Protein AF-0000000087744176 (afdb_homodimer)

Solvent-accessible surface area (backbone atoms only — not comparable to full-atom values): 63296 Å² total; per-residue (Å²): 85,82,73,49,76,48,46,23,4,60,49,89,93,31,48,37,79,78,41,52,53,36,83,91,74,36,39,24,32,61,60,61,89,65,65,56,69,91,41,63,51,51,22,6,69,76,44,34,15,33,42,53,37,83,70,62,77,80,53,66,78,67,41,41,47,47,40,83,55,16,34,25,31,65,40,45,37,40,64,51,37,40,38,35,57,47,96,58,72,45,39,31,38,36,39,42,31,30,55,19,77,90,30,54,21,39,56,20,32,37,26,33,44,52,45,28,33,50,46,62,72,41,69,32,53,60,76,36,70,50,75,50,73,49,50,45,56,33,58,75,42,70,50,57,54,41,70,64,60,45,74,69,40,52,48,24,42,33,40,29,10,30,45,19,62,42,18,33,41,35,39,25,50,47,88,64,47,37,40,37,35,42,31,15,50,60,36,9,63,39,44,31,44,34,60,56,46,52,58,80,16,47,23,6,19,63,22,38,37,48,46,44,44,44,84,41,23,58,42,77,69,21,28,30,66,30,24,73,61,48,38,50,74,65,40,56,46,61,59,50,64,75,70,64,44,66,66,20,34,36,39,40,33,45,44,82,47,21,63,69,33,79,75,23,34,36,90,46,41,40,32,23,40,53,46,44,51,45,53,55,39,46,74,52,49,24,45,54,31,42,31,21,32,68,47,47,67,64,46,66,39,85,87,77,66,44,78,42,64,66,55,54,61,38,28,51,25,41,50,48,45,19,63,60,66,71,37,56,69,46,60,37,21,64,55,41,39,52,47,34,60,73,48,47,83,57,39,60,66,26,27,71,54,67,68,38,24,6,36,34,30,8,41,50,48,18,49,52,52,52,48,49,30,57,76,62,58,38,80,72,58,42,79,27,47,48,90,66,76,79,73,89,63,56,66,88,79,53,73,79,80,72,82,83,62,77,86,75,79,62,90,48,79,55,71,79,24,48,75,67,51,78,89,46,92,47,39,70,37,38,52,52,21,33,56,46,62,58,54,73,58,39,49,38,72,74,58,40,83,39,67,42,30,39,44,54,48,48,59,39,47,30,46,46,70,48,46,66,62,35,78,80,37,85,61,83,28,36,72,54,51,52,55,41,80,55,21,23,49,51,36,32,31,63,76,52,37,34,66,62,67,81,74,30,63,93,45,26,66,53,49,71,38,58,34,20,51,33,57,49,22,28,40,52,50,30,66,69,44,84,54,50,87,55,26,78,72,58,46,51,68,58,22,31,54,52,24,35,73,69,56,34,37,63,67,79,70,53,74,55,64,63,85,72,46,53,73,88,48,57,88,57,49,58,66,67,36,30,36,38,51,50,42,27,17,43,29,40,50,15,60,75,68,66,41,65,78,50,78,67,30,88,79,57,84,70,69,83,61,105,85,80,73,48,76,48,47,23,3,61,48,89,93,31,48,38,76,78,41,51,54,36,83,92,75,36,39,25,31,61,58,62,90,67,66,57,68,92,44,63,53,50,22,7,70,78,44,36,15,34,42,53,37,82,69,63,77,79,52,67,77,68,42,39,46,47,38,81,56,15,33,26,32,63,41,45,37,41,66,51,36,41,37,35,58,47,96,59,72,44,40,30,39,36,38,41,32,29,54,20,77,91,32,56,21,38,54,22,32,38,26,33,45,49,47,28,32,50,45,63,72,40,69,31,53,59,76,35,68,52,75,51,74,50,49,45,57,32,58,75,42,69,51,58,53,40,70,62,61,45,75,69,40,51,48,25,42,34,40,30,11,29,44,19,61,42,20,35,42,36,37,24,52,48,87,64,46,37,40,36,34,43,32,16,50,59,38,9,63,39,43,32,44,34,60,56,47,53,58,80,16,46,22,6,19,64,22,37,38,49,47,44,45,44,85,41,23,60,39,77,68,23,30,31,64,30,25,74,60,48,37,50,74,65,41,56,45,60,57,50,62,74,69,66,47,66,66,19,34,37,42,40,33,44,43,82,46,20,61,68,33,78,75,23,34,35,90,45,40,40,33,24,40,53,46,44,50,46,54,55,37,45,74,51,49,23,46,52,32,40,30,20,32,65,46,45,66,64,44,67,38,85,86,77,65,44,78,41,64,67,55,55,62,38,29,52,25,41,50,49,46,19,63,59,66,71,36,54,68,45,62,38,21,64,57,41,38,53,48,34,60,74,46,46,83,56,39,60,66,25,25,71,54,67,69,39,25,5,36,35,30,8,40,48,49,18,49,52,52,53,47,49,30,58,77,63,57,38,78,73,58,42,79,29,46,48,91,67,76,79,74,89,63,56,65,87,79,54,73,79,80,69,83,84,64,76,88,73,78,62,90,48,78,54,68,79,23,49,74,66,49,79,89,46,91,47,40,68,38,40,52,51,22,35,56,47,62,57,55,73,57,39,49,37,73,72,57,42,83,40,65,43,32,39,44,51,48,48,60,39,47,30,46,46,70,47,47,65,62,35,76,80,37,85,63,83,29,36,72,53,52,52,56,42,81,54,22,22,48,52,36,32,31,63,76,52,38,34,65,64,68,80,73,30,63,93,46,28,66,54,48,72,40,57,35,21,50,33,57,48,22,28,39,51,50,30,66,68,43,84,54,51,86,54,25,79,72,59,45,51,66,58,21,32,54,51,24,35,73,69,55,35,38,64,68,78,68,55,76,53,62,63,83,73,40,53,70,88,47,60,82,53,50,55,66,67,36,31,35,40,52,51,41,28,17,42,30,39,49,16,59,74,68,66,40,66,78,50,77,67,30,87,81,58,84,72,70,82,64,105

Sequence (1220 aa):
MLIASYSFGSKENMIGDTSFYDKSKGYGFVDLSSPIGNTASERSLYAGGWNLRKSYKTPWDDIVTATDNGVYINHSRDVIIFKSLVPDFGTYKITLNVNADKGDIKDMRIFAGRRNLIASEIDVPLGGSYSRSFYVNVTPYIPALTSVPCMEKAVYISITGKNAGISKLDIVQDQVPVLYVAGDSTLTDQNAPAPYYPYGSGGGWAQNIAQYFENLSVCNYAHSGLTTNCFRDDGHWDILTKSIRKGDIFMLQFGHNDQKRRNLTAFGGYINNLRWYVKKIREFGAYPIICSPISRIPFTDEETGQKCSLLKTYALAARQASEELNVPFIDLHTLTFNKWIELDDRANDYFMDQTHTNDYGASLIAGIVADEIRNNNIEPLCNFISPADPTPFTPDLDIKELPKEPEESSIFDINIPYVDIEGIPQYGRIATAFKGGLLDPCIMYLHPMQTMPRAQVLMVLFKALRIEGRRPYHGRYIDIGRYEWDSSFVETCVQENLIDENTTPNDMFRPDDPLTYAEFASLCERGMEKEILKRPDLGLSECLHRAVADGIVPPEAVYIDPSSFDSSDITDGGCPITRADVYAGLCRVMEIMNTIGTKLPSDTEMHPVGMLIASYSFGSKENMIGDTSFYDKSKGYGFVDLSSPIGNTASERSLYAGGWNLRKSYKTPWDDIVTATDNGVYINHSRDVIIFKSLVPDFGTYKITLNVNADKGDIKDMRIFAGRRNLIASEIDVPLGGSYSRSFYVNVTPYIPALTSVPCMEKAVYISITGKNAGISKLDIVQDQVPVLYVAGDSTLTDQNAPAPYYPYGSGGGWAQNIAQYFENLSVCNYAHSGLTTNCFRDDGHWDILTKSIRKGDIFMLQFGHNDQKRRNLTAFGGYINNLRWYVKKIREFGAYPIICSPISRIPFTDEETGQKCSLLKTYALAARQASEELNVPFIDLHTLTFNKWIELDDRANDYFMDQTHTNDYGASLIAGIVADEIRNNNIEPLCNFISPADPTPFTPDLDIKELPKEPEESSIFDINIPYVDIEGIPQYGRIATAFKGGLLDPCIMYLHPMQTMPRAQVLMVLFKALRIEGRRPYHGRYIDIGRYEWDSSFVETCVQENLIDENTTPNDMFRPDDPLTYAEFASLCERGMEKEILKRPDLGLSECLHRAVADGIVPPEAVYIDPSSFDSSDITDGGCPITRADVYAGLCRVMEIMNTIGTKLPSDTEMHPVG

Radius of gyration: 36.01 Å; Cα contacts (8 Å, |Δi|>4): 2734; chains: 2; bounding box: 69×115×89 Å

pLDDT: mean 93.04, std 10.28, range [36.0, 98.88]

InterPro domains:
  IPR001119 S-layer homology domain [PF00395] (479-521)
  IPR001119 S-layer homology domain [PS51272] (473-538)
  IPR013830 SGNH hydrolase-type esterase domain [PF13472] (182-362)
  IPR036514 SGNH hydrolase superfamily [G3DSA:3.40.50.1110] (178-387)
  IPR037459 Rhamnogalacturonan acetylesterase RhgT-like [PTHR43695] (146-383)

Foldseek 3Di:
DWFDKFFEADDPRHQYLPFDDDVVVQKGKHDQVDFDDDDPLVRLQVHLQEHAFPPDDDDSVQQWHGHHQWIWGADQLFKIKMKGAGDDFFKKKKKFKDAQAPAWWFFKWKAKRNRQTAATGDTAGHGGMDMDIAMEGGFWADAFLALDIDPGGMMMMMMGGHRDTTGMMIIGGDDAAEEEEEEALQAARHHAHPSDDLLQAFHHLLSYQRNFFARYYYDYRYYHLDALVQCVVSCVVVRVVVHDAAAHEYEYEYQPNLLLAPCSPQQHVVLVSVLVVCVVCVVRNYAYEYEYHAFFLFDAAPVPRDTDGLRVSNLVSSVVSCVVSVHHYDHNHVVNNVVSVVCPPCSVSQAPDRRTGGNLVSNVSSVSVLCCCCVVVHPPRNVTTDPDDHDRDHSVVDDNDDDDGDDDDDSLPGDQRAPPCPPDPLNVLLNLLSLQVLDRSGGHHDQQQAFGFPLSLLVSLCQLLQHDFDDQQPPQAPQDDRSRPSSRSVSVCVVLVLAAVLLAPPRHPRRGDFDQLLRLLLNLVLSLDPDSVCSNVQDSVNSSVVLCVLVLAPPVQCVPPCVPVPSVPSVPSGDGDGNSSSSSSSSSSSVVVVCRPPDHHPPDDDRPSD/DWFDKFFDADDPRHQYLPFDDDVVVQKGKHDQVDFDDDDPLVRLQVHLQEHAFPPDDDDSVQQWHGHHQWIWGADQLFKIKMKGADDDFFKKKKKFKDAQAPAWWFFKWKAKRNRQTAATGDTAGHGGMDMDIAMEGGFWAQAFLALDIDPGGMMMMMMGGHRDTTGMMIIGGDDAAEEEEEEALQAARHHAHPSDDLLQAFHHLLSHQRNFFARYYYDYRYYHLDALVQCVVSCVVVRVVVHDAAAHEYEYEYQPNLLLAPCSPQQHVVLVSVLVVCVVCVVRNYAYEYEYHAFFQFDAAPVPRDTDGLRVSNLVSSVVSCVVSVHHYHHNHVVNNVVSVVCPPCSVSQAPDRRTGGNLVSNVSSVSVLCCCCVVVHPPRNVTGDPDDHDRDHSVVDDNDDDDGDDDDDSLPGPQRAPPCPPDPLNVLLNLLSLQVLDRSGGHHDQQQAFGFPLSLLLSLCQLLQHDFDDQQPPQAPQDDRSRPSSRSVSVCVVLVLAAVLLAPPRHPRRGDFDQLLRLLLNLVLSLDPDSVCSNVQDSVNSSVVLCVLVLAPPVQCVPPCVVVPSVPSVPSGDGDGNSSSSSSSSSSSVVVVCRPPDHHPPDDDRPSD

Nearest PDB structures (foldseek):
  2o14-assembly1_A  TM=5.460E-01  e=2.086E-22  Bacillus subtilis
  1pp4-assembly2_B  TM=8.170E-01  e=6.590E-13  Aspergillus aculeatus
  8gld-assembly2_B  TM=4.932E-01  e=2.360E-11  Campylobacter jejuni subsp. jejuni 81-176
  3mil-assembly1_B  TM=6.814E-01  e=1.919E-07  Saccharomyces cerevisiae
  4k7j-assembly1_A  TM=5.046E-01  e=1.699E-08  Neisseria meningitidis 4119

Secondary structure (DSSP, 8-state):
-EEEEEEBSSSTTSB-TT-B-BTTTTEEE--TTS--SSSHHHHHHTTTTEEE-TT----HHHHEEEETTEEEESSTT-EEEEEEE-SSSEEEEEEEEEE--SS-EEEEEEEETTTEEEEEEEEE-TT-EEEEEEEEEE--B--TT-SSPB---EEEEEEEEET-EESEEEEEEE---EEEEEE-TTTS---EEESP-GGG-B--GGGG-GGGBSS-EEEE---TT--HHHHHHTSHHHHHHTT--TT-EEEEE--TTGGG-GGG-IIIIIHHHHHHHHHHHHHTT-EEEEEPPPPPPPEEPTTT--EE-TTHHHHHHHHHHHHHHT--EE-HHHHHHHHHHHHGGGGGGGBSSSSSBBHHHHHHHHHHHHHHHHHTT-TTGGGTB-SSPPPP--GGGS-------PPPPPTTSS----SS-TT-TTHHHHHHHHHTT-S-TT-S---TTSB-BHHHHHHHHHHHHT----SS---SSTTS-TTSTTHHHHHHHHHTT-S-GGGSGGG---TTSBPBHHHHHHHHHHHH-S-GGGGGG--HHHHHHHHHHHTSS-GGGT-S-GGG--TT-GGGS-SBPBHHHHHHHHHHHHHHHT-TTSPPPTT-------/-EEEEEEBSSSTTSB-TT-B-BTTTTEEE--TTS--SSSHHHHHHTTTTEEE-TT----HHHHEEEETTEEEESSTT-EEEEEEE-SSSEEEEEEEEEE--SS-EEEEEEEETTTEEEEEEEEE-TT-EEEEEEEEEE--B--TT-SSPB---EEEEEEEEET-EESEEEEEEE---EEEEEE-TTTS---EEESP-GGG-B--GGGG-GGGBSS-EEEE---TT--HHHHHHTSHHHHHHTT--TT-EEEEE--TTGGG-GGG-IIIIIHHHHHHHHHHHHHTT-EEEEEPPPPPPPEEPTTT--EE-SSHHHHHHHHHHHHHHT--EE-HHHHHHHHHHHHGGGGGGGBSSSSSBBHHHHHHHHHHHHHHHHHTT-TTGGGTB-SSPPPP--GGGS-------PPPPPTTSS----SS-TT-TTHHHHHHHHHTT-S-TT-S---TTSB-BHHHHHHHHHHHHT----SS---SSTTS-TTSTTHHHHHHHHHTT-S-GGGSGGG---TTSBPBHHHHHHHHHHHH-S-GGGGGG--HHHHHHHHHHHTSS-GGGT-S-GGG--TTSGGGS-SBPBHHHHHHHHHHHHHHHT-TTSPPPTT-------

Structure (mmCIF, N/CA/C/O backbone):
data_AF-0000000087744176-model_v1
#
loop_
_entity.id
_entity.type
_entity.pdbx_description
1 polymer 'SLH domain-containing protein'
#
loop_
_atom_site.group_PDB
_atom_site.id
_atom_site.type_symbol
_atom_site.label_atom_id
_atom_site.label_alt_id
_atom_site.label_comp_id
_atom_site.label_asym_id
_atom_site.label_entity_id
_atom_site.label_seq_id
_atom_site.pdbx_PDB_ins_code
_atom_site.Cartn_x
_atom_site.Cartn_y
_atom_site.Cartn_z
_atom_site.occupancy
_atom_site.B_iso_or_equiv
_atom_site.auth_seq_id
_atom_site.auth_comp_id
_atom_site.auth_asym_id
_atom_site.auth_atom_id
_atom_site.pdbx_PDB_model_num
ATOM 1 N N . MET A 1 1 ? 26.109 -33.719 -25.359 1 91.75 1 MET A N 1
ATOM 2 C CA . MET A 1 1 ? 26.172 -35.156 -25.609 1 91.75 1 MET A CA 1
ATOM 3 C C . MET A 1 1 ? 24.875 -35.656 -26.234 1 91.75 1 MET A C 1
ATOM 5 O O . MET A 1 1 ? 23.797 -35.375 -25.719 1 91.75 1 MET A O 1
ATOM 9 N N . LEU A 1 2 ? 25 -36.281 -27.234 1 95.19 2 LEU A N 1
ATOM 10 C CA . LEU A 1 2 ? 23.828 -36.875 -27.875 1 95.19 2 LEU A CA 1
ATOM 11 C C . LEU A 1 2 ? 23.25 -38 -27.031 1 95.19 2 LEU A C 1
ATOM 13 O O . LEU A 1 2 ? 23.938 -38.969 -26.719 1 95.19 2 LEU A O 1
ATOM 17 N N . ILE A 1 3 ? 22.031 -37.875 -26.672 1 96 3 ILE A N 1
ATOM 18 C CA . ILE A 1 3 ? 21.359 -38.844 -25.828 1 96 3 ILE A CA 1
ATOM 19 C C . ILE A 1 3 ? 20.578 -39.844 -26.688 1 96 3 ILE A C 1
ATOM 21 O O . ILE A 1 3 ? 20.578 -41.031 -26.406 1 96 3 ILE A O 1
ATOM 25 N N . ALA A 1 4 ? 19.906 -39.312 -27.703 1 97.25 4 ALA A N 1
ATOM 26 C CA . ALA A 1 4 ? 19.094 -40.188 -28.547 1 97.25 4 ALA A CA 1
ATOM 27 C C . ALA A 1 4 ? 18.828 -39.531 -29.906 1 97.25 4 ALA A C 1
ATOM 29 O O . ALA A 1 4 ? 18.844 -38.281 -30.016 1 97.25 4 ALA A O 1
ATOM 30 N N . SER A 1 5 ? 18.672 -40.281 -30.891 1 97.69 5 SER A N 1
ATOM 31 C CA . SER A 1 5 ? 18.25 -39.906 -32.219 1 97.69 5 SER A CA 1
ATOM 32 C C . SER A 1 5 ? 17.203 -40.844 -32.781 1 97.69 5 SER A C 1
ATOM 34 O O . SER A 1 5 ? 17.438 -42.062 -32.875 1 97.69 5 SER A O 1
ATOM 36 N N . TYR A 1 6 ? 16.078 -40.344 -33.094 1 97.94 6 TYR A N 1
ATOM 37 C CA . TYR A 1 6 ? 14.953 -41.156 -33.531 1 97.94 6 TYR A CA 1
ATOM 38 C C . TYR A 1 6 ? 14.547 -40.812 -34.938 1 97.94 6 TYR A C 1
ATOM 40 O O . TYR A 1 6 ? 14.531 -39.625 -35.312 1 97.94 6 TYR A O 1
ATOM 48 N N . SER A 1 7 ? 14.297 -41.75 -35.719 1 97.88 7 SER A N 1
ATOM 49 C CA . SER A 1 7 ? 13.672 -41.625 -37.031 1 97.88 7 SER A CA 1
ATOM 50 C C . SER A 1 7 ? 12.281 -42.25 -37.062 1 97.88 7 SER A C 1
ATOM 52 O O . SER A 1 7 ? 12.078 -43.344 -36.5 1 97.88 7 SER A O 1
ATOM 54 N N . PHE A 1 8 ? 11.398 -41.625 -37.688 1 98.25 8 PHE A N 1
ATOM 55 C CA . PHE A 1 8 ? 10.008 -42.062 -37.656 1 98.25 8 PHE A CA 1
ATOM 56 C C . PHE A 1 8 ? 9.555 -42.5 -39.062 1 98.25 8 PHE A C 1
ATOM 58 O O . PHE A 1 8 ? 9.93 -41.875 -40.031 1 98.25 8 PHE A O 1
ATOM 65 N N . GLY A 1 9 ? 8.781 -43.531 -39.062 1 96.5 9 GLY A N 1
ATOM 66 C CA . GLY A 1 9 ? 8.266 -44 -40.344 1 96.5 9 GLY A CA 1
ATOM 67 C C . GLY A 1 9 ? 7.832 -45.469 -40.281 1 96.5 9 GLY A C 1
ATOM 68 O O . GLY A 1 9 ? 7.801 -46.062 -39.219 1 96.5 9 GLY A O 1
ATOM 69 N N . SER A 1 10 ? 7.473 -46 -41.5 1 94.5 10 SER A N 1
ATOM 70 C CA . SER A 1 10 ? 6.906 -47.344 -41.562 1 94.5 10 SER A CA 1
ATOM 71 C C . SER A 1 10 ? 7.996 -48.406 -41.781 1 94.5 10 SER A C 1
ATOM 73 O O . SER A 1 10 ? 7.738 -49.594 -41.656 1 94.5 10 SER A O 1
ATOM 75 N N . LYS A 1 11 ? 9.18 -48.031 -41.906 1 93.44 11 LYS A N 1
ATOM 76 C CA . LYS A 1 11 ? 10.258 -48.969 -42.156 1 93.44 11 LYS A CA 1
ATOM 77 C C . LYS A 1 11 ? 10.68 -49.656 -40.844 1 93.44 11 LYS A C 1
ATOM 79 O O . LYS A 1 11 ? 10.445 -49.125 -39.75 1 93.44 11 LYS A O 1
ATOM 84 N N . GLU A 1 12 ? 11.32 -50.844 -40.938 1 88.62 12 GLU A N 1
ATOM 85 C CA . GLU A 1 12 ? 11.609 -51.719 -39.812 1 88.62 12 GLU A CA 1
ATOM 86 C C . GLU A 1 12 ? 12.531 -51.062 -38.781 1 88.62 12 GLU A C 1
ATOM 88 O O . GLU A 1 12 ? 12.391 -51.281 -37.594 1 88.62 12 GLU A O 1
ATOM 93 N N . ASN A 1 13 ? 13.359 -50.25 -39.156 1 88.94 13 ASN A N 1
ATOM 94 C CA . ASN A 1 13 ? 14.32 -49.656 -38.219 1 88.94 13 ASN A CA 1
ATOM 95 C C . ASN A 1 13 ? 13.875 -48.25 -37.781 1 88.94 13 ASN A C 1
ATOM 97 O O . ASN A 1 13 ? 14.656 -47.5 -37.188 1 88.94 13 ASN A O 1
ATOM 101 N N . MET A 1 14 ? 12.562 -47.969 -37.906 1 94.81 14 MET A N 1
ATOM 102 C CA . MET A 1 14 ? 12.039 -46.656 -37.562 1 94.81 14 MET A CA 1
ATOM 103 C C . MET A 1 14 ? 10.93 -46.781 -36.531 1 94.81 14 MET A C 1
ATOM 105 O O . MET A 1 14 ? 10.469 -47.875 -36.219 1 94.81 14 MET A O 1
ATOM 109 N N . ILE A 1 15 ? 10.672 -45.688 -35.844 1 96.5 15 ILE A N 1
ATOM 110 C CA . ILE A 1 15 ? 9.539 -45.625 -34.938 1 96.5 15 ILE A CA 1
ATOM 111 C C . ILE A 1 15 ? 8.242 -45.469 -35.719 1 96.5 15 ILE A C 1
ATOM 113 O O . ILE A 1 15 ? 8.023 -44.438 -36.375 1 96.5 15 ILE A O 1
ATOM 117 N N . GLY A 1 16 ? 7.402 -46.406 -35.625 1 94.88 16 GLY A N 1
ATOM 118 C CA . GLY A 1 16 ? 6.176 -46.438 -36.438 1 94.88 16 GLY A CA 1
ATOM 119 C C . GLY A 1 16 ? 4.957 -46 -35.625 1 94.88 16 GLY A C 1
ATOM 120 O O . GLY A 1 16 ? 5.078 -45.531 -34.5 1 94.88 16 GLY A O 1
ATOM 121 N N . ASP A 1 17 ? 3.785 -46.156 -36.25 1 91.75 17 ASP A N 1
ATOM 122 C CA . ASP A 1 17 ? 2.52 -45.719 -35.688 1 91.75 17 ASP A CA 1
ATOM 123 C C . ASP A 1 17 ? 2.025 -46.719 -34.625 1 91.75 17 ASP A C 1
ATOM 125 O O . ASP A 1 17 ? 0.953 -46.531 -34.062 1 91.75 17 ASP A O 1
ATOM 129 N N . THR A 1 18 ? 2.803 -47.75 -34.312 1 91.75 18 THR A N 1
ATOM 130 C CA . THR A 1 18 ? 2.43 -48.688 -33.281 1 91.75 18 THR A CA 1
ATOM 131 C C . THR A 1 18 ? 3.469 -48.719 -32.156 1 91.75 18 THR A C 1
ATOM 133 O O . THR A 1 18 ? 3.436 -49.562 -31.266 1 91.75 18 THR A O 1
ATOM 136 N N . SER A 1 19 ? 4.352 -47.906 -32.25 1 93.69 19 SER A N 1
ATOM 137 C CA . SER A 1 19 ? 5.441 -47.875 -31.266 1 93.69 19 SER A CA 1
ATOM 138 C C . SER A 1 19 ? 5.055 -47.062 -30.031 1 93.69 19 SER A C 1
ATOM 140 O O . SER A 1 19 ? 5.52 -45.938 -29.844 1 93.69 19 SER A O 1
ATOM 142 N N . PHE A 1 20 ? 4.352 -47.688 -29.109 1 95.38 20 PHE A N 1
ATOM 143 C CA . PHE A 1 20 ? 3.951 -47.031 -27.859 1 95.38 20 PHE A CA 1
ATOM 144 C C . PHE A 1 20 ? 5.078 -47.094 -26.844 1 95.38 20 PHE A C 1
ATOM 146 O O . PHE A 1 20 ? 5.949 -47.969 -26.906 1 95.38 20 PHE A O 1
ATOM 153 N N . TYR A 1 21 ? 5.027 -46.188 -25.984 1 95.12 21 TYR A N 1
ATOM 154 C CA . TYR A 1 21 ? 6.02 -46.125 -24.922 1 95.12 21 TYR A CA 1
ATOM 155 C C . TYR A 1 21 ? 6.012 -47.375 -24.078 1 95.12 21 TYR A C 1
ATOM 157 O O . TYR A 1 21 ? 4.945 -47.906 -23.734 1 95.12 21 TYR A O 1
ATOM 165 N N . ASP A 1 22 ? 7.199 -47.844 -23.812 1 90.44 22 ASP A N 1
ATOM 166 C CA . ASP A 1 22 ? 7.508 -48.969 -22.938 1 90.44 22 ASP A CA 1
ATOM 167 C C . ASP A 1 22 ? 8.703 -48.656 -22.047 1 90.44 22 ASP A C 1
ATOM 169 O O . ASP A 1 22 ? 9.742 -48.188 -22.531 1 90.44 22 ASP A O 1
ATOM 173 N N . LYS A 1 23 ? 8.477 -48.906 -20.734 1 90.69 23 LYS A N 1
ATOM 174 C CA . LYS A 1 23 ? 9.523 -48.562 -19.781 1 90.69 23 LYS A CA 1
ATOM 175 C C . LYS A 1 23 ? 10.828 -49.281 -20.109 1 90.69 23 LYS A C 1
ATOM 177 O O . LYS A 1 23 ? 11.914 -48.719 -19.891 1 90.69 23 LYS A O 1
ATOM 182 N N . SER A 1 24 ? 10.695 -50.406 -20.625 1 93.19 24 SER A N 1
ATOM 183 C CA . SER A 1 24 ? 11.883 -51.188 -20.938 1 93.19 24 SER A CA 1
ATOM 184 C C . SER A 1 24 ? 12.672 -50.594 -22.094 1 93.19 24 SER A C 1
ATOM 186 O O . SER A 1 24 ? 13.906 -50.594 -22.094 1 93.19 24 SER A O 1
ATOM 188 N N . LYS A 1 25 ? 11.992 -49.938 -23.062 1 93.38 25 LYS A N 1
ATOM 189 C CA . LYS A 1 25 ? 12.641 -49.281 -24.203 1 93.38 25 LYS A CA 1
ATOM 190 C C . LYS A 1 25 ? 13.062 -47.875 -23.844 1 93.38 25 LYS A C 1
ATOM 192 O O . LYS A 1 25 ? 14.031 -47.344 -24.391 1 93.38 25 LYS A O 1
ATOM 197 N N . GLY A 1 26 ? 12.25 -47.281 -23.094 1 96.19 26 GLY A N 1
ATOM 198 C CA . GLY A 1 26 ? 12.531 -45.938 -22.641 1 96.19 26 GLY A CA 1
ATOM 199 C C . GLY A 1 26 ? 12.008 -44.844 -23.562 1 96.19 26 GLY A C 1
ATOM 200 O O . GLY A 1 26 ? 12.328 -43.656 -23.406 1 96.19 26 GLY A O 1
ATOM 201 N N . TYR A 1 27 ? 11.312 -45.188 -24.656 1 97.56 27 TYR A N 1
ATOM 202 C CA . TYR A 1 27 ? 10.758 -44.188 -25.578 1 97.56 27 TYR A CA 1
ATOM 203 C C . TYR A 1 27 ? 9.523 -44.75 -26.281 1 97.56 27 TYR A C 1
ATOM 205 O O . TYR A 1 27 ? 9.273 -45.938 -26.266 1 97.56 27 TYR A O 1
ATOM 213 N N . GLY A 1 28 ? 8.734 -43.844 -26.844 1 97.56 28 GLY A N 1
ATOM 214 C CA . GLY A 1 28 ? 7.578 -44.219 -27.641 1 97.56 28 GLY A CA 1
ATOM 215 C C . GLY A 1 28 ? 6.453 -43.188 -27.578 1 97.56 28 GLY A C 1
ATOM 216 O O . GLY A 1 28 ? 6.555 -42.219 -26.859 1 97.56 28 GLY A O 1
ATOM 217 N N . PHE A 1 29 ? 5.449 -43.469 -28.391 1 97.56 29 PHE A N 1
ATOM 218 C CA . PHE A 1 29 ? 4.266 -42.625 -28.344 1 97.56 29 PHE A CA 1
ATOM 219 C C . PHE A 1 29 ? 3.449 -42.875 -27.078 1 97.56 29 PHE A C 1
ATOM 221 O O . PHE A 1 29 ? 3.326 -44.031 -26.656 1 97.56 29 PHE A O 1
ATOM 228 N N . VAL A 1 30 ? 2.9 -41.875 -26.5 1 96.5 30 VAL A N 1
ATOM 229 C CA . VAL A 1 30 ? 2.078 -41.969 -25.297 1 96.5 30 VAL A CA 1
ATOM 230 C C . VAL A 1 30 ? 0.65 -42.344 -25.672 1 96.5 30 VAL A C 1
ATOM 232 O O . VAL A 1 30 ? 0.057 -41.75 -26.562 1 96.5 30 VAL A O 1
ATOM 235 N N . ASP A 1 31 ? 0.149 -43.344 -25.047 1 93.56 31 ASP A N 1
ATOM 236 C CA . ASP A 1 31 ? -1.25 -43.719 -25.203 1 93.56 31 ASP A CA 1
ATOM 237 C C . ASP A 1 31 ? -2.131 -43.031 -24.172 1 93.56 31 ASP A C 1
ATOM 239 O O . ASP A 1 31 ? -2.189 -43.438 -23.016 1 93.56 31 ASP A O 1
ATOM 243 N N . LEU A 1 32 ? -2.924 -42.062 -24.547 1 94.19 32 LEU A N 1
ATOM 244 C CA . LEU A 1 32 ? -3.748 -41.281 -23.641 1 94.19 32 LEU A CA 1
ATOM 245 C C . LEU A 1 32 ? -4.938 -42.094 -23.141 1 94.19 32 LEU A C 1
ATOM 247 O O . LEU A 1 32 ? -5.598 -41.688 -22.172 1 94.19 32 LEU A O 1
ATOM 251 N N . SER A 1 33 ? -5.227 -43.188 -23.75 1 91.25 33 SER A N 1
ATOM 252 C CA . SER A 1 33 ? -6.367 -44 -23.359 1 91.25 33 SER A CA 1
ATOM 253 C C . SER A 1 33 ? -6.031 -44.875 -22.156 1 91.25 33 SER A C 1
ATOM 255 O O . SER A 1 33 ? -6.926 -45.438 -21.531 1 91.25 33 SER A O 1
ATOM 257 N N . SER A 1 34 ? -4.805 -44.969 -21.828 1 87.81 34 SER A N 1
ATOM 258 C CA . SER A 1 34 ? -4.348 -45.719 -20.641 1 87.81 34 SER A CA 1
ATOM 259 C C . SER A 1 34 ? -3.525 -44.812 -19.719 1 87.81 34 SER A C 1
ATOM 261 O O . SER A 1 34 ? -2.332 -45.062 -19.531 1 87.81 34 SER A O 1
ATOM 263 N N . PRO A 1 35 ? -4.254 -43.969 -19.109 1 85.06 35 PRO A N 1
ATOM 264 C CA . PRO A 1 35 ? -3.518 -42.969 -18.344 1 85.06 35 PRO A CA 1
ATOM 265 C C . PRO A 1 35 ? -2.951 -43.531 -17.031 1 85.06 35 PRO A C 1
ATOM 267 O O . PRO A 1 35 ? -3.502 -44.469 -16.469 1 85.06 35 PRO A O 1
ATOM 270 N N . ILE A 1 36 ? -1.897 -42.906 -16.594 1 81.88 36 ILE A N 1
ATOM 271 C CA . ILE A 1 36 ? -1.271 -43.188 -15.312 1 81.88 36 ILE A CA 1
ATOM 272 C C . ILE A 1 36 ? -1.549 -42.062 -14.344 1 81.88 36 ILE A C 1
ATOM 274 O O . ILE A 1 36 ? -1.222 -40.906 -14.633 1 81.88 36 ILE A O 1
ATOM 278 N N . GLY A 1 37 ? -2.162 -42.438 -13.18 1 81.81 37 GLY A N 1
ATOM 279 C CA . GLY A 1 37 ? -2.459 -41.406 -12.18 1 81.81 37 GLY A CA 1
ATOM 280 C C . GLY A 1 37 ? -3.938 -41.312 -11.852 1 81.81 37 GLY A C 1
ATOM 281 O O . GLY A 1 37 ? -4.781 -41.812 -12.609 1 81.81 37 GLY A O 1
ATOM 282 N N . ASN A 1 38 ? -4.254 -40.594 -10.781 1 76.44 38 ASN A N 1
ATOM 283 C CA . ASN A 1 38 ? -5.617 -40.594 -10.258 1 76.44 38 ASN A CA 1
ATOM 284 C C . ASN A 1 38 ? -6.371 -39.312 -10.664 1 76.44 38 ASN A C 1
ATOM 286 O O . ASN A 1 38 ? -7.605 -39.312 -10.703 1 76.44 38 ASN A O 1
ATOM 290 N N . THR A 1 39 ? -5.668 -38.281 -10.898 1 82.38 39 THR A N 1
ATOM 291 C CA . THR A 1 39 ? -6.289 -37.031 -11.281 1 82.38 39 THR A CA 1
ATOM 292 C C . THR A 1 39 ? -5.844 -36.594 -12.68 1 82.38 39 THR A C 1
ATOM 294 O O . THR A 1 39 ? -4.809 -37.062 -13.172 1 82.38 39 THR A O 1
ATOM 297 N N . ALA A 1 40 ? -6.656 -35.781 -13.289 1 85 40 ALA A N 1
ATOM 298 C CA . ALA A 1 40 ? -6.281 -35.25 -14.594 1 85 40 ALA A CA 1
ATOM 299 C C . ALA A 1 40 ? -4.93 -34.531 -14.539 1 85 40 ALA A C 1
ATOM 301 O O . ALA A 1 40 ? -4.129 -34.625 -15.469 1 85 40 ALA A O 1
ATOM 302 N N . SER A 1 41 ? -4.703 -33.875 -13.445 1 86.5 41 SER A N 1
ATOM 303 C CA . SER A 1 41 ? -3.445 -33.188 -13.266 1 86.5 41 SER A CA 1
ATOM 304 C C . SER A 1 41 ? -2.266 -34.156 -13.203 1 86.5 41 SER A C 1
ATOM 306 O O . SER A 1 41 ? -1.234 -33.906 -13.836 1 86.5 41 SER A O 1
ATOM 308 N N . GLU A 1 42 ? -2.418 -35.188 -12.484 1 86.69 42 GLU A N 1
ATOM 309 C CA . GLU A 1 42 ? -1.349 -36.156 -12.359 1 86.69 42 GLU A CA 1
ATOM 310 C C . GLU A 1 42 ? -1.139 -36.906 -13.672 1 86.69 42 GLU A C 1
ATOM 312 O O . GLU A 1 42 ? -0.001 -37.125 -14.094 1 86.69 42 GLU A O 1
ATOM 317 N N . ARG A 1 43 ? -2.195 -37.281 -14.273 1 90.62 43 ARG A N 1
ATOM 318 C CA . ARG A 1 43 ? -2.125 -38.031 -15.531 1 90.62 43 ARG A CA 1
ATOM 319 C C . ARG A 1 43 ? -1.396 -37.219 -16.594 1 90.62 43 ARG A C 1
ATOM 321 O O . ARG A 1 43 ? -0.576 -37.75 -17.344 1 90.62 43 ARG A O 1
ATOM 328 N N . SER A 1 44 ? -1.704 -36 -16.609 1 93.69 44 SER A N 1
ATOM 329 C CA . SER A 1 44 ? -1.116 -35.125 -17.641 1 93.69 44 SER A CA 1
ATOM 330 C C . SER A 1 44 ? 0.388 -34.969 -17.438 1 93.69 44 SER A C 1
ATOM 332 O O . SER A 1 44 ? 1.125 -34.719 -18.391 1 93.69 44 SER A O 1
ATOM 334 N N . LEU A 1 45 ? 0.883 -35.125 -16.203 1 92.69 45 LEU A N 1
ATOM 335 C CA . LEU A 1 45 ? 2.311 -35.031 -15.922 1 92.69 45 LEU A CA 1
ATOM 336 C C . LEU A 1 45 ? 3.082 -36.125 -16.656 1 92.69 45 LEU A C 1
ATOM 338 O O . LEU A 1 45 ? 4.23 -35.938 -17.062 1 92.69 45 LEU A O 1
ATOM 342 N N . TYR A 1 46 ? 2.4 -37.188 -16.875 1 93.69 46 TYR A N 1
ATOM 343 C CA . TYR A 1 46 ? 3.061 -38.344 -17.531 1 93.69 46 TYR A CA 1
ATOM 344 C C . TYR A 1 46 ? 2.623 -38.469 -18.984 1 93.69 46 TYR A C 1
ATOM 346 O O . TYR A 1 46 ? 2.758 -39.531 -19.578 1 93.69 46 TYR A O 1
ATOM 354 N N . ALA A 1 47 ? 2.053 -37.438 -19.484 1 96.62 47 ALA A N 1
ATOM 355 C CA . ALA A 1 47 ? 1.566 -37.438 -20.859 1 96.62 47 ALA A CA 1
ATOM 356 C C . ALA A 1 47 ? 1.869 -36.125 -21.562 1 96.62 47 ALA A C 1
ATOM 358 O O . ALA A 1 47 ? 1.118 -35.688 -22.438 1 96.62 47 ALA A O 1
ATOM 359 N N . GLY A 1 48 ? 2.861 -35.438 -21.078 1 96.69 48 GLY A N 1
ATOM 360 C CA . GLY A 1 48 ? 3.297 -34.219 -21.75 1 96.69 48 GLY A CA 1
ATOM 361 C C . GLY A 1 48 ? 2.32 -33.094 -21.594 1 96.69 48 GLY A C 1
ATOM 362 O O . GLY A 1 48 ? 2.264 -32.188 -22.438 1 96.69 48 GLY A O 1
ATOM 363 N N . GLY A 1 49 ? 1.458 -33.125 -20.562 1 96.5 49 GLY A N 1
ATOM 364 C CA . GLY A 1 49 ? 0.51 -32.062 -20.297 1 96.5 49 GLY A CA 1
ATOM 365 C C . GLY A 1 49 ? -0.853 -32.312 -20.922 1 96.5 49 GLY A C 1
ATOM 366 O O . GLY A 1 49 ? -1.687 -31.391 -20.969 1 96.5 49 GLY A O 1
ATOM 367 N N . TRP A 1 50 ? -1.113 -33.531 -21.391 1 97 50 TRP A N 1
ATOM 368 C CA . TRP A 1 50 ? -2.342 -33.812 -22.125 1 97 50 TRP A CA 1
ATOM 369 C C . TRP A 1 50 ? -3.18 -34.844 -21.422 1 97 50 TRP A C 1
ATOM 371 O O . TRP A 1 50 ? -2.643 -35.719 -20.703 1 97 50 TRP A O 1
ATOM 381 N N . ASN A 1 51 ? -4.418 -34.75 -21.609 1 94.5 51 ASN A N 1
ATOM 382 C CA . ASN A 1 51 ? -5.41 -35.75 -21.266 1 94.5 51 ASN A CA 1
ATOM 383 C C . ASN A 1 51 ? -6.281 -36.125 -22.469 1 94.5 51 ASN A C 1
ATOM 385 O O . ASN A 1 51 ? -6.152 -35.5 -23.531 1 94.5 51 ASN A O 1
ATOM 389 N N . LEU A 1 52 ? -7.004 -37.156 -22.281 1 94.12 52 LEU A N 1
ATOM 390 C CA . LEU A 1 52 ? -7.953 -37.562 -23.312 1 94.12 52 LEU A CA 1
ATOM 391 C C . LEU A 1 52 ? -9.367 -37.125 -22.938 1 94.12 52 LEU A C 1
ATOM 393 O O . LEU A 1 52 ? -9.812 -37.344 -21.812 1 94.12 52 LEU A O 1
ATOM 397 N N . ARG A 1 53 ? -9.969 -36.438 -23.938 1 92.81 53 ARG A N 1
ATOM 398 C CA . ARG A 1 53 ? -11.383 -36.188 -23.719 1 92.81 53 ARG A CA 1
ATOM 399 C C . ARG A 1 53 ? -12.148 -37.5 -23.5 1 92.81 53 ARG A C 1
ATOM 401 O O . ARG A 1 53 ? -11.969 -38.438 -24.25 1 92.81 53 ARG A O 1
ATOM 408 N N . LYS A 1 54 ? -13.039 -37.469 -22.578 1 88.44 54 LYS A N 1
ATOM 409 C CA . LYS A 1 54 ? -13.789 -38.688 -22.266 1 88.44 54 LYS A CA 1
ATOM 410 C C . LYS A 1 54 ? -14.711 -39.094 -23.406 1 88.44 54 LYS A C 1
ATOM 412 O O . LYS A 1 54 ? -14.945 -40.281 -23.641 1 88.44 54 LYS A O 1
ATOM 417 N N . SER A 1 55 ? -15.172 -38.156 -24.094 1 89.81 55 SER A N 1
ATOM 418 C CA . SER A 1 55 ? -16.109 -38.406 -25.188 1 89.81 55 SER A CA 1
ATOM 419 C C . SER A 1 55 ? -15.406 -38.906 -26.438 1 89.81 55 SER A C 1
ATOM 421 O O . SER A 1 55 ? -16.047 -39.406 -27.375 1 89.81 55 SER A O 1
ATOM 423 N N . TYR A 1 56 ? -14.156 -38.719 -26.438 1 92 56 TYR A N 1
ATOM 424 C CA . TYR A 1 56 ? -13.398 -39.062 -27.641 1 92 56 TYR A CA 1
ATOM 425 C C . TYR A 1 56 ? -13.047 -40.562 -27.656 1 92 56 TYR A C 1
ATOM 427 O O . TYR A 1 56 ? -12.297 -41.031 -26.797 1 92 56 TYR A O 1
ATOM 435 N N . LYS A 1 57 ? -13.484 -41.312 -28.734 1 90.69 57 LYS A N 1
ATOM 436 C CA . LYS A 1 57 ? -13.344 -42.781 -28.766 1 90.69 57 LYS A CA 1
ATOM 437 C C . LYS A 1 57 ? -12.609 -43.219 -30.016 1 90.69 57 LYS A C 1
ATOM 439 O O . LYS A 1 57 ? -12.516 -44.438 -30.297 1 90.69 57 LYS A O 1
ATOM 444 N N . THR A 1 58 ? -12.07 -42.344 -30.703 1 92.56 58 THR A N 1
ATOM 445 C CA . THR A 1 58 ? -11.352 -42.719 -31.922 1 92.56 58 THR A CA 1
ATOM 446 C C . THR A 1 58 ? -10.133 -43.594 -31.594 1 92.56 58 THR A C 1
ATOM 448 O O . THR A 1 58 ? -9.289 -43.188 -30.781 1 92.56 58 THR A O 1
ATOM 451 N N . PRO A 1 59 ? -10.016 -44.719 -32.219 1 91.88 59 PRO A N 1
ATOM 452 C CA . PRO A 1 59 ? -8.844 -45.562 -31.953 1 91.88 59 PRO A CA 1
ATOM 453 C C . PRO A 1 59 ? -7.551 -44.969 -32.5 1 91.88 59 PRO A C 1
ATOM 455 O O . PRO A 1 59 ? -7.578 -44.219 -33.5 1 91.88 59 PRO A O 1
ATOM 458 N N . TRP A 1 60 ? -6.516 -45.344 -31.984 1 92.12 60 TRP A N 1
ATOM 459 C CA . TRP A 1 60 ? -5.191 -44.844 -32.312 1 92.12 60 TRP A CA 1
ATOM 460 C C . TRP A 1 60 ? -4.914 -45 -33.812 1 92.12 60 TRP A C 1
ATOM 462 O O . TRP A 1 60 ? -4.367 -44.094 -34.469 1 92.12 60 TRP A O 1
ATOM 472 N N . ASP A 1 61 ? -5.336 -46.156 -34.375 1 91.06 61 ASP A N 1
ATOM 473 C CA . ASP A 1 61 ? -5.059 -46.438 -35.781 1 91.06 61 ASP A CA 1
ATOM 474 C C . ASP A 1 61 ? -5.715 -45.438 -36.719 1 91.06 61 ASP A C 1
ATOM 476 O O . ASP A 1 61 ? -5.289 -45.25 -37.844 1 91.06 61 ASP A O 1
ATOM 480 N N . ASP A 1 62 ? -6.668 -44.812 -36.156 1 93.94 62 ASP A N 1
ATOM 481 C CA . ASP A 1 62 ? -7.355 -43.781 -36.938 1 93.94 62 ASP A CA 1
ATOM 482 C C . ASP A 1 62 ? -6.777 -42.406 -36.656 1 93.94 62 ASP A C 1
ATOM 484 O O . ASP A 1 62 ? -7.055 -41.438 -37.375 1 93.94 62 ASP A O 1
ATOM 488 N N . ILE A 1 63 ? -5.957 -42.312 -35.688 1 94.31 63 ILE A N 1
ATOM 489 C CA . ILE A 1 63 ? -5.395 -41.031 -35.281 1 94.31 63 ILE A CA 1
ATOM 490 C C . ILE A 1 63 ? -4.113 -40.75 -36.062 1 94.31 63 ILE A C 1
ATOM 492 O O . ILE A 1 63 ? -3.824 -39.625 -36.406 1 94.31 63 ILE A O 1
ATOM 496 N N . VAL A 1 64 ? -3.383 -41.781 -36.375 1 96.06 64 VAL A N 1
ATOM 497 C CA . VAL A 1 64 ? -2.084 -41.562 -37 1 96.06 64 VAL A CA 1
ATOM 498 C C . VAL A 1 64 ? -1.932 -42.5 -38.219 1 96.06 64 VAL A C 1
ATOM 500 O O . VAL A 1 64 ? -2.602 -43.531 -38.281 1 96.06 64 VAL A O 1
ATOM 503 N N . THR A 1 65 ? -1.097 -42.062 -39.094 1 95.56 65 THR A N 1
ATOM 504 C CA . THR A 1 65 ? -0.632 -42.844 -40.25 1 95.56 65 THR A CA 1
ATOM 505 C C . THR A 1 65 ? 0.881 -42.719 -40.406 1 95.56 65 THR A C 1
ATOM 507 O O . THR A 1 65 ? 1.432 -41.625 -40.312 1 95.56 65 THR A O 1
ATOM 510 N N . ALA A 1 66 ? 1.529 -43.844 -40.562 1 96.62 66 ALA A N 1
ATOM 511 C CA . ALA A 1 66 ? 2.963 -43.844 -40.844 1 96.62 66 ALA A CA 1
ATOM 512 C C . ALA A 1 66 ? 3.232 -43.938 -42.344 1 96.62 66 ALA A C 1
ATOM 514 O O . ALA A 1 66 ? 2.596 -44.75 -43.031 1 96.62 66 ALA A O 1
ATOM 515 N N . THR A 1 67 ? 4.082 -43.125 -42.812 1 96.31 67 THR A N 1
ATOM 516 C CA . THR A 1 67 ? 4.664 -43.25 -44.156 1 96.31 67 THR A CA 1
ATOM 517 C C . THR A 1 67 ? 6.121 -43.688 -44.062 1 96.31 67 THR A C 1
ATOM 519 O O . THR A 1 67 ? 6.598 -44.062 -42.969 1 96.31 67 THR A O 1
ATOM 522 N N . ASP A 1 68 ? 6.789 -43.625 -45.219 1 94.38 68 ASP A N 1
ATOM 523 C CA . ASP A 1 68 ? 8.195 -44 -45.219 1 94.38 68 ASP A CA 1
ATOM 524 C C . ASP A 1 68 ? 9.047 -42.938 -44.531 1 94.38 68 ASP A C 1
ATOM 526 O O . ASP A 1 68 ? 10.172 -43.219 -44.094 1 94.38 68 ASP A O 1
ATOM 530 N N . ASN A 1 69 ? 8.398 -41.781 -44.344 1 94 69 ASN A N 1
ATOM 531 C CA . ASN A 1 69 ? 9.242 -40.656 -43.938 1 94 69 ASN A CA 1
ATOM 532 C C . ASN A 1 69 ? 8.719 -40 -42.688 1 94 69 ASN A C 1
ATOM 534 O O . ASN A 1 69 ? 9.156 -38.906 -42.312 1 94 69 ASN A O 1
ATOM 538 N N . GLY A 1 70 ? 7.746 -40.656 -42.062 1 97.25 70 GLY A N 1
ATOM 539 C CA . GLY A 1 70 ? 7.238 -40 -40.844 1 97.25 70 GLY A CA 1
ATOM 540 C C . GLY A 1 70 ? 5.965 -40.656 -40.312 1 97.25 70 GLY A C 1
ATOM 541 O O . GLY A 1 70 ? 5.477 -41.625 -40.906 1 97.25 70 GLY A O 1
ATOM 542 N N . VAL A 1 71 ? 5.512 -40.156 -39.156 1 97.75 71 VAL A N 1
ATOM 543 C CA . VAL A 1 71 ? 4.227 -40.5 -38.562 1 97.75 71 VAL A CA 1
ATOM 544 C C . VAL A 1 71 ? 3.346 -39.25 -38.5 1 97.75 71 VAL A C 1
ATOM 546 O O . VAL A 1 71 ? 3.76 -38.219 -37.938 1 97.75 71 VAL A O 1
ATOM 549 N N . TYR A 1 72 ? 2.148 -39.344 -39.031 1 97.81 72 TYR A N 1
ATOM 550 C CA . TYR A 1 72 ? 1.332 -38.156 -39.25 1 97.81 72 TYR A CA 1
ATOM 551 C C . TYR A 1 72 ? -0.047 -38.312 -38.625 1 97.81 72 TYR A C 1
ATOM 553 O O . TYR A 1 72 ? -0.58 -39.438 -38.562 1 97.81 72 TYR A O 1
ATOM 561 N N . ILE A 1 73 ? -0.577 -37.188 -38.188 1 96.56 73 ILE A N 1
ATOM 562 C CA . ILE A 1 73 ? -1.912 -37.125 -37.625 1 96.56 73 ILE A CA 1
ATOM 563 C C . ILE A 1 73 ? -2.961 -37.125 -38.719 1 96.56 73 ILE A C 1
ATOM 565 O O . ILE A 1 73 ? -2.773 -36.469 -39.75 1 96.56 73 ILE A O 1
ATOM 569 N N . ASN A 1 74 ? -4.078 -37.719 -38.469 1 95.69 74 ASN A N 1
ATOM 570 C CA . ASN A 1 74 ? -5.113 -37.844 -39.469 1 95.69 74 ASN A CA 1
ATOM 571 C C . ASN A 1 74 ? -6.18 -36.781 -39.344 1 95.69 74 ASN A C 1
ATOM 573 O O . ASN A 1 74 ? -6.781 -36.344 -40.312 1 95.69 74 ASN A O 1
ATOM 577 N N . HIS A 1 75 ? -6.43 -36.375 -38.156 1 94.12 75 HIS A N 1
ATOM 578 C CA . HIS A 1 75 ? -7.398 -35.312 -37.875 1 94.12 75 HIS A CA 1
ATOM 579 C C . HIS A 1 75 ? -6.734 -34.125 -37.25 1 94.12 75 HIS A C 1
ATOM 581 O O . HIS A 1 75 ? -5.949 -34.25 -36.312 1 94.12 75 HIS A O 1
ATOM 587 N N . SER A 1 76 ? -7.086 -32.969 -37.625 1 93.19 76 SER A N 1
ATOM 588 C CA . SER A 1 76 ? -6.328 -31.75 -37.375 1 93.19 76 SER A CA 1
ATOM 589 C C . SER A 1 76 ? -6.254 -31.438 -35.906 1 93.19 76 SER A C 1
ATOM 591 O O . SER A 1 76 ? -5.352 -30.734 -35.438 1 93.19 76 SER A O 1
ATOM 593 N N . ARG A 1 77 ? -7.164 -31.953 -35.062 1 95.25 77 ARG A N 1
ATOM 594 C CA . ARG A 1 77 ? -7.184 -31.578 -33.656 1 95.25 77 ARG A CA 1
ATOM 595 C C . ARG A 1 77 ? -6.637 -32.688 -32.75 1 95.25 77 ARG A C 1
ATOM 597 O O . ARG A 1 77 ? -6.516 -32.531 -31.547 1 95.25 77 ARG A O 1
ATOM 604 N N . ASP A 1 78 ? -6.332 -33.781 -33.406 1 96.81 78 ASP A N 1
ATOM 605 C CA . ASP A 1 78 ? -5.676 -34.844 -32.656 1 96.81 78 ASP A CA 1
ATOM 606 C C . ASP A 1 78 ? -4.262 -34.438 -32.25 1 96.81 78 ASP A C 1
ATOM 608 O O . ASP A 1 78 ? -3.695 -33.5 -32.812 1 96.81 78 ASP A O 1
ATOM 612 N N . VAL A 1 79 ? -3.797 -35.125 -31.156 1 97.81 79 VAL A N 1
ATOM 613 C CA . VAL A 1 79 ? -2.469 -34.812 -30.641 1 97.81 79 VAL A CA 1
ATOM 614 C C . VAL A 1 79 ? -1.648 -36.094 -30.531 1 97.81 79 VAL A C 1
ATOM 616 O O . VAL A 1 79 ? -2.119 -37.094 -30 1 97.81 79 VAL A O 1
ATOM 619 N N . ILE A 1 80 ? -0.481 -36.094 -31.062 1 97.56 80 ILE A N 1
ATOM 620 C CA . ILE A 1 80 ? 0.445 -37.188 -30.797 1 97.56 80 ILE A CA 1
ATOM 621 C C . ILE A 1 80 ? 1.529 -36.719 -29.828 1 97.56 80 ILE A C 1
ATOM 623 O O . ILE A 1 80 ? 1.962 -35.562 -29.891 1 97.56 80 ILE A O 1
ATOM 627 N N . ILE A 1 81 ? 1.932 -37.594 -28.938 1 98.25 81 ILE A N 1
ATOM 628 C CA . ILE A 1 81 ? 2.91 -37.281 -27.906 1 98.25 81 ILE A CA 1
ATOM 629 C C . ILE A 1 81 ? 4.023 -38.344 -27.922 1 98.25 81 ILE A C 1
ATOM 631 O O . ILE A 1 81 ? 3.764 -39.531 -27.797 1 98.25 81 ILE A O 1
ATOM 635 N N . PHE A 1 82 ? 5.199 -37.875 -28.141 1 98.44 82 PHE A N 1
ATOM 636 C CA . PHE A 1 82 ? 6.359 -38.781 -28.078 1 98.44 82 PHE A CA 1
ATOM 637 C C . PHE A 1 82 ? 7.137 -38.562 -26.781 1 98.44 82 PHE A C 1
ATOM 639 O O . PHE A 1 82 ? 7.461 -37.406 -26.438 1 98.44 82 PHE A O 1
ATOM 646 N N . LYS A 1 83 ? 7.402 -39.625 -26.078 1 98.12 83 LYS A N 1
ATOM 647 C CA . LYS A 1 83 ? 8.109 -39.625 -24.812 1 98.12 83 LYS A CA 1
ATOM 648 C C . LYS A 1 83 ? 9.453 -40.344 -24.922 1 98.12 83 LYS A C 1
ATOM 650 O O . LYS A 1 83 ? 9.539 -41.406 -25.516 1 98.12 83 LYS A O 1
ATOM 655 N N . SER A 1 84 ? 10.469 -39.688 -24.406 1 98.38 84 SER A N 1
ATOM 656 C CA . SER A 1 84 ? 11.781 -40.312 -24.312 1 98.38 84 SER A CA 1
ATOM 657 C C . SER A 1 84 ? 12.422 -40.062 -22.953 1 98.38 84 SER A C 1
ATOM 659 O O . SER A 1 84 ? 12.547 -38.938 -22.516 1 98.38 84 SER A O 1
ATOM 661 N N . LEU A 1 85 ? 12.836 -41.156 -22.312 1 98.12 85 LEU A N 1
ATOM 662 C CA . LEU A 1 85 ? 13.578 -41 -21.062 1 98.12 85 LEU A CA 1
ATOM 663 C C . LEU A 1 85 ? 14.953 -40.406 -21.312 1 98.12 85 LEU A C 1
ATOM 665 O O . LEU A 1 85 ? 15.539 -40.594 -22.391 1 98.12 85 LEU A O 1
ATOM 669 N N . VAL A 1 86 ? 15.383 -39.625 -20.453 1 98.12 86 VAL A N 1
ATOM 670 C CA . VAL A 1 86 ? 16.734 -39.062 -20.453 1 98.12 86 VAL A CA 1
ATOM 671 C C . VAL A 1 86 ? 17.453 -39.438 -19.172 1 98.12 86 VAL A C 1
ATOM 673 O O . VAL A 1 86 ? 16.828 -39.781 -18.156 1 98.12 86 VAL A O 1
ATOM 676 N N . PRO A 1 87 ? 18.75 -39.438 -19.156 1 96.81 87 PRO A N 1
ATOM 677 C CA . PRO A 1 87 ? 19.5 -40.031 -18.047 1 96.81 87 PRO A CA 1
ATOM 678 C C . PRO A 1 87 ? 19.5 -39.125 -16.797 1 96.81 87 PRO A C 1
ATOM 680 O O . PRO A 1 87 ? 19.641 -39.625 -15.68 1 96.81 87 PRO A O 1
ATOM 683 N N . ASP A 1 88 ? 19.422 -37.781 -16.953 1 96.94 88 ASP A N 1
ATOM 684 C CA . ASP A 1 88 ? 19.578 -36.844 -15.828 1 96.94 88 ASP A CA 1
ATOM 685 C C . ASP A 1 88 ? 18.609 -35.688 -15.938 1 96.94 88 ASP A C 1
ATOM 687 O O . ASP A 1 88 ? 18.109 -35.375 -17.016 1 96.94 88 ASP A O 1
ATOM 691 N N . PHE A 1 89 ? 18.344 -35.125 -14.742 1 96.94 89 PHE A N 1
ATOM 692 C CA . PHE A 1 89 ? 17.75 -33.812 -14.781 1 96.94 89 PHE A CA 1
ATOM 693 C C . PHE A 1 89 ? 18.688 -32.812 -15.422 1 96.94 89 PHE A C 1
ATOM 695 O O . PHE A 1 89 ? 19.906 -32.938 -15.305 1 96.94 89 PHE A O 1
ATOM 702 N N . GLY A 1 90 ? 18.109 -31.812 -16.109 1 96.5 90 GLY A N 1
ATOM 703 C CA . GLY A 1 90 ? 18.938 -30.828 -16.781 1 96.5 90 GLY A CA 1
ATOM 704 C C . GLY A 1 90 ? 18.312 -30.281 -18.047 1 96.5 90 GLY A C 1
ATOM 705 O O . GLY A 1 90 ? 17.109 -30.438 -18.266 1 96.5 90 GLY A O 1
ATOM 706 N N . THR A 1 91 ? 19.172 -29.594 -18.828 1 97.62 91 THR A N 1
ATOM 707 C CA . THR A 1 91 ? 18.719 -28.953 -20.062 1 97.62 91 THR A CA 1
ATOM 708 C C . THR A 1 91 ? 19.109 -29.797 -21.281 1 97.62 91 THR A C 1
ATOM 710 O O . THR A 1 91 ? 20.234 -30.297 -21.359 1 97.62 91 THR A O 1
ATOM 713 N N . TYR A 1 92 ? 18.172 -29.922 -22.188 1 98.5 92 TYR A N 1
ATOM 714 C CA . TYR A 1 92 ? 18.391 -30.703 -23.406 1 98.5 92 TYR A CA 1
ATOM 715 C C . TYR A 1 92 ? 18.031 -29.891 -24.641 1 98.5 92 TYR A C 1
ATOM 717 O O . TYR A 1 92 ? 17 -29.219 -24.656 1 98.5 92 TYR A O 1
ATOM 725 N N . LYS A 1 93 ? 18.859 -29.906 -25.609 1 98.56 93 LYS A N 1
ATOM 726 C CA . LYS A 1 93 ? 18.547 -29.359 -26.922 1 98.56 93 LYS A CA 1
ATOM 727 C C . LYS A 1 93 ? 17.797 -30.375 -27.781 1 98.56 93 LYS A C 1
ATOM 729 O O . LYS A 1 93 ? 18.281 -31.484 -28 1 98.56 93 LYS A O 1
ATOM 734 N N . ILE A 1 94 ? 16.688 -30.047 -28.234 1 98.62 94 ILE A N 1
ATOM 735 C CA . ILE A 1 94 ? 15.844 -30.875 -29.094 1 98.62 94 ILE A CA 1
ATOM 736 C C . ILE A 1 94 ? 15.906 -30.359 -30.531 1 98.62 94 ILE A C 1
ATOM 738 O O . ILE A 1 94 ? 15.766 -29.156 -30.766 1 98.62 94 ILE A O 1
ATOM 742 N N . THR A 1 95 ? 16.156 -31.156 -31.438 1 98.5 95 THR A N 1
ATOM 743 C CA . THR A 1 95 ? 16 -30.844 -32.844 1 98.5 95 THR A CA 1
ATOM 744 C C . THR A 1 95 ? 14.93 -31.719 -33.5 1 98.5 95 THR A C 1
ATOM 746 O O . THR A 1 95 ? 15.078 -32.938 -33.531 1 98.5 95 THR A O 1
ATOM 749 N N . LEU A 1 96 ? 13.891 -31.125 -33.969 1 98.38 96 LEU A N 1
ATOM 750 C CA . LEU A 1 96 ? 12.75 -31.812 -34.562 1 98.38 96 LEU A CA 1
ATOM 751 C C . LEU A 1 96 ? 12.664 -31.516 -36.062 1 98.38 96 LEU A C 1
ATOM 753 O O . LEU A 1 96 ? 12.812 -30.375 -36.469 1 98.38 96 LEU A O 1
ATOM 757 N N . ASN A 1 97 ? 12.461 -32.562 -36.812 1 98.19 97 ASN A N 1
ATOM 758 C CA . ASN A 1 97 ? 12.242 -32.438 -38.25 1 98.19 97 ASN A CA 1
ATOM 759 C C . ASN A 1 97 ? 10.945 -33.094 -38.688 1 98.19 97 ASN A C 1
ATOM 761 O O . ASN A 1 97 ? 10.586 -34.156 -38.156 1 98.19 97 ASN A O 1
ATOM 765 N N . VAL A 1 98 ? 10.305 -32.531 -39.656 1 98.06 98 VAL A N 1
ATOM 766 C CA . VAL A 1 98 ? 9.125 -33.156 -40.219 1 98.06 98 VAL A CA 1
ATOM 767 C C . VAL A 1 98 ? 9.102 -32.906 -41.75 1 98.06 98 VAL A C 1
ATOM 769 O O . VAL A 1 98 ? 9.414 -31.812 -42.219 1 98.06 98 VAL A O 1
ATOM 772 N N . ASN A 1 99 ? 8.828 -33.938 -42.438 1 97.31 99 ASN A N 1
ATOM 773 C CA . ASN A 1 99 ? 8.586 -33.875 -43.875 1 97.31 99 ASN A CA 1
ATOM 774 C C . ASN A 1 99 ? 7.094 -33.938 -44.188 1 97.31 99 ASN A C 1
ATOM 776 O O . ASN A 1 99 ? 6.363 -34.75 -43.625 1 97.31 99 ASN A O 1
ATOM 780 N N . ALA A 1 100 ? 6.707 -33 -45.125 1 97.31 100 ALA A N 1
ATOM 781 C CA . ALA A 1 100 ? 5.312 -33.062 -45.531 1 97.31 100 ALA A CA 1
ATOM 782 C C . ALA A 1 100 ? 5.105 -34.156 -46.594 1 97.31 100 ALA A C 1
ATOM 784 O O . ALA A 1 100 ? 5.102 -33.875 -47.781 1 97.31 100 ALA A O 1
ATOM 785 N N . ASP A 1 101 ? 4.766 -35.281 -46.156 1 94.81 101 ASP A N 1
ATOM 786 C CA . ASP A 1 101 ? 4.695 -36.438 -47.031 1 94.81 101 ASP A CA 1
ATOM 787 C C . ASP A 1 101 ? 3.248 -36.875 -47.281 1 94.81 101 ASP A C 1
ATOM 789 O O . ASP A 1 101 ? 2.93 -37.438 -48.312 1 94.81 101 ASP A O 1
ATOM 793 N N . LYS A 1 102 ? 2.396 -36.656 -46.344 1 94 102 LYS A N 1
ATOM 794 C CA . LYS A 1 102 ? 1.008 -37.094 -46.406 1 94 102 LYS A CA 1
ATOM 795 C C . LYS A 1 102 ? 0.131 -36.094 -47.125 1 94 102 LYS A C 1
ATOM 797 O O . LYS A 1 102 ? -0.861 -36.469 -47.781 1 94 102 LYS A O 1
ATOM 802 N N . GLY A 1 103 ? 0.505 -34.844 -47 1 95.94 103 GLY A N 1
ATOM 803 C CA . GLY A 1 103 ? -0.182 -33.656 -47.531 1 95.94 103 GLY A CA 1
ATOM 804 C C . GLY A 1 103 ? 0.383 -32.344 -47.031 1 95.94 103 GLY A C 1
ATOM 805 O O . GLY A 1 103 ? 1.4 -32.344 -46.312 1 95.94 103 GLY A O 1
ATOM 806 N N . ASP A 1 104 ? -0.326 -31.328 -47.438 1 97.56 104 ASP A N 1
ATOM 807 C CA . ASP A 1 104 ? 0.069 -30.031 -46.844 1 97.56 104 ASP A CA 1
ATOM 808 C C . ASP A 1 104 ? -0.11 -30.031 -45.344 1 97.56 104 ASP A C 1
ATOM 810 O O . ASP A 1 104 ? -1.196 -30.328 -44.844 1 97.56 104 ASP A O 1
ATOM 814 N N . ILE A 1 105 ? 0.968 -29.766 -44.719 1 97.44 105 ILE A N 1
ATOM 815 C CA . ILE A 1 105 ? 0.845 -29.516 -43.281 1 97.44 105 ILE A CA 1
ATOM 816 C C . ILE A 1 105 ? 0.282 -28.125 -43.031 1 97.44 105 ILE A C 1
ATOM 818 O O . ILE A 1 105 ? 0.786 -27.141 -43.594 1 97.44 105 ILE A O 1
ATOM 822 N N . LYS A 1 106 ? -0.769 -28.016 -42.25 1 94.5 106 LYS A N 1
ATOM 823 C CA . LYS A 1 106 ? -1.389 -26.734 -41.969 1 94.5 106 LYS A CA 1
ATOM 824 C C . LYS A 1 106 ? -1.573 -26.547 -40.469 1 94.5 106 LYS A C 1
ATOM 826 O O . LYS A 1 106 ? -2 -27.469 -39.75 1 94.5 106 LYS A O 1
ATOM 831 N N . ASP A 1 107 ? -1.169 -25.359 -39.969 1 92.44 107 ASP A N 1
ATOM 832 C CA . ASP A 1 107 ? -1.395 -24.922 -38.594 1 92.44 107 ASP A CA 1
ATOM 833 C C . ASP A 1 107 ? -0.809 -25.922 -37.594 1 92.44 107 ASP A C 1
ATOM 835 O O . ASP A 1 107 ? -1.477 -26.312 -36.625 1 92.44 107 ASP A O 1
ATOM 839 N N . MET A 1 108 ? 0.378 -26.484 -37.938 1 95.44 108 MET A N 1
ATOM 840 C CA . MET A 1 108 ? 1.045 -27.391 -37 1 95.44 108 MET A CA 1
ATOM 841 C C . MET A 1 108 ? 1.596 -26.641 -35.812 1 95.44 108 MET A C 1
ATOM 843 O O . MET A 1 108 ? 2.105 -25.531 -35.938 1 95.44 108 MET A O 1
ATOM 847 N N . ARG A 1 109 ? 1.403 -27.219 -34.656 1 95.75 109 ARG A N 1
ATOM 848 C CA . ARG A 1 109 ? 1.952 -26.703 -33.406 1 95.75 109 ARG A CA 1
ATOM 849 C C . ARG A 1 109 ? 2.828 -27.75 -32.75 1 95.75 109 ARG A C 1
ATOM 851 O O . ARG A 1 109 ? 2.52 -28.953 -32.781 1 95.75 109 ARG A O 1
ATOM 858 N N . ILE A 1 110 ? 3.881 -27.281 -32.188 1 97.38 110 ILE A N 1
ATOM 859 C CA . ILE A 1 110 ? 4.812 -28.141 -31.453 1 97.38 110 ILE A CA 1
ATOM 860 C C . ILE A 1 110 ? 4.848 -27.719 -29.984 1 97.38 110 ILE A C 1
ATOM 862 O O . ILE A 1 110 ? 5.035 -26.531 -29.688 1 97.38 110 ILE A O 1
ATOM 866 N N . PHE A 1 111 ? 4.633 -28.656 -29.094 1 98 111 PHE A N 1
ATOM 867 C CA . PHE A 1 111 ? 4.766 -28.453 -27.656 1 98 111 PHE A CA 1
ATOM 868 C C . PHE A 1 111 ? 5.855 -29.359 -27.094 1 98 111 PHE A C 1
ATOM 870 O O . PHE A 1 111 ? 6.203 -30.375 -27.688 1 98 111 PHE A O 1
ATOM 877 N N . ALA A 1 112 ? 6.355 -28.984 -25.969 1 98.31 112 ALA A N 1
ATOM 878 C CA . ALA A 1 112 ? 7.312 -29.812 -25.25 1 98.31 112 ALA A CA 1
ATOM 879 C C . ALA A 1 112 ? 7.035 -29.797 -23.75 1 98.31 112 ALA A C 1
ATOM 881 O O . ALA A 1 112 ? 6.312 -28.922 -23.25 1 98.31 112 ALA A O 1
ATOM 882 N N . GLY A 1 113 ? 7.594 -30.797 -23.047 1 97.25 113 GLY A N 1
ATOM 883 C CA . GLY A 1 113 ? 7.406 -30.859 -21.609 1 97.25 113 GLY A CA 1
ATOM 884 C C . GLY A 1 113 ? 5.949 -30.906 -21.203 1 97.25 113 GLY A C 1
ATOM 885 O O . GLY A 1 113 ? 5.199 -31.766 -21.672 1 97.25 113 GLY A O 1
ATOM 886 N N . ARG A 1 114 ? 5.57 -29.969 -20.328 1 96.94 114 ARG A N 1
ATOM 887 C CA . ARG A 1 114 ? 4.191 -29.891 -19.844 1 96.94 114 ARG A CA 1
ATOM 888 C C . ARG A 1 114 ? 3.367 -28.938 -20.719 1 96.94 114 ARG A C 1
ATOM 890 O O . ARG A 1 114 ? 2.754 -28 -20.203 1 96.94 114 ARG A O 1
ATOM 897 N N . ARG A 1 115 ? 3.385 -29.188 -22 1 97.62 115 ARG A N 1
ATOM 898 C CA . ARG A 1 115 ? 2.623 -28.5 -23.031 1 97.62 115 ARG A CA 1
ATOM 899 C C . ARG A 1 115 ? 3.113 -27.062 -23.203 1 97.62 115 ARG A C 1
ATOM 901 O O . ARG A 1 115 ? 2.311 -26.141 -23.359 1 97.62 115 ARG A O 1
ATOM 908 N N . ASN A 1 116 ? 4.387 -26.859 -23.031 1 97.75 116 ASN A N 1
ATOM 909 C CA . ASN A 1 116 ? 4.961 -25.547 -23.359 1 97.75 116 ASN A CA 1
ATOM 910 C C . ASN A 1 116 ? 4.996 -25.312 -24.859 1 97.75 116 ASN A C 1
ATOM 912 O O . ASN A 1 116 ? 5.578 -26.094 -25.609 1 97.75 116 ASN A O 1
ATOM 916 N N . LEU A 1 117 ? 4.418 -24.25 -25.281 1 96.56 117 LEU A N 1
ATOM 917 C CA . LEU A 1 117 ? 4.344 -23.969 -26.719 1 96.56 117 LEU A CA 1
ATOM 918 C C . LEU A 1 117 ? 5.707 -23.562 -27.266 1 96.56 117 LEU A C 1
ATOM 920 O O . LEU A 1 117 ? 6.301 -22.578 -26.781 1 96.56 117 LEU A O 1
ATOM 924 N N . ILE A 1 118 ? 6.152 -24.297 -28.25 1 96.12 118 ILE A N 1
ATOM 925 C CA . ILE A 1 118 ? 7.48 -24.094 -28.812 1 96.12 118 ILE A CA 1
ATOM 926 C C . ILE A 1 118 ? 7.363 -23.359 -30.156 1 96.12 118 ILE A C 1
ATOM 928 O O . ILE A 1 118 ? 8.219 -22.531 -30.484 1 96.12 118 ILE A O 1
ATOM 932 N N . ALA A 1 119 ? 6.383 -23.766 -30.922 1 93.81 119 ALA A N 1
ATOM 933 C CA . ALA A 1 119 ? 6.141 -23.156 -32.25 1 93.81 119 ALA A CA 1
ATOM 934 C C . ALA A 1 119 ? 4.684 -23.328 -32.656 1 93.81 119 ALA A C 1
ATOM 936 O O . ALA A 1 119 ? 4.047 -24.328 -32.344 1 93.81 119 ALA A O 1
ATOM 937 N N . SER A 1 120 ? 4.207 -22.328 -33.375 1 91.31 120 SER A N 1
ATOM 938 C CA . SER A 1 120 ? 2.818 -22.391 -33.812 1 91.31 120 SER A CA 1
ATOM 939 C C . SER A 1 120 ? 2.68 -21.875 -35.25 1 91.31 120 SER A C 1
ATOM 941 O O . SER A 1 120 ? 3.611 -21.281 -35.781 1 91.31 120 SER A O 1
ATOM 943 N N . GLU A 1 121 ? 1.573 -22.25 -35.812 1 88.31 121 GLU A N 1
ATOM 944 C CA . GLU A 1 121 ? 1.195 -21.797 -37.156 1 88.31 121 GLU A CA 1
ATOM 945 C C . GLU A 1 121 ? 2.236 -22.219 -38.188 1 88.31 121 GLU A C 1
ATOM 947 O O . GLU A 1 121 ? 2.68 -21.391 -39 1 88.31 121 GLU A O 1
ATOM 952 N N . ILE A 1 122 ? 2.631 -23.438 -38.125 1 92.75 122 ILE A N 1
ATOM 953 C CA . ILE A 1 122 ? 3.59 -23.984 -39.062 1 92.75 122 ILE A CA 1
ATOM 954 C C . ILE A 1 122 ? 2.852 -24.547 -40.281 1 92.75 122 ILE A C 1
ATOM 956 O O . ILE A 1 122 ? 2.029 -25.453 -40.156 1 92.75 122 ILE A O 1
ATOM 960 N N . ASP A 1 123 ? 3.17 -24.016 -41.406 1 94.81 123 ASP A N 1
ATOM 961 C CA . ASP A 1 123 ? 2.643 -24.5 -42.688 1 94.81 123 ASP A CA 1
ATOM 962 C C . ASP A 1 123 ? 3.768 -24.984 -43.594 1 94.81 123 ASP A C 1
ATOM 964 O O . ASP A 1 123 ? 4.75 -24.281 -43.812 1 94.81 123 ASP A O 1
ATOM 968 N N . VAL A 1 124 ? 3.59 -26.25 -44.031 1 97.25 124 VAL A N 1
ATOM 969 C CA . VAL A 1 124 ? 4.578 -26.844 -44.906 1 97.25 124 VAL A CA 1
ATOM 970 C C . VAL A 1 124 ? 3.883 -27.469 -46.125 1 97.25 124 VAL A C 1
ATOM 972 O O . VAL A 1 124 ? 3.084 -28.391 -45.969 1 97.25 124 VAL A O 1
ATOM 975 N N . PRO A 1 125 ? 4.23 -27.031 -47.312 1 97.69 125 PRO A N 1
ATOM 976 C CA . PRO A 1 125 ? 3.621 -27.656 -48.5 1 97.69 125 PRO A CA 1
ATOM 977 C C . PRO A 1 125 ? 4.074 -29.094 -48.719 1 97.69 125 PRO A C 1
ATOM 979 O O . PRO A 1 125 ? 5.191 -29.453 -48.312 1 97.69 125 PRO A O 1
ATOM 982 N N . LEU A 1 126 ? 3.164 -29.875 -49.406 1 97.25 126 LEU A N 1
ATOM 983 C CA . LEU A 1 126 ? 3.516 -31.25 -49.75 1 97.25 126 LEU A CA 1
ATOM 984 C C . LEU A 1 126 ? 4.887 -31.312 -50.406 1 97.25 126 LEU A C 1
ATOM 986 O O . LEU A 1 126 ? 5.184 -30.531 -51.312 1 97.25 126 LEU A O 1
ATOM 990 N N . GLY A 1 127 ? 5.723 -32.125 -49.875 1 96.5 127 GLY A N 1
ATOM 991 C CA . GLY A 1 127 ? 7.066 -32.281 -50.406 1 96.5 127 GLY A CA 1
ATOM 992 C C . GLY A 1 127 ? 8.094 -31.422 -49.688 1 96.5 127 GLY A C 1
ATOM 993 O O . GLY A 1 127 ? 9.305 -31.641 -49.844 1 96.5 127 GLY A O 1
ATOM 994 N N . GLY A 1 128 ? 7.633 -30.5 -48.906 1 97.75 128 GLY A N 1
ATOM 995 C CA . GLY A 1 128 ? 8.531 -29.641 -48.156 1 97.75 128 GLY A CA 1
ATOM 996 C C . GLY A 1 128 ? 8.945 -30.25 -46.844 1 97.75 128 GLY A C 1
ATOM 997 O O . GLY A 1 128 ? 8.586 -31.391 -46.531 1 97.75 128 GLY A O 1
ATOM 998 N N . SER A 1 129 ? 9.75 -29.406 -46.094 1 97.75 129 SER A N 1
ATOM 999 C CA . SER A 1 129 ? 10.211 -29.859 -44.781 1 97.75 129 SER A CA 1
ATOM 1000 C C . SER A 1 129 ? 10.32 -28.703 -43.812 1 97.75 129 SER A C 1
ATOM 1002 O O . SER A 1 129 ? 10.391 -27.531 -44.219 1 97.75 129 SER A O 1
ATOM 1004 N N . TYR A 1 130 ? 10.25 -28.953 -42.562 1 97.12 130 TYR A N 1
ATOM 1005 C CA . TYR A 1 130 ? 10.398 -28 -41.438 1 97.12 130 TYR A CA 1
ATOM 1006 C C . TYR A 1 130 ? 11.32 -28.562 -40.375 1 97.12 130 TYR A C 1
ATOM 1008 O O . TYR A 1 130 ? 11.289 -29.75 -40.062 1 97.12 130 TYR A O 1
ATOM 1016 N N . SER A 1 131 ? 12.219 -27.703 -39.906 1 97.06 131 SER A N 1
ATOM 1017 C CA . SER A 1 131 ? 13.109 -28.078 -38.812 1 97.06 131 SER A CA 1
ATOM 1018 C C . SER A 1 131 ? 13.141 -26.984 -37.719 1 97.06 131 SER A C 1
ATOM 1020 O O . SER A 1 131 ? 13.117 -25.797 -38.031 1 97.06 131 SER A O 1
ATOM 1022 N N . ARG A 1 132 ? 13.164 -27.422 -36.469 1 95.06 132 ARG A N 1
ATOM 1023 C CA . ARG A 1 132 ? 13.219 -26.5 -35.344 1 95.06 132 ARG A CA 1
ATOM 1024 C C . ARG A 1 132 ? 14.086 -27.062 -34.219 1 95.06 132 ARG A C 1
ATOM 1026 O O . ARG A 1 132 ? 13.977 -28.25 -33.875 1 95.06 132 ARG A O 1
ATOM 1033 N N . SER A 1 133 ? 14.992 -26.203 -33.75 1 96.56 133 SER A N 1
ATOM 1034 C CA . SER A 1 133 ? 15.75 -26.531 -32.531 1 96.56 133 SER A CA 1
ATOM 1035 C C . SER A 1 133 ? 15.297 -25.688 -31.359 1 96.56 133 SER A C 1
ATOM 1037 O O . SER A 1 133 ? 15.023 -24.5 -31.516 1 96.56 133 SER A O 1
ATOM 1039 N N . PHE A 1 134 ? 15.164 -26.297 -30.297 1 96.81 134 PHE A N 1
ATOM 1040 C CA . PHE A 1 134 ? 14.742 -25.609 -29.078 1 96.81 134 PHE A CA 1
ATOM 1041 C C . PHE A 1 134 ? 15.242 -26.359 -27.844 1 96.81 134 PHE A C 1
ATOM 1043 O O . PHE A 1 134 ? 15.844 -27.422 -27.953 1 96.81 134 PHE A O 1
ATOM 1050 N N . TYR A 1 135 ? 15.055 -25.75 -26.672 1 97.81 135 TYR A N 1
ATOM 1051 C CA . TYR A 1 135 ? 15.578 -26.328 -25.453 1 97.81 135 TYR A CA 1
ATOM 1052 C C . TYR A 1 135 ? 14.445 -26.688 -24.484 1 97.81 135 TYR A C 1
ATOM 1054 O O . TYR A 1 135 ? 13.43 -26 -24.422 1 97.81 135 TYR A O 1
ATOM 1062 N N . VAL A 1 136 ? 14.641 -27.812 -23.812 1 97.19 136 VAL A N 1
ATOM 1063 C CA . VAL A 1 136 ? 13.727 -28.281 -22.766 1 97.19 136 VAL A CA 1
ATOM 1064 C C . VAL A 1 136 ? 14.492 -28.5 -21.469 1 97.19 136 VAL A C 1
ATOM 1066 O O . VAL A 1 136 ? 15.617 -29.016 -21.484 1 97.19 136 VAL A O 1
ATOM 1069 N N . ASN A 1 137 ? 13.875 -28.031 -20.469 1 96 137 ASN A N 1
ATOM 1070 C CA . ASN A 1 137 ? 14.43 -28.266 -19.141 1 96 137 ASN A CA 1
ATOM 1071 C C . ASN A 1 137 ? 13.68 -29.375 -18.422 1 96 137 ASN A C 1
ATOM 1073 O O . ASN A 1 137 ? 12.461 -29.297 -18.25 1 96 137 ASN A O 1
ATOM 1077 N N . VAL A 1 138 ? 14.359 -30.453 -18.031 1 96.94 138 VAL A N 1
ATOM 1078 C CA . VAL A 1 138 ? 13.812 -31.562 -17.266 1 96.94 138 VAL A CA 1
ATOM 1079 C C . VAL A 1 138 ? 14.219 -31.422 -15.797 1 96.94 138 VAL A C 1
ATOM 1081 O O . VAL A 1 138 ? 15.406 -31.469 -15.469 1 96.94 138 VAL A O 1
ATOM 1084 N N . THR A 1 139 ? 13.25 -31.156 -14.961 1 95 139 THR A N 1
ATOM 1085 C CA . THR A 1 139 ? 13.5 -30.906 -13.547 1 95 139 THR A CA 1
ATOM 1086 C C . THR A 1 139 ? 12.422 -31.562 -12.688 1 95 139 THR A C 1
ATOM 1088 O O . THR A 1 139 ? 11.344 -31.875 -13.172 1 95 139 THR A O 1
ATOM 1091 N N . PRO A 1 140 ? 12.797 -31.844 -11.359 1 95.75 140 PRO A N 1
ATOM 1092 C CA . PRO A 1 140 ? 11.695 -32.219 -10.461 1 95.75 140 PRO A CA 1
ATOM 1093 C C . PRO A 1 140 ? 10.617 -31.141 -10.367 1 95.75 140 PRO A C 1
ATOM 1095 O O . PRO A 1 140 ? 10.906 -29.953 -10.578 1 95.75 140 PRO A O 1
ATOM 1098 N N . TYR A 1 141 ? 9.477 -31.547 -10.117 1 94.12 141 TYR A N 1
ATOM 1099 C CA . TYR A 1 141 ? 8.344 -30.625 -10.102 1 94.12 141 TYR A CA 1
ATOM 1100 C C . TYR A 1 141 ? 7.293 -31.078 -9.094 1 94.12 141 TYR A C 1
ATOM 1102 O O . TYR A 1 141 ? 6.895 -32.25 -9.086 1 94.12 141 TYR A O 1
ATOM 1110 N N . ILE A 1 142 ? 6.918 -30.172 -8.18 1 93.31 142 ILE A N 1
ATOM 1111 C CA . ILE A 1 142 ? 5.773 -30.438 -7.312 1 93.31 142 ILE A CA 1
ATOM 1112 C C . ILE A 1 142 ? 4.496 -29.938 -7.973 1 93.31 142 ILE A C 1
ATOM 1114 O O . ILE A 1 142 ? 4.305 -28.719 -8.117 1 93.31 142 ILE A O 1
ATOM 1118 N N . PRO A 1 143 ? 3.625 -30.828 -8.352 1 91.62 143 PRO A N 1
ATOM 1119 C CA . PRO A 1 143 ? 2.387 -30.375 -8.992 1 91.62 143 PRO A CA 1
ATOM 1120 C C . PRO A 1 143 ? 1.335 -29.922 -7.984 1 91.62 143 PRO A C 1
ATOM 1122 O O . PRO A 1 143 ? 1.502 -30.109 -6.777 1 91.62 143 PRO A O 1
ATOM 1125 N N . ALA A 1 144 ? 0.291 -29.25 -8.508 1 90.5 144 ALA A N 1
ATOM 1126 C CA . ALA A 1 144 ? -0.875 -28.953 -7.68 1 90.5 144 ALA A CA 1
ATOM 1127 C C . ALA A 1 144 ? -1.579 -30.234 -7.242 1 90.5 144 ALA A C 1
ATOM 1129 O O . ALA A 1 144 ? -1.43 -31.281 -7.879 1 90.5 144 ALA A O 1
ATOM 1130 N N . LEU A 1 145 ? -2.318 -30.281 -6.156 1 90.88 145 LEU A N 1
ATOM 1131 C CA . LEU A 1 145 ? -3.248 -31.312 -5.68 1 90.88 145 LEU A CA 1
ATOM 1132 C C . LEU A 1 145 ? -2.502 -32.469 -5.039 1 90.88 145 LEU A C 1
ATOM 1134 O O . LEU A 1 145 ? -3.102 -33.5 -4.719 1 90.88 145 LEU A O 1
ATOM 1138 N N . THR A 1 146 ? -1.211 -32.375 -4.977 1 90.81 146 THR A N 1
ATOM 1139 C CA . THR A 1 146 ? -0.444 -33.406 -4.285 1 90.81 146 THR A CA 1
ATOM 1140 C C . THR A 1 146 ? 0.834 -32.812 -3.689 1 90.81 146 THR A C 1
ATOM 1142 O O . THR A 1 146 ? 1.302 -31.766 -4.125 1 90.81 146 THR A O 1
ATOM 1145 N N . SER A 1 147 ? 1.337 -33.469 -2.652 1 92 147 SER A N 1
ATOM 1146 C CA . SER A 1 147 ? 2.598 -33.062 -2.049 1 92 147 SER A CA 1
ATOM 1147 C C . SER A 1 147 ? 3.766 -33.875 -2.574 1 92 147 SER A C 1
ATOM 1149 O O . SER A 1 147 ? 4.91 -33.688 -2.166 1 92 147 SER A O 1
ATOM 1151 N N . VAL A 1 148 ? 3.504 -34.781 -3.484 1 91.19 148 VAL A N 1
ATOM 1152 C CA . VAL A 1 148 ? 4.531 -35.688 -3.992 1 91.19 148 VAL A CA 1
ATOM 1153 C C . VAL A 1 148 ? 5.164 -35.094 -5.25 1 91.19 148 VAL A C 1
ATOM 1155 O O . VAL A 1 148 ? 4.484 -34.875 -6.258 1 91.19 148 VAL A O 1
ATOM 1158 N N . PRO A 1 149 ? 6.41 -34.875 -5.242 1 93.5 149 PRO A N 1
ATOM 1159 C CA . PRO A 1 149 ? 7.066 -34.344 -6.434 1 93.5 149 PRO A CA 1
ATOM 1160 C C . PRO A 1 149 ? 7.133 -35.344 -7.578 1 93.5 149 PRO A C 1
ATOM 1162 O O . PRO A 1 149 ? 7.309 -36.531 -7.34 1 93.5 149 PRO A O 1
ATOM 1165 N N . CYS A 1 150 ? 6.93 -34.906 -8.758 1 94.06 150 CYS A N 1
ATOM 1166 C CA . CYS A 1 150 ? 7.23 -35.688 -9.953 1 94.06 150 CYS A CA 1
ATOM 1167 C C . CYS A 1 150 ? 8.734 -35.719 -10.219 1 94.06 150 CYS A C 1
ATOM 1169 O O . CYS A 1 150 ? 9.352 -34.688 -10.43 1 94.06 150 CYS A O 1
ATOM 1171 N N . MET A 1 151 ? 9.297 -36.938 -10.234 1 95.38 151 MET A N 1
ATOM 1172 C CA . MET A 1 151 ? 10.742 -37.094 -10.367 1 95.38 151 MET A CA 1
ATOM 1173 C C . MET A 1 151 ? 11.109 -37.719 -11.703 1 95.38 151 MET A C 1
ATOM 1175 O O . MET A 1 151 ? 12.234 -38.188 -11.891 1 95.38 151 MET A O 1
ATOM 1179 N N . GLU A 1 152 ? 10.188 -37.781 -12.586 1 95.12 152 GLU A N 1
ATOM 1180 C CA . GLU A 1 152 ? 10.453 -38.438 -13.852 1 95.12 152 GLU A CA 1
ATOM 1181 C C . GLU A 1 152 ? 11.445 -37.656 -14.695 1 95.12 152 GLU A C 1
ATOM 1183 O O . GLU A 1 152 ? 11.336 -36.438 -14.812 1 95.12 152 GLU A O 1
ATOM 1188 N N . LYS A 1 153 ? 12.414 -38.375 -15.273 1 97.69 153 LYS A N 1
ATOM 1189 C CA . LYS A 1 153 ? 13.383 -37.812 -16.203 1 97.69 153 LYS A CA 1
ATOM 1190 C C . LYS A 1 153 ? 13.031 -38.125 -17.656 1 97.69 153 LYS A C 1
ATOM 1192 O O . LYS A 1 153 ? 13.523 -39.125 -18.203 1 97.69 153 LYS A O 1
ATOM 1197 N N . ALA A 1 154 ? 12.25 -37.25 -18.219 1 97.94 154 ALA A N 1
ATOM 1198 C CA . ALA A 1 154 ? 11.789 -37.531 -19.578 1 97.94 154 ALA A CA 1
ATOM 1199 C C . ALA A 1 154 ? 11.562 -36.25 -20.359 1 97.94 154 ALA A C 1
ATOM 1201 O O . ALA A 1 154 ? 11.25 -35.219 -19.781 1 97.94 154 ALA A O 1
ATOM 1202 N N . VAL A 1 155 ? 11.734 -36.375 -21.641 1 98.19 155 VAL A N 1
ATOM 1203 C CA . VAL A 1 155 ? 11.336 -35.344 -22.594 1 98.19 155 VAL A CA 1
ATOM 1204 C C . VAL A 1 155 ? 10.031 -35.719 -23.266 1 98.19 155 VAL A C 1
ATOM 1206 O O . VAL A 1 155 ? 9.844 -36.875 -23.656 1 98.19 155 VAL A O 1
ATOM 1209 N N . TYR A 1 156 ? 9.133 -34.844 -23.344 1 98.56 156 TYR A N 1
ATOM 1210 C CA . TYR A 1 156 ? 7.875 -35 -24.078 1 98.56 156 TYR A CA 1
ATOM 1211 C C . TYR A 1 156 ? 7.797 -34.031 -25.25 1 98.56 156 TYR A C 1
ATOM 1213 O O . TYR A 1 156 ? 8.031 -32.844 -25.094 1 98.56 156 TYR A O 1
ATOM 1221 N N . ILE A 1 157 ? 7.488 -34.5 -26.406 1 98.69 157 ILE A N 1
ATOM 1222 C CA . ILE A 1 157 ? 7.215 -33.688 -27.578 1 98.69 157 ILE A CA 1
ATOM 1223 C C . ILE A 1 157 ? 5.789 -33.969 -28.078 1 98.69 157 ILE A C 1
ATOM 1225 O O . ILE A 1 157 ? 5.43 -35.125 -28.344 1 98.69 157 ILE A O 1
ATOM 1229 N N . SER A 1 158 ? 4.992 -32.938 -28.156 1 98.56 158 SER A N 1
ATOM 1230 C CA . SER A 1 158 ? 3.621 -33.094 -28.641 1 98.56 158 SER A CA 1
ATOM 1231 C C . SER A 1 158 ? 3.385 -32.281 -29.906 1 98.56 158 SER A C 1
ATOM 1233 O O . SER A 1 158 ? 3.918 -31.172 -30.031 1 98.56 158 SER A O 1
ATOM 1235 N N . ILE A 1 159 ? 2.582 -32.812 -30.781 1 98.19 159 ILE A N 1
ATOM 1236 C CA . ILE A 1 159 ? 2.338 -32.188 -32.094 1 98.19 159 ILE A CA 1
ATOM 1237 C C . ILE A 1 159 ? 0.851 -32.281 -32.438 1 98.19 159 ILE A C 1
ATOM 1239 O O . ILE A 1 159 ? 0.206 -33.312 -32.188 1 98.19 159 ILE A O 1
ATOM 1243 N N . THR A 1 160 ? 0.284 -31.266 -32.938 1 97.31 160 THR A N 1
ATOM 1244 C CA . THR A 1 160 ? -1.085 -31.219 -33.438 1 97.31 160 THR A CA 1
ATOM 1245 C C . THR A 1 160 ? -1.172 -30.359 -34.719 1 97.31 160 THR A C 1
ATOM 1247 O O . THR A 1 160 ? -0.241 -29.609 -35.031 1 97.31 160 THR A O 1
ATOM 1250 N N . GLY A 1 161 ? -2.26 -30.5 -35.438 1 96.19 161 GLY A N 1
ATOM 1251 C CA . GLY A 1 161 ? -2.475 -29.797 -36.688 1 96.19 161 GLY A CA 1
ATOM 1252 C C . GLY A 1 161 ? -2.889 -30.703 -37.844 1 96.19 161 GLY A C 1
ATOM 1253 O O . GLY A 1 161 ? -2.84 -31.938 -37.719 1 96.19 161 GLY A O 1
ATOM 1254 N N . LYS A 1 162 ? -3.211 -30.125 -38.969 1 96.25 162 LYS A N 1
ATOM 1255 C CA . LYS A 1 162 ? -3.607 -30.906 -40.156 1 96.25 162 LYS A CA 1
ATOM 1256 C C . LYS A 1 162 ? -2.398 -31.562 -40.812 1 96.25 162 LYS A C 1
ATOM 1258 O O . LYS A 1 162 ? -1.438 -30.875 -41.156 1 96.25 162 LYS A O 1
ATOM 1263 N N . ASN A 1 163 ? -2.402 -32.812 -40.938 1 97.44 163 ASN A N 1
ATOM 1264 C CA . ASN A 1 163 ? -1.335 -33.625 -41.531 1 97.44 163 ASN A CA 1
ATOM 1265 C C . ASN A 1 163 ? -0.002 -33.375 -40.844 1 97.44 163 ASN A C 1
ATOM 1267 O O . ASN A 1 163 ? 1.06 -33.531 -41.438 1 97.44 163 ASN A O 1
ATOM 1271 N N . ALA A 1 164 ? -0.118 -32.906 -39.594 1 97.69 164 ALA A N 1
ATOM 1272 C CA . ALA A 1 164 ? 1.095 -32.688 -38.812 1 97.69 164 ALA A CA 1
ATOM 1273 C C . ALA A 1 164 ? 1.74 -34.031 -38.438 1 97.69 164 ALA A C 1
ATOM 1275 O O . ALA A 1 164 ? 1.075 -35.062 -38.406 1 97.69 164 ALA A O 1
ATOM 1276 N N . GLY A 1 165 ? 3.027 -33.938 -38.156 1 97.44 165 GLY A N 1
ATOM 1277 C CA . GLY A 1 165 ? 3.707 -35.188 -37.781 1 97.44 165 GLY A CA 1
ATOM 1278 C C . GLY A 1 165 ? 5.156 -34.969 -37.375 1 97.44 165 GLY A C 1
ATOM 1279 O O . GLY A 1 165 ? 5.551 -33.844 -37.031 1 97.44 165 GLY A O 1
ATOM 1280 N N . ILE A 1 166 ? 5.879 -36.031 -37.375 1 98.38 166 ILE A N 1
ATOM 1281 C CA . ILE A 1 166 ? 7.277 -36.062 -36.969 1 98.38 166 ILE A CA 1
ATOM 1282 C C . ILE A 1 166 ? 8.062 -37.031 -37.812 1 98.38 166 ILE A C 1
ATOM 1284 O O . ILE A 1 166 ? 7.578 -38.156 -38.094 1 98.38 166 ILE A O 1
ATOM 1288 N N . SER A 1 167 ? 9.25 -36.594 -38.219 1 98.44 167 SER A N 1
ATOM 1289 C CA . SER A 1 167 ? 10.086 -37.406 -39.094 1 98.44 167 SER A CA 1
ATOM 1290 C C . SER A 1 167 ? 11.383 -37.812 -38.375 1 98.44 167 SER A C 1
ATOM 1292 O O . SER A 1 167 ? 11.891 -38.906 -38.562 1 98.44 167 SER A O 1
ATOM 1294 N N . LYS A 1 168 ? 11.883 -36.844 -37.688 1 98.31 168 LYS A N 1
ATOM 1295 C CA . LYS A 1 168 ? 13.125 -37.062 -36.969 1 98.31 168 LYS A CA 1
ATOM 1296 C C . LYS A 1 168 ? 13.172 -36.281 -35.656 1 98.31 168 LYS A C 1
ATOM 1298 O O . LYS A 1 168 ? 12.609 -35.156 -35.594 1 98.31 168 LYS A O 1
ATOM 1303 N N . LEU A 1 169 ? 13.828 -36.812 -34.625 1 98.56 169 LEU A N 1
ATOM 1304 C CA . LEU A 1 169 ? 13.984 -36.156 -33.344 1 98.56 169 LEU A CA 1
ATOM 1305 C C . LEU A 1 169 ? 15.352 -36.469 -32.75 1 98.56 169 LEU A C 1
ATOM 1307 O O . LEU A 1 169 ? 15.688 -37.656 -32.531 1 98.56 169 LEU A O 1
ATOM 1311 N N . ASP A 1 170 ? 16.125 -35.438 -32.5 1 98.69 170 ASP A N 1
ATOM 1312 C CA . ASP A 1 170 ? 17.406 -35.562 -31.797 1 98.69 170 ASP A CA 1
ATOM 1313 C C . ASP A 1 170 ? 17.344 -34.938 -30.406 1 98.69 170 ASP A C 1
ATOM 1315 O O . ASP A 1 170 ? 16.797 -33.844 -30.234 1 98.69 170 ASP A O 1
ATOM 1319 N N . ILE A 1 171 ? 17.859 -35.625 -29.406 1 98.75 171 ILE A N 1
ATOM 1320 C CA . ILE A 1 171 ? 17.953 -35.156 -28.031 1 98.75 171 ILE A CA 1
ATOM 1321 C C . ILE A 1 171 ? 19.406 -35.094 -27.594 1 98.75 171 ILE A C 1
ATOM 1323 O O . ILE A 1 171 ? 20.094 -36.125 -27.531 1 98.75 171 ILE A O 1
ATOM 1327 N N . VAL A 1 172 ? 19.844 -33.875 -27.266 1 98.56 172 VAL A N 1
ATOM 1328 C CA . VAL A 1 172 ? 21.234 -33.656 -26.891 1 98.56 172 VAL A CA 1
ATOM 1329 C C . VAL A 1 172 ? 21.297 -32.969 -25.531 1 98.56 172 VAL A C 1
ATOM 1331 O O . VAL A 1 172 ? 20.625 -31.953 -25.312 1 98.56 172 VAL A O 1
ATOM 1334 N N . GLN A 1 173 ? 22.031 -33.531 -24.578 1 97.88 173 GLN A N 1
ATOM 1335 C CA . GLN A 1 173 ? 22.266 -32.812 -23.328 1 97.88 173 GLN A CA 1
ATOM 1336 C C . GLN A 1 173 ? 23.125 -31.562 -23.562 1 97.88 173 GLN A C 1
ATOM 1338 O O . GLN A 1 173 ? 24.156 -31.641 -24.234 1 97.88 173 GLN A O 1
ATOM 1343 N N . ASP A 1 174 ? 22.656 -30.422 -23.125 1 96.69 174 ASP A N 1
ATOM 1344 C CA . ASP A 1 174 ? 23.312 -29.156 -23.375 1 96.69 174 ASP A CA 1
ATOM 1345 C C . ASP A 1 174 ? 23.109 -28.188 -22.219 1 96.69 174 ASP A C 1
ATOM 1347 O O . ASP A 1 174 ? 22.5 -28.547 -21.203 1 96.69 174 ASP A O 1
ATOM 1351 N N . GLN A 1 175 ? 23.844 -27.094 -22.281 1 94.94 175 GLN A N 1
ATOM 1352 C CA . GLN A 1 175 ? 23.734 -26.062 -21.25 1 94.94 175 GLN A CA 1
ATOM 1353 C C . GLN A 1 175 ? 23.5 -24.688 -21.875 1 94.94 175 GLN A C 1
ATOM 1355 O O . GLN A 1 175 ? 24.281 -24.234 -22.719 1 94.94 175 GLN A O 1
ATOM 1360 N N . VAL A 1 176 ? 22.391 -24.016 -21.5 1 96.88 176 VAL A N 1
ATOM 1361 C CA . VAL A 1 176 ? 22.031 -22.641 -21.828 1 96.88 176 VAL A CA 1
ATOM 1362 C C . VAL A 1 176 ? 21.422 -21.953 -20.609 1 96.88 176 VAL A C 1
ATOM 1364 O O . VAL A 1 176 ? 21.062 -22.625 -19.625 1 96.88 176 VAL A O 1
ATOM 1367 N N . PRO A 1 177 ? 21.422 -20.594 -20.609 1 97.5 177 PRO A N 1
ATOM 1368 C CA . PRO A 1 177 ? 20.688 -19.953 -19.531 1 97.5 177 PRO A CA 1
ATOM 1369 C C . PRO A 1 177 ? 19.234 -20.406 -19.438 1 97.5 177 PRO A C 1
ATOM 1371 O O . PRO A 1 177 ? 18.609 -20.703 -20.453 1 97.5 177 PRO A O 1
ATOM 1374 N N . VAL A 1 178 ? 18.766 -20.484 -18.266 1 98.06 178 VAL A N 1
ATOM 1375 C CA . VAL A 1 178 ? 17.391 -20.922 -18.016 1 98.06 178 VAL A CA 1
ATOM 1376 C C . VAL A 1 178 ? 16.578 -19.75 -17.469 1 98.06 178 VAL A C 1
ATOM 1378 O O . VAL A 1 178 ? 17.047 -18.984 -16.625 1 98.06 178 VAL A O 1
ATOM 1381 N N . LEU A 1 179 ? 15.438 -19.5 -18.047 1 98.25 179 LEU A N 1
ATOM 1382 C CA . LEU A 1 179 ? 14.43 -18.625 -17.453 1 98.25 179 LEU A CA 1
ATOM 1383 C C . LEU A 1 179 ? 13.508 -19.406 -16.531 1 98.25 179 LEU A C 1
ATOM 1385 O O . LEU A 1 179 ? 12.641 -20.156 -17 1 98.25 179 LEU A O 1
ATOM 1389 N N . TYR A 1 180 ? 13.734 -19.25 -15.258 1 98 180 TYR A N 1
ATOM 1390 C CA . TYR A 1 180 ? 12.82 -19.797 -14.266 1 98 180 TYR A CA 1
ATOM 1391 C C . TYR A 1 180 ? 11.633 -18.859 -14.039 1 98 180 TYR A C 1
ATOM 1393 O O . TYR A 1 180 ? 11.805 -17.656 -13.914 1 98 180 TYR A O 1
ATOM 1401 N N . VAL A 1 181 ? 10.422 -19.453 -14.008 1 97.75 181 VAL A N 1
ATOM 1402 C CA . VAL A 1 181 ? 9.219 -18.656 -13.766 1 97.75 181 VAL A CA 1
ATOM 1403 C C . VAL A 1 181 ? 8.516 -19.172 -12.508 1 97.75 181 VAL A C 1
ATOM 1405 O O . VAL A 1 181 ? 8.266 -20.375 -12.375 1 97.75 181 VAL A O 1
ATOM 1408 N N . ALA A 1 182 ? 8.273 -18.297 -11.57 1 97.94 182 ALA A N 1
ATOM 1409 C CA . ALA A 1 182 ? 7.574 -18.594 -10.32 1 97.94 182 ALA A CA 1
ATOM 1410 C C . ALA A 1 182 ? 6.289 -17.781 -10.211 1 97.94 182 ALA A C 1
ATOM 1412 O O . ALA A 1 182 ? 6.289 -16.562 -10.469 1 97.94 182 ALA A O 1
ATOM 1413 N N . GLY A 1 183 ? 5.238 -18.422 -9.898 1 97.75 183 GLY A N 1
ATOM 1414 C CA . GLY A 1 183 ? 3.959 -17.734 -9.797 1 97.75 183 GLY A CA 1
ATOM 1415 C C . GLY A 1 183 ? 2.799 -18.672 -9.516 1 97.75 183 GLY A C 1
ATOM 1416 O O . GLY A 1 183 ? 2.965 -19.672 -8.828 1 97.75 183 GLY A O 1
ATOM 1417 N N . ASP A 1 184 ? 1.628 -18.234 -9.945 1 96.5 184 ASP A N 1
ATOM 1418 C CA . ASP A 1 184 ? 0.406 -18.938 -9.578 1 96.5 184 ASP A CA 1
ATOM 1419 C C . ASP A 1 184 ? -0.304 -19.5 -10.805 1 96.5 184 ASP A C 1
ATOM 1421 O O . ASP A 1 184 ? 0.341 -19.828 -11.805 1 96.5 184 ASP A O 1
ATOM 1425 N N . SER A 1 185 ? -1.575 -19.719 -10.68 1 96.06 185 SER A N 1
ATOM 1426 C CA . SER A 1 185 ? -2.355 -20.406 -11.703 1 96.06 185 SER A CA 1
ATOM 1427 C C . SER A 1 185 ? -2.43 -19.578 -12.984 1 96.06 185 SER A C 1
ATOM 1429 O O . SER A 1 185 ? -2.723 -20.109 -14.055 1 96.06 185 SER A O 1
ATOM 1431 N N . THR A 1 186 ? -2.156 -18.312 -12.922 1 96.81 186 THR A N 1
ATOM 1432 C CA . THR A 1 186 ? -2.375 -17.438 -14.07 1 96.81 186 THR A CA 1
ATOM 1433 C C . THR A 1 186 ? -1.212 -17.547 -15.055 1 96.81 186 THR A C 1
ATOM 1435 O O . THR A 1 186 ? -1.305 -17.062 -16.188 1 96.81 186 THR A O 1
ATOM 1438 N N . LEU A 1 187 ? -0.138 -18.188 -14.68 1 97.94 187 LEU A N 1
ATOM 1439 C CA . LEU A 1 187 ? 0.993 -18.328 -15.594 1 97.94 187 LEU A CA 1
ATOM 1440 C C . LEU A 1 187 ? 1.473 -19.766 -15.641 1 97.94 187 LEU A C 1
ATOM 1442 O O . LEU A 1 187 ? 2.469 -20.078 -16.297 1 97.94 187 LEU A O 1
ATOM 1446 N N . THR A 1 188 ? 0.795 -20.672 -15.047 1 96.75 188 THR A N 1
ATOM 1447 C CA . THR A 1 188 ? 1.231 -22.047 -14.836 1 96.75 188 THR A CA 1
ATOM 1448 C C . THR A 1 188 ? 1.022 -22.891 -16.094 1 96.75 188 THR A C 1
ATOM 1450 O O . THR A 1 188 ? 0.362 -22.438 -17.031 1 96.75 188 THR A O 1
ATOM 1453 N N . ASP A 1 189 ? 1.691 -24.047 -16.125 1 96.69 189 ASP A N 1
ATOM 1454 C CA . ASP A 1 189 ? 1.428 -25.078 -17.125 1 96.69 189 ASP A CA 1
ATOM 1455 C C . ASP A 1 189 ? 0.126 -25.812 -16.828 1 96.69 189 ASP A C 1
ATOM 1457 O O . ASP A 1 189 ? 0.074 -26.656 -15.922 1 96.69 189 ASP A O 1
ATOM 1461 N N . GLN A 1 190 ? -0.852 -25.516 -17.641 1 95.56 190 GLN A N 1
ATOM 1462 C CA . GLN A 1 190 ? -2.135 -26.188 -17.469 1 95.56 190 GLN A CA 1
ATOM 1463 C C . GLN A 1 190 ? -2.248 -27.406 -18.391 1 95.56 190 GLN A C 1
ATOM 1465 O O . GLN A 1 190 ? -1.676 -27.422 -19.484 1 95.56 190 GLN A O 1
ATOM 1470 N N . ASN A 1 191 ? -2.965 -28.391 -17.953 1 94.12 191 ASN A N 1
ATOM 1471 C CA . ASN A 1 191 ? -3.229 -29.531 -18.828 1 94.12 191 ASN A CA 1
ATOM 1472 C C . ASN A 1 191 ? -4.355 -29.234 -19.828 1 94.12 191 ASN A C 1
ATOM 1474 O O . ASN A 1 191 ? -5.145 -28.312 -19.609 1 94.12 191 ASN A O 1
ATOM 1478 N N . ALA A 1 192 ? -4.406 -29.938 -20.922 1 95.38 192 ALA A N 1
ATOM 1479 C CA . ALA A 1 192 ? -5.445 -29.797 -21.938 1 95.38 192 ALA A CA 1
ATOM 1480 C C . ALA A 1 192 ? -5.91 -31.156 -22.438 1 95.38 192 ALA A C 1
ATOM 1482 O O . ALA A 1 192 ? -5.117 -32.094 -22.5 1 95.38 192 ALA A O 1
ATOM 1483 N N . PRO A 1 193 ? -7.148 -31.266 -22.812 1 93.81 193 PRO A N 1
ATOM 1484 C CA . PRO A 1 193 ? -7.637 -32.531 -23.359 1 93.81 193 PRO A CA 1
ATOM 1485 C C . PRO A 1 193 ? -7.453 -32.625 -24.875 1 93.81 193 PRO A C 1
ATOM 1487 O O . PRO A 1 193 ? -7.629 -31.609 -25.578 1 93.81 193 PRO A O 1
ATOM 1490 N N . ALA A 1 194 ? -6.98 -33.75 -25.344 1 95.62 194 ALA A N 1
ATOM 1491 C CA . ALA A 1 194 ? -6.992 -34.062 -26.766 1 95.62 194 ALA A CA 1
ATOM 1492 C C . ALA A 1 194 ? -8.32 -34.719 -27.172 1 95.62 194 ALA A C 1
ATOM 1494 O O . ALA A 1 194 ? -8.875 -35.531 -26.438 1 95.62 194 ALA A O 1
ATOM 1495 N N . PRO A 1 195 ? -8.953 -34.438 -28.359 1 96.25 195 PRO A N 1
ATOM 1496 C CA . PRO A 1 195 ? -8.5 -33.5 -29.391 1 96.25 195 PRO A CA 1
ATOM 1497 C C . PRO A 1 195 ? -8.414 -32.062 -28.859 1 96.25 195 PRO A C 1
ATOM 1499 O O . PRO A 1 195 ? -9.18 -31.688 -27.969 1 96.25 195 PRO A O 1
ATOM 1502 N N . TYR A 1 196 ? -7.562 -31.344 -29.422 1 96.19 196 TYR A N 1
ATOM 1503 C CA . TYR A 1 196 ? -7.145 -30.062 -28.906 1 96.19 196 TYR A CA 1
ATOM 1504 C C . TYR A 1 196 ? -8.086 -28.953 -29.359 1 96.19 196 TYR A C 1
ATOM 1506 O O . TYR A 1 196 ? -8.281 -28.75 -30.562 1 96.19 196 TYR A O 1
ATOM 1514 N N . TYR A 1 197 ? -8.727 -28.234 -28.438 1 95.38 197 TYR A N 1
ATOM 1515 C CA . TYR A 1 197 ? -9.508 -27.016 -28.625 1 95.38 197 TYR A CA 1
ATOM 1516 C C . TYR A 1 197 ? -8.969 -25.875 -27.766 1 95.38 197 TYR A C 1
ATOM 1518 O O . TYR A 1 197 ? -9.258 -25.812 -26.562 1 95.38 197 TYR A O 1
ATOM 1526 N N . PRO A 1 198 ? -8.273 -24.938 -28.344 1 94.81 198 PRO A N 1
ATOM 1527 C CA . PRO A 1 198 ? -7.66 -23.875 -27.531 1 94.81 198 PRO A CA 1
ATOM 1528 C C . PRO A 1 198 ? -8.68 -23.109 -26.688 1 94.81 198 PRO A C 1
ATOM 1530 O O . PRO A 1 198 ? -8.359 -22.672 -25.578 1 94.81 198 PRO A O 1
ATOM 1533 N N . TYR A 1 199 ? -9.875 -22.922 -27.156 1 95.25 199 TYR A N 1
ATOM 1534 C CA . TYR A 1 199 ? -10.93 -22.203 -26.453 1 95.25 199 TYR A CA 1
ATOM 1535 C C . TYR A 1 199 ? -11.281 -22.875 -25.125 1 95.25 199 TYR A C 1
ATOM 1537 O O . TYR A 1 199 ? -11.602 -22.203 -24.156 1 95.25 199 TYR A O 1
ATOM 1545 N N . GLY A 1 200 ? -11.195 -24.188 -25.156 1 93.12 200 GLY A N 1
ATOM 1546 C CA . GLY A 1 200 ? -11.555 -24.953 -23.969 1 93.12 200 GLY A CA 1
ATOM 1547 C C . GLY A 1 200 ? -10.352 -25.531 -23.25 1 93.12 200 GLY A C 1
ATOM 1548 O O . GLY A 1 200 ? -10.492 -26.438 -22.422 1 93.12 200 GLY A O 1
ATOM 1549 N N . SER A 1 201 ? -9.188 -25.031 -23.547 1 94.81 201 SER A N 1
ATOM 1550 C CA . SER A 1 201 ? -7.953 -25.484 -22.906 1 94.81 201 SER A CA 1
ATOM 1551 C C . SER A 1 201 ? -7.316 -24.359 -22.078 1 94.81 201 SER A C 1
ATOM 1553 O O . SER A 1 201 ? -6.93 -23.328 -22.625 1 94.81 201 SER A O 1
ATOM 1555 N N . GLY A 1 202 ? -7.262 -24.609 -20.734 1 94.19 202 GLY A N 1
ATOM 1556 C CA . GLY A 1 202 ? -6.598 -23.625 -19.891 1 94.19 202 GLY A CA 1
ATOM 1557 C C . GLY A 1 202 ? -5.121 -23.484 -20.188 1 94.19 202 GLY A C 1
ATOM 1558 O O . GLY A 1 202 ? -4.48 -24.422 -20.656 1 94.19 202 GLY A O 1
ATOM 1559 N N . GLY A 1 203 ? -4.598 -22.297 -19.922 1 95.38 203 GLY A N 1
ATOM 1560 C CA . GLY A 1 203 ? -3.18 -22.062 -20.125 1 95.38 203 GLY A CA 1
ATOM 1561 C C . GLY A 1 203 ? -2.676 -20.828 -19.391 1 95.38 203 GLY A C 1
ATOM 1562 O O . GLY A 1 203 ? -3.383 -19.812 -19.297 1 95.38 203 GLY A O 1
ATOM 1563 N N . GLY A 1 204 ? -1.483 -20.922 -18.875 1 96.94 204 GLY A N 1
ATOM 1564 C CA . GLY A 1 204 ? -0.773 -19.766 -18.344 1 96.94 204 GLY A CA 1
ATOM 1565 C C . GLY A 1 204 ? 0.164 -19.141 -19.344 1 96.94 204 GLY A C 1
ATOM 1566 O O . GLY A 1 204 ? 0.642 -19.797 -20.266 1 96.94 204 GLY A O 1
ATOM 1567 N N . TRP A 1 205 ? 0.423 -17.875 -19.188 1 97.81 205 TRP A N 1
ATOM 1568 C CA . TRP A 1 205 ? 1.221 -17.172 -20.188 1 97.81 205 TRP A CA 1
ATOM 1569 C C . TRP A 1 205 ? 2.641 -17.719 -20.234 1 97.81 205 TRP A C 1
ATOM 1571 O O . TRP A 1 205 ? 3.281 -17.719 -21.281 1 97.81 205 TRP A O 1
ATOM 1581 N N . ALA A 1 206 ? 3.18 -18.203 -19.094 1 98.38 206 ALA A N 1
ATOM 1582 C CA . ALA A 1 206 ? 4.539 -18.734 -19.094 1 98.38 206 ALA A CA 1
ATOM 1583 C C . ALA A 1 206 ? 4.617 -20.062 -19.844 1 98.38 206 ALA A C 1
ATOM 1585 O O . ALA A 1 206 ? 5.691 -20.469 -20.297 1 98.38 206 ALA A O 1
ATOM 1586 N N . GLN A 1 207 ? 3.488 -20.688 -19.953 1 97.56 207 GLN A N 1
ATOM 1587 C CA . GLN A 1 207 ? 3.393 -21.906 -20.734 1 97.56 207 GLN A CA 1
ATOM 1588 C C . GLN A 1 207 ? 3.547 -21.641 -22.219 1 97.56 207 GLN A C 1
ATOM 1590 O O . GLN A 1 207 ? 3.869 -22.531 -23 1 97.56 207 GLN A O 1
ATOM 1595 N N . ASN A 1 208 ? 3.402 -20.391 -22.609 1 96.31 208 ASN A N 1
ATOM 1596 C CA . ASN A 1 208 ? 3.359 -20.031 -24.016 1 96.31 208 ASN A CA 1
ATOM 1597 C C . ASN A 1 208 ? 4.527 -19.125 -24.391 1 96.31 208 ASN A C 1
ATOM 1599 O O . ASN A 1 208 ? 4.578 -18.594 -25.516 1 96.31 208 ASN A O 1
ATOM 1603 N N . ILE A 1 209 ? 5.473 -18.953 -23.562 1 96.56 209 ILE A N 1
ATOM 1604 C CA . ILE A 1 209 ? 6.438 -17.875 -23.797 1 96.56 209 ILE A CA 1
ATOM 1605 C C . ILE A 1 209 ? 7.699 -18.453 -24.438 1 96.56 209 ILE A C 1
ATOM 1607 O O . ILE A 1 209 ? 8.5 -17.703 -25.016 1 96.56 209 ILE A O 1
ATOM 1611 N N . ALA A 1 210 ? 7.938 -19.734 -24.391 1 96.06 210 ALA A N 1
ATOM 1612 C CA . ALA A 1 210 ? 9.164 -20.344 -24.891 1 96.06 210 ALA A CA 1
ATOM 1613 C C . ALA A 1 210 ? 9.344 -20.078 -26.391 1 96.06 210 ALA A C 1
ATOM 1615 O O . ALA A 1 210 ? 10.469 -19.953 -26.875 1 96.06 210 ALA A O 1
ATOM 1616 N N . GLN A 1 211 ? 8.266 -19.969 -27.125 1 94.81 211 GLN A N 1
ATOM 1617 C CA . GLN A 1 211 ? 8.297 -19.797 -28.578 1 94.81 211 GLN A CA 1
ATOM 1618 C C . GLN A 1 211 ? 8.977 -18.5 -28.969 1 94.81 211 GLN A C 1
ATOM 1620 O O . GLN A 1 211 ? 9.383 -18.312 -30.109 1 94.81 211 GLN A O 1
ATOM 1625 N N . TYR A 1 212 ? 9.18 -17.609 -28.031 1 95.25 212 TYR A N 1
ATOM 1626 C CA . TYR A 1 212 ? 9.727 -16.281 -28.328 1 95.25 212 TYR A CA 1
ATOM 1627 C C . TYR A 1 212 ? 11.234 -16.266 -28.125 1 95.25 212 TYR A C 1
ATOM 1629 O O . TYR A 1 212 ? 11.898 -15.258 -28.422 1 95.25 212 TYR A O 1
ATOM 1637 N N . PHE A 1 213 ? 11.828 -17.359 -27.641 1 95 213 PHE A N 1
ATOM 1638 C CA . PHE A 1 213 ? 13.242 -17.312 -27.266 1 95 213 PHE A CA 1
ATOM 1639 C C . PHE A 1 213 ? 14.062 -18.266 -28.125 1 95 213 PHE A C 1
ATOM 1641 O O . PHE A 1 213 ? 13.562 -19.297 -28.562 1 95 213 PHE A O 1
ATOM 1648 N N . GLU A 1 214 ? 15.281 -17.859 -28.312 1 93.44 214 GLU A N 1
ATOM 1649 C CA . GLU A 1 214 ? 16.344 -18.672 -28.891 1 93.44 214 GLU A CA 1
ATOM 1650 C C . GLU A 1 214 ? 17.5 -18.859 -27.906 1 93.44 214 GLU A C 1
ATOM 1652 O O . GLU A 1 214 ? 17.844 -17.922 -27.172 1 93.44 214 GLU A O 1
ATOM 1657 N N . ASN A 1 215 ? 18 -20.031 -27.797 1 95.31 215 ASN A N 1
ATOM 1658 C CA . ASN A 1 215 ? 19.156 -20.328 -26.984 1 95.31 215 ASN A CA 1
ATOM 1659 C C . ASN A 1 215 ? 18.875 -20.125 -25.5 1 95.31 215 ASN A C 1
ATOM 1661 O O . ASN A 1 215 ? 19.734 -19.609 -24.766 1 95.31 215 ASN A O 1
ATOM 1665 N N . LEU A 1 216 ? 17.75 -20.281 -25.094 1 96.81 216 LEU A N 1
ATOM 1666 C CA . LEU A 1 216 ? 17.266 -20.188 -23.719 1 96.81 216 LEU A CA 1
ATOM 1667 C C . LEU A 1 216 ? 16.219 -21.266 -23.422 1 96.81 216 LEU A C 1
ATOM 1669 O O . LEU A 1 216 ? 15.383 -21.562 -24.266 1 96.81 216 LEU A O 1
ATOM 1673 N N . SER A 1 217 ? 16.297 -21.859 -22.297 1 97.19 217 SER A N 1
ATOM 1674 C CA . SER A 1 217 ? 15.258 -22.797 -21.859 1 97.19 217 SER A CA 1
ATOM 1675 C C . SER A 1 217 ? 14.32 -22.156 -20.844 1 97.19 217 SER A C 1
ATOM 1677 O O . SER A 1 217 ? 14.758 -21.391 -19.984 1 97.19 217 SER A O 1
ATOM 1679 N N . VAL A 1 218 ? 13.062 -22.375 -20.938 1 97.56 218 VAL A N 1
ATOM 1680 C CA . VAL A 1 218 ? 12.078 -21.859 -19.984 1 97.56 218 VAL A CA 1
ATOM 1681 C C . VAL A 1 218 ? 11.656 -22.984 -19.047 1 97.56 218 VAL A C 1
ATOM 1683 O O . VAL A 1 218 ? 11.281 -24.078 -19.484 1 97.56 218 VAL A O 1
ATOM 1686 N N . CYS A 1 219 ? 11.75 -22.766 -17.797 1 97.12 219 CYS A N 1
ATOM 1687 C CA . CYS A 1 219 ? 11.352 -23.703 -16.766 1 97.12 219 CYS A CA 1
ATOM 1688 C C . CYS A 1 219 ? 10.289 -23.094 -15.852 1 97.12 219 CYS A C 1
ATOM 1690 O O . CYS A 1 219 ? 10.594 -22.219 -15.039 1 97.12 219 CYS A O 1
ATOM 1692 N N . ASN A 1 220 ? 9.062 -23.578 -15.922 1 97.44 220 ASN A N 1
ATOM 1693 C CA . ASN A 1 220 ? 7.918 -23.031 -15.211 1 97.44 220 ASN A CA 1
ATOM 1694 C C . ASN A 1 220 ? 7.617 -23.797 -13.938 1 97.44 220 ASN A C 1
ATOM 1696 O O . ASN A 1 220 ? 7.242 -24.969 -13.984 1 97.44 220 ASN A O 1
ATOM 1700 N N . TYR A 1 221 ? 7.719 -23.156 -12.773 1 96.69 221 TYR A N 1
ATOM 1701 C CA . TYR A 1 221 ? 7.469 -23.812 -11.492 1 96.69 221 TYR A CA 1
ATOM 1702 C C . TYR A 1 221 ? 6.148 -23.344 -10.891 1 96.69 221 TYR A C 1
ATOM 1704 O O . TYR A 1 221 ? 5.797 -23.734 -9.773 1 96.69 221 TYR A O 1
ATOM 1712 N N . ALA A 1 222 ? 5.441 -22.547 -11.641 1 96.56 222 ALA A N 1
ATOM 1713 C CA . ALA A 1 222 ? 4.16 -22.062 -11.141 1 96.56 222 ALA A CA 1
ATOM 1714 C C . ALA A 1 222 ? 3.121 -23.172 -11.117 1 96.56 222 ALA A C 1
ATOM 1716 O O . ALA A 1 222 ? 3.193 -24.125 -11.914 1 96.56 222 ALA A O 1
ATOM 1717 N N . HIS A 1 223 ? 2.184 -23.109 -10.203 1 93.94 223 HIS A N 1
ATOM 1718 C CA . HIS A 1 223 ? 0.967 -23.906 -10.289 1 93.94 223 HIS A CA 1
ATOM 1719 C C . HIS A 1 223 ? -0.167 -23.266 -9.492 1 93.94 223 HIS A C 1
ATOM 1721 O O . HIS A 1 223 ? 0.043 -22.281 -8.789 1 93.94 223 HIS A O 1
ATOM 1727 N N . SER A 1 224 ? -1.274 -23.828 -9.602 1 93.56 224 SER A N 1
ATOM 1728 C CA . SER A 1 224 ? -2.49 -23.281 -9.008 1 93.56 224 SER A CA 1
ATOM 1729 C C . SER A 1 224 ? -2.377 -23.203 -7.488 1 93.56 224 SER A C 1
ATOM 1731 O O . SER A 1 224 ? -1.826 -24.109 -6.855 1 93.56 224 SER A O 1
ATOM 1733 N N . GLY A 1 225 ? -2.783 -22.078 -6.934 1 94.5 225 GLY A N 1
ATOM 1734 C CA . GLY A 1 225 ? -2.924 -21.938 -5.492 1 94.5 225 GLY A CA 1
ATOM 1735 C C . GLY A 1 225 ? -1.713 -21.312 -4.836 1 94.5 225 GLY A C 1
ATOM 1736 O O . GLY A 1 225 ? -1.787 -20.859 -3.689 1 94.5 225 GLY A O 1
ATOM 1737 N N . LEU A 1 226 ? -0.615 -21.172 -5.539 1 96.88 226 LEU A N 1
ATOM 1738 C CA . LEU A 1 226 ? 0.636 -20.75 -4.914 1 96.88 226 LEU A CA 1
ATOM 1739 C C . LEU A 1 226 ? 0.601 -19.281 -4.555 1 96.88 226 LEU A C 1
ATOM 1741 O O . LEU A 1 226 ? 0.075 -18.453 -5.316 1 96.88 226 LEU A O 1
ATOM 1745 N N . THR A 1 227 ? 1.097 -18.984 -3.381 1 97.62 227 THR A N 1
ATOM 1746 C CA . THR A 1 227 ? 1.418 -17.641 -2.904 1 97.62 227 THR A CA 1
ATOM 1747 C C . THR A 1 227 ? 2.93 -17.453 -2.818 1 97.62 227 THR A C 1
ATOM 1749 O O . THR A 1 227 ? 3.695 -18.391 -3.008 1 97.62 227 THR A O 1
ATOM 1752 N N . THR A 1 228 ? 3.32 -16.203 -2.508 1 98.38 228 THR A N 1
ATOM 1753 C CA . THR A 1 228 ? 4.734 -15.93 -2.281 1 98.38 228 THR A CA 1
ATOM 1754 C C . THR A 1 228 ? 5.25 -16.719 -1.077 1 98.38 228 THR A C 1
ATOM 1756 O O . THR A 1 228 ? 6.438 -17.031 -0.998 1 98.38 228 THR A O 1
ATOM 1759 N N . ASN A 1 229 ? 4.391 -17.078 -0.108 1 97.44 229 ASN A N 1
ATOM 1760 C CA . ASN A 1 229 ? 4.797 -17.891 1.032 1 97.44 229 ASN A CA 1
ATOM 1761 C C . ASN A 1 229 ? 4.93 -19.375 0.653 1 97.44 229 ASN A C 1
ATOM 1763 O O . ASN A 1 229 ? 5.988 -19.969 0.843 1 97.44 229 ASN A O 1
ATOM 1767 N N . CYS A 1 230 ? 3.904 -19.953 0.117 1 95.44 230 CYS A N 1
ATOM 1768 C CA . CYS A 1 230 ? 3.881 -21.406 -0.058 1 95.44 230 CYS A CA 1
ATOM 1769 C C . CYS A 1 230 ? 4.824 -21.828 -1.176 1 95.44 230 CYS A C 1
ATOM 1771 O O . CYS A 1 230 ? 5.316 -22.953 -1.179 1 95.44 230 CYS A O 1
ATOM 1773 N N . PHE A 1 231 ? 5.09 -20.922 -2.168 1 97.75 231 PHE A N 1
ATOM 1774 C CA . PHE A 1 231 ? 6.121 -21.266 -3.139 1 97.75 231 PHE A CA 1
ATOM 1775 C C . PHE A 1 231 ? 7.438 -21.594 -2.439 1 97.75 231 PHE A C 1
ATOM 1777 O O . PHE A 1 231 ? 8.156 -22.516 -2.844 1 97.75 231 PHE A O 1
ATOM 1784 N N . ARG A 1 232 ? 7.777 -20.844 -1.432 1 95.88 232 ARG A N 1
ATOM 1785 C CA . ARG A 1 232 ? 8.992 -21.047 -0.644 1 95.88 232 ARG A CA 1
ATOM 1786 C C . ARG A 1 232 ? 8.828 -22.203 0.321 1 95.88 232 ARG A C 1
ATOM 1788 O O . ARG A 1 232 ? 9.633 -23.141 0.312 1 95.88 232 ARG A O 1
ATOM 1795 N N . ASP A 1 233 ? 7.727 -22.281 1.047 1 94.88 233 ASP A N 1
ATOM 1796 C CA . ASP A 1 233 ? 7.582 -23.141 2.215 1 94.88 233 ASP A CA 1
ATOM 1797 C C . ASP A 1 233 ? 7.199 -24.562 1.803 1 94.88 233 ASP A C 1
ATOM 1799 O O . ASP A 1 233 ? 7.477 -25.516 2.529 1 94.88 233 ASP A O 1
ATOM 1803 N N . ASP A 1 234 ? 6.551 -24.703 0.6 1 96.06 234 ASP A N 1
ATOM 1804 C CA . ASP A 1 234 ? 6.082 -26.016 0.177 1 96.06 234 ASP A CA 1
ATOM 1805 C C . ASP A 1 234 ? 7.184 -26.781 -0.55 1 96.06 234 ASP A C 1
ATOM 1807 O O . ASP A 1 234 ? 6.984 -27.922 -0.953 1 96.06 234 ASP A O 1
ATOM 1811 N N . GLY A 1 235 ? 8.305 -26.125 -0.76 1 95.69 235 GLY A N 1
ATOM 1812 C CA . GLY A 1 235 ? 9.453 -26.859 -1.265 1 95.69 235 GLY A CA 1
ATOM 1813 C C . GLY A 1 235 ? 9.789 -26.531 -2.709 1 95.69 235 GLY A C 1
ATOM 1814 O O . GLY A 1 235 ? 10.797 -27 -3.236 1 95.69 235 GLY A O 1
ATOM 1815 N N . HIS A 1 236 ? 8.984 -25.734 -3.414 1 96.69 236 HIS A N 1
ATOM 1816 C CA . HIS A 1 236 ? 9.242 -25.375 -4.805 1 96.69 236 HIS A CA 1
ATOM 1817 C C . HIS A 1 236 ? 10.555 -24.609 -4.938 1 96.69 236 HIS A C 1
ATOM 1819 O O . HIS A 1 236 ? 11.359 -24.891 -5.832 1 96.69 236 HIS A O 1
ATOM 1825 N N . TRP A 1 237 ? 10.75 -23.641 -4.043 1 96.88 237 TRP A N 1
ATOM 1826 C CA . TRP A 1 237 ? 11.984 -22.875 -4.012 1 96.88 237 TRP A CA 1
ATOM 1827 C C . TRP A 1 237 ? 13.188 -23.766 -3.766 1 96.88 237 TRP A C 1
ATOM 1829 O O . TRP A 1 237 ? 14.234 -23.609 -4.402 1 96.88 237 TRP A O 1
ATOM 1839 N N . ASP A 1 238 ? 13.07 -24.75 -2.932 1 95.56 238 ASP A N 1
ATOM 1840 C CA . ASP A 1 238 ? 14.164 -25.656 -2.604 1 95.56 238 ASP A CA 1
ATOM 1841 C C . ASP A 1 238 ? 14.586 -26.469 -3.82 1 95.56 238 ASP A C 1
ATOM 1843 O O . ASP A 1 238 ? 15.773 -26.672 -4.059 1 95.56 238 ASP A O 1
ATOM 1847 N N . ILE A 1 239 ? 13.625 -26.906 -4.551 1 95.06 239 ILE A N 1
ATOM 1848 C CA . ILE A 1 239 ? 13.914 -27.688 -5.75 1 95.06 239 ILE A CA 1
ATOM 1849 C C . ILE A 1 239 ? 14.625 -26.812 -6.777 1 95.06 239 ILE A C 1
ATOM 1851 O O . ILE A 1 239 ? 15.648 -27.203 -7.344 1 95.06 239 ILE A O 1
ATOM 1855 N N . LEU A 1 240 ? 14.102 -25.688 -6.957 1 93.25 240 LEU A N 1
ATOM 1856 C CA . LEU A 1 240 ? 14.625 -24.734 -7.941 1 93.25 240 LEU A CA 1
ATOM 1857 C C . LEU A 1 240 ? 16.062 -24.344 -7.609 1 93.25 240 LEU A C 1
ATOM 1859 O O . LEU A 1 240 ? 16.906 -24.25 -8.508 1 93.25 240 LEU A O 1
ATOM 1863 N N . THR A 1 241 ? 16.391 -24.156 -6.375 1 91.75 241 THR A N 1
ATOM 1864 C CA . THR A 1 241 ? 17.688 -23.594 -5.996 1 91.75 241 THR A CA 1
ATOM 1865 C C . THR A 1 241 ? 18.797 -24.641 -6.152 1 91.75 241 THR A C 1
ATOM 1867 O O . THR A 1 241 ? 19.984 -24.281 -6.191 1 91.75 241 THR A O 1
ATOM 1870 N N . LYS A 1 242 ? 18.422 -25.844 -6.301 1 93 242 LYS A N 1
ATOM 1871 C CA . LYS A 1 242 ? 19.406 -26.891 -6.566 1 93 242 LYS A CA 1
ATOM 1872 C C . LYS A 1 242 ? 19.875 -26.844 -8.016 1 93 242 LYS A C 1
ATOM 1874 O O . LYS A 1 242 ? 20.938 -27.391 -8.344 1 93 242 LYS A O 1
ATOM 1879 N N . SER A 1 243 ? 19.141 -26.172 -8.828 1 92.06 243 SER A N 1
ATOM 1880 C CA . SER A 1 243 ? 19.422 -26.203 -10.258 1 92.06 243 SER A CA 1
ATOM 1881 C C . SER A 1 243 ? 19.906 -24.844 -10.758 1 92.06 243 SER A C 1
ATOM 1883 O O . SER A 1 243 ? 20.391 -24.719 -11.883 1 92.06 243 SER A O 1
ATOM 1885 N N . ILE A 1 244 ? 19.844 -23.812 -9.938 1 94.06 244 ILE A N 1
ATOM 1886 C CA . ILE A 1 244 ? 20.109 -22.453 -10.375 1 94.06 244 ILE A CA 1
ATOM 1887 C C . ILE A 1 244 ? 21.609 -22.266 -10.617 1 94.06 244 ILE A C 1
ATOM 1889 O O . ILE A 1 244 ? 22.438 -22.812 -9.867 1 94.06 244 ILE A O 1
ATOM 1893 N N . ARG A 1 245 ? 21.953 -21.516 -11.641 1 94.88 245 ARG A N 1
ATOM 1894 C CA . ARG A 1 245 ? 23.328 -21.172 -11.984 1 94.88 245 ARG A CA 1
ATOM 1895 C C . ARG A 1 245 ? 23.469 -19.672 -12.234 1 94.88 245 ARG A C 1
ATOM 1897 O O . ARG A 1 245 ? 22.484 -19 -12.531 1 94.88 245 ARG A O 1
ATOM 1904 N N . LYS A 1 246 ? 24.719 -19.281 -12.086 1 97 246 LYS A N 1
ATOM 1905 C CA . LYS A 1 246 ? 25.031 -17.891 -12.445 1 97 246 LYS A CA 1
ATOM 1906 C C . LYS A 1 246 ? 24.594 -17.578 -13.875 1 97 246 LYS A C 1
ATOM 1908 O O . LYS A 1 246 ? 24.828 -18.375 -14.781 1 97 246 LYS A O 1
ATOM 1913 N N . GLY A 1 247 ? 23.875 -16.484 -14.031 1 97.25 247 GLY A N 1
ATOM 1914 C CA . GLY A 1 247 ? 23.469 -16.078 -15.367 1 97.25 247 GLY A CA 1
ATOM 1915 C C . GLY A 1 247 ? 22.047 -16.469 -15.695 1 97.25 247 GLY A C 1
ATOM 1916 O O . GLY A 1 247 ? 21.469 -15.961 -16.656 1 97.25 247 GLY A O 1
ATOM 1917 N N . ASP A 1 248 ? 21.453 -17.375 -14.906 1 98.19 248 ASP A N 1
ATOM 1918 C CA . ASP A 1 248 ? 20.031 -17.703 -15.094 1 98.19 248 ASP A CA 1
ATOM 1919 C C . ASP A 1 248 ? 19.141 -16.5 -14.773 1 98.19 248 ASP A C 1
ATOM 1921 O O . ASP A 1 248 ? 19.625 -15.492 -14.242 1 98.19 248 ASP A O 1
ATOM 1925 N N . ILE A 1 249 ? 17.922 -16.547 -15.227 1 98.31 249 ILE A N 1
ATOM 1926 C CA . ILE A 1 249 ? 16.953 -15.469 -15.062 1 98.31 249 ILE A CA 1
ATOM 1927 C C . ILE A 1 249 ? 15.734 -15.977 -14.305 1 98.31 249 ILE A C 1
ATOM 1929 O O . ILE A 1 249 ? 15.352 -17.141 -14.445 1 98.31 249 ILE A O 1
ATOM 1933 N N . PHE A 1 250 ? 15.172 -15.125 -13.445 1 97.81 250 PHE A N 1
ATOM 1934 C CA . PHE A 1 250 ? 13.969 -15.461 -12.695 1 97.81 250 PHE A CA 1
ATOM 1935 C C . PHE A 1 250 ? 12.875 -14.43 -12.93 1 97.81 250 PHE A C 1
ATOM 1937 O O . PHE A 1 250 ? 13.094 -13.227 -12.727 1 97.81 250 PHE A O 1
ATOM 1944 N N . MET A 1 251 ? 11.703 -14.844 -13.367 1 98.06 251 MET A N 1
ATOM 1945 C CA . MET A 1 251 ? 10.516 -14 -13.398 1 98.06 251 MET A CA 1
ATOM 1946 C C . MET A 1 251 ? 9.547 -14.375 -12.289 1 98.06 251 MET A C 1
ATOM 1948 O O . MET A 1 251 ? 9.18 -15.547 -12.141 1 98.06 251 MET A O 1
ATOM 1952 N N . LEU A 1 252 ? 9.172 -13.398 -11.5 1 98.62 252 LEU A N 1
ATOM 1953 C CA . LEU A 1 252 ? 8.266 -13.594 -10.375 1 98.62 252 LEU A CA 1
ATOM 1954 C C . LEU A 1 252 ? 6.922 -12.93 -10.641 1 98.62 252 LEU A C 1
ATOM 1956 O O . LEU A 1 252 ? 6.848 -11.703 -10.805 1 98.62 252 LEU A O 1
ATOM 1960 N N . GLN A 1 253 ? 5.855 -13.695 -10.758 1 98.81 253 GLN A N 1
ATOM 1961 C CA . GLN A 1 253 ? 4.512 -13.133 -10.852 1 98.81 253 GLN A CA 1
ATOM 1962 C C . GLN A 1 253 ? 3.564 -13.82 -9.867 1 98.81 253 GLN A C 1
ATOM 1964 O O . GLN A 1 253 ? 3.059 -14.906 -10.141 1 98.81 253 GLN A O 1
ATOM 1969 N N . PHE A 1 254 ? 3.312 -13.18 -8.734 1 98.62 254 PHE A N 1
ATOM 1970 C CA . PHE A 1 254 ? 2.367 -13.609 -7.711 1 98.62 254 PHE A CA 1
ATOM 1971 C C . PHE A 1 254 ? 1.302 -12.547 -7.477 1 98.62 254 PHE A C 1
ATOM 1973 O O . PHE A 1 254 ? 1.19 -11.594 -8.25 1 98.62 254 PHE A O 1
ATOM 1980 N N . GLY A 1 255 ? 0.414 -12.766 -6.555 1 98 255 GLY A N 1
ATOM 1981 C CA . GLY A 1 255 ? -0.554 -11.742 -6.191 1 98 255 GLY A CA 1
ATOM 1982 C C . GLY A 1 255 ? -1.964 -12.281 -6.043 1 98 255 GLY A C 1
ATOM 1983 O O . GLY A 1 255 ? -2.646 -11.984 -5.059 1 98 255 GLY A O 1
ATOM 1984 N N . HIS A 1 256 ? -2.453 -13.094 -6.965 1 97.19 256 HIS A N 1
ATOM 1985 C CA . HIS A 1 256 ? -3.838 -13.547 -7.004 1 97.19 256 HIS A CA 1
ATOM 1986 C C . HIS A 1 256 ? -4.207 -14.305 -5.73 1 97.19 256 HIS A C 1
ATOM 1988 O O . HIS A 1 256 ? -5.305 -14.141 -5.199 1 97.19 256 HIS A O 1
ATOM 1994 N N . ASN A 1 257 ? -3.326 -15.172 -5.328 1 96.88 257 ASN A N 1
ATOM 1995 C CA . ASN A 1 257 ? -3.604 -15.961 -4.133 1 96.88 257 ASN A CA 1
ATOM 1996 C C . ASN A 1 257 ? -3.111 -15.258 -2.871 1 96.88 257 ASN A C 1
ATOM 1998 O O . ASN A 1 257 ? -3.691 -15.43 -1.797 1 96.88 257 ASN A O 1
ATOM 2002 N N . ASP A 1 258 ? -2.068 -14.438 -3.049 1 97.81 258 ASP A N 1
ATOM 2003 C CA . ASP A 1 258 ? -1.583 -13.648 -1.92 1 97.81 258 ASP A CA 1
ATOM 2004 C C . ASP A 1 258 ? -2.68 -12.734 -1.371 1 97.81 258 ASP A C 1
ATOM 2006 O O . ASP A 1 258 ? -2.809 -12.578 -0.156 1 97.81 258 ASP A O 1
ATOM 2010 N N . GLN A 1 259 ? -3.424 -12.18 -2.236 1 96.69 259 GLN A N 1
ATOM 2011 C CA . GLN A 1 259 ? -4.438 -11.203 -1.838 1 96.69 259 GLN A CA 1
ATOM 2012 C C . GLN A 1 259 ? -5.449 -11.828 -0.878 1 96.69 259 GLN A C 1
ATOM 2014 O O . GLN A 1 259 ? -6.082 -11.117 -0.094 1 96.69 259 GLN A O 1
ATOM 2019 N N . LYS A 1 260 ? -5.52 -13.148 -0.859 1 94.62 260 LYS A N 1
ATOM 2020 C CA . LYS A 1 260 ? -6.543 -13.828 -0.066 1 94.62 260 LYS A CA 1
ATOM 2021 C C . LYS A 1 260 ? -6 -14.219 1.305 1 94.62 260 LYS A C 1
ATOM 2023 O O . LYS A 1 260 ? -6.684 -14.906 2.072 1 94.62 260 LYS A O 1
ATOM 2028 N N . ARG A 1 261 ? -4.84 -13.883 1.521 1 96 261 ARG A N 1
ATOM 2029 C CA . ARG A 1 261 ? -4.18 -14.117 2.803 1 96 261 ARG A CA 1
ATOM 2030 C C . ARG A 1 261 ? -3.855 -12.805 3.502 1 96 261 ARG A C 1
ATOM 2032 O O . ARG A 1 261 ? -3.088 -11.992 2.982 1 96 261 ARG A O 1
ATOM 2039 N N . ARG A 1 262 ? -4.348 -12.648 4.684 1 96.19 262 ARG A N 1
ATOM 2040 C CA . ARG A 1 262 ? -4.199 -11.367 5.375 1 96.19 262 ARG A CA 1
ATOM 2041 C C . ARG A 1 262 ? -2.746 -11.125 5.766 1 96.19 262 ARG A C 1
ATOM 2043 O O . ARG A 1 262 ? -2.314 -9.977 5.875 1 96.19 262 ARG A O 1
ATOM 2050 N N . ASN A 1 263 ? -1.958 -12.188 5.988 1 95.38 263 ASN A N 1
ATOM 2051 C CA . ASN A 1 263 ? -0.542 -12.008 6.289 1 95.38 263 ASN A CA 1
ATOM 2052 C C . ASN A 1 263 ? 0.253 -11.633 5.043 1 95.38 263 ASN A C 1
ATOM 2054 O O . ASN A 1 263 ? 1.441 -11.32 5.133 1 95.38 263 ASN A O 1
ATOM 2058 N N . LEU A 1 264 ? -0.352 -11.641 3.885 1 98 264 LEU A N 1
ATOM 2059 C CA . LEU A 1 264 ? 0.308 -11.32 2.625 1 98 264 LEU A CA 1
ATOM 2060 C C . LEU A 1 264 ? -0.344 -10.117 1.959 1 98 264 LEU A C 1
ATOM 2062 O O . LEU A 1 264 ? -0.506 -10.086 0.737 1 98 264 LEU A O 1
ATOM 2066 N N . THR A 1 265 ? -0.699 -9.117 2.781 1 97.38 265 THR A N 1
ATOM 2067 C CA . THR A 1 265 ? -1.18 -7.863 2.215 1 97.38 265 THR A CA 1
ATOM 2068 C C . THR A 1 265 ? -0.139 -7.258 1.276 1 97.38 265 THR A C 1
ATOM 2070 O O . THR A 1 265 ? 1.054 -7.551 1.394 1 97.38 265 THR A O 1
ATOM 2073 N N . ALA A 1 266 ? -0.55 -6.445 0.304 1 98.38 266 ALA A N 1
ATOM 2074 C CA . ALA A 1 266 ? 0.287 -5.934 -0.777 1 98.38 266 ALA A CA 1
ATOM 2075 C C . ALA A 1 266 ? 1.552 -5.281 -0.228 1 98.38 266 ALA A C 1
ATOM 2077 O O . ALA A 1 266 ? 2.666 -5.668 -0.589 1 98.38 266 ALA A O 1
ATOM 2078 N N . PHE A 1 267 ? 1.395 -4.281 0.69 1 97.69 267 PHE A N 1
ATOM 2079 C CA . PHE A 1 267 ? 2.521 -3.539 1.241 1 97.69 267 PHE A CA 1
ATOM 2080 C C . PHE A 1 267 ? 2.904 -4.078 2.615 1 97.69 267 PHE A C 1
ATOM 2082 O O . PHE A 1 267 ? 3.291 -3.314 3.5 1 97.69 267 PHE A O 1
ATOM 2089 N N . GLY A 1 268 ? 2.707 -5.344 2.842 1 96.69 268 GLY A N 1
ATOM 2090 C CA . GLY A 1 268 ? 3.115 -6.129 3.996 1 96.69 268 GLY A CA 1
ATOM 2091 C C . GLY A 1 268 ? 3.92 -7.363 3.627 1 96.69 268 GLY A C 1
ATOM 2092 O O . GLY A 1 268 ? 5.004 -7.254 3.053 1 96.69 268 GLY A O 1
ATOM 2093 N N . GLY A 1 269 ? 3.283 -8.539 3.82 1 97.62 269 GLY A N 1
ATOM 2094 C CA . GLY A 1 269 ? 4 -9.781 3.57 1 97.62 269 GLY A CA 1
ATOM 2095 C C . GLY A 1 269 ? 4.324 -10 2.105 1 97.62 269 GLY A C 1
ATOM 2096 O O . GLY A 1 269 ? 5.367 -10.562 1.771 1 97.62 269 GLY A O 1
ATOM 2097 N N . TYR A 1 270 ? 3.469 -9.516 1.198 1 98.56 270 TYR A N 1
ATOM 2098 C CA . TYR A 1 270 ? 3.662 -9.727 -0.231 1 98.56 270 TYR A CA 1
ATOM 2099 C C . TYR A 1 270 ? 4.926 -9.031 -0.72 1 98.56 270 TYR A C 1
ATOM 2101 O O . TYR A 1 270 ? 5.809 -9.672 -1.3 1 98.56 270 TYR A O 1
ATOM 2109 N N . ILE A 1 271 ? 5.043 -7.723 -0.47 1 98.62 271 ILE A N 1
ATOM 2110 C CA . ILE A 1 271 ? 6.199 -6.98 -0.957 1 98.62 271 ILE A CA 1
ATOM 2111 C C . ILE A 1 271 ? 7.457 -7.445 -0.226 1 98.62 271 ILE A C 1
ATOM 2113 O O . ILE A 1 271 ? 8.539 -7.488 -0.811 1 98.62 271 ILE A O 1
ATOM 2117 N N . ASN A 1 272 ? 7.395 -7.793 1.08 1 98.38 272 ASN A N 1
ATOM 2118 C CA . ASN A 1 272 ? 8.531 -8.344 1.814 1 98.38 272 ASN A CA 1
ATOM 2119 C C . ASN A 1 272 ? 9.055 -9.617 1.162 1 98.38 272 ASN A C 1
ATOM 2121 O O . ASN A 1 272 ? 10.266 -9.805 1.052 1 98.38 272 ASN A O 1
ATOM 2125 N N . ASN A 1 273 ? 8.086 -10.445 0.769 1 98.62 273 ASN A N 1
ATOM 2126 C CA . ASN A 1 273 ? 8.5 -11.688 0.124 1 98.62 273 ASN A CA 1
ATOM 2127 C C . ASN A 1 273 ? 9.172 -11.43 -1.22 1 98.62 273 ASN A C 1
ATOM 2129 O O . ASN A 1 273 ? 10.133 -12.117 -1.584 1 98.62 273 ASN A O 1
ATOM 2133 N N . LEU A 1 274 ? 8.664 -10.5 -1.995 1 98.81 274 LEU A N 1
ATOM 2134 C CA . LEU A 1 274 ? 9.32 -10.141 -3.246 1 98.81 274 LEU A CA 1
ATOM 2135 C C . LEU A 1 274 ? 10.758 -9.695 -2.994 1 98.81 274 LEU A C 1
ATOM 2137 O O . LEU A 1 274 ? 11.672 -10.086 -3.721 1 98.81 274 LEU A O 1
ATOM 2141 N N . ARG A 1 275 ? 10.969 -8.836 -1.943 1 98.44 275 ARG A N 1
ATOM 2142 C CA . ARG A 1 275 ? 12.312 -8.406 -1.569 1 98.44 275 ARG A CA 1
ATOM 2143 C C . ARG A 1 275 ? 13.203 -9.602 -1.246 1 98.44 275 ARG A C 1
ATOM 2145 O O . ARG A 1 275 ? 14.367 -9.648 -1.656 1 98.44 275 ARG A O 1
ATOM 2152 N N . TRP A 1 276 ? 12.633 -10.562 -0.548 1 98.19 276 TRP A N 1
ATOM 2153 C CA . TRP A 1 276 ? 13.375 -11.758 -0.165 1 98.19 276 TRP A CA 1
ATOM 2154 C C . TRP A 1 276 ? 13.836 -12.531 -1.397 1 98.19 276 TRP A C 1
ATOM 2156 O O . TRP A 1 276 ? 15.008 -12.898 -1.504 1 98.19 276 TRP A O 1
ATOM 2166 N N . TYR A 1 277 ? 12.914 -12.789 -2.336 1 98.38 277 TYR A N 1
ATOM 2167 C CA . TYR A 1 277 ? 13.242 -13.562 -3.527 1 98.38 277 TYR A CA 1
ATOM 2168 C C . TYR A 1 277 ? 14.336 -12.867 -4.34 1 98.38 277 TYR A C 1
ATOM 2170 O O . TYR A 1 277 ? 15.273 -13.516 -4.809 1 98.38 277 TYR A O 1
ATOM 2178 N N . VAL A 1 278 ? 14.203 -11.555 -4.535 1 98.19 278 VAL A N 1
ATOM 2179 C CA . VAL A 1 278 ? 15.188 -10.828 -5.316 1 98.19 278 VAL A CA 1
ATOM 2180 C C . VAL A 1 278 ? 16.562 -10.953 -4.664 1 98.19 278 VAL A C 1
ATOM 2182 O O . VAL A 1 278 ? 17.562 -11.211 -5.34 1 98.19 278 VAL A O 1
ATOM 2185 N N . LYS A 1 279 ? 16.594 -10.773 -3.361 1 96.88 279 LYS A N 1
ATOM 2186 C CA . LYS A 1 279 ? 17.844 -10.898 -2.629 1 96.88 279 LYS A CA 1
ATOM 2187 C C . LYS A 1 279 ? 18.469 -12.289 -2.824 1 96.88 279 LYS A C 1
ATOM 2189 O O . LYS A 1 279 ? 19.656 -12.406 -3.131 1 96.88 279 LYS A O 1
ATOM 2194 N N . LYS A 1 280 ? 17.688 -13.336 -2.674 1 97.06 280 LYS A N 1
ATOM 2195 C CA . LYS A 1 280 ? 18.172 -14.703 -2.779 1 97.06 280 LYS A CA 1
ATOM 2196 C C . LYS A 1 280 ? 18.609 -15.023 -4.203 1 97.06 280 LYS A C 1
ATOM 2198 O O . LYS A 1 280 ? 19.641 -15.68 -4.41 1 97.06 280 LYS A O 1
ATOM 2203 N N . ILE A 1 281 ? 17.875 -14.602 -5.195 1 97.94 281 ILE A N 1
ATOM 2204 C CA . ILE A 1 281 ? 18.203 -14.836 -6.598 1 97.94 281 ILE A CA 1
ATOM 2205 C C . ILE A 1 281 ? 19.547 -14.203 -6.926 1 97.94 281 ILE A C 1
ATOM 2207 O O . ILE A 1 281 ? 20.391 -14.828 -7.582 1 97.94 281 ILE A O 1
ATOM 2211 N N . ARG A 1 282 ? 19.797 -13.008 -6.438 1 97.38 282 ARG A N 1
ATOM 2212 C CA . ARG A 1 282 ? 21.047 -12.305 -6.684 1 97.38 282 ARG A CA 1
ATOM 2213 C C . ARG A 1 282 ? 22.219 -13.031 -6.031 1 97.38 282 ARG A C 1
ATOM 2215 O O . ARG A 1 282 ? 23.328 -13.039 -6.57 1 97.38 282 ARG A O 1
ATOM 2222 N N . GLU A 1 283 ? 21.984 -13.641 -4.91 1 96.38 283 GLU A N 1
ATOM 2223 C CA . GLU A 1 283 ? 23.031 -14.391 -4.227 1 96.38 283 GLU A CA 1
ATOM 2224 C C . GLU A 1 283 ? 23.531 -15.547 -5.09 1 96.38 283 GLU A C 1
ATOM 2226 O O . GLU A 1 283 ? 24.688 -15.953 -4.977 1 96.38 283 GLU A O 1
ATOM 2231 N N . PHE A 1 284 ? 22.719 -16.016 -5.992 1 97.06 284 PHE A N 1
ATOM 2232 C CA . PHE A 1 284 ? 23.094 -17.094 -6.891 1 97.06 284 PHE A CA 1
ATOM 2233 C C . PHE A 1 284 ? 23.75 -16.562 -8.148 1 97.06 284 PHE A C 1
ATOM 2235 O O . PHE A 1 284 ? 24.203 -17.328 -9.008 1 97.06 284 PHE A O 1
ATOM 2242 N N . GLY A 1 285 ? 23.812 -15.227 -8.258 1 97.44 285 GLY A N 1
ATOM 2243 C CA . GLY A 1 285 ? 24.328 -14.617 -9.469 1 97.44 285 GLY A CA 1
ATOM 2244 C C . GLY A 1 285 ? 23.328 -14.617 -10.609 1 97.44 285 GLY A C 1
ATOM 2245 O O . GLY A 1 285 ? 23.719 -14.453 -11.773 1 97.44 285 GLY A O 1
ATOM 2246 N N . ALA A 1 286 ? 22.047 -14.891 -10.297 1 98 286 ALA A N 1
ATOM 2247 C CA . ALA A 1 286 ? 21 -14.891 -11.305 1 98 286 ALA A CA 1
ATOM 2248 C C . ALA A 1 286 ? 20.297 -13.531 -11.375 1 98 286 ALA A C 1
ATOM 2250 O O . ALA A 1 286 ? 20.547 -12.656 -10.547 1 98 286 ALA A O 1
ATOM 2251 N N . TYR A 1 287 ? 19.469 -13.289 -12.375 1 98.44 287 TYR A N 1
ATOM 2252 C CA . TYR A 1 287 ? 18.859 -12 -12.641 1 98.44 287 TYR A CA 1
ATOM 2253 C C . TYR A 1 287 ? 17.359 -12.039 -12.352 1 98.44 287 TYR A C 1
ATOM 2255 O O . TYR A 1 287 ? 16.594 -12.688 -13.062 1 98.44 287 TYR A O 1
ATOM 2263 N N . PRO A 1 288 ? 16.906 -11.312 -11.359 1 98.5 288 PRO A N 1
ATOM 2264 C CA . PRO A 1 288 ? 15.469 -11.273 -11.055 1 98.5 288 PRO A CA 1
ATOM 2265 C C . PRO A 1 288 ? 14.711 -10.258 -11.906 1 98.5 288 PRO A C 1
ATOM 2267 O O . PRO A 1 288 ? 15.242 -9.188 -12.211 1 98.5 288 PRO A O 1
ATOM 2270 N N . ILE A 1 289 ? 13.516 -10.562 -12.312 1 98.81 289 ILE A N 1
ATOM 2271 C CA . ILE A 1 289 ? 12.523 -9.703 -12.945 1 98.81 289 ILE A CA 1
ATOM 2272 C C . ILE A 1 289 ? 11.195 -9.812 -12.203 1 98.81 289 ILE A C 1
ATOM 2274 O O . ILE A 1 289 ? 10.719 -10.914 -11.93 1 98.81 289 ILE A O 1
ATOM 2278 N N . ILE A 1 290 ? 10.594 -8.648 -11.828 1 98.88 290 ILE A N 1
ATOM 2279 C CA . ILE A 1 290 ? 9.305 -8.656 -11.133 1 98.88 290 ILE A CA 1
ATOM 2280 C C . ILE A 1 290 ? 8.188 -8.32 -12.117 1 98.88 290 ILE A C 1
ATOM 2282 O O . ILE A 1 290 ? 8.305 -7.367 -12.898 1 98.88 290 ILE A O 1
ATOM 2286 N N . CYS A 1 291 ? 7.176 -9.117 -12.164 1 98.88 291 CYS A N 1
ATOM 2287 C CA . CYS A 1 291 ? 5.945 -8.852 -12.891 1 98.88 291 CYS A CA 1
ATOM 2288 C C . CYS A 1 291 ? 4.781 -8.617 -11.938 1 98.88 291 CYS A C 1
ATOM 2290 O O . CYS A 1 291 ? 4.664 -9.305 -10.922 1 98.88 291 CYS A O 1
ATOM 2292 N N . SER A 1 292 ? 3.992 -7.574 -12.211 1 98.88 292 SER A N 1
ATOM 2293 C CA . SER A 1 292 ? 2.738 -7.48 -11.469 1 98.88 292 SER A CA 1
ATOM 2294 C C . SER A 1 292 ? 1.784 -8.609 -11.852 1 98.88 292 SER A C 1
ATOM 2296 O O . SER A 1 292 ? 1.945 -9.242 -12.898 1 98.88 292 SER A O 1
ATOM 2298 N N . PRO A 1 293 ? 0.787 -8.977 -10.977 1 98.62 293 PRO A N 1
ATOM 2299 C CA . PRO A 1 293 ? -0.226 -9.938 -11.422 1 98.62 293 PRO A CA 1
ATOM 2300 C C . PRO A 1 293 ? -1.007 -9.453 -12.641 1 98.62 293 PRO A C 1
ATOM 2302 O O . PRO A 1 293 ? -1.219 -8.25 -12.805 1 98.62 293 PRO A O 1
ATOM 2305 N N . ILE A 1 294 ? -1.387 -10.344 -13.469 1 98.62 294 ILE A N 1
ATOM 2306 C CA . ILE A 1 294 ? -2.281 -9.961 -14.555 1 98.62 294 ILE A CA 1
ATOM 2307 C C . ILE A 1 294 ? -3.631 -9.531 -13.984 1 98.62 294 ILE A C 1
ATOM 2309 O O . ILE A 1 294 ? -3.973 -9.883 -12.852 1 98.62 294 ILE A O 1
ATOM 2313 N N . SER A 1 295 ? -4.344 -8.781 -14.789 1 98.19 295 SER A N 1
ATOM 2314 C CA . SER A 1 295 ? -5.691 -8.398 -14.383 1 98.19 295 SER A CA 1
ATOM 2315 C C . SER A 1 295 ? -6.699 -9.5 -14.703 1 98.19 295 SER A C 1
ATOM 2317 O O . SER A 1 295 ? -6.609 -10.141 -15.75 1 98.19 295 SER A O 1
ATOM 2319 N N . ARG A 1 296 ? -7.613 -9.703 -13.758 1 96.69 296 ARG A N 1
ATOM 2320 C CA . ARG A 1 296 ? -8.844 -10.398 -14.125 1 96.69 296 ARG A CA 1
ATOM 2321 C C . ARG A 1 296 ? -9.672 -9.562 -15.102 1 96.69 296 ARG A C 1
ATOM 2323 O O . ARG A 1 296 ? -9.328 -8.422 -15.398 1 96.69 296 ARG A O 1
ATOM 2330 N N . ILE A 1 297 ? -10.719 -10.219 -15.633 1 96.31 297 ILE A N 1
ATOM 2331 C CA . ILE A 1 297 ? -11.672 -9.383 -16.359 1 96.31 297 ILE A CA 1
ATOM 2332 C C . ILE A 1 297 ? -12.219 -8.297 -15.445 1 96.31 297 ILE A C 1
ATOM 2334 O O . ILE A 1 297 ? -12.812 -8.602 -14.406 1 96.31 297 ILE A O 1
ATOM 2338 N N . PRO A 1 298 ? -12 -7.016 -15.812 1 96 298 PRO A N 1
ATOM 2339 C CA . PRO A 1 298 ? -12.461 -5.945 -14.922 1 96 298 PRO A CA 1
ATOM 2340 C C . PRO A 1 298 ? -13.977 -5.969 -14.711 1 96 298 PRO A C 1
ATOM 2342 O O . PRO A 1 298 ? -14.727 -6.246 -15.648 1 96 298 PRO A O 1
ATOM 2345 N N . PHE A 1 299 ? -14.438 -5.816 -13.508 1 93.75 299 PHE A N 1
ATOM 2346 C CA . PHE A 1 299 ? -15.867 -5.633 -13.258 1 93.75 299 PHE A CA 1
ATOM 2347 C C . PHE A 1 299 ? -16.219 -4.148 -13.172 1 93.75 299 PHE A C 1
ATOM 2349 O O . PHE A 1 299 ? -15.328 -3.311 -12.977 1 93.75 299 PHE A O 1
ATOM 2356 N N . THR A 1 300 ? -17.438 -3.83 -13.391 1 94.69 300 THR A N 1
ATOM 2357 C CA . THR A 1 300 ? -17.906 -2.449 -13.297 1 94.69 300 THR A CA 1
ATOM 2358 C C . THR A 1 300 ? -18.531 -2.178 -11.93 1 94.69 300 THR A C 1
ATOM 2360 O O . THR A 1 300 ? -19.422 -2.906 -11.492 1 94.69 300 THR A O 1
ATOM 2363 N N . ASP A 1 301 ? -18 -1.191 -11.25 1 94.19 301 ASP A N 1
ATOM 2364 C CA . ASP A 1 301 ? -18.641 -0.744 -10.023 1 94.19 301 ASP A CA 1
ATOM 2365 C C . ASP A 1 301 ? -20 -0.118 -10.312 1 94.19 301 ASP A C 1
ATOM 2367 O O . ASP A 1 301 ? -20.094 0.902 -11 1 94.19 301 ASP A O 1
ATOM 2371 N N . GLU A 1 302 ? -21.016 -0.634 -9.789 1 91.69 302 GLU A N 1
ATOM 2372 C CA . GLU A 1 302 ? -22.375 -0.26 -10.156 1 91.69 302 GLU A CA 1
ATOM 2373 C C . GLU A 1 302 ? -22.703 1.162 -9.711 1 91.69 302 GLU A C 1
ATOM 2375 O O . GLU A 1 302 ? -23.547 1.833 -10.312 1 91.69 302 GLU A O 1
ATOM 2380 N N . GLU A 1 303 ? -22.062 1.604 -8.75 1 91.38 303 GLU A N 1
ATOM 2381 C CA . GLU A 1 303 ? -22.359 2.932 -8.219 1 91.38 303 GLU A CA 1
ATOM 2382 C C . GLU A 1 303 ? -21.531 4.004 -8.922 1 91.38 303 GLU A C 1
ATOM 2384 O O . GLU A 1 303 ? -22.031 5.105 -9.172 1 91.38 303 GLU A O 1
ATOM 2389 N N . THR A 1 304 ? -20.359 3.674 -9.219 1 88.94 304 THR A N 1
ATOM 2390 C CA . THR A 1 304 ? -19.484 4.703 -9.773 1 88.94 304 THR A CA 1
ATOM 2391 C C . THR A 1 304 ? -19.375 4.551 -11.289 1 88.94 304 THR A C 1
ATOM 2393 O O . THR A 1 304 ? -18.953 5.48 -11.984 1 88.94 304 THR A O 1
ATOM 2396 N N . GLY A 1 305 ? -19.625 3.385 -11.805 1 92.06 305 GLY A N 1
ATOM 2397 C CA . GLY A 1 305 ? -19.484 3.096 -13.219 1 92.06 305 GLY A CA 1
ATOM 2398 C C . GLY A 1 305 ? -18.047 2.812 -13.617 1 92.06 305 GLY A C 1
ATOM 2399 O O . GLY A 1 305 ? -17.766 2.51 -14.781 1 92.06 305 GLY A O 1
ATOM 2400 N N . GLN A 1 306 ? -17.188 2.812 -12.758 1 91.19 306 GLN A N 1
ATOM 2401 C CA . GLN A 1 306 ? -15.766 2.631 -13.039 1 91.19 306 GLN A CA 1
ATOM 2402 C C . GLN A 1 306 ? -15.422 1.152 -13.203 1 91.19 306 GLN A C 1
ATOM 2404 O O . GLN A 1 306 ? -15.984 0.299 -12.516 1 91.19 306 GLN A O 1
ATOM 2409 N N . LYS A 1 307 ? -14.422 0.839 -14.195 1 95.19 307 LYS A N 1
ATOM 2410 C CA . LYS A 1 307 ? -13.828 -0.491 -14.297 1 95.19 307 LYS A CA 1
ATOM 2411 C C . LYS A 1 307 ? -12.82 -0.722 -13.172 1 95.19 307 LYS A C 1
ATOM 2413 O O . LYS A 1 307 ? -11.961 0.126 -12.914 1 95.19 307 LYS A O 1
ATOM 2418 N N . CYS A 1 308 ? -13.008 -1.836 -12.508 1 94.19 308 CYS A N 1
ATOM 2419 C CA . CYS A 1 308 ? -12.25 -1.997 -11.273 1 94.19 308 CYS A CA 1
ATOM 2420 C C . CYS A 1 308 ? -11.492 -3.32 -11.266 1 94.19 308 CYS A C 1
ATOM 2422 O O . CYS A 1 308 ? -11.875 -4.262 -11.961 1 94.19 308 CYS A O 1
ATOM 2424 N N . SER A 1 309 ? -10.391 -3.35 -10.547 1 95.56 309 SER A N 1
ATOM 2425 C CA . SER A 1 309 ? -9.586 -4.531 -10.25 1 95.56 309 SER A CA 1
ATOM 2426 C C . SER A 1 309 ? -9.312 -4.648 -8.758 1 95.56 309 SER A C 1
ATOM 2428 O O . SER A 1 309 ? -9.039 -3.65 -8.086 1 95.56 309 SER A O 1
ATOM 2430 N N . LEU A 1 310 ? -9.383 -5.84 -8.227 1 95.88 310 LEU A N 1
ATOM 2431 C CA . LEU A 1 310 ? -9.07 -6.09 -6.82 1 95.88 310 LEU A CA 1
ATOM 2432 C C . LEU A 1 310 ? -7.57 -6.312 -6.629 1 95.88 310 LEU A C 1
ATOM 2434 O O . LEU A 1 310 ? -7.102 -6.449 -5.496 1 95.88 310 LEU A O 1
ATOM 2438 N N . LEU A 1 311 ? -6.781 -6.301 -7.734 1 97.81 311 LEU A N 1
ATOM 2439 C CA . LEU A 1 311 ? -5.355 -6.621 -7.668 1 97.81 311 LEU A CA 1
ATOM 2440 C C . LEU A 1 311 ? -4.512 -5.371 -7.902 1 97.81 311 LEU A C 1
ATOM 2442 O O . LEU A 1 311 ? -3.281 -5.453 -7.949 1 97.81 311 LEU A O 1
ATOM 2446 N N . LYS A 1 312 ? -5.137 -4.207 -8.031 1 97.38 312 LYS A N 1
ATOM 2447 C CA . LYS A 1 312 ? -4.426 -2.971 -8.344 1 97.38 312 LYS A CA 1
ATOM 2448 C C . LYS A 1 312 ? -3.354 -2.676 -7.301 1 97.38 312 LYS A C 1
ATOM 2450 O O . LYS A 1 312 ? -2.23 -2.301 -7.645 1 97.38 312 LYS A O 1
ATOM 2455 N N . THR A 1 313 ? -3.688 -2.797 -6.031 1 97.88 313 THR A N 1
ATOM 2456 C CA . THR A 1 313 ? -2.762 -2.473 -4.953 1 97.88 313 THR A CA 1
ATOM 2457 C C . THR A 1 313 ? -1.561 -3.412 -4.969 1 97.88 313 THR A C 1
ATOM 2459 O O . THR A 1 313 ? -0.445 -3.01 -4.629 1 97.88 313 THR A O 1
ATOM 2462 N N . TYR A 1 314 ? -1.724 -4.676 -5.324 1 98.62 314 TYR A N 1
ATOM 2463 C CA . TYR A 1 314 ? -0.623 -5.625 -5.438 1 98.62 314 TYR A CA 1
ATOM 2464 C C . TYR A 1 314 ? 0.288 -5.273 -6.605 1 98.62 314 TYR A C 1
ATOM 2466 O O . TYR A 1 314 ? 1.503 -5.473 -6.535 1 98.62 314 TYR A O 1
ATOM 2474 N N . ALA A 1 315 ? -0.323 -4.789 -7.711 1 98.75 315 ALA A N 1
ATOM 2475 C CA . ALA A 1 315 ? 0.486 -4.297 -8.828 1 98.75 315 ALA A CA 1
ATOM 2476 C C . ALA A 1 315 ? 1.364 -3.127 -8.391 1 98.75 315 ALA A C 1
ATOM 2478 O O . ALA A 1 315 ? 2.537 -3.053 -8.758 1 98.75 315 ALA A O 1
ATOM 2479 N N . LEU A 1 316 ? 0.809 -2.219 -7.578 1 98.38 316 LEU A N 1
ATOM 2480 C CA . LEU A 1 316 ? 1.556 -1.077 -7.059 1 98.38 316 LEU A CA 1
ATOM 2481 C C . LEU A 1 316 ? 2.709 -1.539 -6.176 1 98.38 316 LEU A C 1
ATOM 2483 O O . LEU A 1 316 ? 3.812 -0.995 -6.25 1 98.38 316 LEU A O 1
ATOM 2487 N N . ALA A 1 317 ? 2.459 -2.502 -5.316 1 98.69 317 ALA A N 1
ATOM 2488 C CA . ALA A 1 317 ? 3.494 -3.029 -4.43 1 98.69 317 ALA A CA 1
ATOM 2489 C C . ALA A 1 317 ? 4.617 -3.684 -5.227 1 98.69 317 ALA A C 1
ATOM 2491 O O . ALA A 1 317 ? 5.797 -3.527 -4.891 1 98.69 317 ALA A O 1
ATOM 2492 N N . ALA A 1 318 ? 4.219 -4.473 -6.254 1 98.88 318 ALA A N 1
ATOM 2493 C CA . ALA A 1 318 ? 5.219 -5.086 -7.117 1 98.88 318 ALA A CA 1
ATOM 2494 C C . ALA A 1 318 ? 6.105 -4.027 -7.773 1 98.88 318 ALA A C 1
ATOM 2496 O O . ALA A 1 318 ? 7.324 -4.184 -7.84 1 98.88 318 ALA A O 1
ATOM 2497 N N . ARG A 1 319 ? 5.504 -2.979 -8.281 1 98.56 319 ARG A N 1
ATOM 2498 C CA . ARG A 1 319 ? 6.254 -1.882 -8.883 1 98.56 319 ARG A CA 1
ATOM 2499 C C . ARG A 1 319 ? 7.215 -1.259 -7.875 1 98.56 319 ARG A C 1
ATOM 2501 O O . ARG A 1 319 ? 8.375 -0.997 -8.195 1 98.56 319 ARG A O 1
ATOM 2508 N N . GLN A 1 320 ? 6.703 -1.007 -6.699 1 97.62 320 GLN A N 1
ATOM 2509 C CA . GLN A 1 320 ? 7.543 -0.404 -5.672 1 97.62 320 GLN A CA 1
ATOM 2510 C C . GLN A 1 320 ? 8.742 -1.293 -5.348 1 97.62 320 GLN A C 1
ATOM 2512 O O . GLN A 1 320 ? 9.859 -0.801 -5.172 1 97.62 320 GLN A O 1
ATOM 2517 N N . ALA A 1 321 ? 8.523 -2.609 -5.199 1 98.19 321 ALA A N 1
ATOM 2518 C CA . ALA A 1 321 ? 9.625 -3.533 -4.945 1 98.19 321 ALA A CA 1
ATOM 2519 C C . ALA A 1 321 ? 10.688 -3.439 -6.039 1 98.19 321 ALA A C 1
ATOM 2521 O O . ALA A 1 321 ? 11.883 -3.414 -5.75 1 98.19 321 ALA A O 1
ATOM 2522 N N . SER A 1 322 ? 10.203 -3.418 -7.293 1 97.94 322 SER A N 1
ATOM 2523 C CA . SER A 1 322 ? 11.133 -3.332 -8.414 1 97.94 322 SER A CA 1
ATOM 2524 C C . SER A 1 322 ? 11.961 -2.055 -8.352 1 97.94 322 SER A C 1
ATOM 2526 O O . SER A 1 322 ? 13.164 -2.076 -8.617 1 97.94 322 SER A O 1
ATOM 2528 N N . GLU A 1 323 ? 11.336 -0.931 -8.023 1 95.62 323 GLU A N 1
ATOM 2529 C CA . GLU A 1 323 ? 12.016 0.358 -7.926 1 95.62 323 GLU A CA 1
ATOM 2530 C C . GLU A 1 323 ? 13.047 0.357 -6.797 1 95.62 323 GLU A C 1
ATOM 2532 O O . GLU A 1 323 ? 14.188 0.79 -6.988 1 95.62 323 GLU A O 1
ATOM 2537 N N . GLU A 1 324 ? 12.641 -0.14 -5.664 1 95.38 324 GLU A N 1
ATOM 2538 C CA . GLU A 1 324 ? 13.508 -0.186 -4.492 1 95.38 324 GLU A CA 1
ATOM 2539 C C . GLU A 1 324 ? 14.75 -1.032 -4.754 1 95.38 324 GLU A C 1
ATOM 2541 O O . GLU A 1 324 ? 15.844 -0.703 -4.285 1 95.38 324 GLU A O 1
ATOM 2546 N N . LEU A 1 325 ? 14.531 -2.139 -5.488 1 96.5 325 LEU A N 1
ATOM 2547 C CA . LEU A 1 325 ? 15.57 -3.146 -5.633 1 96.5 325 LEU A CA 1
ATOM 2548 C C . LEU A 1 325 ? 16.297 -2.992 -6.961 1 96.5 325 LEU A C 1
ATOM 2550 O O . LEU A 1 325 ? 17.234 -3.746 -7.258 1 96.5 325 LEU A O 1
ATOM 2554 N N . ASN A 1 326 ? 15.867 -2.012 -7.723 1 94.56 326 ASN A N 1
ATOM 2555 C CA . ASN A 1 326 ? 16.469 -1.743 -9.023 1 94.56 326 ASN A CA 1
ATOM 2556 C C . ASN A 1 326 ? 16.484 -2.992 -9.898 1 94.56 326 ASN A C 1
ATOM 2558 O O . ASN A 1 326 ? 17.547 -3.41 -10.367 1 94.56 326 ASN A O 1
ATOM 2562 N N . VAL A 1 327 ? 15.359 -3.607 -10.086 1 97 327 VAL A N 1
ATOM 2563 C CA . VAL A 1 327 ? 15.203 -4.754 -10.977 1 97 327 VAL A CA 1
ATOM 2564 C C . VAL A 1 327 ? 14.156 -4.441 -12.047 1 97 327 VAL A C 1
ATOM 2566 O O . VAL A 1 327 ? 13.273 -3.607 -11.828 1 97 327 VAL A O 1
ATOM 2569 N N . PRO A 1 328 ? 14.227 -5.066 -13.234 1 98.38 328 PRO A N 1
ATOM 2570 C CA . PRO A 1 328 ? 13.211 -4.828 -14.273 1 98.38 328 PRO A CA 1
ATOM 2571 C C . PRO A 1 328 ? 11.805 -5.176 -13.805 1 98.38 328 PRO A C 1
ATOM 2573 O O . PRO A 1 328 ? 11.617 -6.133 -13.055 1 98.38 328 PRO A O 1
ATOM 2576 N N . PHE A 1 329 ? 10.914 -4.305 -14.258 1 98.56 329 PHE A N 1
ATOM 2577 C CA . PHE A 1 329 ? 9.5 -4.465 -13.922 1 98.56 329 PHE A CA 1
ATOM 2578 C C . PHE A 1 329 ? 8.656 -4.594 -15.18 1 98.56 329 PHE A C 1
ATOM 2580 O O . PHE A 1 329 ? 8.773 -3.779 -16.094 1 98.56 329 PHE A O 1
ATOM 2587 N N . ILE A 1 330 ? 7.859 -5.641 -15.266 1 98.88 330 ILE A N 1
ATOM 2588 C CA . ILE A 1 330 ? 6.836 -5.746 -16.297 1 98.88 330 ILE A CA 1
ATOM 2589 C C . ILE A 1 330 ? 5.453 -5.539 -15.68 1 98.88 330 ILE A C 1
ATOM 2591 O O . ILE A 1 330 ? 4.992 -6.363 -14.883 1 98.88 330 ILE A O 1
ATOM 2595 N N . ASP A 1 331 ? 4.77 -4.5 -16.047 1 98.75 331 ASP A N 1
ATOM 2596 C CA . ASP A 1 331 ? 3.473 -4.133 -15.484 1 98.75 331 ASP A CA 1
ATOM 2597 C C . ASP A 1 331 ? 2.344 -4.891 -16.172 1 98.75 331 ASP A C 1
ATOM 2599 O O . ASP A 1 331 ? 1.469 -4.285 -16.797 1 98.75 331 ASP A O 1
ATOM 2603 N N . LEU A 1 332 ? 2.256 -6.152 -15.945 1 98.81 332 LEU A N 1
ATOM 2604 C CA . LEU A 1 332 ? 1.271 -7 -16.609 1 98.81 332 LEU A CA 1
ATOM 2605 C C . LEU A 1 332 ? -0.146 -6.594 -16.203 1 98.81 332 LEU A C 1
ATOM 2607 O O . LEU A 1 332 ? -1.073 -6.699 -17.016 1 98.81 332 LEU A O 1
ATOM 2611 N N . HIS A 1 333 ? -0.282 -6.129 -14.961 1 98.81 333 HIS A N 1
ATOM 2612 C CA . HIS A 1 333 ? -1.613 -5.75 -14.5 1 98.81 333 HIS A CA 1
ATOM 2613 C C . HIS A 1 333 ? -2.195 -4.629 -15.359 1 98.81 333 HIS A C 1
ATOM 2615 O O . HIS A 1 333 ? -3.283 -4.777 -15.922 1 98.81 333 HIS A O 1
ATOM 2621 N N . THR A 1 334 ? -1.444 -3.51 -15.461 1 98.56 334 THR A N 1
ATOM 2622 C CA . THR A 1 334 ? -1.938 -2.361 -16.219 1 98.56 334 THR A CA 1
ATOM 2623 C C . THR A 1 334 ? -2.135 -2.723 -17.688 1 98.56 334 THR A C 1
ATOM 2625 O O . THR A 1 334 ? -3.148 -2.361 -18.281 1 98.56 334 THR A O 1
ATOM 2628 N N . LEU A 1 335 ? -1.181 -3.457 -18.25 1 98.69 335 LEU A N 1
ATOM 2629 C CA . LEU A 1 335 ? -1.229 -3.809 -19.656 1 98.69 335 LEU A CA 1
ATOM 2630 C C . LEU A 1 335 ? -2.424 -4.707 -19.953 1 98.69 335 LEU A C 1
ATOM 2632 O O . LEU A 1 335 ? -3.148 -4.488 -20.938 1 98.69 335 LEU A O 1
ATOM 2636 N N . THR A 1 336 ? -2.691 -5.73 -19.156 1 98.75 336 THR A N 1
ATOM 2637 C CA . THR A 1 336 ? -3.799 -6.645 -19.406 1 98.75 336 THR A CA 1
ATOM 2638 C C . THR A 1 336 ? -5.129 -6 -19.031 1 98.75 336 THR A C 1
ATOM 2640 O O . THR A 1 336 ? -6.141 -6.211 -19.703 1 98.75 336 THR A O 1
ATOM 2643 N N . PHE A 1 337 ? -5.137 -5.188 -17.906 1 98.5 337 PHE A N 1
ATOM 2644 C CA . PHE A 1 337 ? -6.34 -4.453 -17.516 1 98.5 337 PHE A CA 1
ATOM 2645 C C . PHE A 1 337 ? -6.852 -3.613 -18.688 1 98.5 337 PHE A C 1
ATOM 2647 O O . PHE A 1 337 ? -8.031 -3.682 -19.031 1 98.5 337 PHE A O 1
ATOM 2654 N N . ASN A 1 338 ? -5.973 -2.871 -19.281 1 98.5 338 ASN A N 1
ATOM 2655 C CA . ASN A 1 338 ? -6.328 -2.016 -20.406 1 98.5 338 ASN A CA 1
ATOM 2656 C C . ASN A 1 338 ? -6.754 -2.836 -21.625 1 98.5 338 ASN A C 1
ATOM 2658 O O . ASN A 1 338 ? -7.676 -2.451 -22.344 1 98.5 338 ASN A O 1
ATOM 2662 N N . LYS A 1 339 ? -6.098 -3.951 -21.828 1 98.19 339 LYS A N 1
ATOM 2663 C CA . LYS A 1 339 ? -6.43 -4.816 -22.953 1 98.19 339 LYS A CA 1
ATOM 2664 C C . LYS A 1 339 ? -7.836 -5.383 -22.812 1 98.19 339 LYS A C 1
ATOM 2666 O O . LYS A 1 339 ? -8.594 -5.426 -23.781 1 98.19 339 LYS A O 1
ATOM 2671 N N . TRP A 1 340 ? -8.203 -5.844 -21.641 1 98.31 340 TRP A N 1
ATOM 2672 C CA . TRP A 1 340 ? -9.523 -6.414 -21.422 1 98.31 340 TRP A CA 1
ATOM 2673 C C . TRP A 1 340 ? -10.609 -5.352 -21.578 1 98.31 340 TRP A C 1
ATOM 2675 O O . TRP A 1 340 ? -11.68 -5.629 -22.125 1 98.31 340 TRP A O 1
ATOM 2685 N N . ILE A 1 341 ? -10.312 -4.137 -21.078 1 97.94 341 ILE A N 1
ATOM 2686 C CA . ILE A 1 341 ? -11.25 -3.035 -21.266 1 97.94 341 ILE A CA 1
ATOM 2687 C C . ILE A 1 341 ? -11.445 -2.762 -22.75 1 97.94 341 ILE A C 1
ATOM 2689 O O . ILE A 1 341 ? -12.578 -2.57 -23.203 1 97.94 341 ILE A O 1
ATOM 2693 N N . GLU A 1 342 ? -10.398 -2.758 -23.5 1 97.75 342 GLU A N 1
ATOM 2694 C CA . GLU A 1 342 ? -10.445 -2.537 -24.938 1 97.75 342 GLU A CA 1
ATOM 2695 C C . GLU A 1 342 ? -11.305 -3.59 -25.625 1 97.75 342 GLU A C 1
ATOM 2697 O O . GLU A 1 342 ? -12.078 -3.273 -26.531 1 97.75 342 GLU A O 1
ATOM 2702 N N . LEU A 1 343 ? -11.172 -4.875 -25.234 1 96.62 343 LEU A N 1
ATOM 2703 C CA . LEU A 1 343 ? -11.883 -5.984 -25.859 1 96.62 343 LEU A CA 1
ATOM 2704 C C . LEU A 1 343 ? -13.344 -6.012 -25.438 1 96.62 343 LEU A C 1
ATOM 2706 O O . LEU A 1 343 ? -14.18 -6.609 -26.109 1 96.62 343 LEU A O 1
ATOM 2710 N N . ASP A 1 344 ? -13.633 -5.387 -24.281 1 94.88 344 ASP A N 1
ATOM 2711 C CA . ASP A 1 34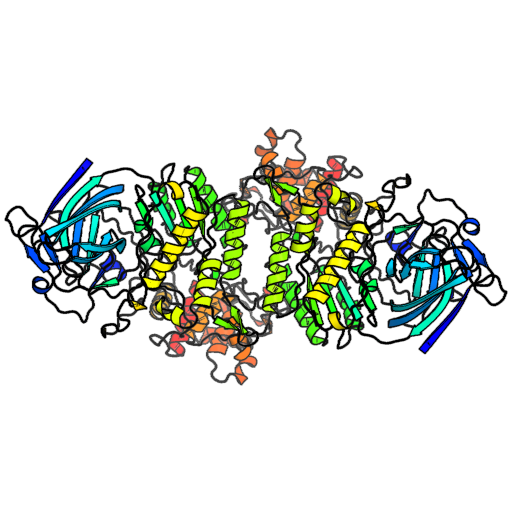4 ? -14.984 -5.324 -23.734 1 94.88 344 ASP A CA 1
ATOM 2712 C C . ASP A 1 344 ? -15.586 -6.723 -23.609 1 94.88 344 ASP A C 1
ATOM 2714 O O . ASP A 1 344 ? -14.977 -7.617 -23.016 1 94.88 344 ASP A O 1
ATOM 2718 N N . ASP A 1 345 ? -16.719 -7.004 -24.234 1 93.38 345 ASP A N 1
ATOM 2719 C CA . ASP A 1 345 ? -17.406 -8.281 -24.094 1 93.38 345 ASP A CA 1
ATOM 2720 C C . ASP A 1 345 ? -16.578 -9.422 -24.672 1 93.38 345 ASP A C 1
ATOM 2722 O O . ASP A 1 345 ? -16.656 -10.562 -24.203 1 93.38 345 ASP A O 1
ATOM 2726 N N . ARG A 1 346 ? -15.711 -9.195 -25.516 1 95.88 346 ARG A N 1
ATOM 2727 C CA . ARG A 1 346 ? -14.875 -10.211 -26.156 1 95.88 346 ARG A CA 1
ATOM 2728 C C . ARG A 1 346 ? -13.789 -10.703 -25.219 1 95.88 346 ARG A C 1
ATOM 2730 O O . ARG A 1 346 ? -13.156 -11.727 -25.469 1 95.88 346 ARG A O 1
ATOM 2737 N N . ALA A 1 347 ? -13.555 -9.945 -24.141 1 96.75 347 ALA A N 1
ATOM 2738 C CA . ALA A 1 347 ? -12.555 -10.383 -23.156 1 96.75 347 ALA A CA 1
ATOM 2739 C C . ALA A 1 347 ? -12.867 -11.789 -22.656 1 96.75 347 ALA A C 1
ATOM 2741 O O . ALA A 1 347 ? -11.953 -12.578 -22.391 1 96.75 347 ALA A O 1
ATOM 2742 N N . ASN A 1 348 ? -14.102 -12.141 -22.578 1 95.56 348 ASN A N 1
ATOM 2743 C CA . ASN A 1 348 ? -14.539 -13.438 -22.078 1 95.56 348 ASN A CA 1
ATOM 2744 C C . ASN A 1 348 ? -14.031 -14.578 -22.969 1 95.56 348 ASN A C 1
ATOM 2746 O O . ASN A 1 348 ? -13.844 -15.695 -22.5 1 95.56 348 ASN A O 1
ATOM 2750 N N . ASP A 1 349 ? -13.719 -14.289 -24.188 1 96.69 349 ASP A N 1
ATOM 2751 C CA . ASP A 1 349 ? -13.266 -15.305 -25.125 1 96.69 349 ASP A CA 1
ATOM 2752 C C . ASP A 1 349 ? -11.836 -15.742 -24.812 1 96.69 349 ASP A C 1
ATOM 2754 O O . ASP A 1 349 ? -11.367 -16.766 -25.328 1 96.69 349 ASP A O 1
ATOM 2758 N N . TYR A 1 350 ? -11.172 -15.055 -23.953 1 96.81 350 TYR A N 1
ATOM 2759 C CA . TYR A 1 350 ? -9.766 -15.312 -23.672 1 96.81 350 TYR A CA 1
ATOM 2760 C C . TYR A 1 350 ? -9.602 -16 -22.328 1 96.81 350 TYR A C 1
ATOM 2762 O O . TYR A 1 350 ? -8.477 -16.219 -21.859 1 96.81 350 TYR A O 1
ATOM 2770 N N . PHE A 1 351 ? -10.734 -16.344 -21.719 1 95.44 351 PHE A N 1
ATOM 2771 C CA . PHE A 1 351 ? -10.68 -16.859 -20.344 1 95.44 351 PHE A CA 1
ATOM 2772 C C . PHE A 1 351 ? -11.477 -18.141 -20.219 1 95.44 351 PHE A C 1
ATOM 2774 O O . PHE A 1 351 ? -12.414 -18.391 -20.984 1 95.44 351 PHE A O 1
ATOM 2781 N N . MET A 1 352 ? -11.023 -19.016 -19.281 1 93.06 352 MET A N 1
ATOM 2782 C CA . MET A 1 352 ? -11.82 -20.156 -18.828 1 93.06 352 MET A CA 1
ATOM 2783 C C . MET A 1 352 ? -12.898 -19.703 -17.844 1 93.06 352 MET A C 1
ATOM 2785 O O . MET A 1 352 ? -13.992 -20.266 -17.812 1 93.06 352 MET A O 1
ATOM 2789 N N . ASP A 1 353 ? -12.531 -18.828 -17 1 91.44 353 ASP A N 1
ATOM 2790 C CA . ASP A 1 353 ? -13.375 -18.094 -16.062 1 91.44 353 ASP A CA 1
ATOM 2791 C C . ASP A 1 353 ? -12.922 -16.641 -15.93 1 91.44 353 ASP A C 1
ATOM 2793 O O . ASP A 1 353 ? -12.273 -16.109 -16.828 1 91.44 353 ASP A O 1
ATOM 2797 N N . GLN A 1 354 ? -13.227 -16.016 -14.859 1 90 354 GLN A N 1
ATOM 2798 C CA . GLN A 1 354 ? -12.922 -14.586 -14.773 1 90 354 GLN A CA 1
ATOM 2799 C C . GLN A 1 354 ? -11.469 -14.352 -14.391 1 90 354 GLN A C 1
ATOM 2801 O O . GLN A 1 354 ? -10.984 -13.219 -14.43 1 90 354 GLN A O 1
ATOM 2806 N N . THR A 1 355 ? -10.703 -15.383 -14.07 1 93.5 355 THR A N 1
ATOM 2807 C CA . THR A 1 355 ? -9.352 -15.258 -13.539 1 93.5 355 THR A CA 1
ATOM 2808 C C . THR A 1 355 ? -8.352 -16.016 -14.422 1 93.5 355 THR A C 1
ATOM 2810 O O . THR A 1 355 ? -7.273 -15.5 -14.719 1 93.5 355 THR A O 1
ATOM 2813 N N . HIS A 1 356 ? -8.734 -17.234 -14.852 1 95.81 356 HIS A N 1
ATOM 2814 C CA . HIS A 1 356 ? -7.816 -18.125 -15.547 1 95.81 356 HIS A CA 1
ATOM 2815 C C . HIS A 1 356 ? -7.996 -18.031 -17.062 1 95.81 356 HIS A C 1
ATOM 2817 O O . HIS A 1 356 ? -9.102 -18.219 -17.578 1 95.81 356 HIS A O 1
ATOM 2823 N N . THR A 1 357 ? -6.93 -17.875 -17.734 1 96.69 357 THR A N 1
ATOM 2824 C CA . THR A 1 357 ? -6.98 -17.719 -19.188 1 96.69 357 THR A CA 1
ATOM 2825 C C . THR A 1 357 ? -7.055 -19.094 -19.875 1 96.69 357 THR A C 1
ATOM 2827 O O . THR A 1 357 ? -6.629 -20.094 -19.297 1 96.69 357 THR A O 1
ATOM 2830 N N . ASN A 1 358 ? -7.723 -19.078 -21.047 1 95.62 358 ASN A N 1
ATOM 2831 C CA . ASN A 1 358 ? -7.508 -20.188 -21.969 1 95.62 358 ASN A CA 1
ATOM 2832 C C . ASN A 1 358 ? -6.254 -19.984 -22.812 1 95.62 358 ASN A C 1
ATOM 2834 O O . ASN A 1 358 ? -5.473 -19.062 -22.562 1 95.62 358 ASN A O 1
ATOM 2838 N N . ASP A 1 359 ? -6.031 -20.828 -23.734 1 96 359 ASP A N 1
ATOM 2839 C CA . ASP A 1 359 ? -4.773 -20.766 -24.484 1 96 359 ASP A CA 1
ATOM 2840 C C . ASP A 1 359 ? -4.699 -19.5 -25.328 1 96 359 ASP A C 1
ATOM 2842 O O . ASP A 1 359 ? -3.607 -19 -25.625 1 96 359 ASP A O 1
ATOM 2846 N N . TYR A 1 360 ? -5.883 -18.938 -25.75 1 96.44 360 TYR A N 1
ATOM 2847 C CA . TYR A 1 360 ? -5.863 -17.656 -26.453 1 96.44 360 TYR A CA 1
ATOM 2848 C C . TYR A 1 360 ? -5.367 -16.547 -25.547 1 96.44 360 TYR A C 1
ATOM 2850 O O . TYR A 1 360 ? -4.516 -15.75 -25.938 1 96.44 360 TYR A O 1
ATOM 2858 N N . GLY A 1 361 ? -5.938 -16.516 -24.344 1 96.75 361 GLY A N 1
ATOM 2859 C CA . GLY A 1 361 ? -5.496 -15.516 -23.391 1 96.75 361 GLY A CA 1
ATOM 2860 C C . GLY A 1 361 ? -4.047 -15.688 -22.969 1 96.75 361 GLY A C 1
ATOM 2861 O O . GLY A 1 361 ? -3.314 -14.703 -22.844 1 96.75 361 GLY A O 1
ATOM 2862 N N . ALA A 1 362 ? -3.686 -16.906 -22.766 1 96.88 362 ALA A N 1
ATOM 2863 C CA . ALA A 1 362 ? -2.307 -17.203 -22.391 1 96.88 362 ALA A CA 1
ATOM 2864 C C . ALA A 1 362 ? -1.33 -16.734 -23.469 1 96.88 362 ALA A C 1
ATOM 2866 O O . ALA A 1 362 ? -0.302 -16.141 -23.156 1 96.88 362 ALA A O 1
ATOM 2867 N N . SER A 1 363 ? -1.656 -17.047 -24.656 1 95.69 363 SER A N 1
ATOM 2868 C CA . SER A 1 363 ? -0.801 -16.672 -25.781 1 95.69 363 SER A CA 1
ATOM 2869 C C . SER A 1 363 ? -0.737 -15.148 -25.922 1 95.69 363 SER A C 1
ATOM 2871 O O . SER A 1 363 ? 0.313 -14.594 -26.266 1 95.69 363 SER A O 1
ATOM 2873 N N . LEU A 1 364 ? -1.857 -14.516 -25.781 1 96.06 364 LEU A N 1
ATOM 2874 C CA . LEU A 1 364 ? -1.905 -13.062 -25.844 1 96.06 364 LEU A CA 1
ATOM 2875 C C . LEU A 1 364 ? -0.982 -12.438 -24.797 1 96.06 364 LEU A C 1
ATOM 2877 O O . LEU A 1 364 ? -0.194 -11.539 -25.125 1 96.06 364 LEU A O 1
ATOM 2881 N N . ILE A 1 365 ? -1.069 -12.859 -23.594 1 97.69 365 ILE A N 1
ATOM 2882 C CA . ILE A 1 365 ? -0.274 -12.289 -22.516 1 97.69 365 ILE A CA 1
ATOM 2883 C C . ILE A 1 365 ? 1.2 -12.633 -22.719 1 97.69 365 ILE A C 1
ATOM 2885 O O . ILE A 1 365 ? 2.078 -11.812 -22.453 1 97.69 365 ILE A O 1
ATOM 2889 N N . ALA A 1 366 ? 1.512 -13.852 -23.188 1 96.88 366 ALA A N 1
ATOM 2890 C CA . ALA A 1 366 ? 2.891 -14.188 -23.531 1 96.88 366 ALA A CA 1
ATOM 2891 C C . ALA A 1 366 ? 3.469 -13.195 -24.531 1 96.88 366 ALA A C 1
ATOM 2893 O O . ALA A 1 366 ? 4.629 -12.797 -24.422 1 96.88 366 ALA A O 1
ATOM 2894 N N . GLY A 1 367 ? 2.646 -12.867 -25.484 1 95.75 367 GLY A N 1
ATOM 2895 C CA . GLY A 1 367 ? 3.064 -11.859 -26.438 1 95.75 367 GLY A CA 1
ATOM 2896 C C . GLY A 1 367 ? 3.344 -10.508 -25.797 1 95.75 367 GLY A C 1
ATOM 2897 O O . GLY A 1 367 ? 4.32 -9.844 -26.141 1 95.75 367 GLY A O 1
ATOM 2898 N N . ILE A 1 368 ? 2.508 -10.109 -24.875 1 96.69 368 ILE A N 1
ATOM 2899 C CA . ILE A 1 368 ? 2.703 -8.859 -24.156 1 96.69 368 ILE A CA 1
ATOM 2900 C C . ILE A 1 368 ? 4.035 -8.898 -23.406 1 96.69 368 ILE A C 1
ATOM 2902 O O . ILE A 1 368 ? 4.793 -7.93 -23.422 1 96.69 368 ILE A O 1
ATOM 2906 N N . VAL A 1 369 ? 4.32 -10.008 -22.75 1 97.56 369 VAL A N 1
ATOM 2907 C CA . VAL A 1 369 ? 5.57 -10.164 -22.016 1 97.56 369 VAL A CA 1
ATOM 2908 C C . VAL A 1 369 ? 6.75 -10.031 -22.969 1 97.56 369 VAL A C 1
ATOM 2910 O O . VAL A 1 369 ? 7.711 -9.312 -22.688 1 97.56 369 VAL A O 1
ATOM 2913 N N . ALA A 1 370 ? 6.707 -10.703 -24.094 1 96.5 370 ALA A N 1
ATOM 2914 C CA . ALA A 1 370 ? 7.777 -10.648 -25.078 1 96.5 370 ALA A CA 1
ATOM 2915 C C . ALA A 1 370 ? 7.996 -9.227 -25.578 1 96.5 370 ALA A C 1
ATOM 2917 O O . ALA A 1 370 ? 9.133 -8.773 -25.703 1 96.5 370 ALA A O 1
ATOM 2918 N N . ASP A 1 371 ? 6.922 -8.516 -25.828 1 95.94 371 ASP A N 1
ATOM 2919 C CA . ASP A 1 371 ? 7.004 -7.133 -26.281 1 95.94 371 ASP A CA 1
ATOM 2920 C C . ASP A 1 371 ? 7.676 -6.25 -25.234 1 95.94 371 ASP A C 1
ATOM 2922 O O . ASP A 1 371 ? 8.492 -5.391 -25.562 1 95.94 371 ASP A O 1
ATOM 2926 N N . GLU A 1 372 ? 7.273 -6.469 -24.016 1 97.38 372 GLU A N 1
ATOM 2927 C CA . GLU A 1 372 ? 7.859 -5.676 -22.938 1 97.38 372 GLU A CA 1
ATOM 2928 C C . GLU A 1 372 ? 9.359 -5.926 -22.828 1 97.38 372 GLU A C 1
ATOM 2930 O O . GLU A 1 372 ? 10.133 -4.996 -22.594 1 97.38 372 GLU A O 1
ATOM 2935 N N . ILE A 1 373 ? 9.766 -7.156 -22.953 1 97.31 373 ILE A N 1
ATOM 2936 C CA . ILE A 1 373 ? 11.18 -7.512 -22.891 1 97.31 373 ILE A CA 1
ATOM 2937 C C . ILE A 1 373 ? 11.938 -6.801 -24.016 1 97.31 373 ILE A C 1
ATOM 2939 O O . ILE A 1 373 ? 13 -6.219 -23.781 1 97.31 373 ILE A O 1
ATOM 2943 N N . ARG A 1 374 ? 11.383 -6.824 -25.203 1 95.19 374 ARG A N 1
ATOM 2944 C CA . ARG A 1 374 ? 12 -6.203 -26.375 1 95.19 374 ARG A CA 1
ATOM 2945 C C . ARG A 1 374 ? 12.047 -4.684 -26.219 1 95.19 374 ARG A C 1
ATOM 2947 O O . ARG A 1 374 ? 13.109 -4.074 -26.359 1 95.19 374 ARG A O 1
ATOM 2954 N N . ASN A 1 375 ? 10.93 -4.094 -25.906 1 95.75 375 ASN A N 1
ATOM 2955 C CA . ASN A 1 375 ? 10.758 -2.643 -25.906 1 95.75 375 ASN A CA 1
ATOM 2956 C C . ASN A 1 375 ? 11.547 -1.985 -24.781 1 95.75 375 ASN A C 1
ATOM 2958 O O . ASN A 1 375 ? 12 -0.85 -24.922 1 95.75 375 ASN A O 1
ATOM 2962 N N . ASN A 1 376 ? 11.727 -2.713 -23.734 1 96.88 376 ASN A N 1
ATOM 2963 C CA . ASN A 1 376 ? 12.422 -2.139 -22.578 1 96.88 376 ASN A CA 1
ATOM 2964 C C . ASN A 1 376 ? 13.836 -2.682 -22.438 1 96.88 376 ASN A C 1
ATOM 2966 O O . ASN A 1 376 ? 14.516 -2.414 -21.453 1 96.88 376 ASN A O 1
ATOM 2970 N N . ASN A 1 377 ? 14.258 -3.418 -23.375 1 97.06 377 ASN A N 1
ATOM 2971 C CA . ASN A 1 377 ? 15.602 -3.99 -23.391 1 97.06 377 ASN A CA 1
ATOM 2972 C C . ASN A 1 377 ? 15.938 -4.656 -22.047 1 97.06 377 ASN A C 1
ATOM 2974 O O . ASN A 1 377 ? 16.969 -4.352 -21.453 1 97.06 377 ASN A O 1
ATOM 2978 N N . ILE A 1 378 ? 15.078 -5.539 -21.609 1 97.94 378 ILE A N 1
ATOM 2979 C CA . ILE A 1 378 ? 15.281 -6.188 -20.328 1 97.94 378 ILE A CA 1
ATOM 2980 C C . ILE A 1 378 ? 16.422 -7.191 -20.422 1 97.94 378 ILE A C 1
ATOM 2982 O O . ILE A 1 378 ? 16.281 -8.266 -21 1 97.94 378 ILE A O 1
ATOM 2986 N N . GLU A 1 379 ? 17.516 -6.852 -19.828 1 95.94 379 GLU A N 1
ATOM 2987 C CA . GLU A 1 379 ? 18.703 -7.703 -19.859 1 95.94 379 GLU A CA 1
ATOM 2988 C C . GLU A 1 379 ? 18.625 -8.773 -18.766 1 95.94 379 GLU A C 1
ATOM 2990 O O . GLU A 1 379 ? 18.094 -8.531 -17.688 1 95.94 379 GLU A O 1
ATOM 2995 N N . PRO A 1 380 ? 19.156 -9.969 -19.094 1 96.88 380 PRO A N 1
ATOM 2996 C CA . PRO A 1 380 ? 19.75 -10.367 -20.375 1 96.88 380 PRO A CA 1
ATOM 2997 C C . PRO A 1 380 ? 18.719 -10.977 -21.344 1 96.88 380 PRO A C 1
ATOM 2999 O O . PRO A 1 380 ? 19.094 -11.414 -22.438 1 96.88 380 PRO A O 1
ATOM 3002 N N . LEU A 1 381 ? 17.453 -11 -21 1 96.88 381 LEU A N 1
ATOM 3003 C CA . LEU A 1 381 ? 16.422 -11.719 -21.734 1 96.88 381 LEU A CA 1
ATOM 3004 C C . LEU A 1 381 ? 16.312 -11.18 -23.156 1 96.88 381 LEU A C 1
ATOM 3006 O O . LEU A 1 381 ? 16.047 -11.938 -24.094 1 96.88 381 LEU A O 1
ATOM 3010 N N . CYS A 1 382 ? 16.5 -9.883 -23.328 1 96.12 382 CYS A N 1
ATOM 3011 C CA . CYS A 1 382 ? 16.328 -9.25 -24.625 1 96.12 382 CYS A CA 1
ATOM 3012 C C . CYS A 1 382 ? 17.328 -9.805 -25.641 1 96.12 382 CYS A C 1
ATOM 3014 O O . CYS A 1 382 ? 17.109 -9.742 -26.844 1 96.12 382 CYS A O 1
ATOM 3016 N N . ASN A 1 383 ? 18.438 -10.398 -25.172 1 95.81 383 ASN A N 1
ATOM 3017 C CA . ASN A 1 383 ? 19.453 -10.961 -26.047 1 95.81 383 ASN A CA 1
ATOM 3018 C C . ASN A 1 383 ? 19.031 -12.32 -26.594 1 95.81 383 ASN A C 1
ATOM 3020 O O . ASN A 1 383 ? 19.625 -12.82 -27.547 1 95.81 383 ASN A O 1
ATOM 3024 N N . PHE A 1 384 ? 18.031 -12.883 -25.984 1 95.88 384 PHE A N 1
ATOM 3025 C CA . PHE A 1 384 ? 17.641 -14.234 -26.359 1 95.88 384 PHE A CA 1
ATOM 3026 C C . PHE A 1 384 ? 16.344 -14.219 -27.156 1 95.88 384 PHE A C 1
ATOM 3028 O O . PHE A 1 384 ? 15.906 -15.25 -27.672 1 95.88 384 PHE A O 1
ATOM 3035 N N . ILE A 1 385 ? 15.695 -13.109 -27.234 1 93.12 385 ILE A N 1
ATOM 3036 C CA . ILE A 1 385 ? 14.383 -13.047 -27.875 1 93.12 385 ILE A CA 1
ATOM 3037 C C . ILE A 1 385 ? 14.555 -13.133 -29.391 1 93.12 385 ILE A C 1
ATOM 3039 O O . ILE A 1 385 ? 15.484 -12.555 -29.953 1 93.12 385 ILE A O 1
ATOM 3043 N N . SER A 1 386 ? 13.688 -13.922 -29.969 1 87.12 386 SER A N 1
ATOM 3044 C CA . SER A 1 386 ? 13.711 -14.094 -31.422 1 87.12 386 SER A CA 1
ATOM 3045 C C . SER A 1 386 ? 13.219 -12.836 -32.125 1 87.12 386 SER A C 1
ATOM 3047 O O . SER A 1 386 ? 12.289 -12.18 -31.672 1 87.12 386 SER A O 1
ATOM 3049 N N . PRO A 1 387 ? 13.828 -12.508 -33.25 1 75.19 387 PRO A N 1
ATOM 3050 C CA . PRO A 1 387 ? 13.383 -11.344 -34 1 75.19 387 PRO A CA 1
ATOM 3051 C C . PRO A 1 387 ? 12.016 -11.562 -34.656 1 75.19 387 PRO A C 1
ATOM 3053 O O . PRO A 1 387 ? 11.312 -10.594 -34.969 1 75.19 387 PRO A O 1
ATOM 3056 N N . ALA A 1 388 ? 11.672 -12.789 -34.938 1 72.38 388 ALA A N 1
ATOM 3057 C CA . ALA A 1 388 ? 10.398 -13.078 -35.594 1 72.38 388 ALA A CA 1
ATOM 3058 C C . ALA A 1 388 ? 9.305 -13.359 -34.594 1 72.38 388 ALA A C 1
ATOM 3060 O O . ALA A 1 388 ? 9.516 -14.117 -33.625 1 72.38 388 ALA A O 1
ATOM 3061 N N . ASP A 1 389 ? 8.148 -12.625 -34.781 1 70.94 389 ASP A N 1
ATOM 3062 C CA . ASP A 1 389 ? 7.016 -12.875 -33.906 1 70.94 389 ASP A CA 1
ATOM 3063 C C . ASP A 1 389 ? 6.105 -13.969 -34.469 1 70.94 389 ASP A C 1
ATOM 3065 O O . ASP A 1 389 ? 5.906 -14.055 -35.656 1 70.94 389 ASP A O 1
ATOM 3069 N N . PRO A 1 390 ? 5.641 -14.797 -33.469 1 73.5 390 PRO A N 1
ATOM 3070 C CA . PRO A 1 390 ? 4.633 -15.766 -33.906 1 73.5 390 PRO A CA 1
ATOM 3071 C C . PRO A 1 390 ? 3.369 -15.094 -34.438 1 73.5 390 PRO A C 1
ATOM 3073 O O . PRO A 1 390 ? 3.137 -13.906 -34.188 1 73.5 390 PRO A O 1
ATOM 3076 N N . THR A 1 391 ? 2.695 -15.797 -35.25 1 69.31 391 THR A N 1
ATOM 3077 C CA . THR A 1 391 ? 1.428 -15.32 -35.781 1 69.31 391 THR A CA 1
ATOM 3078 C C . THR A 1 391 ? 0.373 -15.211 -34.688 1 69.31 391 THR A C 1
ATOM 3080 O O . THR A 1 391 ? 0.378 -15.992 -33.719 1 69.31 391 THR A O 1
ATOM 3083 N N . PRO A 1 392 ? -0.54 -14.391 -35 1 67.75 392 PRO A N 1
ATOM 3084 C CA . PRO A 1 392 ? -1.583 -14.141 -34 1 67.75 392 PRO A CA 1
ATOM 3085 C C . PRO A 1 392 ? -2.439 -15.375 -33.719 1 67.75 392 PRO A C 1
ATOM 3087 O O . PRO A 1 392 ? -2.855 -16.062 -34.656 1 67.75 392 PRO A O 1
ATOM 3090 N N . PHE A 1 393 ? -2.621 -15.781 -32.625 1 80.25 393 PHE A N 1
ATOM 3091 C CA . PHE A 1 393 ? -3.441 -16.859 -32.094 1 80.25 393 PHE A CA 1
ATOM 3092 C C . PHE A 1 393 ? -4.645 -16.297 -31.328 1 80.25 393 PHE A C 1
ATOM 3094 O O . PHE A 1 393 ? -4.539 -15.945 -30.156 1 80.25 393 PHE A O 1
ATOM 3101 N N . THR A 1 394 ? -5.867 -16.062 -32.156 1 86.62 394 THR A N 1
ATOM 3102 C CA . THR A 1 394 ? -7.031 -15.398 -31.562 1 86.62 394 THR A CA 1
ATOM 3103 C C . THR A 1 394 ? -8.273 -16.281 -31.703 1 86.62 394 THR A C 1
ATOM 3105 O O . THR A 1 394 ? -8.344 -17.125 -32.594 1 86.62 394 THR A O 1
ATOM 3108 N N . PRO A 1 395 ? -9.211 -16.094 -30.844 1 87.5 395 PRO A N 1
ATOM 3109 C CA . PRO A 1 395 ? -10.414 -16.922 -30.828 1 87.5 395 PRO A CA 1
ATOM 3110 C C . PRO A 1 395 ? -11.211 -16.828 -32.125 1 87.5 395 PRO A C 1
ATOM 3112 O O . PRO A 1 395 ? -11.922 -17.766 -32.5 1 87.5 395 PRO A O 1
ATOM 3115 N N . ASP A 1 396 ? -11.094 -15.773 -32.844 1 82.06 396 ASP A N 1
ATOM 3116 C CA . ASP A 1 396 ? -11.891 -15.547 -34.062 1 82.06 396 ASP A CA 1
ATOM 3117 C C . ASP A 1 396 ? -11.43 -16.453 -35.188 1 82.06 396 ASP A C 1
ATOM 3119 O O . ASP A 1 396 ? -12.164 -16.656 -36.156 1 82.06 396 ASP A O 1
ATOM 3123 N N . LEU A 1 397 ? -10.352 -17.078 -35 1 76.69 397 LEU A N 1
ATOM 3124 C CA . LEU A 1 397 ? -9.758 -17.875 -36.094 1 76.69 397 LEU A CA 1
ATOM 3125 C C . LEU A 1 397 ? -10.062 -19.359 -35.906 1 76.69 397 LEU A C 1
ATOM 3127 O O . LEU A 1 397 ? -9.578 -20.188 -36.656 1 76.69 397 LEU A O 1
ATOM 3131 N N . ASP A 1 398 ? -10.883 -19.641 -34.906 1 85.31 398 ASP A N 1
ATOM 3132 C CA . ASP A 1 398 ? -11.172 -21.047 -34.594 1 85.31 398 ASP A CA 1
ATOM 3133 C C . ASP A 1 398 ? -12.578 -21.188 -34.031 1 85.31 398 ASP A C 1
ATOM 3135 O O . ASP A 1 398 ? -13.32 -20.219 -33.906 1 85.31 398 ASP A O 1
ATOM 3139 N N . ILE A 1 399 ? -12.922 -22.391 -33.719 1 84.25 399 ILE A N 1
ATOM 3140 C CA . ILE A 1 399 ? -14.258 -22.672 -33.219 1 84.25 399 ILE A CA 1
ATOM 3141 C C . ILE A 1 399 ? -14.297 -22.469 -31.719 1 84.25 399 ILE A C 1
ATOM 3143 O O . ILE A 1 399 ? -13.32 -22.75 -31.016 1 84.25 399 ILE A O 1
ATOM 3147 N N . LYS A 1 400 ? -15.469 -21.953 -31.312 1 91.31 400 LYS A N 1
ATOM 3148 C CA . LYS A 1 400 ? -15.672 -21.719 -29.891 1 91.31 400 LYS A CA 1
ATOM 3149 C C . LYS A 1 400 ? -16.516 -22.828 -29.266 1 91.31 400 LYS A C 1
ATOM 3151 O O . LYS A 1 400 ? -16.547 -22.984 -28.047 1 91.31 400 LYS A O 1
ATOM 3156 N N . GLU A 1 401 ? -17.125 -23.594 -30.078 1 91.31 401 GLU A N 1
ATOM 3157 C CA . GLU A 1 401 ? -17.938 -24.688 -29.594 1 91.31 401 GLU A CA 1
ATOM 3158 C C . GLU A 1 401 ? -17.094 -25.906 -29.219 1 91.31 401 GLU A C 1
ATOM 3160 O O . GLU A 1 401 ? -16.266 -26.344 -30.016 1 91.31 401 GLU A O 1
ATOM 3165 N N . LEU A 1 402 ? -17.281 -26.453 -28.078 1 93.12 402 LEU A N 1
ATOM 3166 C CA . LEU A 1 402 ? -16.5 -27.578 -27.562 1 93.12 402 LEU A CA 1
ATOM 3167 C C . LEU A 1 402 ? -17.344 -28.859 -27.562 1 93.12 402 LEU A C 1
ATOM 3169 O O . LEU A 1 402 ? -18.562 -28.812 -27.453 1 93.12 402 LEU A O 1
ATOM 3173 N N . PRO A 1 403 ? -16.625 -29.938 -27.672 1 91.69 403 PRO A N 1
ATOM 3174 C CA . PRO A 1 403 ? -17.375 -31.172 -27.5 1 91.69 403 PRO A CA 1
ATOM 3175 C C . PRO A 1 403 ? -18 -31.297 -26.109 1 91.69 403 PRO A C 1
ATOM 3177 O O . PRO A 1 403 ? -17.422 -30.859 -25.125 1 91.69 403 PRO A O 1
ATOM 3180 N N . LYS A 1 404 ? -19.344 -31.922 -26.109 1 84.62 404 LYS A N 1
ATOM 3181 C CA . LYS A 1 404 ? -20.031 -32.156 -24.844 1 84.62 404 LYS A CA 1
ATOM 3182 C C . LYS A 1 404 ? -19.312 -33.219 -24.031 1 84.62 404 LYS A C 1
ATOM 3184 O O . LYS A 1 404 ? -19 -34.312 -24.547 1 84.62 404 LYS A O 1
ATOM 3189 N N . GLU A 1 405 ? -18.781 -32.969 -22.812 1 88.56 405 GLU A N 1
ATOM 3190 C CA . GLU A 1 405 ? -18.078 -33.906 -21.938 1 88.56 405 GLU A CA 1
ATOM 3191 C C . GLU A 1 405 ? -18.938 -34.281 -20.719 1 88.56 405 GLU A C 1
ATOM 3193 O O . GLU A 1 405 ? -19.703 -33.438 -20.234 1 88.56 405 GLU A O 1
ATOM 3198 N N . PRO A 1 406 ? -18.734 -35.5 -20.234 1 82.62 406 PRO A N 1
ATOM 3199 C CA . PRO A 1 406 ? -19.406 -35.844 -18.984 1 82.62 406 PRO A CA 1
ATOM 3200 C C . PRO A 1 406 ? -18.859 -35.062 -17.781 1 82.62 406 PRO A C 1
ATOM 3202 O O . PRO A 1 406 ? -17.734 -34.531 -17.859 1 82.62 406 PRO A O 1
ATOM 3205 N N . GLU A 1 407 ? -19.703 -35.062 -16.75 1 76.25 407 GLU A N 1
ATOM 3206 C CA . GLU A 1 407 ? -19.281 -34.344 -15.555 1 76.25 407 GLU A CA 1
ATOM 3207 C C . GLU A 1 407 ? -18.047 -35 -14.922 1 76.25 407 GLU A C 1
ATOM 3209 O O . GLU A 1 407 ? -17.953 -36.219 -14.859 1 76.25 407 GLU A O 1
ATOM 3214 N N . GLU A 1 408 ? -17.109 -34.094 -14.609 1 71.38 408 GLU A N 1
ATOM 3215 C CA . GLU A 1 408 ? -15.883 -34.562 -13.969 1 71.38 408 GLU A CA 1
ATOM 3216 C C . GLU A 1 408 ? -16.094 -34.812 -12.477 1 71.38 408 GLU A C 1
ATOM 3218 O O . GLU A 1 408 ? -17.016 -34.25 -11.883 1 71.38 408 GLU A O 1
ATOM 3223 N N . SER A 1 409 ? -15.266 -35.75 -11.984 1 72.69 409 SER A N 1
ATOM 3224 C CA . SER A 1 409 ? -15.258 -35.938 -10.539 1 72.69 409 SER A CA 1
ATOM 3225 C C . SER A 1 409 ? -14.82 -34.688 -9.812 1 72.69 409 SER A C 1
ATOM 3227 O O . SER A 1 409 ? -14.172 -33.812 -10.398 1 72.69 409 SER A O 1
ATOM 3229 N N . SER A 1 410 ? -15.172 -34.625 -8.555 1 77.44 410 SER A N 1
ATOM 3230 C CA . SER A 1 410 ? -14.797 -33.469 -7.73 1 77.44 410 SER A CA 1
ATOM 3231 C C . SER A 1 410 ? -13.289 -33.375 -7.57 1 77.44 410 SER A C 1
ATOM 3233 O O . SER A 1 410 ? -12.602 -34.375 -7.422 1 77.44 410 SER A O 1
ATOM 3235 N N . ILE A 1 411 ? -12.758 -32.188 -7.637 1 81.94 411 ILE A N 1
ATOM 3236 C CA . ILE A 1 411 ? -11.328 -31.953 -7.449 1 81.94 411 ILE A CA 1
ATOM 3237 C C . ILE A 1 411 ? -10.945 -32.25 -6.004 1 81.94 411 ILE A C 1
ATOM 3239 O O . ILE A 1 411 ? -9.758 -32.375 -5.676 1 81.94 411 ILE A O 1
ATOM 3243 N N . PHE A 1 412 ? -11.945 -32.5 -5.207 1 86.88 412 PHE A N 1
ATOM 3244 C CA . PHE A 1 412 ? -11.688 -32.75 -3.797 1 86.88 412 PHE A CA 1
ATOM 3245 C C . PHE A 1 412 ? -11.648 -34.25 -3.514 1 86.88 412 PHE A C 1
ATOM 3247 O O . PHE A 1 412 ? -11.367 -34.656 -2.391 1 86.88 412 PHE A O 1
ATOM 3254 N N . ASP A 1 413 ? -11.953 -35 -4.52 1 84.38 413 ASP A N 1
ATOM 3255 C CA . ASP A 1 413 ? -11.852 -36.469 -4.379 1 84.38 413 ASP A CA 1
ATOM 3256 C C . ASP A 1 413 ? -10.414 -36.938 -4.613 1 84.38 413 ASP A C 1
ATOM 3258 O O . ASP A 1 413 ? -10.156 -37.719 -5.531 1 84.38 413 ASP A O 1
ATOM 3262 N N . ILE A 1 414 ? -9.578 -36.469 -3.867 1 89.75 414 ILE A N 1
ATOM 3263 C CA . ILE A 1 414 ? -8.148 -36.75 -3.932 1 89.75 414 ILE A CA 1
ATOM 3264 C C . ILE A 1 414 ? -7.609 -37 -2.525 1 89.75 414 ILE A C 1
ATOM 3266 O O . ILE A 1 414 ? -8.297 -36.75 -1.535 1 89.75 414 ILE A O 1
ATOM 3270 N N . ASN A 1 415 ? -6.395 -37.594 -2.504 1 89.5 415 ASN A N 1
ATOM 3271 C CA . ASN A 1 415 ? -5.695 -37.625 -1.222 1 89.5 415 ASN A CA 1
ATOM 3272 C C . ASN A 1 415 ? -5.379 -36.188 -0.741 1 89.5 415 ASN A C 1
ATOM 3274 O O . ASN A 1 415 ? -4.934 -35.375 -1.523 1 89.5 415 ASN A O 1
ATOM 3278 N N . ILE A 1 416 ? -5.676 -35.969 0.547 1 93.06 416 ILE A N 1
ATOM 3279 C CA . ILE A 1 416 ? -5.441 -34.625 1.111 1 93.06 416 ILE A CA 1
ATOM 3280 C C . ILE A 1 416 ? -3.953 -34.281 1.034 1 93.06 416 ILE A C 1
ATOM 3282 O O . ILE A 1 416 ? -3.111 -35.062 1.515 1 93.06 416 ILE A O 1
ATOM 3286 N N . PRO A 1 417 ? -3.645 -33.125 0.471 1 92.94 417 PRO A N 1
ATOM 3287 C CA . PRO A 1 417 ? -2.234 -32.812 0.231 1 92.94 417 PRO A CA 1
ATOM 3288 C C . PRO A 1 417 ? -1.531 -32.25 1.473 1 92.94 417 PRO A C 1
ATOM 3290 O O . PRO A 1 417 ? -0.304 -32.125 1.485 1 92.94 417 PRO A O 1
ATOM 3293 N N . TYR A 1 418 ? -2.217 -31.922 2.572 1 95.94 418 TYR A N 1
ATOM 3294 C CA . TYR A 1 418 ? -1.627 -31.312 3.752 1 95.94 418 TYR A CA 1
ATOM 3295 C C . TYR A 1 418 ? -0.719 -32.281 4.488 1 95.94 418 TYR A C 1
ATOM 3297 O O . TYR A 1 418 ? -1.148 -33.375 4.859 1 95.94 418 TYR A O 1
ATOM 3305 N N . VAL A 1 419 ? 0.467 -31.891 4.777 1 96.31 419 VAL A N 1
ATOM 3306 C CA . VAL A 1 419 ? 1.449 -32.781 5.367 1 96.31 419 VAL A CA 1
ATOM 3307 C C . VAL A 1 419 ? 1.508 -32.562 6.879 1 96.31 419 VAL A C 1
ATOM 3309 O O . VAL A 1 419 ? 2.199 -33.312 7.59 1 96.31 419 VAL A O 1
ATOM 3312 N N . ASP A 1 420 ? 0.784 -31.594 7.414 1 96.44 420 ASP A N 1
ATOM 3313 C CA . ASP A 1 420 ? 0.956 -31.219 8.812 1 96.44 420 ASP A CA 1
ATOM 3314 C C . ASP A 1 420 ? -0.326 -31.453 9.609 1 96.44 420 ASP A C 1
ATOM 3316 O O . ASP A 1 420 ? -0.518 -30.875 10.68 1 96.44 420 ASP A O 1
ATOM 3320 N N . ILE A 1 421 ? -1.227 -32.25 9.109 1 96.81 421 ILE A N 1
ATOM 3321 C CA . ILE A 1 421 ? -2.494 -32.375 9.82 1 96.81 421 ILE A CA 1
ATOM 3322 C C . ILE A 1 421 ? -2.629 -33.812 10.367 1 96.81 421 ILE A C 1
ATOM 3324 O O . ILE A 1 421 ? -3.604 -34.125 11.055 1 96.81 421 ILE A O 1
ATOM 3328 N N . GLU A 1 422 ? -1.749 -34.719 10.086 1 93.88 422 GLU A N 1
ATOM 3329 C CA . GLU A 1 422 ? -1.825 -36.094 10.562 1 93.88 422 GLU A CA 1
ATOM 3330 C C . GLU A 1 422 ? -1.759 -36.156 12.086 1 93.88 422 GLU A C 1
ATOM 3332 O O . GLU A 1 422 ? -0.924 -35.5 12.711 1 93.88 422 GLU A O 1
ATOM 3337 N N . GLY A 1 423 ? -2.67 -36.969 12.656 1 94.19 423 GLY A N 1
ATOM 3338 C CA . GLY A 1 423 ? -2.58 -37.25 14.078 1 94.19 423 GLY A CA 1
ATOM 3339 C C . GLY A 1 423 ? -3.326 -36.219 14.938 1 94.19 423 GLY A C 1
ATOM 3340 O O . GLY A 1 423 ? -3.523 -36.469 16.141 1 94.19 423 GLY A O 1
ATOM 3341 N N . ILE A 1 424 ? -3.783 -35.125 14.43 1 94.75 424 ILE A N 1
ATOM 3342 C CA . ILE A 1 424 ? -4.473 -34.156 15.266 1 94.75 424 ILE A CA 1
ATOM 3343 C C . ILE A 1 424 ? -5.91 -34.594 15.508 1 94.75 424 ILE A C 1
ATOM 3345 O O . ILE A 1 424 ? -6.5 -35.312 14.68 1 94.75 424 ILE A O 1
ATOM 3349 N N . PRO A 1 425 ? -6.504 -34.219 16.609 1 93.88 425 PRO A N 1
ATOM 3350 C CA . PRO A 1 425 ? -7.848 -34.656 16.969 1 93.88 425 PRO A CA 1
ATOM 3351 C C . PRO A 1 425 ? -8.898 -34.25 15.938 1 93.88 425 PRO A C 1
ATOM 3353 O O . PRO A 1 425 ? -9.906 -34.969 15.773 1 93.88 425 PRO A O 1
ATOM 3356 N N . GLN A 1 426 ? -8.672 -33.219 15.219 1 95.19 426 GLN A N 1
ATOM 3357 C CA . GLN A 1 426 ? -9.664 -32.656 14.305 1 95.19 426 GLN A CA 1
ATOM 3358 C C . GLN A 1 426 ? -9.547 -33.312 12.922 1 95.19 426 GLN A C 1
ATOM 3360 O O . GLN A 1 426 ? -10.273 -32.938 12 1 95.19 426 GLN A O 1
ATOM 3365 N N . TYR A 1 427 ? -8.656 -34.219 12.68 1 96.88 427 TYR A N 1
ATOM 3366 C CA . TYR A 1 427 ? -8.336 -34.781 11.367 1 96.88 427 TYR A CA 1
ATOM 3367 C C . TYR A 1 427 ? -9.594 -35.219 10.633 1 96.88 427 TYR A C 1
ATOM 3369 O O . TYR A 1 427 ? -9.789 -34.875 9.461 1 96.88 427 TYR A O 1
ATOM 3377 N N . GLY A 1 428 ? -10.422 -36.031 11.242 1 96.75 428 GLY A N 1
ATOM 3378 C CA . GLY A 1 428 ? -11.625 -36.562 10.602 1 96.75 428 GLY A CA 1
ATOM 3379 C C . GLY A 1 428 ? -12.531 -35.469 10.062 1 96.75 428 GLY A C 1
ATOM 3380 O O . GLY A 1 428 ? -13 -35.562 8.93 1 96.75 428 GLY A O 1
ATOM 3381 N N . ARG A 1 429 ? -12.797 -34.469 10.859 1 97.06 429 ARG A N 1
ATOM 3382 C CA . ARG A 1 429 ? -13.664 -33.344 10.453 1 97.06 429 ARG A CA 1
ATOM 3383 C C . ARG A 1 429 ? -12.992 -32.5 9.367 1 97.06 429 ARG A C 1
ATOM 3385 O O . ARG A 1 429 ? -13.672 -32 8.461 1 97.06 429 ARG A O 1
ATOM 3392 N N . ILE A 1 430 ? -11.688 -32.344 9.492 1 97.38 430 ILE A N 1
ATOM 3393 C CA . ILE A 1 430 ? -10.953 -31.609 8.469 1 97.38 430 ILE A CA 1
ATOM 3394 C C . ILE A 1 430 ? -11.047 -32.344 7.133 1 97.38 430 ILE A C 1
ATOM 3396 O O . ILE A 1 430 ? -11.242 -31.719 6.09 1 97.38 430 ILE A O 1
ATOM 3400 N N . ALA A 1 431 ? -10.93 -33.656 7.172 1 96.56 431 ALA A N 1
ATOM 3401 C CA . ALA A 1 431 ? -11.047 -34.438 5.957 1 96.56 431 ALA A CA 1
ATOM 3402 C C . ALA A 1 431 ? -12.422 -34.281 5.324 1 96.56 431 ALA A C 1
ATOM 3404 O O . ALA A 1 431 ? -12.539 -34.156 4.102 1 96.56 431 ALA A O 1
ATOM 3405 N N . THR A 1 432 ? -13.43 -34.25 6.148 1 96.81 432 THR A N 1
ATOM 3406 C CA . THR A 1 432 ? -14.789 -34.094 5.656 1 96.81 432 THR A CA 1
ATOM 3407 C C . THR A 1 432 ? -14.977 -32.688 5.09 1 96.81 432 THR A C 1
ATOM 3409 O O . THR A 1 432 ? -15.609 -32.5 4.055 1 96.81 432 THR A O 1
ATOM 3412 N N . ALA A 1 433 ? -14.43 -31.734 5.84 1 96.94 433 ALA A N 1
ATOM 3413 C CA . ALA A 1 433 ? -14.484 -30.344 5.363 1 96.94 433 ALA A CA 1
ATOM 3414 C C . ALA A 1 433 ? -13.781 -30.203 4.02 1 96.94 433 ALA A C 1
ATOM 3416 O O . ALA A 1 433 ? -14.203 -29.422 3.168 1 96.94 433 ALA A O 1
ATOM 3417 N N . PHE A 1 434 ? -12.656 -30.922 3.867 1 95.69 434 PHE A N 1
ATOM 3418 C CA . PHE A 1 434 ? -11.93 -30.938 2.604 1 95.69 434 PHE A CA 1
ATOM 3419 C C . PHE A 1 434 ? -12.812 -31.469 1.477 1 95.69 434 PHE A C 1
ATOM 3421 O O . PHE A 1 434 ? -12.914 -30.844 0.418 1 95.69 434 PHE A O 1
ATOM 3428 N N . LYS A 1 435 ? -13.484 -32.5 1.702 1 92.31 435 LYS A N 1
ATOM 3429 C CA . LYS A 1 435 ? -14.398 -33.094 0.722 1 92.31 435 LYS A CA 1
ATOM 3430 C C . LYS A 1 435 ? -15.547 -32.125 0.42 1 92.31 435 LYS A C 1
ATOM 3432 O O . LYS A 1 435 ? -16.094 -32.125 -0.688 1 92.31 435 LYS A O 1
ATOM 3437 N N . GLY A 1 436 ? -15.875 -31.344 1.436 1 93.25 436 GLY A N 1
ATOM 3438 C CA . GLY A 1 436 ? -16.953 -30.375 1.288 1 93.25 436 GLY A CA 1
ATOM 3439 C C . GLY A 1 436 ? -16.516 -29.109 0.579 1 93.25 436 GLY A C 1
ATOM 3440 O O . GLY A 1 436 ? -17.328 -28.219 0.321 1 93.25 436 GLY A O 1
ATOM 3441 N N . GLY A 1 437 ? -15.242 -28.969 0.238 1 93.31 437 GLY A N 1
ATOM 3442 C CA . GLY A 1 437 ? -14.75 -27.859 -0.581 1 93.31 437 GLY A CA 1
ATOM 3443 C C . GLY A 1 437 ? -14.297 -26.672 0.235 1 93.31 437 GLY A C 1
ATOM 3444 O O . GLY A 1 437 ? -14.156 -25.562 -0.296 1 93.31 437 GLY A O 1
ATOM 3445 N N . LEU A 1 438 ? -14.055 -26.797 1.521 1 95.62 438 LEU A N 1
ATOM 3446 C CA . LEU A 1 438 ? -13.734 -25.656 2.377 1 95.62 438 LEU A CA 1
ATOM 3447 C C . LEU A 1 438 ? -12.25 -25.328 2.312 1 95.62 438 LEU A C 1
ATOM 3449 O O . LEU A 1 438 ? -11.852 -24.172 2.521 1 95.62 438 LEU A O 1
ATOM 3453 N N . LEU A 1 439 ? -11.43 -26.328 2.068 1 95.19 439 LEU A N 1
ATOM 3454 C CA . LEU A 1 439 ? -9.984 -26.141 2.146 1 95.19 439 LEU A CA 1
ATOM 3455 C C . LEU A 1 439 ? -9.375 -26.047 0.751 1 95.19 439 LEU A C 1
ATOM 3457 O O . LEU A 1 439 ? -9.953 -26.531 -0.219 1 95.19 439 LEU A O 1
ATOM 3461 N N . ASP A 1 440 ? -8.203 -25.391 0.649 1 92.25 440 ASP A N 1
ATOM 3462 C CA . ASP A 1 440 ? -7.453 -25.281 -0.596 1 92.25 440 ASP A CA 1
ATOM 3463 C C . ASP A 1 440 ? -6.73 -26.578 -0.928 1 92.25 440 ASP A C 1
ATOM 3465 O O . ASP A 1 440 ? -5.848 -27.016 -0.184 1 92.25 440 ASP A O 1
ATOM 3469 N N . PRO A 1 441 ? -7.031 -27.156 -1.99 1 92.12 441 PRO A N 1
ATOM 3470 C CA . PRO A 1 441 ? -6.418 -28.453 -2.312 1 92.12 441 PRO A CA 1
ATOM 3471 C C . PRO A 1 441 ? -5.039 -28.312 -2.953 1 92.12 441 PRO A C 1
ATOM 3473 O O . PRO A 1 441 ? -4.391 -29.312 -3.262 1 92.12 441 PRO A O 1
ATOM 3476 N N . CYS A 1 442 ? -4.555 -27.062 -3.152 1 90.88 442 CYS A N 1
ATOM 3477 C CA . CYS A 1 442 ? -3.367 -26.844 -3.973 1 90.88 442 CYS A CA 1
ATOM 3478 C C . CYS A 1 442 ? -2.156 -26.531 -3.105 1 90.88 442 CYS A C 1
ATOM 3480 O O . CYS A 1 442 ? -1.058 -26.312 -3.621 1 90.88 442 CYS A O 1
ATOM 3482 N N . ILE A 1 443 ? -2.311 -26.516 -1.789 1 90.62 443 ILE A N 1
ATOM 3483 C CA . ILE A 1 443 ? -1.188 -26.172 -0.927 1 90.62 443 ILE A CA 1
ATOM 3484 C C . ILE A 1 443 ? -0.9 -27.312 0.039 1 90.62 443 ILE A C 1
ATOM 3486 O O . ILE A 1 443 ? -1.732 -28.203 0.219 1 90.62 443 ILE A O 1
ATOM 3490 N N . MET A 1 444 ? 0.28 -27.266 0.683 1 95.38 444 MET A N 1
ATOM 3491 C CA . MET A 1 444 ? 0.77 -28.453 1.368 1 95.38 444 MET A CA 1
ATOM 3492 C C . MET A 1 444 ? 0.708 -28.281 2.881 1 95.38 444 MET A C 1
ATOM 3494 O O . MET A 1 444 ? 0.833 -29.25 3.631 1 95.38 444 MET A O 1
ATOM 3498 N N . TYR A 1 445 ? 0.574 -27.047 3.367 1 96.44 445 TYR A N 1
ATOM 3499 C CA . TYR A 1 445 ? 0.571 -26.828 4.809 1 96.44 445 TYR A CA 1
ATOM 3500 C C . TYR A 1 445 ? -0.669 -26.047 5.234 1 96.44 445 TYR A C 1
ATOM 3502 O O . TYR A 1 445 ? -0.957 -24.984 4.688 1 96.44 445 TYR A O 1
ATOM 3510 N N . LEU A 1 446 ? -1.33 -26.594 6.211 1 96.62 446 LEU A N 1
ATOM 3511 C CA . LEU A 1 446 ? -2.539 -25.969 6.734 1 96.62 446 LEU A CA 1
ATOM 3512 C C . LEU A 1 446 ? -2.221 -25.094 7.938 1 96.62 446 LEU A C 1
ATOM 3514 O O . LEU A 1 446 ? -2.934 -24.125 8.211 1 96.62 446 LEU A O 1
ATOM 3518 N N . HIS A 1 447 ? -1.213 -25.406 8.68 1 95.75 447 HIS A N 1
ATOM 3519 C CA . HIS A 1 447 ? -0.883 -24.766 9.953 1 95.75 447 HIS A CA 1
ATOM 3520 C C . HIS A 1 447 ? -2.062 -24.828 10.922 1 95.75 447 HIS A C 1
ATOM 3522 O O . HIS A 1 447 ? -2.508 -23.797 11.422 1 95.75 447 HIS A O 1
ATOM 3528 N N . PRO A 1 448 ? -2.465 -26.062 11.336 1 96.31 448 PRO A N 1
ATOM 3529 C CA . PRO A 1 448 ? -3.74 -26.281 12.023 1 96.31 448 PRO A CA 1
ATOM 3530 C C . PRO A 1 448 ? -3.779 -25.641 13.406 1 96.31 448 PRO A C 1
ATOM 3532 O O . PRO A 1 448 ? -4.852 -25.266 13.891 1 96.31 448 PRO A O 1
ATOM 3535 N N . MET A 1 449 ? -2.65 -25.406 14.078 1 94.38 449 MET A N 1
ATOM 3536 C CA . MET A 1 449 ? -2.635 -24.922 15.453 1 94.38 449 MET A CA 1
ATOM 3537 C C . MET A 1 449 ? -2.492 -23.406 15.492 1 94.38 449 MET A C 1
ATOM 3539 O O . MET A 1 449 ? -2.605 -22.797 16.547 1 94.38 449 MET A O 1
ATOM 3543 N N . GLN A 1 450 ? -2.303 -22.812 14.344 1 93.94 450 GLN A N 1
ATOM 3544 C CA . GLN A 1 450 ? -2.27 -21.359 14.266 1 93.94 450 GLN A CA 1
ATOM 3545 C C . GLN A 1 450 ? -3.676 -20.781 14.141 1 93.94 450 GLN A C 1
ATOM 3547 O O . GLN A 1 450 ? -4.641 -21.516 13.93 1 93.94 450 GLN A O 1
ATOM 3552 N N . THR A 1 451 ? -3.779 -19.469 14.406 1 95.38 451 THR A N 1
ATOM 3553 C CA . THR A 1 451 ? -5.066 -18.797 14.266 1 95.38 451 THR A CA 1
ATOM 3554 C C . THR A 1 451 ? -5.316 -18.406 12.812 1 95.38 451 THR A C 1
ATOM 3556 O O . THR A 1 451 ? -4.41 -18.469 11.984 1 95.38 451 THR A O 1
ATOM 3559 N N . MET A 1 452 ? -6.527 -18.141 12.523 1 95.5 452 MET A N 1
ATOM 3560 C CA . MET A 1 452 ? -6.957 -17.656 11.227 1 95.5 452 MET A CA 1
ATOM 3561 C C . MET A 1 452 ? -7.551 -16.25 11.344 1 95.5 452 MET A C 1
ATOM 3563 O O . MET A 1 452 ? -8.398 -16 12.203 1 95.5 452 MET A O 1
ATOM 3567 N N . PRO A 1 453 ? -7.09 -15.312 10.539 1 97 453 PRO A N 1
ATOM 3568 C CA . PRO A 1 453 ? -7.641 -13.953 10.594 1 97 453 PRO A CA 1
ATOM 3569 C C . PRO A 1 453 ? -9.141 -13.922 10.305 1 97 453 PRO A C 1
ATOM 3571 O O . PRO A 1 453 ? -9.633 -14.695 9.492 1 97 453 PRO A O 1
ATOM 3574 N N . ARG A 1 454 ? -9.859 -12.945 10.875 1 97.44 454 ARG A N 1
ATOM 3575 C CA . ARG A 1 454 ? -11.312 -12.781 10.82 1 97.44 454 ARG A CA 1
ATOM 3576 C C . ARG A 1 454 ? -11.805 -12.781 9.375 1 97.44 454 ARG A C 1
ATOM 3578 O O . ARG A 1 454 ? -12.781 -13.453 9.047 1 97.44 454 ARG A O 1
ATOM 3585 N N . ALA A 1 455 ? -11.102 -12.047 8.492 1 97.69 455 ALA A N 1
ATOM 3586 C CA . ALA A 1 455 ? -11.523 -11.945 7.102 1 97.69 455 ALA A CA 1
ATOM 3587 C C . ALA A 1 455 ? -11.414 -13.289 6.391 1 97.69 455 ALA A C 1
ATOM 3589 O O . ALA A 1 455 ? -12.25 -13.625 5.547 1 97.69 455 ALA A O 1
ATOM 3590 N N . GLN A 1 456 ? -10.406 -14.031 6.645 1 96.56 456 GLN A N 1
ATOM 3591 C CA . GLN A 1 456 ? -10.227 -15.336 6.023 1 96.56 456 GLN A CA 1
ATOM 3592 C C . GLN A 1 456 ? -11.273 -16.328 6.52 1 96.56 456 GLN A C 1
ATOM 3594 O O . GLN A 1 456 ? -11.695 -17.219 5.773 1 96.56 456 GLN A O 1
ATOM 3599 N N . VAL A 1 457 ? -11.656 -16.188 7.777 1 97.69 457 VAL A N 1
ATOM 3600 C CA . VAL A 1 457 ? -12.719 -17.047 8.297 1 97.69 457 VAL A CA 1
ATOM 3601 C C . VAL A 1 457 ? -14 -16.812 7.504 1 97.69 457 VAL A C 1
ATOM 3603 O O . VAL A 1 457 ? -14.734 -17.766 7.207 1 97.69 457 VAL A O 1
ATOM 3606 N N . LEU A 1 458 ? -14.25 -15.547 7.184 1 97.81 458 LEU A N 1
ATOM 3607 C CA . LEU A 1 458 ? -15.453 -15.266 6.406 1 97.81 458 LEU A CA 1
ATOM 3608 C C . LEU A 1 458 ? -15.43 -16.016 5.078 1 97.81 458 LEU A C 1
ATOM 3610 O O . LEU A 1 458 ? -16.453 -16.531 4.629 1 97.81 458 LEU A O 1
ATOM 3614 N N . MET A 1 459 ? -14.289 -16.047 4.453 1 95.94 459 MET A N 1
ATOM 3615 C CA . MET A 1 459 ? -14.148 -16.734 3.17 1 95.94 459 MET A CA 1
ATOM 3616 C C . MET A 1 459 ? -14.57 -18.188 3.283 1 95.94 459 MET A C 1
ATOM 3618 O O . MET A 1 459 ? -15.281 -18.703 2.422 1 95.94 459 MET A O 1
ATOM 3622 N N . VAL A 1 460 ? -14.188 -18.859 4.32 1 96.88 460 VAL A N 1
ATOM 3623 C CA . VAL A 1 460 ? -14.477 -20.281 4.508 1 96.88 460 VAL A CA 1
ATOM 3624 C C . VAL A 1 460 ? -15.906 -20.438 5.027 1 96.88 460 VAL A C 1
ATOM 3626 O O . VAL A 1 460 ? -16.594 -21.391 4.656 1 96.88 460 VAL A O 1
ATOM 3629 N N . LEU A 1 461 ? -16.328 -19.531 5.91 1 98 461 LEU A N 1
ATOM 3630 C CA . LEU A 1 461 ? -17.688 -19.547 6.43 1 98 461 LEU A CA 1
ATOM 3631 C C . LEU A 1 461 ? -18.703 -19.453 5.293 1 98 461 LEU A C 1
ATOM 3633 O O . LEU A 1 461 ? -19.703 -20.172 5.289 1 98 461 LEU A O 1
ATOM 3637 N N . PHE A 1 462 ? -18.469 -18.578 4.355 1 97.69 462 PHE A N 1
ATOM 3638 C CA . PHE A 1 462 ? -19.375 -18.375 3.236 1 97.69 462 PHE A CA 1
ATOM 3639 C C . PHE A 1 462 ? -19.484 -19.641 2.387 1 97.69 462 PHE A C 1
ATOM 3641 O O . PHE A 1 462 ? -20.562 -19.969 1.895 1 97.69 462 PHE A O 1
ATOM 3648 N N . LYS A 1 463 ? -18.375 -20.344 2.225 1 96.56 463 LYS A N 1
ATOM 3649 C CA . LYS A 1 463 ? -18.406 -21.641 1.548 1 96.56 463 LYS A CA 1
ATOM 3650 C C . LYS A 1 463 ? -19.281 -22.625 2.311 1 96.56 463 LYS A C 1
ATOM 3652 O O . LYS A 1 463 ? -20.062 -23.359 1.708 1 96.56 463 LYS A O 1
ATOM 3657 N N . ALA A 1 464 ? -19.094 -22.641 3.578 1 97.75 464 ALA A N 1
ATOM 3658 C CA . ALA A 1 464 ? -19.844 -23.594 4.41 1 97.75 464 ALA A CA 1
ATOM 3659 C C . ALA A 1 464 ? -21.344 -23.281 4.375 1 97.75 464 ALA A C 1
ATOM 3661 O O . ALA A 1 464 ? -22.156 -24.203 4.285 1 97.75 464 ALA A O 1
ATOM 3662 N N . LEU A 1 465 ? -21.656 -21.984 4.461 1 97.38 465 LEU A N 1
ATOM 3663 C CA . LEU A 1 465 ? -23.062 -21.547 4.473 1 97.38 465 LEU A CA 1
ATOM 3664 C C . LEU A 1 465 ? -23.641 -21.547 3.064 1 97.38 465 LEU A C 1
ATOM 3666 O O . LEU A 1 465 ? -24.859 -21.422 2.889 1 97.38 465 LEU A O 1
ATOM 3670 N N . ARG A 1 466 ? -22.812 -21.719 2.021 1 96.62 466 ARG A N 1
ATOM 3671 C CA . ARG A 1 466 ? -23.188 -21.688 0.611 1 96.62 466 ARG A CA 1
ATOM 3672 C C . ARG A 1 466 ? -23.859 -20.375 0.254 1 96.62 466 ARG A C 1
ATOM 3674 O O . ARG A 1 466 ? -24.906 -20.359 -0.408 1 96.62 466 ARG A O 1
ATOM 3681 N N . ILE A 1 467 ? -23.297 -19.234 0.721 1 95.94 467 ILE A N 1
ATOM 3682 C CA . ILE A 1 467 ? -23.781 -17.906 0.384 1 95.94 467 ILE A CA 1
ATOM 3683 C C . ILE A 1 467 ? -22.688 -17.109 -0.323 1 95.94 467 ILE A C 1
ATOM 3685 O O . ILE A 1 467 ? -21.516 -17.453 -0.226 1 95.94 467 ILE A O 1
ATOM 3689 N N . GLU A 1 468 ? -23.125 -16.078 -1.043 1 95.56 468 GLU A N 1
ATOM 3690 C CA . GLU A 1 468 ? -22.219 -15.297 -1.868 1 95.56 468 GLU A CA 1
ATOM 3691 C C . GLU A 1 468 ? -21.969 -13.914 -1.266 1 95.56 468 GLU A C 1
ATOM 3693 O O . GLU A 1 468 ? -22.781 -13.422 -0.484 1 95.56 468 GLU A O 1
ATOM 3698 N N . GLY A 1 469 ? -20.812 -13.414 -1.589 1 96.06 469 GLY A N 1
ATOM 3699 C CA . GLY A 1 469 ? -20.547 -12.031 -1.254 1 96.06 469 GLY A CA 1
ATOM 3700 C C . GLY A 1 469 ? -21.281 -11.039 -2.131 1 96.06 469 GLY A C 1
ATOM 3701 O O . GLY A 1 469 ? -21.625 -11.352 -3.273 1 96.06 469 GLY A O 1
ATOM 3702 N N . ARG A 1 470 ? -21.516 -9.898 -1.561 1 95.44 470 ARG A N 1
ATOM 3703 C CA . ARG A 1 470 ? -22.219 -8.844 -2.291 1 95.44 470 ARG A CA 1
ATOM 3704 C C . ARG A 1 470 ? -21.312 -7.637 -2.518 1 95.44 470 ARG A C 1
ATOM 3706 O O . ARG A 1 470 ? -20.531 -7.27 -1.642 1 95.44 470 ARG A O 1
ATOM 3713 N N . ARG A 1 471 ? -21.438 -7.055 -3.67 1 93.06 471 ARG A N 1
ATOM 3714 C CA . ARG A 1 471 ? -20.797 -5.793 -4.023 1 93.06 471 ARG A CA 1
ATOM 3715 C C . ARG A 1 471 ? -21.812 -4.773 -4.512 1 93.06 471 ARG A C 1
ATOM 3717 O O . ARG A 1 471 ? -22.859 -5.145 -5.051 1 93.06 471 ARG A O 1
ATOM 3724 N N . PRO A 1 472 ? -21.484 -3.492 -4.484 1 95.06 472 PRO A N 1
ATOM 3725 C CA . PRO A 1 472 ? -20.266 -2.924 -3.914 1 95.06 472 PRO A CA 1
ATOM 3726 C C . PRO A 1 472 ? -20.297 -2.871 -2.389 1 95.06 472 PRO A C 1
ATOM 3728 O O . PRO A 1 472 ? -21.359 -3.029 -1.78 1 95.06 472 PRO A O 1
ATOM 3731 N N . TYR A 1 473 ? -19.125 -2.738 -1.775 1 96.69 473 TYR A N 1
ATOM 3732 C CA . TYR A 1 473 ? -19 -2.447 -0.351 1 96.69 473 TYR A CA 1
ATOM 3733 C C . TYR A 1 473 ? -19.344 -0.993 -0.059 1 96.69 473 TYR A C 1
ATOM 3735 O O . TYR A 1 473 ? -18.844 -0.084 -0.728 1 96.69 473 TYR A O 1
ATOM 3743 N N . HIS A 1 474 ? -20.141 -0.745 0.99 1 95.25 474 HIS A N 1
ATOM 3744 C CA . HIS A 1 474 ? -20.688 0.591 1.213 1 95.25 474 HIS A CA 1
ATOM 3745 C C . HIS A 1 474 ? -19.969 1.292 2.359 1 95.25 474 HIS A C 1
ATOM 3747 O O . HIS A 1 474 ? -20.391 2.359 2.807 1 95.25 474 HIS A O 1
ATOM 3753 N N . GLY A 1 475 ? -18.969 0.688 2.916 1 95 475 GLY A N 1
ATOM 3754 C CA . GLY A 1 475 ? -18.062 1.415 3.791 1 95 475 GLY A CA 1
ATOM 3755 C C . GLY A 1 475 ? -18.484 1.403 5.242 1 95 475 GLY A C 1
ATOM 3756 O O . GLY A 1 475 ? -18.188 2.336 5.992 1 95 475 GLY A O 1
ATOM 3757 N N . ARG A 1 476 ? -19.156 0.371 5.73 1 96.62 476 ARG A N 1
ATOM 3758 C CA . ARG A 1 476 ? -19.562 0.295 7.133 1 96.62 476 ARG A CA 1
ATOM 3759 C C . ARG A 1 476 ? -18.344 0.365 8.055 1 96.62 476 ARG A C 1
ATOM 3761 O O . ARG A 1 476 ? -18.422 0.957 9.133 1 96.62 476 ARG A O 1
ATOM 3768 N N . TYR A 1 477 ? -17.328 -0.274 7.734 1 97.94 477 TYR A N 1
ATOM 3769 C CA . TYR A 1 477 ? -16.109 -0.328 8.555 1 97.94 477 TYR A CA 1
ATOM 3770 C C . TYR A 1 477 ? -14.969 0.41 7.875 1 97.94 477 TYR A C 1
ATOM 3772 O O . TYR A 1 477 ? -14.797 0.326 6.656 1 97.94 477 TYR A O 1
ATOM 3780 N N . ILE A 1 478 ? -14.141 1.099 8.688 1 97.25 478 ILE A N 1
ATOM 3781 C CA . ILE A 1 478 ? -13.133 2.002 8.141 1 97.25 478 ILE A CA 1
ATOM 3782 C C . ILE A 1 478 ? -11.883 1.213 7.766 1 97.25 478 ILE A C 1
ATOM 3784 O O . ILE A 1 478 ? -11.016 1.713 7.043 1 97.25 478 ILE A O 1
ATOM 3788 N N . ASP A 1 479 ? -11.711 0.037 8.297 1 97.69 479 ASP A N 1
ATOM 3789 C CA . ASP A 1 479 ? -10.492 -0.731 8.062 1 97.69 479 ASP A CA 1
ATOM 3790 C C . ASP A 1 479 ? -10.695 -1.756 6.949 1 97.69 479 ASP A C 1
ATOM 3792 O O . ASP A 1 479 ? -9.93 -2.715 6.832 1 97.69 479 ASP A O 1
ATOM 3796 N N . ILE A 1 480 ? -11.75 -1.629 6.113 1 97.81 480 ILE A N 1
ATOM 3797 C CA . ILE A 1 480 ? -12 -2.42 4.914 1 97.81 480 ILE A CA 1
ATOM 3798 C C . ILE A 1 480 ? -12.078 -1.502 3.697 1 97.81 480 ILE A C 1
ATOM 3800 O O . ILE A 1 480 ? -12.852 -0.539 3.689 1 97.81 480 ILE A O 1
ATOM 3804 N N . GLY A 1 481 ? -11.297 -1.775 2.678 1 96.69 481 GLY A N 1
ATOM 3805 C CA . GLY A 1 481 ? -11.359 -1.019 1.438 1 96.69 481 GLY A CA 1
ATOM 3806 C C . GLY A 1 481 ? -12.414 -1.532 0.479 1 96.69 481 GLY A C 1
ATOM 3807 O O . GLY A 1 481 ? -12.664 -2.738 0.406 1 96.69 481 GLY A O 1
ATOM 3808 N N . ARG A 1 482 ? -12.93 -0.685 -0.312 1 96.62 482 ARG A N 1
ATOM 3809 C CA . ARG A 1 482 ? -14.031 -0.977 -1.226 1 96.62 482 ARG A CA 1
ATOM 3810 C C . ARG A 1 482 ? -13.641 -2.051 -2.232 1 96.62 482 ARG A C 1
ATOM 3812 O O . ARG A 1 482 ? -14.469 -2.871 -2.631 1 96.62 482 ARG A O 1
ATOM 3819 N N . TYR A 1 483 ? -12.367 -2.078 -2.578 1 95.44 483 TYR A N 1
ATOM 3820 C CA . TYR A 1 483 ? -11.914 -2.971 -3.639 1 95.44 483 TYR A CA 1
ATOM 3821 C C . TYR A 1 483 ? -10.953 -4.02 -3.098 1 95.44 483 TYR A C 1
ATOM 3823 O O . TYR A 1 483 ? -10.039 -4.457 -3.803 1 95.44 483 TYR A O 1
ATOM 3831 N N . GLU A 1 484 ? -11.086 -4.359 -1.841 1 95.69 484 GLU A N 1
ATOM 3832 C CA . GLU A 1 484 ? -10.391 -5.504 -1.262 1 95.69 484 GLU A CA 1
ATOM 3833 C C . GLU A 1 484 ? -11.148 -6.805 -1.518 1 95.69 484 GLU A C 1
ATOM 3835 O O . GLU A 1 484 ? -12.359 -6.789 -1.73 1 95.69 484 GLU A O 1
ATOM 3840 N N . TRP A 1 485 ? -10.398 -7.887 -1.492 1 95.06 485 TRP A N 1
ATOM 3841 C CA . TRP A 1 485 ? -10.969 -9.188 -1.828 1 95.06 485 TRP A CA 1
ATOM 3842 C C . TRP A 1 485 ? -12.062 -9.57 -0.837 1 95.06 485 TRP A C 1
ATOM 3844 O O . TRP A 1 485 ? -13.016 -10.258 -1.198 1 95.06 485 TRP A O 1
ATOM 3854 N N . ASP A 1 486 ? -11.984 -9.109 0.413 1 96.62 486 ASP A N 1
ATOM 3855 C CA . ASP A 1 486 ? -12.883 -9.562 1.467 1 96.62 486 ASP A CA 1
ATOM 3856 C C . ASP A 1 486 ? -14.039 -8.578 1.661 1 96.62 486 ASP A C 1
ATOM 3858 O O . ASP A 1 486 ? -14.93 -8.812 2.477 1 96.62 486 ASP A O 1
ATOM 3862 N N . SER A 1 487 ? -14.055 -7.457 0.924 1 97.38 487 SER A N 1
ATOM 3863 C CA . SER A 1 487 ? -15.062 -6.422 1.14 1 97.38 487 SER A CA 1
ATOM 3864 C C . SER A 1 487 ? -16.453 -6.93 0.809 1 97.38 487 SER A C 1
ATOM 3866 O O . SER A 1 487 ? -17.438 -6.52 1.437 1 97.38 487 SER A O 1
ATOM 3868 N N . SER A 1 488 ? -16.609 -7.844 -0.201 1 96.81 488 SER A N 1
ATOM 3869 C CA . SER A 1 488 ? -17.906 -8.391 -0.56 1 96.81 488 SER A CA 1
ATOM 3870 C C . SER A 1 488 ? -18.484 -9.242 0.568 1 96.81 488 SER A C 1
ATOM 3872 O O . SER A 1 488 ? -19.688 -9.219 0.818 1 96.81 488 SER A O 1
ATOM 3874 N N . PHE A 1 489 ? -17.609 -10.023 1.227 1 97.81 489 PHE A N 1
ATOM 3875 C CA . PHE A 1 489 ? -18.047 -10.82 2.359 1 97.81 489 PHE A CA 1
ATOM 3876 C C . PHE A 1 489 ? -18.547 -9.93 3.492 1 97.81 489 PHE A C 1
ATOM 3878 O O . PHE A 1 489 ? -19.594 -10.195 4.086 1 97.81 489 PHE A O 1
ATOM 3885 N N . VAL A 1 490 ? -17.781 -8.867 3.777 1 98.44 490 VAL A N 1
ATOM 3886 C CA . VAL A 1 490 ? -18.109 -7.957 4.863 1 98.44 490 VAL A CA 1
ATOM 3887 C C . VAL A 1 490 ? -19.453 -7.281 4.578 1 98.44 490 VAL A C 1
ATOM 3889 O O . VAL A 1 490 ? -20.297 -7.168 5.465 1 98.44 490 VAL A O 1
ATOM 3892 N N . GLU A 1 491 ? -19.641 -6.84 3.324 1 98 491 GLU A N 1
ATOM 3893 C CA . GLU A 1 491 ? -20.906 -6.211 2.945 1 98 491 GLU A CA 1
ATOM 3894 C C . GLU A 1 491 ? -22.078 -7.164 3.162 1 98 491 GLU A C 1
ATOM 3896 O O . GLU A 1 491 ? -23.109 -6.766 3.688 1 98 491 GLU A O 1
ATOM 3901 N N . THR A 1 492 ? -21.891 -8.383 2.734 1 98.31 492 THR A N 1
ATOM 3902 C CA . THR A 1 492 ? -22.953 -9.375 2.928 1 98.31 492 THR A CA 1
ATOM 3903 C C . THR A 1 492 ? -23.234 -9.586 4.414 1 98.31 492 THR A C 1
ATOM 3905 O O . THR A 1 492 ? -24.391 -9.703 4.82 1 98.31 492 THR A O 1
ATOM 3908 N N . CYS A 1 493 ? -22.188 -9.664 5.242 1 98.44 493 CYS A N 1
ATOM 3909 C CA . CYS A 1 493 ? -22.359 -9.82 6.68 1 98.44 493 CYS A CA 1
ATOM 3910 C C . CYS A 1 493 ? -23.188 -8.68 7.262 1 98.44 493 CYS A C 1
ATOM 3912 O O . CYS A 1 493 ? -24.047 -8.898 8.117 1 98.44 493 CYS A O 1
ATOM 3914 N N . VAL A 1 494 ? -22.891 -7.469 6.789 1 97.88 494 VAL A N 1
ATOM 3915 C CA . VAL A 1 494 ? -23.625 -6.293 7.262 1 97.88 494 VAL A CA 1
ATOM 3916 C C . VAL A 1 494 ? -25.078 -6.387 6.844 1 97.88 494 VAL A C 1
ATOM 3918 O O . VAL A 1 494 ? -25.984 -6.234 7.672 1 97.88 494 VAL A O 1
ATOM 3921 N N . GLN A 1 495 ? -25.359 -6.762 5.609 1 97.19 495 GLN A N 1
ATOM 3922 C CA . GLN A 1 495 ? -26.703 -6.785 5.066 1 97.1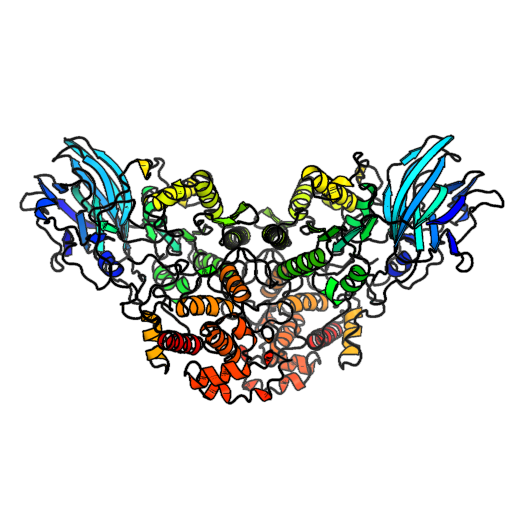9 495 GLN A CA 1
ATOM 3923 C C . GLN A 1 495 ? -27.516 -7.934 5.656 1 97.19 495 GLN A C 1
ATOM 3925 O O . GLN A 1 495 ? -28.734 -7.82 5.82 1 97.19 495 GLN A O 1
ATOM 3930 N N . GLU A 1 496 ? -26.875 -9 6.035 1 97.62 496 GLU A N 1
ATOM 3931 C CA . GLU A 1 496 ? -27.562 -10.203 6.504 1 97.62 496 GLU A CA 1
ATOM 3932 C C . GLU A 1 496 ? -27.531 -10.297 8.023 1 97.62 496 GLU A C 1
ATOM 3934 O O . GLU A 1 496 ? -27.922 -11.312 8.602 1 97.62 496 GLU A O 1
ATOM 3939 N N . ASN A 1 497 ? -27.047 -9.305 8.68 1 97.69 497 ASN A N 1
ATOM 3940 C CA . ASN A 1 497 ? -26.984 -9.242 10.133 1 97.69 497 ASN A CA 1
ATOM 3941 C C . ASN A 1 497 ? -26.203 -10.406 10.719 1 97.69 497 ASN A C 1
ATOM 3943 O O . ASN A 1 497 ? -26.656 -11.062 11.656 1 97.69 497 ASN A O 1
ATOM 3947 N N . LEU A 1 498 ? -25.062 -10.633 10.148 1 98.06 498 LEU A N 1
ATOM 3948 C CA . LEU A 1 498 ? -24.25 -11.75 10.617 1 98.06 498 LEU A CA 1
ATOM 3949 C C . LEU A 1 498 ? -23.25 -11.297 11.672 1 98.06 498 LEU A C 1
ATOM 3951 O O . LEU A 1 498 ? -22.656 -12.125 12.367 1 98.06 498 LEU A O 1
ATOM 3955 N N . ILE A 1 499 ? -23.047 -10.016 11.836 1 97.06 499 ILE A N 1
ATOM 3956 C CA . ILE A 1 499 ? -22 -9.5 12.695 1 97.06 499 ILE A CA 1
ATOM 3957 C C . ILE A 1 499 ? -22.594 -9.023 14.016 1 97.06 499 ILE A C 1
ATOM 3959 O O . ILE A 1 499 ? -23.562 -8.25 14.023 1 97.06 499 ILE A O 1
ATOM 3963 N N . ASP A 1 500 ? -22.094 -9.492 15.117 1 95.12 500 ASP A N 1
ATOM 3964 C CA . ASP A 1 500 ? -22.391 -8.914 16.422 1 95.12 500 ASP A CA 1
ATOM 3965 C C . ASP A 1 500 ? -21.656 -7.582 16.609 1 95.12 500 ASP A C 1
ATOM 3967 O O . ASP A 1 500 ? -20.438 -7.543 16.672 1 95.12 500 ASP A O 1
ATOM 3971 N N . GLU A 1 501 ? -22.344 -6.535 16.812 1 92.62 501 GLU A N 1
ATOM 3972 C CA . GLU A 1 501 ? -21.781 -5.184 16.844 1 92.62 501 GLU A CA 1
ATOM 3973 C C . GLU A 1 501 ? -20.797 -5.023 17.984 1 92.62 501 GLU A C 1
ATOM 3975 O O . GLU A 1 501 ? -19.859 -4.223 17.891 1 92.62 501 GLU A O 1
ATOM 3980 N N . ASN A 1 502 ? -20.906 -5.77 19 1 91.69 502 ASN A N 1
ATOM 3981 C CA . ASN A 1 502 ? -20 -5.691 20.125 1 91.69 502 ASN A CA 1
ATOM 3982 C C . ASN A 1 502 ? -18.594 -6.18 19.766 1 91.69 502 ASN A C 1
ATOM 3984 O O . ASN A 1 502 ? -17.641 -5.922 20.484 1 91.69 502 ASN A O 1
ATOM 3988 N N . THR A 1 503 ? -18.516 -6.871 18.672 1 94.25 503 THR A N 1
ATOM 3989 C CA . THR A 1 503 ? -17.234 -7.43 18.25 1 94.25 503 THR A CA 1
ATOM 3990 C C . THR A 1 503 ? -16.531 -6.492 17.281 1 94.25 503 THR A C 1
ATOM 3992 O O . THR A 1 503 ? -15.438 -6.809 16.797 1 94.25 503 THR A O 1
ATOM 3995 N N . THR A 1 504 ? -17.078 -5.383 16.891 1 95.62 504 THR A N 1
ATOM 3996 C CA . THR A 1 504 ? -16.516 -4.43 15.953 1 95.62 504 THR A CA 1
ATOM 3997 C C . THR A 1 504 ? -16.438 -3.031 16.562 1 95.62 504 THR A C 1
ATOM 3999 O O . THR A 1 504 ? -17.141 -2.117 16.109 1 95.62 504 THR A O 1
ATOM 4002 N N . PRO A 1 505 ? -15.547 -2.822 17.531 1 92.88 505 PRO A N 1
ATOM 4003 C CA . PRO A 1 505 ? -15.43 -1.511 18.172 1 92.88 505 PRO A CA 1
ATOM 4004 C C . PRO A 1 505 ? -14.852 -0.449 17.25 1 92.88 505 PRO A C 1
ATOM 4006 O O . PRO A 1 505 ? -14.086 -0.773 16.344 1 92.88 505 PRO A O 1
ATOM 4009 N N . ASN A 1 506 ? -15.273 0.816 17.406 1 91.12 506 ASN A N 1
ATOM 4010 C CA . ASN A 1 506 ? -14.695 1.988 16.75 1 91.12 506 ASN A CA 1
ATOM 4011 C C . ASN A 1 506 ? -14.844 1.926 15.234 1 91.12 506 ASN A C 1
ATOM 4013 O O . ASN A 1 506 ? -13.945 2.334 14.5 1 91.12 506 ASN A O 1
ATOM 4017 N N . ASP A 1 507 ? -15.883 1.223 14.781 1 93.44 507 ASP A N 1
ATOM 4018 C CA . ASP A 1 507 ? -16.203 1.092 13.359 1 93.44 507 ASP A CA 1
ATOM 4019 C C . ASP A 1 507 ? -15.117 0.306 12.625 1 93.44 507 ASP A C 1
ATOM 4021 O O . ASP A 1 507 ? -14.82 0.591 11.461 1 93.44 507 ASP A O 1
ATOM 4025 N N . MET A 1 508 ? -14.508 -0.547 13.406 1 97.12 508 MET A N 1
ATOM 4026 C CA . MET A 1 508 ? -13.484 -1.396 12.812 1 97.12 508 MET A CA 1
ATOM 4027 C C . MET A 1 508 ? -13.961 -2.844 12.719 1 97.12 508 MET A C 1
ATOM 4029 O O . MET A 1 508 ? -14.461 -3.398 13.695 1 97.12 508 MET A O 1
ATOM 4033 N N . PHE A 1 509 ? -13.812 -3.441 11.562 1 98.06 509 PHE A N 1
ATOM 4034 C CA . PHE A 1 509 ? -14.156 -4.84 11.352 1 98.06 509 PHE A CA 1
ATOM 4035 C C . PHE A 1 509 ? -13.102 -5.758 11.953 1 98.06 509 PHE A C 1
ATOM 4037 O O . PHE A 1 509 ? -13.406 -6.875 12.375 1 98.06 509 PHE A O 1
ATOM 4044 N N . ARG A 1 510 ? -11.859 -5.285 12.008 1 96.88 510 ARG A N 1
ATOM 4045 C CA . ARG A 1 510 ? -10.703 -6.012 12.531 1 96.88 510 ARG A CA 1
ATOM 4046 C C . ARG A 1 510 ? -10.383 -7.223 11.656 1 96.88 510 ARG A C 1
ATOM 4048 O O . ARG A 1 510 ? -10.297 -8.344 12.156 1 96.88 510 ARG A O 1
ATOM 4055 N N . PRO A 1 511 ? -10.141 -7.047 10.328 1 97.88 511 PRO A N 1
ATOM 4056 C CA . PRO A 1 511 ? -9.992 -8.164 9.391 1 97.88 511 PRO A CA 1
ATOM 4057 C C . PRO A 1 511 ? -8.766 -9.023 9.688 1 97.88 511 PRO A C 1
ATOM 4059 O O . PRO A 1 511 ? -8.727 -10.195 9.297 1 97.88 511 PRO A O 1
ATOM 4062 N N . ASP A 1 512 ? -7.727 -8.508 10.352 1 96.25 512 ASP A N 1
ATOM 4063 C CA . ASP A 1 512 ? -6.461 -9.203 10.562 1 96.25 512 ASP A CA 1
ATOM 4064 C C . ASP A 1 512 ? -6.457 -9.945 11.898 1 96.25 512 ASP A C 1
ATOM 4066 O O . ASP A 1 512 ? -5.582 -10.781 12.141 1 96.25 512 ASP A O 1
ATOM 4070 N N . ASP A 1 513 ? -7.441 -9.703 12.727 1 94.88 513 ASP A N 1
ATOM 4071 C CA . ASP A 1 513 ? -7.469 -10.289 14.062 1 94.88 513 ASP A CA 1
ATOM 4072 C C . ASP A 1 513 ? -7.984 -11.727 14.016 1 94.88 513 ASP A C 1
ATOM 4074 O O . ASP A 1 513 ? -8.891 -12.047 13.242 1 94.88 513 ASP A O 1
ATOM 4078 N N . PRO A 1 514 ? -7.406 -12.578 14.867 1 94.88 514 PRO A N 1
ATOM 4079 C CA . PRO A 1 514 ? -8.07 -13.867 15.055 1 94.88 514 PRO A CA 1
ATOM 4080 C C . PRO A 1 514 ? -9.43 -13.742 15.742 1 94.88 514 PRO A C 1
ATOM 4082 O O . PRO A 1 514 ? -9.656 -12.781 16.484 1 94.88 514 PRO A O 1
ATOM 4085 N N . LEU A 1 515 ? -10.289 -14.656 15.453 1 95.12 515 LEU A N 1
ATOM 4086 C CA . LEU A 1 515 ? -11.547 -14.719 16.188 1 95.12 515 LEU A CA 1
ATOM 4087 C C . LEU A 1 515 ? -11.367 -15.438 17.516 1 95.12 515 LEU A C 1
ATOM 4089 O O . LEU A 1 515 ? -10.57 -16.375 17.625 1 95.12 515 LEU A O 1
ATOM 4093 N N . THR A 1 516 ? -12.102 -14.977 18.469 1 91.75 516 THR A N 1
ATOM 4094 C CA . THR A 1 516 ? -12.305 -15.812 19.656 1 91.75 516 THR A CA 1
ATOM 4095 C C . THR A 1 516 ? -13.312 -16.922 19.359 1 91.75 516 THR A C 1
ATOM 4097 O O . THR A 1 516 ? -14.016 -16.875 18.359 1 91.75 516 THR A O 1
ATOM 4100 N N . TYR A 1 517 ? -13.359 -17.953 20.25 1 92.56 517 TYR A N 1
ATOM 4101 C CA . TYR A 1 517 ? -14.352 -19.016 20.109 1 92.56 517 TYR A CA 1
ATOM 4102 C C . TYR A 1 517 ? -15.766 -18.438 20.109 1 92.56 517 TYR A C 1
ATOM 4104 O O . TYR A 1 51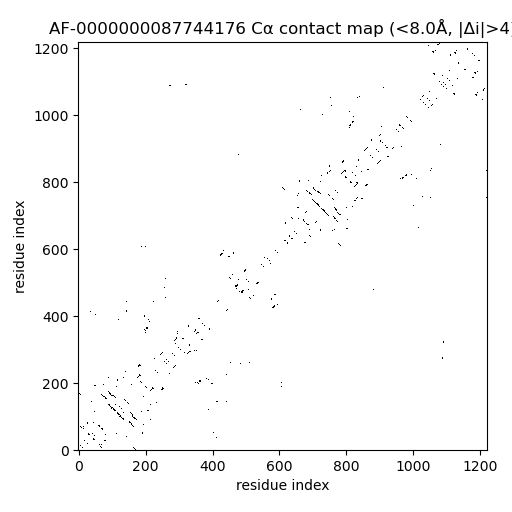7 ? -16.625 -18.891 19.359 1 92.56 517 TYR A O 1
ATOM 4112 N N . ALA A 1 518 ? -15.992 -17.391 20.922 1 91.94 518 ALA A N 1
ATOM 4113 C CA . ALA A 1 518 ? -17.312 -16.766 21.016 1 91.94 518 ALA A CA 1
ATOM 4114 C C . ALA A 1 518 ? -17.672 -16.031 19.734 1 91.94 518 ALA A C 1
ATOM 4116 O O . ALA A 1 518 ? -18.812 -16.094 19.266 1 91.94 518 ALA A O 1
ATOM 4117 N N . GLU A 1 519 ? -16.734 -15.273 19.219 1 94.94 519 GLU A N 1
ATOM 4118 C CA . GLU A 1 519 ? -16.984 -14.57 17.969 1 94.94 519 GLU A CA 1
ATOM 4119 C C . GLU A 1 519 ? -17.281 -15.547 16.828 1 94.94 519 GLU A C 1
ATOM 4121 O O . GLU A 1 519 ? -18.172 -15.312 16.016 1 94.94 519 GLU A O 1
ATOM 4126 N N . PHE A 1 520 ? -16.469 -16.641 16.797 1 96.56 520 PHE A N 1
ATOM 4127 C CA . PHE A 1 520 ? -16.688 -17.672 15.789 1 96.56 520 PHE A CA 1
ATOM 4128 C C . PHE A 1 520 ? -18.062 -18.312 15.945 1 96.56 520 PHE A C 1
ATOM 4130 O O . PHE A 1 520 ? -18.797 -18.453 14.961 1 96.56 520 PHE A O 1
ATOM 4137 N N . ALA A 1 521 ? -18.406 -18.641 17.141 1 95.81 521 ALA A N 1
ATOM 4138 C CA . ALA A 1 521 ? -19.734 -19.203 17.422 1 95.81 521 ALA A CA 1
ATOM 4139 C C . ALA A 1 521 ? -20.844 -18.266 16.969 1 95.81 521 ALA A C 1
ATOM 4141 O O . ALA A 1 521 ? -21.844 -18.703 16.406 1 95.81 521 ALA A O 1
ATOM 4142 N N . SER A 1 522 ? -20.656 -17.016 17.219 1 96.69 522 SER A N 1
ATOM 4143 C CA . SER A 1 522 ? -21.641 -16.016 16.844 1 96.69 522 SER A CA 1
ATOM 4144 C C . SER A 1 522 ? -21.875 -15.992 15.336 1 96.69 522 SER A C 1
ATOM 4146 O O . SER A 1 522 ? -23.016 -15.969 14.867 1 96.69 522 SER A O 1
ATOM 4148 N N . LEU A 1 523 ? -20.812 -16.016 14.562 1 98.12 523 LEU A N 1
ATOM 4149 C CA . LEU A 1 523 ? -20.922 -16.031 13.109 1 98.12 523 LEU A CA 1
ATOM 4150 C C . LEU A 1 523 ? -21.656 -17.297 12.633 1 98.12 523 LEU A C 1
ATOM 4152 O O . LEU A 1 523 ? -22.516 -17.219 11.75 1 98.12 523 LEU A O 1
ATOM 4156 N N . CYS A 1 524 ? -21.312 -18.422 13.195 1 98.38 524 CYS A N 1
ATOM 4157 C CA . CYS A 1 524 ? -21.906 -19.703 12.789 1 98.38 524 CYS A CA 1
ATOM 4158 C C . CYS A 1 524 ? -23.391 -19.734 13.109 1 98.38 524 CYS A C 1
ATOM 4160 O O . CYS A 1 524 ? -24.219 -20.062 12.25 1 98.38 524 CYS A O 1
ATOM 4162 N N . GLU A 1 525 ? -23.734 -19.406 14.352 1 97.94 525 GLU A N 1
ATOM 4163 C CA . GLU A 1 525 ? -25.125 -19.516 14.812 1 97.94 525 GLU A CA 1
ATOM 4164 C C . GLU A 1 525 ? -26.016 -18.516 14.078 1 97.94 525 GLU A C 1
ATOM 4166 O O . GLU A 1 525 ? -27.141 -18.844 13.695 1 97.94 525 GLU A O 1
ATOM 4171 N N . ARG A 1 526 ? -25.547 -17.312 13.93 1 98.12 526 ARG A N 1
ATOM 4172 C CA . ARG A 1 526 ? -26.312 -16.344 13.156 1 98.12 526 ARG A CA 1
ATOM 4173 C C . ARG A 1 526 ? -26.453 -16.781 11.703 1 98.12 526 ARG A C 1
ATOM 4175 O O . ARG A 1 526 ? -27.5 -16.594 11.094 1 98.12 526 ARG A O 1
ATOM 4182 N N . GLY A 1 527 ? -25.391 -17.344 11.164 1 98.19 527 GLY A N 1
ATOM 4183 C CA . GLY A 1 527 ? -25.422 -17.828 9.789 1 98.19 527 GLY A CA 1
ATOM 4184 C C . GLY A 1 527 ? -26.422 -18.953 9.578 1 98.19 527 GLY A C 1
ATOM 4185 O O . GLY A 1 527 ? -27 -19.078 8.5 1 98.19 527 GLY A O 1
ATOM 4186 N N . MET A 1 528 ? -26.656 -19.719 10.586 1 97.88 528 MET A N 1
ATOM 4187 C CA . MET A 1 528 ? -27.562 -20.859 10.492 1 97.88 528 MET A CA 1
ATOM 4188 C C . MET A 1 528 ? -29 -20.453 10.766 1 97.88 528 MET A C 1
ATOM 4190 O O . MET A 1 528 ? -29.953 -21.188 10.453 1 97.88 528 MET A O 1
ATOM 4194 N N . GLU A 1 529 ? -29.172 -19.281 11.391 1 96.75 529 GLU A N 1
ATOM 4195 C CA . GLU A 1 529 ? -30.5 -18.766 11.664 1 96.75 529 GLU A CA 1
ATOM 4196 C C . GLU A 1 529 ? -31.188 -18.297 10.375 1 96.75 529 GLU A C 1
ATOM 4198 O O . GLU A 1 529 ? -30.75 -17.328 9.766 1 96.75 529 GLU A O 1
ATOM 4203 N N . LYS A 1 530 ? -32.281 -18.859 10.047 1 94.5 530 LYS A N 1
ATOM 4204 C CA . LYS A 1 530 ? -32.969 -18.625 8.773 1 94.5 530 LYS A CA 1
ATOM 4205 C C . LYS A 1 530 ? -33.625 -17.266 8.75 1 94.5 530 LYS A C 1
ATOM 4207 O O . LYS A 1 530 ? -33.719 -16.625 7.699 1 94.5 530 LYS A O 1
ATOM 4212 N N . GLU A 1 531 ? -34.125 -16.875 9.852 1 95.81 531 GLU A N 1
ATOM 4213 C CA . GLU A 1 531 ? -34.781 -15.578 9.938 1 95.81 531 GLU A CA 1
ATOM 4214 C C . GLU A 1 531 ? -33.781 -14.461 10.188 1 95.81 531 GLU A C 1
ATOM 4216 O O . GLU A 1 531 ? -33.406 -14.203 11.336 1 95.81 531 GLU A O 1
ATOM 4221 N N . ILE A 1 532 ? -33.531 -13.742 9.211 1 95.62 532 ILE A N 1
ATOM 4222 C CA . ILE A 1 532 ? -32.469 -12.727 9.203 1 95.62 532 ILE A CA 1
ATOM 4223 C C . ILE A 1 532 ? -32.75 -11.695 10.297 1 95.62 532 ILE A C 1
ATOM 4225 O O . ILE A 1 532 ? -31.828 -11.234 10.977 1 95.62 532 ILE A O 1
ATOM 4229 N N . LEU A 1 533 ? -33.969 -11.352 10.562 1 95.38 533 LEU A N 1
ATOM 4230 C CA . LEU A 1 533 ? -34.375 -10.289 11.484 1 95.38 533 LEU A CA 1
ATOM 4231 C C . LEU A 1 533 ? -34.188 -10.734 12.938 1 95.38 533 LEU A C 1
ATOM 4233 O O . LEU A 1 533 ? -34.188 -9.906 13.844 1 95.38 533 LEU A O 1
ATOM 4237 N N . LYS A 1 534 ? -34 -12.023 13.133 1 96.31 534 LYS A N 1
ATOM 4238 C CA . LYS A 1 534 ? -33.844 -12.547 14.484 1 96.31 534 LYS A CA 1
ATOM 4239 C C . LYS A 1 534 ? -32.344 -12.641 14.852 1 96.31 534 LYS A C 1
ATOM 4241 O O . LYS A 1 534 ? -32 -12.812 16.016 1 96.31 534 LYS A O 1
ATOM 4246 N N . ARG A 1 535 ? -31.5 -12.523 13.93 1 96.94 535 ARG A N 1
ATOM 4247 C CA . ARG A 1 535 ? -30.062 -12.734 14.125 1 96.94 535 ARG A CA 1
ATOM 4248 C C . ARG A 1 535 ? -29.484 -11.711 15.102 1 96.94 535 ARG A C 1
ATOM 4250 O O . ARG A 1 535 ? -28.672 -12.055 15.953 1 96.94 535 ARG A O 1
ATOM 4257 N N . PRO A 1 536 ? -29.953 -10.422 15.062 1 93.81 536 PRO A N 1
ATOM 4258 C CA . PRO A 1 536 ? -29.391 -9.445 16 1 93.81 536 PRO A CA 1
ATOM 4259 C C . PRO A 1 536 ? -29.75 -9.75 17.453 1 93.81 536 PRO A C 1
ATOM 4261 O O . PRO A 1 536 ? -29.094 -9.266 18.375 1 93.81 536 PRO A O 1
ATOM 4264 N N . ASP A 1 537 ? -30.719 -10.578 17.641 1 93.31 537 ASP A N 1
ATOM 4265 C CA . ASP A 1 537 ? -31.188 -10.914 18.984 1 93.31 537 ASP A CA 1
ATOM 4266 C C . ASP A 1 537 ? -30.297 -11.969 19.625 1 93.31 537 ASP A C 1
ATOM 4268 O O . ASP A 1 537 ? -30.344 -12.188 20.844 1 93.31 537 ASP A O 1
ATOM 4272 N N . LEU A 1 538 ? -29.469 -12.555 18.844 1 95.5 538 LEU A N 1
ATOM 4273 C CA . LEU A 1 538 ? -28.594 -13.602 19.344 1 95.5 538 LEU A CA 1
ATOM 4274 C C . LEU A 1 538 ? -27.328 -13 19.938 1 95.5 538 LEU A C 1
ATOM 4276 O O . LEU A 1 538 ? -26.391 -12.664 19.203 1 95.5 538 LEU A O 1
ATOM 4280 N N . GLY A 1 539 ? -27.25 -12.969 21.25 1 91.69 539 GLY A N 1
ATOM 4281 C CA . GLY A 1 539 ? -26.078 -12.43 21.922 1 91.69 539 GLY A CA 1
ATOM 4282 C C . GLY A 1 539 ? -24.875 -13.359 21.844 1 91.69 539 GLY A C 1
ATOM 4283 O O . GLY A 1 539 ? -25 -14.547 21.562 1 91.69 539 GLY A O 1
ATOM 4284 N N . LEU A 1 540 ? -23.734 -12.914 22.156 1 90.81 540 LEU A N 1
ATOM 4285 C CA . LEU A 1 540 ? -22.484 -13.648 22.047 1 90.81 540 LEU A CA 1
ATOM 4286 C C . LEU A 1 540 ? -22.469 -14.867 22.969 1 90.81 540 LEU A C 1
ATOM 4288 O O . LEU A 1 540 ? -22.078 -15.953 22.547 1 90.81 540 LEU A O 1
ATOM 4292 N N . SER A 1 541 ? -22.891 -14.656 24.156 1 87.06 541 SER A N 1
ATOM 4293 C CA . SER A 1 541 ? -22.922 -15.75 25.125 1 87.06 541 SER A CA 1
ATOM 4294 C C . SER A 1 541 ? -23.906 -16.844 24.719 1 87.06 541 SER A C 1
ATOM 4296 O O . SER A 1 541 ? -23.594 -18.031 24.828 1 87.06 541 SER A O 1
ATOM 4298 N N . GLU A 1 542 ? -25.047 -16.422 24.281 1 91.69 542 GLU A N 1
ATOM 4299 C CA . GLU A 1 542 ? -26.047 -17.391 23.812 1 91.69 542 GLU A CA 1
ATOM 4300 C C . GLU A 1 542 ? -25.516 -18.203 22.625 1 91.69 542 GLU A C 1
ATOM 4302 O O . GLU A 1 542 ? -25.688 -19.422 22.594 1 91.69 542 GLU A O 1
ATOM 4307 N N . CYS A 1 543 ? -24.875 -17.531 21.734 1 94.56 543 CYS A N 1
ATOM 4308 C CA . CYS A 1 543 ? -24.328 -18.203 20.562 1 94.56 543 CYS A CA 1
ATOM 4309 C C . CYS A 1 543 ? -23.25 -19.219 20.969 1 94.56 543 CYS A C 1
ATOM 4311 O O . CYS A 1 543 ? -23.188 -20.297 20.391 1 94.56 543 CYS A O 1
ATOM 4313 N N . LEU A 1 544 ? -22.406 -18.844 21.906 1 92.06 544 LEU A N 1
ATOM 4314 C CA . LEU A 1 544 ? -21.359 -19.75 22.359 1 92.06 544 LEU A CA 1
ATOM 4315 C C . LEU A 1 544 ? -21.953 -21.016 22.969 1 92.06 544 LEU A C 1
ATOM 4317 O O . LEU A 1 544 ? -21.516 -22.125 22.672 1 92.06 544 LEU A O 1
ATOM 4321 N N . HIS A 1 545 ? -22.953 -20.844 23.766 1 90.5 545 HIS A N 1
ATOM 4322 C CA . HIS A 1 545 ? -23.609 -21.984 24.406 1 90.5 545 HIS A CA 1
ATOM 4323 C C . HIS A 1 545 ? -24.266 -22.891 23.375 1 90.5 545 HIS A C 1
ATOM 4325 O O . HIS A 1 545 ? -24.156 -24.125 23.453 1 90.5 545 HIS A O 1
ATOM 4331 N N . ARG A 1 546 ? -24.953 -22.312 22.453 1 94.62 546 ARG A N 1
ATOM 4332 C CA . ARG A 1 546 ? -25.594 -23.078 21.391 1 94.62 546 ARG A CA 1
ATOM 4333 C C . ARG A 1 546 ? -24.562 -23.844 20.562 1 94.62 546 ARG A C 1
ATOM 4335 O O . ARG A 1 546 ? -24.781 -25 20.219 1 94.62 546 ARG A O 1
ATOM 4342 N N . ALA A 1 547 ? -23.469 -23.172 20.266 1 96.38 547 ALA A N 1
ATOM 4343 C CA . ALA A 1 547 ? -22.438 -23.766 19.422 1 96.38 547 ALA A CA 1
ATOM 4344 C C . ALA A 1 547 ? -21.766 -24.953 20.109 1 96.38 547 ALA A C 1
ATOM 4346 O O . ALA A 1 547 ? -21.391 -25.922 19.469 1 96.38 547 ALA A O 1
ATOM 4347 N N . VAL A 1 548 ? -21.578 -24.828 21.375 1 93.44 548 VAL A N 1
ATOM 4348 C CA . VAL A 1 548 ? -21.031 -25.953 22.141 1 93.44 548 VAL A CA 1
ATOM 4349 C C . VAL A 1 548 ? -22.016 -27.109 22.109 1 93.44 548 VAL A C 1
ATOM 4351 O O . VAL A 1 548 ? -21.625 -28.266 21.875 1 93.44 548 VAL A O 1
ATOM 4354 N N . ALA A 1 549 ? -23.25 -26.781 22.312 1 95.06 549 ALA A N 1
ATOM 4355 C CA . ALA A 1 549 ? -24.297 -27.812 22.297 1 95.06 549 ALA A CA 1
ATOM 4356 C C . ALA A 1 549 ? -24.391 -28.469 20.938 1 95.06 549 ALA A C 1
ATOM 4358 O O . ALA A 1 549 ? -24.625 -29.672 20.828 1 95.06 549 ALA A O 1
ATOM 4359 N N . ASP A 1 550 ? -24.172 -27.734 19.906 1 96.88 550 ASP A N 1
ATOM 4360 C CA . ASP A 1 550 ? -24.281 -28.203 18.531 1 96.88 550 ASP A CA 1
ATOM 4361 C C . ASP A 1 550 ? -23.016 -28.938 18.109 1 96.88 550 ASP A C 1
ATOM 4363 O O . ASP A 1 550 ? -22.969 -29.547 17.031 1 96.88 550 ASP A O 1
ATOM 4367 N N . GLY A 1 551 ? -21.922 -28.828 18.891 1 95.69 551 GLY A N 1
ATOM 4368 C CA . GLY A 1 551 ? -20.656 -29.469 18.547 1 95.69 551 GLY A CA 1
ATOM 4369 C C . GLY A 1 551 ? -19.828 -28.656 17.578 1 95.69 551 GLY A C 1
ATOM 4370 O O . GLY A 1 551 ? -18.922 -29.203 16.938 1 95.69 551 GLY A O 1
ATOM 4371 N N . ILE A 1 552 ? -20.172 -27.422 17.422 1 97.44 552 ILE A N 1
ATOM 4372 C CA . ILE A 1 552 ? -19.438 -26.531 16.531 1 97.44 552 ILE A CA 1
ATOM 4373 C C . ILE A 1 552 ? -18.141 -26.078 17.203 1 97.44 552 ILE A C 1
ATOM 4375 O O . ILE A 1 552 ? -17.109 -25.938 16.531 1 97.44 552 ILE A O 1
ATOM 4379 N N . VAL A 1 553 ? -18.281 -25.812 18.5 1 94.12 553 VAL A N 1
ATOM 4380 C CA . VAL A 1 553 ? -17.141 -25.422 19.312 1 94.12 553 VAL A CA 1
ATOM 4381 C C . VAL A 1 553 ? -16.938 -26.453 20.438 1 94.12 553 VAL A C 1
ATOM 4383 O O . VAL A 1 553 ? -17.906 -26.938 21.016 1 94.12 553 VAL A O 1
ATOM 4386 N N . PRO A 1 554 ? -15.633 -26.781 20.734 1 89.62 554 PRO A N 1
ATOM 4387 C CA . PRO A 1 554 ? -15.414 -27.75 21.812 1 89.62 554 PRO A CA 1
ATOM 4388 C C . PRO A 1 554 ? -15.805 -27.203 23.172 1 89.62 554 PRO A C 1
ATOM 4390 O O . PRO A 1 554 ? -15.742 -26 23.406 1 89.62 554 PRO A O 1
ATOM 4393 N N . PRO A 1 555 ? -16.156 -28.078 24.031 1 85.25 555 PRO A N 1
ATOM 4394 C CA . PRO A 1 555 ? -16.609 -27.641 25.359 1 85.25 555 PRO A CA 1
ATOM 4395 C C . PRO A 1 555 ? -15.508 -26.922 26.141 1 85.25 555 PRO A C 1
ATOM 4397 O O . PRO A 1 555 ? -15.805 -26.062 26.984 1 85.25 555 PRO A O 1
ATOM 4400 N N . GLU A 1 556 ? -14.211 -27.266 25.953 1 76.19 556 GLU A N 1
ATOM 4401 C CA . GLU A 1 556 ? -13.078 -26.656 26.641 1 76.19 556 GLU A CA 1
ATOM 4402 C C . GLU A 1 556 ? -12.992 -25.156 26.344 1 76.19 556 GLU A C 1
ATOM 4404 O O . GLU A 1 556 ? -12.328 -24.422 27.062 1 76.19 556 GLU A O 1
ATOM 4409 N N . ALA A 1 557 ? -13.656 -24.844 25.25 1 69.25 557 ALA A N 1
ATOM 4410 C CA . ALA A 1 557 ? -13.641 -23.438 24.859 1 69.25 557 ALA A CA 1
ATOM 4411 C C . ALA A 1 557 ? -14.383 -22.578 25.859 1 69.25 557 ALA A C 1
ATOM 4413 O O . ALA A 1 557 ? -14.141 -21.375 25.969 1 69.25 557 ALA A O 1
ATOM 4414 N N . VAL A 1 558 ? -15.477 -23.109 26.562 1 62.97 558 VAL A N 1
ATOM 4415 C CA . VAL A 1 558 ? -16.344 -22.375 27.484 1 62.97 558 VAL A CA 1
ATOM 4416 C C . VAL A 1 558 ? -15.641 -22.203 28.828 1 62.97 558 VAL A C 1
ATOM 4418 O O . VAL A 1 558 ? -16.047 -21.375 29.656 1 62.97 558 VAL A O 1
ATOM 4421 N N . TYR A 1 559 ? -14.703 -23.109 29.25 1 53.84 559 TYR A N 1
ATOM 4422 C CA . TYR A 1 559 ? -14.195 -22.984 30.609 1 53.84 559 TYR A CA 1
ATOM 4423 C C . TYR A 1 559 ? -13.742 -21.562 30.906 1 53.84 559 TYR A C 1
ATOM 4425 O O . TYR A 1 559 ? -13.25 -21.266 32 1 53.84 559 TYR A O 1
ATOM 4433 N N . ILE A 1 560 ? -13.734 -20.703 30.016 1 46.34 560 ILE A N 1
ATOM 4434 C CA . ILE A 1 560 ? -13.531 -19.375 30.562 1 46.34 560 ILE A CA 1
ATOM 4435 C C . ILE A 1 560 ? -14.883 -18.766 30.953 1 46.34 560 ILE A C 1
ATOM 4437 O O . ILE A 1 560 ? -15.828 -18.766 30.156 1 46.34 560 ILE A O 1
ATOM 4441 N N . ASP A 1 561 ? -15.234 -18.781 32.188 1 43.28 561 ASP A N 1
ATOM 4442 C CA . ASP A 1 561 ? -16.484 -18.266 32.719 1 43.28 561 ASP A CA 1
ATOM 4443 C C . ASP A 1 561 ? -17 -17.109 31.875 1 43.28 561 ASP A C 1
ATOM 4445 O O . ASP A 1 561 ? -16.391 -16.031 31.828 1 43.28 561 ASP A O 1
ATOM 4449 N N . PRO A 1 562 ? -17.891 -17.375 30.984 1 40.56 562 PRO A N 1
ATOM 4450 C CA . PRO A 1 562 ? -18.453 -16.328 30.125 1 40.56 562 PRO A CA 1
ATOM 4451 C C . PRO A 1 562 ? -18.984 -15.133 30.922 1 40.56 562 PRO A C 1
ATOM 4453 O O . PRO A 1 562 ? -19.062 -14.023 30.406 1 40.56 562 PRO A O 1
ATOM 4456 N N . SER A 1 563 ? -19.625 -15.438 32.062 1 39.19 563 SER A N 1
ATOM 4457 C CA . SER A 1 563 ? -20.203 -14.406 32.906 1 39.19 563 SER A CA 1
ATOM 4458 C C . SER A 1 563 ? -19.156 -13.367 33.281 1 39.19 563 SER A C 1
ATOM 4460 O O . SER A 1 563 ? -19.516 -12.266 33.719 1 39.19 563 SER A O 1
ATOM 4462 N N . SER A 1 564 ? -18.094 -13.758 33.469 1 38.34 564 SER A N 1
ATOM 4463 C CA . SER A 1 564 ? -17.016 -12.836 33.781 1 38.34 564 SER A CA 1
ATOM 4464 C C . SER A 1 564 ? -16.5 -12.141 32.531 1 38.34 564 SER A C 1
ATOM 4466 O O . SER A 1 564 ? -15.469 -11.453 32.562 1 38.34 564 SER A O 1
ATOM 4468 N N . PHE A 1 565 ? -17.141 -12.508 31.469 1 37.19 565 PHE A N 1
ATOM 4469 C CA . PHE A 1 565 ? -16.906 -11.758 30.25 1 37.19 565 PHE A CA 1
ATOM 4470 C C . PHE A 1 565 ? -17.312 -10.297 30.422 1 37.19 565 PHE A C 1
ATOM 4472 O O . PHE A 1 565 ? -18.484 -10 30.641 1 37.19 565 PHE A O 1
ATOM 4479 N N . ASP A 1 566 ? -16.5 -9.531 31.016 1 36.09 566 ASP A N 1
ATOM 4480 C CA . ASP A 1 566 ? -16.812 -8.109 30.906 1 36.09 566 ASP A CA 1
ATOM 4481 C C . ASP A 1 566 ? -16.875 -7.68 29.438 1 36.09 566 ASP A C 1
ATOM 4483 O O . ASP A 1 566 ? -15.859 -7.691 28.734 1 36.09 566 ASP A O 1
ATOM 4487 N N . SER A 1 567 ? -18.031 -7.816 28.844 1 37.03 567 SER A N 1
ATOM 4488 C CA . SER A 1 567 ? -18.328 -7.359 27.5 1 37.03 567 SER A CA 1
ATOM 4489 C C . SER A 1 567 ? -17.547 -6.09 27.156 1 37.03 567 SER A C 1
ATOM 4491 O O . SER A 1 567 ? -17.469 -5.688 26 1 37.03 567 SER A O 1
ATOM 4493 N N . SER A 1 568 ? -17.391 -5.199 28.078 1 38.34 568 SER A N 1
ATOM 4494 C CA . SER A 1 568 ? -16.766 -3.91 27.812 1 38.34 568 SER A CA 1
ATOM 4495 C C . SER A 1 568 ? -15.344 -4.09 27.281 1 38.34 568 SER A C 1
ATOM 4497 O O . SER A 1 568 ? -14.758 -3.16 26.719 1 38.34 568 SER A O 1
ATOM 4499 N N . ASP A 1 569 ? -14.562 -5.059 27.828 1 37.69 569 ASP A N 1
ATOM 4500 C CA . ASP A 1 569 ? -13.195 -5.293 27.391 1 37.69 569 ASP A CA 1
ATOM 4501 C C . ASP A 1 569 ? -13.133 -6.438 26.375 1 37.69 569 ASP A C 1
ATOM 4503 O O . ASP A 1 569 ? -13.031 -7.605 26.75 1 37.69 569 ASP A O 1
ATOM 4507 N N . ILE A 1 570 ? -13.781 -6.398 25.312 1 41.16 570 ILE A N 1
ATOM 4508 C CA . ILE A 1 570 ? -13.789 -7.293 24.156 1 41.16 570 ILE A CA 1
ATOM 4509 C C . ILE A 1 570 ? -12.445 -8.008 24.047 1 41.16 570 ILE A C 1
ATOM 4511 O O . ILE A 1 570 ? -12.281 -8.898 23.219 1 41.16 570 ILE A O 1
ATOM 4515 N N . THR A 1 571 ? -11.367 -7.465 24.5 1 39.88 571 THR A N 1
ATOM 4516 C CA . THR A 1 571 ? -10.102 -8.188 24.531 1 39.88 571 THR A CA 1
ATOM 4517 C C . THR A 1 571 ? -10.227 -9.469 25.344 1 39.88 571 THR A C 1
ATOM 4519 O O . THR A 1 571 ? -9.32 -10.305 25.344 1 39.88 571 THR A O 1
ATOM 4522 N N . ASP A 1 572 ? -11.227 -9.547 26.188 1 42.34 572 ASP A N 1
ATOM 4523 C CA . ASP A 1 572 ? -11.391 -10.75 27 1 42.34 572 ASP A CA 1
ATOM 4524 C C . ASP A 1 572 ? -12.109 -11.844 26.219 1 42.34 572 ASP A C 1
ATOM 4526 O O . ASP A 1 572 ? -12.664 -12.773 26.812 1 42.34 572 ASP A O 1
ATOM 4530 N N . GLY A 1 573 ? -12.609 -11.688 25.062 1 50.12 573 GLY A N 1
ATOM 4531 C CA . GLY A 1 573 ? -13.422 -12.555 24.234 1 50.12 573 GLY A CA 1
ATOM 4532 C C . GLY A 1 573 ? -12.922 -13.992 24.203 1 50.12 573 GLY A C 1
ATOM 4533 O O . GLY A 1 573 ? -13.367 -14.789 23.375 1 50.12 573 GLY A O 1
ATOM 4534 N N . GLY A 1 574 ? -12.211 -14.359 25.062 1 62.69 574 GLY A N 1
ATOM 4535 C CA . GLY A 1 574 ? -11.734 -15.719 25.234 1 62.69 574 GLY A CA 1
ATOM 4536 C C . GLY A 1 574 ? -10.5 -16.031 24.391 1 62.69 574 GLY A C 1
ATOM 4537 O O . GLY A 1 574 ? -9.883 -15.117 23.844 1 62.69 574 GLY A O 1
ATOM 4538 N N . CYS A 1 575 ? -9.992 -17.188 24.469 1 77.62 575 CYS A N 1
ATOM 4539 C CA . CYS A 1 575 ? -8.812 -17.688 23.766 1 77.62 575 CYS A CA 1
ATOM 4540 C C . CYS A 1 575 ? -9.047 -17.703 22.25 1 77.62 575 CYS A C 1
ATOM 4542 O O . CYS A 1 575 ? -10.148 -18.016 21.797 1 77.62 575 CYS A O 1
ATOM 4544 N N . PRO A 1 576 ? -8.211 -17.234 21.469 1 89.88 576 PRO A N 1
ATOM 4545 C CA . PRO A 1 576 ? -8.336 -17.328 20.016 1 89.88 576 PRO A CA 1
ATOM 4546 C C . PRO A 1 576 ? -8.555 -18.75 19.531 1 89.88 576 PRO A C 1
ATOM 4548 O O . PRO A 1 576 ? -7.992 -19.688 20.094 1 89.88 576 PRO A O 1
ATOM 4551 N N . ILE A 1 577 ? -9.422 -18.875 18.547 1 93.31 577 ILE A N 1
ATOM 4552 C CA . ILE A 1 577 ? -9.727 -20.188 17.984 1 93.31 577 ILE A CA 1
ATOM 4553 C C . ILE A 1 577 ? -8.641 -20.578 16.984 1 93.31 577 ILE A C 1
ATOM 4555 O O . ILE A 1 577 ? -8.148 -19.734 16.234 1 93.31 577 ILE A O 1
ATOM 4559 N N . THR A 1 578 ? -8.289 -21.891 16.969 1 93.88 578 THR A N 1
ATOM 4560 C CA . THR A 1 578 ? -7.281 -22.375 16.047 1 93.88 578 THR A CA 1
ATOM 4561 C C . THR A 1 578 ? -7.895 -22.641 14.672 1 93.88 578 THR A C 1
ATOM 4563 O O . THR A 1 578 ? -9.109 -22.797 14.547 1 93.88 578 THR A O 1
ATOM 4566 N N . ARG A 1 579 ? -7.055 -22.703 13.641 1 96.81 579 ARG A N 1
ATOM 4567 C CA . ARG A 1 579 ? -7.488 -23.031 12.281 1 96.81 579 ARG A CA 1
ATOM 4568 C C . ARG A 1 579 ? -8.164 -24.391 12.227 1 96.81 579 ARG A C 1
ATOM 4570 O O . ARG A 1 579 ? -9.18 -24.562 11.555 1 96.81 579 ARG A O 1
ATOM 4577 N N . ALA A 1 580 ? -7.578 -25.344 12.914 1 96.62 580 ALA A N 1
ATOM 4578 C CA . ALA A 1 580 ? -8.148 -26.688 12.969 1 96.62 580 ALA A CA 1
ATOM 4579 C C . ALA A 1 580 ? -9.57 -26.656 13.531 1 96.62 580 ALA A C 1
ATOM 4581 O O . ALA A 1 580 ? -10.469 -27.312 12.992 1 96.62 580 ALA A O 1
ATOM 4582 N N . ASP A 1 581 ? -9.758 -25.891 14.539 1 96 581 ASP A N 1
ATOM 4583 C CA . ASP A 1 581 ? -11.07 -25.812 15.18 1 96 581 ASP A CA 1
ATOM 4584 C C . ASP A 1 581 ? -12.062 -25.062 14.289 1 96 581 ASP A C 1
ATOM 4586 O O . ASP A 1 581 ? -13.266 -25.359 14.297 1 96 581 ASP A O 1
ATOM 4590 N N . VAL A 1 582 ? -11.586 -24.062 13.57 1 98 582 VAL A N 1
ATOM 4591 C CA . VAL A 1 582 ? -12.453 -23.359 12.625 1 98 582 VAL A CA 1
ATOM 4592 C C . VAL A 1 582 ? -12.992 -24.344 11.594 1 98 582 VAL A C 1
ATOM 4594 O O . VAL A 1 582 ? -14.203 -24.422 11.375 1 98 582 VAL A O 1
ATOM 4597 N N . TYR A 1 583 ? -12.117 -25.125 10.961 1 98.25 583 TYR A N 1
ATOM 4598 C CA . TYR A 1 583 ? -12.547 -26.062 9.93 1 98.25 583 TYR A CA 1
ATOM 4599 C C . TYR A 1 583 ? -13.422 -27.172 10.516 1 98.25 583 TYR A C 1
ATOM 4601 O O . TYR A 1 583 ? -14.406 -27.594 9.898 1 98.25 583 TYR A O 1
ATOM 4609 N N . ALA A 1 584 ? -13.086 -27.641 11.672 1 97.81 584 ALA A N 1
ATOM 4610 C CA . ALA A 1 584 ? -13.914 -28.656 12.336 1 97.81 584 ALA A CA 1
ATOM 4611 C C . ALA A 1 584 ? -15.312 -28.109 12.633 1 97.81 584 ALA A C 1
ATOM 4613 O O . ALA A 1 584 ? -16.312 -28.812 12.438 1 97.81 584 ALA A O 1
ATOM 4614 N N . GLY A 1 585 ? -15.328 -26.922 13.172 1 98.38 585 GLY A N 1
ATOM 4615 C CA . GLY A 1 585 ? -16.609 -26.281 13.445 1 98.38 585 GLY A CA 1
ATOM 4616 C C . GLY A 1 585 ? -17.453 -26.078 12.203 1 98.38 585 GLY A C 1
ATOM 4617 O O . GLY A 1 585 ? -18.656 -26.344 12.219 1 98.38 585 GLY A O 1
ATOM 4618 N N . LEU A 1 586 ? -16.859 -25.625 11.164 1 98.69 586 LEU A N 1
ATOM 4619 C CA . LEU A 1 586 ? -17.578 -25.375 9.93 1 98.69 586 LEU A CA 1
ATOM 4620 C C . LEU A 1 586 ? -18.047 -26.688 9.289 1 98.69 586 LEU A C 1
ATOM 4622 O O . LEU A 1 586 ? -19.094 -26.719 8.641 1 98.69 586 LEU A O 1
ATOM 4626 N N . CYS A 1 587 ? -17.25 -27.719 9.445 1 98.31 587 CYS A N 1
ATOM 4627 C CA . CYS A 1 587 ? -17.719 -29.047 9.039 1 98.31 587 CYS A CA 1
ATOM 4628 C C . CYS A 1 587 ? -19.047 -29.391 9.719 1 98.31 587 CYS A C 1
ATOM 4630 O O . CYS A 1 587 ? -19.984 -29.844 9.062 1 98.31 587 CYS A O 1
ATOM 4632 N N . ARG A 1 588 ? -19.094 -29.141 11.016 1 98.19 588 ARG A N 1
ATOM 4633 C CA . ARG A 1 588 ? -20.312 -29.406 11.773 1 98.19 588 ARG A CA 1
ATOM 4634 C C . ARG A 1 588 ? -21.469 -28.531 11.273 1 98.19 588 ARG A C 1
ATOM 4636 O O . ARG A 1 588 ? -22.609 -29 11.195 1 98.19 588 ARG A O 1
ATOM 4643 N N . VAL A 1 589 ? -21.172 -27.281 10.984 1 98.69 589 VAL A N 1
ATOM 4644 C CA . VAL A 1 589 ? -22.188 -26.391 10.422 1 98.69 589 VAL A CA 1
ATOM 4645 C C . VAL A 1 589 ? -22.75 -27 9.141 1 98.69 589 VAL A C 1
ATOM 4647 O O . VAL A 1 589 ? -23.969 -27.031 8.961 1 98.69 589 VAL A O 1
ATOM 4650 N N . MET A 1 590 ? -21.891 -27.469 8.266 1 98.31 590 MET A N 1
ATOM 4651 C CA . MET A 1 590 ? -22.344 -28.078 7.016 1 98.31 590 MET A CA 1
ATOM 4652 C C . MET A 1 590 ? -23.203 -29.312 7.281 1 98.31 590 MET A C 1
ATOM 4654 O O . MET A 1 590 ? -24.172 -29.562 6.566 1 98.31 590 MET A O 1
ATOM 4658 N N . GLU A 1 591 ? -22.859 -30.078 8.281 1 98 591 GLU A N 1
ATOM 4659 C CA . GLU A 1 591 ? -23.641 -31.266 8.648 1 98 591 GLU A CA 1
ATOM 4660 C C . GLU A 1 591 ? -25.047 -30.875 9.102 1 98 591 GLU A C 1
ATOM 4662 O O . GLU A 1 591 ? -26.031 -31.5 8.695 1 98 591 GLU A O 1
ATOM 4667 N N . ILE A 1 592 ? -25.062 -29.891 9.938 1 98 592 ILE A N 1
ATOM 4668 C CA . ILE A 1 592 ? -26.344 -29.438 10.477 1 98 592 ILE A CA 1
ATOM 4669 C C . ILE A 1 592 ? -27.219 -28.891 9.352 1 98 592 ILE A C 1
ATOM 4671 O O . ILE A 1 592 ? -28.422 -29.172 9.305 1 98 592 ILE A O 1
ATOM 4675 N N . MET A 1 593 ? -26.609 -28.188 8.477 1 97.25 593 MET A N 1
ATOM 4676 C CA . MET A 1 593 ? -27.359 -27.531 7.406 1 97.25 593 MET A CA 1
ATOM 4677 C C . MET A 1 593 ? -27.547 -28.484 6.227 1 97.25 593 MET A C 1
ATOM 4679 O O . MET A 1 593 ? -28.266 -28.172 5.285 1 97.25 593 MET A O 1
ATOM 4683 N N . ASN A 1 594 ? -26.922 -29.609 6.156 1 95.75 594 ASN A N 1
ATOM 4684 C CA . ASN A 1 594 ? -26.969 -30.609 5.086 1 95.75 594 ASN A CA 1
ATOM 4685 C C . ASN A 1 594 ? -26.469 -30.016 3.764 1 95.75 594 ASN A C 1
ATOM 4687 O O . ASN A 1 594 ? -27.156 -30.109 2.746 1 95.75 594 ASN A O 1
ATOM 4691 N N . THR A 1 595 ? -25.312 -29.391 3.863 1 93.38 595 THR A N 1
ATOM 4692 C CA . THR A 1 595 ? -24.781 -28.734 2.668 1 93.38 595 THR A CA 1
ATOM 4693 C C . THR A 1 595 ? -23.562 -29.469 2.127 1 93.38 595 THR A C 1
ATOM 4695 O O . THR A 1 595 ? -23.016 -29.094 1.091 1 93.38 595 THR A O 1
ATOM 4698 N N . ILE A 1 596 ? -23.156 -30.531 2.762 1 91.06 596 ILE A N 1
ATOM 4699 C CA . ILE A 1 596 ? -22.016 -31.312 2.273 1 91.06 596 ILE A CA 1
ATOM 4700 C C . ILE A 1 596 ? -22.328 -31.891 0.896 1 91.06 596 ILE A C 1
ATOM 4702 O O . ILE A 1 596 ? -23.375 -32.531 0.708 1 91.06 596 ILE A O 1
ATOM 4706 N N . GLY A 1 597 ? -21.484 -31.656 -0.037 1 86.69 597 GLY A N 1
ATOM 4707 C CA . GLY A 1 597 ? -21.672 -32.188 -1.371 1 86.69 597 GLY A CA 1
ATOM 4708 C C . GLY A 1 597 ? -22.484 -31.297 -2.277 1 86.69 597 GLY A C 1
ATOM 4709 O O . GLY A 1 597 ? -22.609 -31.562 -3.477 1 86.69 597 GLY A O 1
ATOM 4710 N N . THR A 1 598 ? -23.031 -30.219 -1.659 1 91.06 598 THR A N 1
ATOM 4711 C CA . THR A 1 598 ? -23.781 -29.281 -2.488 1 91.06 598 THR A CA 1
ATOM 4712 C C . THR A 1 598 ? -22.844 -28.297 -3.184 1 91.06 598 THR A C 1
ATOM 4714 O O . THR A 1 598 ? -21.672 -28.219 -2.838 1 91.06 598 THR A O 1
ATOM 4717 N N . LYS A 1 599 ? -23.375 -27.641 -4.164 1 90.5 599 LYS A N 1
ATOM 4718 C CA . LYS A 1 599 ? -22.578 -26.75 -4.992 1 90.5 599 LYS A CA 1
ATOM 4719 C C . LYS A 1 599 ? -22.031 -25.578 -4.18 1 90.5 599 LYS A C 1
ATOM 4721 O O . LYS A 1 599 ? -22.766 -25 -3.365 1 90.5 599 LYS A O 1
ATOM 4726 N N . LEU A 1 600 ? -20.781 -25.25 -4.391 1 91.31 600 LEU A N 1
ATOM 4727 C CA . LEU A 1 600 ? -20.172 -24.062 -3.785 1 91.31 600 LEU A CA 1
ATOM 4728 C C . LEU A 1 600 ? -20.75 -22.781 -4.375 1 91.31 600 LEU A C 1
ATOM 4730 O O . LEU A 1 600 ? -21.328 -22.812 -5.469 1 91.31 600 LEU A O 1
ATOM 4734 N N . PRO A 1 601 ? -20.562 -21.672 -3.615 1 90.94 601 PRO A N 1
ATOM 4735 C CA . PRO A 1 601 ? -21.031 -20.391 -4.18 1 90.94 601 PRO A CA 1
ATOM 4736 C C . PRO A 1 601 ? -20.328 -20.047 -5.488 1 90.94 601 PRO A C 1
ATOM 4738 O O . PRO A 1 601 ? -19.141 -20.359 -5.664 1 90.94 601 PRO A O 1
ATOM 4741 N N . SER A 1 602 ? -21 -19.344 -6.355 1 84.62 602 SER A N 1
ATOM 4742 C CA . SER A 1 602 ? -20.516 -19.062 -7.699 1 84.62 602 SER A CA 1
ATOM 4743 C C . SER A 1 602 ? -19.281 -18.141 -7.656 1 84.62 602 SER A C 1
ATOM 4745 O O . SER A 1 602 ? -18.5 -18.125 -8.602 1 84.62 602 SER A O 1
ATOM 4747 N N . ASP A 1 603 ? -19.188 -17.406 -6.605 1 82.75 603 ASP A N 1
ATOM 4748 C CA . ASP A 1 603 ? -18.062 -16.469 -6.516 1 82.75 603 ASP A CA 1
ATOM 4749 C C . ASP A 1 603 ? -16.844 -17.141 -5.879 1 82.75 603 ASP A C 1
ATOM 4751 O O . ASP A 1 603 ? -15.836 -16.484 -5.633 1 82.75 603 ASP A O 1
ATOM 4755 N N . THR A 1 604 ? -17.016 -18.406 -5.621 1 79.69 604 THR A N 1
ATOM 4756 C CA . THR A 1 604 ? -15.852 -19.141 -5.121 1 79.69 604 THR A CA 1
ATOM 4757 C C . THR A 1 604 ? -14.812 -19.344 -6.223 1 79.69 604 THR A C 1
ATOM 4759 O O . THR A 1 604 ? -15.141 -19.812 -7.312 1 79.69 604 THR A O 1
ATOM 4762 N N . GLU A 1 605 ? -13.688 -18.797 -5.961 1 68.69 605 GLU A N 1
ATOM 4763 C CA . GLU A 1 605 ? -12.633 -19 -6.941 1 68.69 605 GLU A CA 1
ATOM 4764 C C . GLU A 1 605 ? -12.039 -20.406 -6.84 1 68.69 605 GLU A C 1
ATOM 4766 O O . GLU A 1 605 ? -11.555 -20.812 -5.777 1 68.69 605 GLU A O 1
ATOM 4771 N N . MET A 1 606 ? -12.281 -21.125 -7.875 1 65.56 606 MET A N 1
ATOM 4772 C CA . MET A 1 606 ? -11.719 -22.469 -7.941 1 65.56 606 MET A CA 1
ATOM 4773 C C . MET A 1 606 ? -10.492 -22.5 -8.852 1 65.56 606 MET A C 1
ATOM 4775 O O . MET A 1 606 ? -10.453 -21.812 -9.867 1 65.56 606 MET A O 1
ATOM 4779 N N . HIS A 1 607 ? -9.391 -23.047 -8.328 1 66.94 607 HIS A N 1
ATOM 4780 C CA . HIS A 1 607 ? -8.188 -23.203 -9.141 1 66.94 607 HIS A CA 1
ATOM 4781 C C . HIS A 1 607 ? -8.398 -24.234 -10.25 1 66.94 607 HIS A C 1
ATOM 4783 O O . HIS A 1 607 ? -8.961 -25.312 -10.008 1 66.94 607 HIS A O 1
ATOM 4789 N N . PRO A 1 608 ? -8.133 -23.766 -11.484 1 50.75 608 PRO A N 1
ATOM 4790 C CA . PRO A 1 608 ? -8.234 -24.766 -12.555 1 50.75 608 PRO A CA 1
ATOM 4791 C C . PRO A 1 608 ? -7.18 -25.859 -12.445 1 50.75 608 PRO A C 1
ATOM 4793 O O . PRO A 1 608 ? -5.984 -25.594 -12.555 1 50.75 608 PRO A O 1
ATOM 4796 N N . VAL A 1 609 ? -7.469 -26.953 -11.781 1 52.06 609 VAL A N 1
ATOM 4797 C CA . VAL A 1 609 ? -6.516 -28.062 -11.648 1 52.06 609 VAL A CA 1
ATOM 4798 C C . VAL A 1 609 ? -6.992 -29.25 -12.469 1 52.06 609 VAL A C 1
ATOM 4800 O O . VAL A 1 609 ? -6.375 -30.312 -12.438 1 52.06 609 VAL A O 1
ATOM 4803 N N . GLY A 1 610 ? -8.18 -29.156 -13.312 1 49.19 610 GLY A N 1
ATOM 4804 C CA . GLY A 1 610 ? -8.742 -30.266 -14.062 1 49.19 610 GLY A CA 1
ATOM 4805 C C . GLY A 1 610 ? -8.469 -30.172 -15.555 1 49.19 610 GLY A C 1
ATOM 4806 O O . GLY A 1 610 ? -8.156 -29.109 -16.062 1 49.19 610 GLY A O 1
ATOM 4807 N N . MET B 1 1 ? -25.125 41.312 10.094 1 91.81 1 MET B N 1
ATOM 4808 C CA . MET B 1 1 ? -25.203 42.406 11.07 1 91.81 1 MET B CA 1
ATOM 4809 C C . MET B 1 1 ? -23.891 43.156 11.125 1 91.81 1 MET B C 1
ATOM 4811 O O . MET B 1 1 ? -22.828 42.562 11.25 1 91.81 1 MET B O 1
ATOM 4815 N N . LEU B 1 2 ? -24 44.344 10.984 1 95.31 2 LEU B N 1
ATOM 4816 C CA . LEU B 1 2 ? -22.812 45.188 11.094 1 95.31 2 LEU B CA 1
ATOM 4817 C C . LEU B 1 2 ? -22.281 45.188 12.523 1 95.31 2 LEU B C 1
ATOM 4819 O O . LEU B 1 2 ? -23.016 45.562 13.453 1 95.31 2 LEU B O 1
ATOM 4823 N N . ILE B 1 3 ? -21.094 44.781 12.688 1 96.06 3 ILE B N 1
ATOM 4824 C CA . ILE B 1 3 ? -20.469 44.719 14.008 1 96.06 3 ILE B CA 1
ATOM 4825 C C . ILE B 1 3 ? -19.688 45.969 14.289 1 96.06 3 ILE B C 1
ATOM 4827 O O . ILE B 1 3 ? -19.719 46.5 15.406 1 96.06 3 ILE B O 1
ATOM 4831 N N . ALA B 1 4 ? -18.953 46.469 13.289 1 97.31 4 ALA B N 1
ATOM 4832 C CA . ALA B 1 4 ? -18.125 47.656 13.477 1 97.31 4 ALA B CA 1
ATOM 4833 C C . ALA B 1 4 ? -17.797 48.312 12.141 1 97.31 4 ALA B C 1
ATOM 4835 O O . ALA B 1 4 ? -17.781 47.656 11.102 1 97.31 4 ALA B O 1
ATOM 4836 N N . SER B 1 5 ? -17.625 49.562 12.148 1 97.69 5 SER B N 1
ATOM 4837 C CA . SER B 1 5 ? -17.141 50.375 11.039 1 97.69 5 SER B CA 1
ATOM 4838 C C . SER B 1 5 ? -16.078 51.344 11.5 1 97.69 5 SER B C 1
ATOM 4840 O O . SER B 1 5 ? -16.328 52.188 12.375 1 97.69 5 SER B O 1
ATOM 4842 N N . TYR B 1 6 ? -14.938 51.25 10.953 1 97.94 6 TYR B N 1
ATOM 4843 C CA . TYR B 1 6 ? -13.82 52.094 11.375 1 97.94 6 TYR B CA 1
ATOM 4844 C C . TYR B 1 6 ? -13.344 52.969 10.234 1 97.94 6 TYR B C 1
ATOM 4846 O O . TYR B 1 6 ? -13.297 52.562 9.078 1 97.94 6 TYR B O 1
ATOM 4854 N N . SER B 1 7 ? -13.078 54.188 10.523 1 97.88 7 SER B N 1
ATOM 4855 C CA . SER B 1 7 ? -12.398 55.125 9.633 1 97.88 7 SER B CA 1
ATOM 4856 C C . SER B 1 7 ? -11.016 55.5 10.172 1 97.88 7 SER B C 1
ATOM 4858 O O . SER B 1 7 ? -10.852 55.719 11.375 1 97.88 7 SER B O 1
ATOM 4860 N N . PHE B 1 8 ? -10.102 55.562 9.32 1 98.25 8 PHE B N 1
ATOM 4861 C CA . PHE B 1 8 ? -8.727 55.812 9.727 1 98.25 8 PHE B CA 1
ATOM 4862 C C . PHE B 1 8 ? -8.227 57.156 9.227 1 98.25 8 PHE B C 1
ATOM 4864 O O . PHE B 1 8 ? -8.555 57.562 8.117 1 98.25 8 PHE B O 1
ATOM 4871 N N . GLY B 1 9 ? -7.477 57.781 10.047 1 96.5 9 GLY B N 1
ATOM 4872 C CA . GLY B 1 9 ? -6.922 59.094 9.68 1 96.5 9 GLY B CA 1
ATOM 4873 C C . GLY B 1 9 ? -6.523 59.938 10.875 1 96.5 9 GLY B C 1
ATOM 4874 O O . GLY B 1 9 ? -6.543 59.469 12.008 1 96.5 9 GLY B O 1
ATOM 4875 N N . SER B 1 10 ? -6.129 61.219 10.57 1 94.44 10 SER B N 1
ATOM 4876 C CA . SER B 1 10 ? -5.59 62.094 11.594 1 94.44 10 SER B CA 1
ATOM 4877 C C . SER B 1 10 ? -6.691 62.906 12.266 1 94.44 10 SER B C 1
ATOM 4879 O O . SER B 1 10 ? -6.461 63.562 13.289 1 94.44 10 SER B O 1
ATOM 4881 N N . LYS B 1 11 ? -7.871 62.812 11.828 1 93.75 11 LYS B N 1
ATOM 4882 C CA . LYS B 1 11 ? -8.961 63.625 12.398 1 93.75 11 LYS B CA 1
ATOM 4883 C C . LYS B 1 11 ? -9.438 63 13.719 1 93.75 11 LYS B C 1
ATOM 4885 O O . LYS B 1 11 ? -9.234 61.812 13.977 1 93.75 11 LYS B O 1
ATOM 4890 N N . GLU B 1 12 ? -10.086 63.781 14.578 1 88.56 12 GLU B N 1
ATOM 4891 C CA . GLU B 1 12 ? -10.43 63.438 15.953 1 88.56 12 GLU B CA 1
ATOM 4892 C C . GLU B 1 12 ? -11.375 62.25 16.016 1 88.56 12 GLU B C 1
ATOM 4894 O O . GLU B 1 12 ? -11.281 61.438 16.922 1 88.56 12 GLU B O 1
ATOM 4899 N N . ASN B 1 13 ? -12.172 62.031 15.117 1 89 13 ASN B N 1
ATOM 4900 C CA . ASN B 1 13 ? -13.148 60.969 15.18 1 89 13 ASN B CA 1
ATOM 4901 C C . ASN B 1 13 ? -12.688 59.75 14.375 1 89 13 ASN B C 1
ATOM 4903 O O . ASN B 1 13 ? -13.477 58.812 14.141 1 89 13 ASN B O 1
ATOM 4907 N N . MET B 1 14 ? -11.375 59.688 14.133 1 95 14 MET B N 1
ATOM 4908 C CA . MET B 1 14 ? -10.836 58.594 13.32 1 95 14 MET B CA 1
ATOM 4909 C C . MET B 1 14 ? -9.766 57.812 14.094 1 95 14 MET B C 1
ATOM 4911 O O . MET B 1 14 ? -9.328 58.25 15.156 1 95 14 MET B O 1
ATOM 4915 N N . ILE B 1 15 ? -9.516 56.625 13.688 1 96.44 15 ILE B N 1
ATOM 4916 C CA . ILE B 1 15 ? -8.422 55.844 14.242 1 96.44 15 ILE B CA 1
ATOM 4917 C C . ILE B 1 15 ? -7.09 56.344 13.68 1 96.44 15 ILE B C 1
ATOM 4919 O O . ILE B 1 15 ? -6.832 56.219 12.477 1 96.44 15 ILE B O 1
ATOM 4923 N N . GLY B 1 16 ? -6.262 56.812 14.508 1 94.88 16 GLY B N 1
ATOM 4924 C CA . GLY B 1 16 ? -5.008 57.438 14.07 1 94.88 16 GLY B CA 1
ATOM 4925 C C . GLY B 1 16 ? -3.811 56.531 14.273 1 94.88 16 GLY B C 1
ATOM 4926 O O . GLY B 1 16 ? -3.963 55.344 14.609 1 94.88 16 GLY B O 1
ATOM 4927 N N . ASP B 1 17 ? -2.619 57.094 14.062 1 91.75 17 ASP B N 1
ATOM 4928 C CA . ASP B 1 17 ? -1.366 56.344 14.117 1 91.75 17 ASP B CA 1
ATOM 4929 C C . ASP B 1 17 ? -0.928 56.125 15.562 1 91.75 17 ASP B C 1
ATOM 4931 O O . ASP B 1 17 ? 0.139 55.562 15.812 1 91.75 17 ASP B O 1
ATOM 4935 N N . THR B 1 18 ? -1.748 56.531 16.547 1 91.75 18 THR B N 1
ATOM 4936 C CA . THR B 1 18 ? -1.435 56.281 17.938 1 91.75 18 THR B CA 1
ATOM 4937 C C . THR B 1 18 ? -2.518 55.406 18.594 1 91.75 18 THR B C 1
ATOM 4939 O O . THR B 1 18 ? -2.535 55.25 19.812 1 91.75 18 THR B O 1
ATOM 4942 N N . SER B 1 19 ? -3.385 55 17.875 1 93.56 19 SER B N 1
ATOM 4943 C CA . SER B 1 19 ? -4.512 54.25 18.391 1 93.56 19 SER B CA 1
ATOM 4944 C C . SER B 1 19 ? -4.156 52.75 18.531 1 93.56 19 SER B C 1
ATOM 4946 O O . SER B 1 19 ? -4.605 51.938 17.75 1 93.56 19 SER B O 1
ATOM 4948 N N . PHE B 1 20 ? -3.5 52.406 19.625 1 95.31 20 PHE B N 1
ATOM 4949 C CA . PHE B 1 20 ? -3.139 51.031 19.891 1 95.31 20 PHE B CA 1
ATOM 4950 C C . PHE B 1 20 ? -4.309 50.25 20.5 1 95.31 20 PHE B C 1
ATOM 4952 O O . PHE B 1 20 ? -5.191 50.875 21.109 1 95.31 20 PHE B O 1
ATOM 4959 N N . TYR B 1 21 ? -4.262 49.031 20.328 1 95.12 21 TYR B N 1
ATOM 4960 C CA . TYR B 1 21 ? -5.297 48.156 20.891 1 95.12 21 TYR B CA 1
ATOM 4961 C C . TYR B 1 21 ? -5.344 48.281 22.406 1 95.12 21 TYR B C 1
ATOM 4963 O O . TYR B 1 21 ? -4.301 48.312 23.062 1 95.12 21 TYR B O 1
ATOM 4971 N N . ASP B 1 22 ? -6.559 48.375 22.875 1 90.38 22 ASP B N 1
ATOM 4972 C CA . ASP B 1 22 ? -6.922 48.406 24.297 1 90.38 22 ASP B CA 1
ATOM 4973 C C . ASP B 1 22 ? -8.141 47.531 24.547 1 90.38 22 ASP B C 1
ATOM 4975 O O . ASP B 1 22 ? -9.148 47.625 23.859 1 90.38 22 ASP B O 1
ATOM 4979 N N . LYS B 1 23 ? -7.965 46.656 25.531 1 90.56 23 LYS B N 1
ATOM 4980 C CA . LYS B 1 23 ? -9.039 45.688 25.812 1 90.56 23 LYS B CA 1
ATOM 4981 C C . LYS B 1 23 ? -10.344 46.438 26.125 1 90.56 23 LYS B C 1
ATOM 4983 O O . LYS B 1 23 ? -11.43 45.938 25.797 1 90.56 23 LYS B O 1
ATOM 4988 N N . SER B 1 24 ? -10.211 47.531 26.734 1 93.19 24 SER B N 1
ATOM 4989 C CA . SER B 1 24 ? -11.398 48.281 27.125 1 93.19 24 SER B CA 1
ATOM 4990 C C . SER B 1 24 ? -12.125 48.844 25.891 1 93.19 24 SER B C 1
ATOM 4992 O O . SER B 1 24 ? -13.359 48.875 25.859 1 93.19 24 SER B O 1
ATOM 4994 N N . LYS B 1 25 ? -11.406 49.188 24.812 1 93.31 25 LYS B N 1
ATOM 4995 C CA . LYS B 1 25 ? -12 49.688 23.578 1 93.31 25 LYS B CA 1
ATOM 4996 C C . LYS B 1 25 ? -12.398 48.531 22.656 1 93.31 25 LYS B C 1
ATOM 4998 O O . LYS B 1 25 ? -13.336 48.688 21.875 1 93.31 25 LYS B O 1
ATOM 5003 N N . GLY B 1 26 ? -11.609 47.562 22.688 1 96.12 26 GLY B N 1
ATOM 5004 C CA . GLY B 1 26 ? -11.891 46.375 21.891 1 96.12 26 GLY B CA 1
ATOM 5005 C C . GLY B 1 26 ? -11.312 46.438 20.5 1 96.12 26 GLY B C 1
ATOM 5006 O O . GLY B 1 26 ? -11.617 45.594 19.656 1 96.12 26 GLY B O 1
ATOM 5007 N N . TYR B 1 27 ? -10.586 47.5 20.125 1 97.56 27 TYR B N 1
ATOM 5008 C CA . TYR B 1 27 ? -9.984 47.594 18.797 1 97.56 27 TYR B CA 1
ATOM 5009 C C . TYR B 1 27 ? -8.734 48.469 18.844 1 97.56 27 TYR B C 1
ATOM 5011 O O . TYR B 1 27 ? -8.508 49.188 19.812 1 97.56 27 TYR B O 1
ATOM 5019 N N . GLY B 1 28 ? -7.898 48.344 17.828 1 97.5 28 GLY B N 1
ATOM 5020 C CA . GLY B 1 28 ? -6.723 49.188 17.656 1 97.5 28 GLY B CA 1
ATOM 5021 C C . GLY B 1 28 ? -5.582 48.469 16.953 1 97.5 28 GLY B C 1
ATOM 5022 O O . GLY B 1 28 ? -5.699 47.312 16.594 1 97.5 28 GLY B O 1
ATOM 5023 N N . PHE B 1 29 ? -4.555 49.25 16.703 1 97.56 29 PHE B N 1
ATOM 5024 C CA . PHE B 1 29 ? -3.359 48.688 16.094 1 97.56 29 PHE B CA 1
ATOM 5025 C C . PHE B 1 29 ? -2.594 47.844 17.109 1 97.56 29 PHE B C 1
ATOM 5027 O O . PHE B 1 29 ? -2.508 48.188 18.281 1 97.56 29 PHE B O 1
ATOM 5034 N N . VAL B 1 30 ? -2.061 46.719 16.688 1 96.5 30 VAL B N 1
ATOM 5035 C CA . VAL B 1 30 ? -1.285 45.844 17.547 1 96.5 30 VAL B CA 1
ATOM 5036 C C . VAL B 1 30 ? 0.149 46.344 17.672 1 96.5 30 VAL B C 1
ATOM 5038 O O . VAL B 1 30 ? 0.786 46.656 16.656 1 96.5 30 VAL B O 1
ATOM 5041 N N . ASP B 1 31 ? 0.61 46.469 18.859 1 93.56 31 ASP B N 1
ATOM 5042 C CA . ASP B 1 31 ? 2.008 46.781 19.125 1 93.56 31 ASP B CA 1
ATOM 5043 C C . ASP B 1 31 ? 2.859 45.531 19.219 1 93.56 31 ASP B C 1
ATOM 5045 O O . ASP B 1 31 ? 2.867 44.875 20.266 1 93.56 31 ASP B O 1
ATOM 5049 N N . LEU B 1 32 ? 3.684 45.219 18.266 1 94.19 32 LEU B N 1
ATOM 5050 C CA . LEU B 1 32 ? 4.488 44 18.219 1 94.19 32 LEU B CA 1
ATOM 5051 C C . LEU B 1 32 ? 5.641 44.094 19.219 1 94.19 32 LEU B C 1
ATOM 5053 O O . LEU B 1 32 ? 6.27 43.062 19.531 1 94.19 32 LEU B O 1
ATOM 5057 N N . SER B 1 33 ? 5.934 45.25 19.719 1 91.31 33 SER B N 1
ATOM 5058 C CA . SER B 1 33 ? 7.043 45.406 20.641 1 91.31 33 SER B CA 1
ATOM 5059 C C . SER B 1 33 ? 6.645 45.031 22.062 1 91.31 33 SER B C 1
ATOM 5061 O O . SER B 1 33 ? 7.504 44.844 22.922 1 91.31 33 SER B O 1
ATOM 5063 N N . SER B 1 34 ? 5.406 44.844 22.297 1 87.94 34 SER B N 1
ATOM 5064 C CA . SER B 1 34 ? 4.891 44.375 23.578 1 87.94 34 SER B CA 1
ATOM 5065 C C . SER B 1 34 ? 4.043 43.094 23.422 1 87.94 34 SER B C 1
ATOM 5067 O O . SER B 1 34 ? 2.84 43.125 23.688 1 87.94 34 SER B O 1
ATOM 5069 N N . PRO B 1 35 ? 4.762 42.062 23.156 1 85.38 35 PRO B N 1
ATOM 5070 C CA . PRO B 1 35 ? 4.008 40.875 22.812 1 85.38 35 PRO B CA 1
ATOM 5071 C C . PRO B 1 35 ? 3.389 40.188 24.031 1 85.38 35 PRO B C 1
ATOM 5073 O O . PRO B 1 35 ? 3.908 40.312 25.141 1 85.38 35 PRO B O 1
ATOM 5076 N N . ILE B 1 36 ? 2.334 39.5 23.781 1 82 36 ILE B N 1
ATOM 5077 C CA . ILE B 1 36 ? 1.658 38.656 24.781 1 82 36 ILE B CA 1
ATOM 5078 C C . ILE B 1 36 ? 1.925 37.188 24.484 1 82 36 ILE B C 1
ATOM 5080 O O . ILE B 1 36 ? 1.613 36.688 23.391 1 82 36 ILE B O 1
ATOM 5084 N N . GLY B 1 37 ? 2.498 36.5 25.516 1 81.75 37 GLY B N 1
ATOM 5085 C CA . GLY B 1 37 ? 2.781 35.062 25.344 1 81.75 37 GLY B CA 1
ATOM 5086 C C . GLY B 1 37 ? 4.25 34.75 25.516 1 81.75 37 GLY B C 1
ATOM 5087 O O . GLY B 1 37 ? 5.109 35.625 25.469 1 81.75 37 GLY B O 1
ATOM 5088 N N . ASN B 1 38 ? 4.555 33.438 25.609 1 76.44 38 ASN B N 1
ATOM 5089 C CA . ASN B 1 38 ? 5.902 33.031 25.984 1 76.44 38 ASN B CA 1
ATOM 5090 C C . ASN B 1 38 ? 6.691 32.562 24.766 1 76.44 38 ASN B C 1
ATOM 5092 O O . ASN B 1 38 ? 7.922 32.562 24.766 1 76.44 38 ASN B O 1
ATOM 5096 N N . THR B 1 39 ? 6.016 32.094 23.781 1 82.12 39 THR B N 1
ATOM 5097 C CA . THR B 1 39 ? 6.664 31.609 22.562 1 82.12 39 THR B CA 1
ATOM 5098 C C . THR B 1 39 ? 6.273 32.469 21.359 1 82.12 39 THR B C 1
ATOM 5100 O O . THR B 1 39 ? 5.25 33.156 21.391 1 82.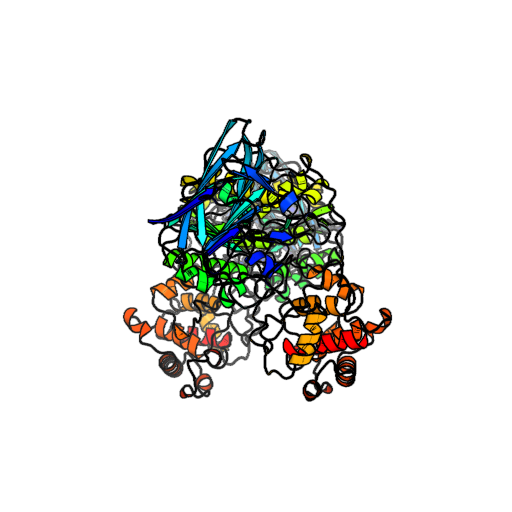12 39 THR B O 1
ATOM 5103 N N . ALA B 1 40 ? 7.113 32.406 20.359 1 85.19 40 ALA B N 1
ATOM 5104 C CA . ALA B 1 40 ? 6.793 33.125 19.125 1 85.19 40 ALA B CA 1
ATOM 5105 C C . ALA B 1 40 ? 5.453 32.656 18.562 1 85.19 40 ALA B C 1
ATOM 5107 O O . ALA B 1 40 ? 4.684 33.469 18.031 1 85.19 40 ALA B O 1
ATOM 5108 N N . SER B 1 41 ? 5.195 31.406 18.719 1 86.44 41 SER B N 1
ATOM 5109 C CA . SER B 1 41 ? 3.943 30.844 18.219 1 86.44 41 SER B CA 1
ATOM 5110 C C . SER B 1 41 ? 2.748 31.406 18.969 1 86.44 41 SER B C 1
ATOM 5112 O O . SER B 1 41 ? 1.741 31.781 18.359 1 86.44 41 SER B O 1
ATOM 5114 N N . GLU B 1 42 ? 2.857 31.484 20.234 1 86.69 42 GLU B N 1
ATOM 5115 C CA . GLU B 1 42 ? 1.768 32 21.047 1 86.69 42 GLU B CA 1
ATOM 5116 C C . GLU B 1 42 ? 1.589 33.5 20.828 1 86.69 42 GLU B C 1
ATOM 5118 O O . GLU B 1 42 ? 0.461 34 20.703 1 86.69 42 GLU B O 1
ATOM 5123 N N . ARG B 1 43 ? 2.66 34.188 20.797 1 90.62 43 ARG B N 1
ATOM 5124 C CA . ARG B 1 43 ? 2.619 35.656 20.594 1 90.62 43 ARG B CA 1
ATOM 5125 C C . ARG B 1 43 ? 1.944 36 19.266 1 90.62 43 ARG B C 1
ATOM 5127 O O . ARG B 1 43 ? 1.142 36.938 19.203 1 90.62 43 ARG B O 1
ATOM 5134 N N . SER B 1 44 ? 2.271 35.25 18.312 1 93.69 44 SER B N 1
ATOM 5135 C CA . SER B 1 44 ? 1.739 35.531 16.984 1 93.69 44 SER B CA 1
ATOM 5136 C C . SER B 1 44 ? 0.232 35.312 16.922 1 93.69 44 SER B C 1
ATOM 5138 O O . SER B 1 44 ? -0.464 35.906 16.109 1 93.69 44 SER B O 1
ATOM 5140 N N . LEU B 1 45 ? -0.309 34.438 17.781 1 92.69 45 LEU B N 1
ATOM 5141 C CA . LEU B 1 45 ? -1.744 34.188 17.828 1 92.69 45 LEU B CA 1
ATOM 5142 C C . LEU B 1 45 ? -2.512 35.438 18.203 1 92.69 45 LEU B C 1
ATOM 5144 O O . LEU B 1 45 ? -3.641 35.656 17.75 1 92.69 45 LEU B O 1
ATOM 5148 N N . TYR B 1 46 ? -1.843 36.281 18.938 1 93.69 46 TYR B N 1
ATOM 5149 C CA . TYR B 1 46 ? -2.502 37.5 19.406 1 93.69 46 TYR B CA 1
ATOM 5150 C C . TYR B 1 46 ? -2.014 38.719 18.625 1 93.69 46 TYR B C 1
ATOM 5152 O O . TYR B 1 46 ? -2.146 39.844 19.094 1 93.69 46 TYR B O 1
ATOM 5160 N N . ALA B 1 47 ? -1.407 38.469 17.516 1 96.62 47 ALA B N 1
ATOM 5161 C CA . ALA B 1 47 ? -0.868 39.531 16.703 1 96.62 47 ALA B CA 1
ATOM 5162 C C . ALA B 1 47 ? -1.116 39.281 15.219 1 96.62 47 ALA B C 1
ATOM 5164 O O . ALA B 1 47 ? -0.321 39.688 14.375 1 96.62 47 ALA B O 1
ATOM 5165 N N . GLY B 1 48 ? -2.115 38.531 14.945 1 96.69 48 GLY B N 1
ATOM 5166 C CA . GLY B 1 48 ? -2.502 38.312 13.562 1 96.69 48 GLY B CA 1
ATOM 5167 C C . GLY B 1 48 ? -1.511 37.469 12.797 1 96.69 48 GLY B C 1
ATOM 5168 O O . GLY B 1 48 ? -1.407 37.562 11.57 1 96.69 48 GLY B O 1
ATOM 5169 N N . GLY B 1 49 ? -0.685 36.656 13.492 1 96.56 49 GLY B N 1
ATOM 5170 C CA . GLY B 1 49 ? 0.272 35.781 12.852 1 96.56 49 GLY B CA 1
ATOM 5171 C C . GLY B 1 49 ? 1.652 36.375 12.711 1 96.56 49 GLY B C 1
ATOM 5172 O O . GLY B 1 49 ? 2.506 35.844 12 1 96.56 49 GLY B O 1
ATOM 5173 N N . TRP B 1 50 ? 1.901 37.531 13.391 1 97.06 50 TRP B N 1
ATOM 5174 C CA . TRP B 1 50 ? 3.15 38.25 13.195 1 97.06 50 TRP B CA 1
ATOM 5175 C C . TRP B 1 50 ? 3.941 38.312 14.5 1 97.06 50 TRP B C 1
ATOM 5177 O O . TRP B 1 50 ? 3.361 38.281 15.586 1 97.06 50 TRP B O 1
ATOM 5187 N N . ASN B 1 51 ? 5.195 38.375 14.352 1 94.5 51 ASN B N 1
ATOM 5188 C CA . ASN B 1 51 ? 6.152 38.719 15.398 1 94.5 51 ASN B CA 1
ATOM 5189 C C . ASN B 1 51 ? 7.055 39.875 14.977 1 94.5 51 ASN B C 1
ATOM 5191 O O . ASN B 1 51 ? 6.969 40.344 13.844 1 94.5 51 ASN B O 1
ATOM 5195 N N . LEU B 1 52 ? 7.77 40.344 15.938 1 94.19 52 LEU B N 1
ATOM 5196 C CA . LEU B 1 52 ? 8.75 41.375 15.648 1 94.19 52 LEU B CA 1
ATOM 5197 C C . LEU B 1 52 ? 10.156 40.812 15.602 1 94.19 52 LEU B C 1
ATOM 5199 O O . LEU B 1 52 ? 10.555 40.062 16.484 1 94.19 52 LEU B O 1
ATOM 5203 N N . ARG B 1 53 ? 10.805 41.156 14.453 1 92.88 53 ARG B N 1
ATOM 5204 C CA . ARG B 1 53 ? 12.219 40.781 14.445 1 92.88 53 ARG B CA 1
ATOM 5205 C C . ARG B 1 53 ? 12.945 41.406 15.633 1 92.88 53 ARG B C 1
ATOM 5207 O O . ARG B 1 53 ? 12.773 42.594 15.922 1 92.88 53 ARG B O 1
ATOM 5214 N N . LYS B 1 54 ? 13.812 40.656 16.219 1 88.38 54 LYS B N 1
ATOM 5215 C CA . LYS B 1 54 ? 14.523 41.156 17.406 1 88.38 54 LYS B CA 1
ATOM 5216 C C . LYS B 1 54 ? 15.484 42.281 17.047 1 88.38 54 LYS B C 1
ATOM 5218 O O . LYS B 1 54 ? 15.703 43.188 17.844 1 88.38 54 LYS B O 1
ATOM 5223 N N . SER B 1 55 ? 15.969 42.25 15.914 1 89.44 55 SER B N 1
ATOM 5224 C CA . SER B 1 55 ? 16.953 43.25 15.469 1 89.44 55 SER B CA 1
ATOM 5225 C C . SER B 1 55 ? 16.281 44.562 15.07 1 89.44 55 SER B C 1
ATOM 5227 O O . SER B 1 55 ? 16.953 45.562 14.914 1 89.44 55 SER B O 1
ATOM 5229 N N . TYR B 1 56 ? 15.039 44.469 14.891 1 91.81 56 TYR B N 1
ATOM 5230 C CA . TYR B 1 56 ? 14.32 45.625 14.398 1 91.81 56 TYR B CA 1
ATOM 5231 C C . TYR B 1 56 ? 13.938 46.562 15.539 1 91.81 56 TYR B C 1
ATOM 5233 O O . TYR B 1 56 ? 13.141 46.188 16.406 1 91.81 56 TYR B O 1
ATOM 5241 N N . LYS B 1 57 ? 14.406 47.875 15.5 1 90.62 57 LYS B N 1
ATOM 5242 C CA . LYS B 1 57 ? 14.234 48.781 16.625 1 90.62 57 LYS B CA 1
ATOM 5243 C C . LYS B 1 57 ? 13.539 50.062 16.188 1 90.62 57 LYS B C 1
ATOM 5245 O O . LYS B 1 57 ? 13.43 51.031 16.953 1 90.62 57 LYS B O 1
ATOM 5250 N N . THR B 1 58 ? 13.047 50.094 15.055 1 92.56 58 THR B N 1
ATOM 5251 C CA . THR B 1 58 ? 12.367 51.281 14.57 1 92.56 58 THR B CA 1
ATOM 5252 C C . THR B 1 58 ? 11.125 51.562 15.398 1 92.56 58 THR B C 1
ATOM 5254 O O . THR B 1 58 ? 10.258 50.688 15.555 1 92.56 58 THR B O 1
ATOM 5257 N N . PRO B 1 59 ? 11.008 52.781 15.891 1 91.88 59 PRO B N 1
ATOM 5258 C CA . PRO B 1 59 ? 9.82 53.094 16.672 1 91.88 59 PRO B CA 1
ATOM 5259 C C . PRO B 1 59 ? 8.555 53.219 15.82 1 91.88 59 PRO B C 1
ATOM 5261 O O . PRO B 1 59 ? 8.641 53.5 14.625 1 91.88 59 PRO B O 1
ATOM 5264 N N . TRP B 1 60 ? 7.488 53.031 16.422 1 92.06 60 TRP B N 1
ATOM 5265 C CA . TRP B 1 60 ? 6.191 53 15.75 1 92.06 60 TRP B CA 1
ATOM 5266 C C . TRP B 1 60 ? 5.965 54.281 14.961 1 92.06 60 TRP B C 1
ATOM 5268 O O . TRP B 1 60 ? 5.457 54.25 13.836 1 92.06 60 TRP B O 1
ATOM 5278 N N . ASP B 1 61 ? 6.398 55.438 15.516 1 91.06 61 ASP B N 1
ATOM 5279 C CA . ASP B 1 61 ? 6.168 56.719 14.883 1 91.06 61 ASP B CA 1
ATOM 5280 C C . ASP B 1 61 ? 6.879 56.812 13.531 1 91.06 61 ASP B C 1
ATOM 5282 O O . ASP B 1 61 ? 6.496 57.625 12.672 1 91.06 61 ASP B O 1
ATOM 5286 N N . ASP B 1 62 ? 7.828 56 13.422 1 93.94 62 ASP B N 1
ATOM 5287 C CA . ASP B 1 62 ? 8.562 55.938 12.164 1 93.94 62 ASP B CA 1
ATOM 5288 C C . ASP B 1 62 ? 7.996 54.875 11.227 1 93.94 62 ASP B C 1
ATOM 5290 O O . ASP B 1 62 ? 8.32 54.875 10.031 1 93.94 62 ASP B O 1
ATOM 5294 N N . ILE B 1 63 ? 7.141 54.094 11.727 1 94.31 63 ILE B N 1
ATOM 5295 C CA . ILE B 1 63 ? 6.586 53 10.938 1 94.31 63 ILE B CA 1
ATOM 5296 C C . ILE B 1 63 ? 5.344 53.469 10.195 1 94.31 63 ILE B C 1
ATOM 5298 O O . ILE B 1 63 ? 5.086 53.062 9.062 1 94.31 63 ILE B O 1
ATOM 5302 N N . VAL B 1 64 ? 4.602 54.375 10.805 1 96.06 64 VAL B N 1
ATOM 5303 C CA . VAL B 1 64 ? 3.332 54.75 10.195 1 96.06 64 VAL B CA 1
ATOM 5304 C C . VAL B 1 64 ? 3.213 56.281 10.164 1 96.06 64 VAL B C 1
ATOM 5306 O O . VAL B 1 64 ? 3.869 56.969 10.945 1 96.06 64 VAL B O 1
ATOM 5309 N N . THR B 1 65 ? 2.422 56.719 9.25 1 95.56 65 THR B N 1
ATOM 5310 C CA . THR B 1 65 ? 1.987 58.125 9.141 1 95.56 65 THR B CA 1
ATOM 5311 C C . THR B 1 65 ? 0.484 58.188 8.891 1 95.56 65 THR B C 1
ATOM 5313 O O . THR B 1 65 ? -0.05 57.469 8.055 1 95.56 65 THR B O 1
ATOM 5316 N N . ALA B 1 66 ? -0.176 59.031 9.656 1 96.62 66 ALA B N 1
ATOM 5317 C CA . ALA B 1 66 ? -1.598 59.281 9.422 1 96.62 66 ALA B CA 1
ATOM 5318 C C . ALA B 1 66 ? -1.812 60.531 8.57 1 96.62 66 ALA B C 1
ATOM 5320 O O . ALA B 1 66 ? -1.164 61.562 8.797 1 96.62 66 ALA B O 1
ATOM 5321 N N . THR B 1 67 ? -2.623 60.406 7.605 1 96.44 67 THR B N 1
ATOM 5322 C CA . THR B 1 67 ? -3.16 61.531 6.863 1 96.44 67 THR B CA 1
ATOM 5323 C C . THR B 1 67 ? -4.625 61.781 7.223 1 96.44 67 THR B C 1
ATOM 5325 O O . THR B 1 67 ? -5.145 61.156 8.156 1 96.44 67 THR B O 1
ATOM 5328 N N . ASP B 1 68 ? -5.246 62.656 6.426 1 94.44 68 ASP B N 1
ATOM 5329 C CA . ASP B 1 68 ? -6.66 62.906 6.672 1 94.44 68 ASP B CA 1
ATOM 5330 C C . ASP B 1 68 ? -7.52 61.719 6.242 1 94.44 68 ASP B C 1
ATOM 5332 O O . ASP B 1 68 ? -8.656 61.594 6.688 1 94.44 68 ASP B O 1
ATOM 5336 N N . ASN B 1 69 ? -6.863 60.875 5.453 1 94 69 ASN B N 1
ATOM 5337 C CA . ASN B 1 69 ? -7.707 59.875 4.793 1 94 69 ASN B CA 1
ATOM 5338 C C . ASN B 1 69 ? -7.219 58.469 5.059 1 94 69 ASN B C 1
ATOM 5340 O O . ASN B 1 69 ? -7.652 57.531 4.395 1 94 69 ASN B O 1
ATOM 5344 N N . GLY B 1 70 ? -6.277 58.375 6 1 97.31 70 GLY B N 1
ATOM 5345 C CA . GLY B 1 70 ? -5.809 57 6.258 1 97.31 70 GLY B CA 1
ATOM 5346 C C . GLY B 1 70 ? -4.562 56.969 7.125 1 97.31 70 GLY B C 1
ATOM 5347 O O . GLY B 1 70 ? -4.066 58 7.562 1 97.31 70 GLY B O 1
ATOM 5348 N N . VAL B 1 71 ? -4.141 55.75 7.473 1 97.75 71 VAL B N 1
ATOM 5349 C CA . VAL B 1 71 ? -2.885 55.438 8.156 1 97.75 71 VAL B CA 1
ATOM 5350 C C . VAL B 1 71 ? -1.987 54.625 7.25 1 97.75 71 VAL B C 1
ATOM 5352 O O . VAL B 1 71 ? -2.402 53.562 6.754 1 97.75 71 VAL B O 1
ATOM 5355 N N . TYR B 1 72 ? -0.77 55.062 7.035 1 97.81 72 TYR B N 1
ATOM 5356 C CA . TYR B 1 72 ? 0.075 54.5 5.992 1 97.81 72 TYR B CA 1
ATOM 5357 C C . TYR B 1 72 ? 1.426 54.062 6.559 1 97.81 72 TYR B C 1
ATOM 5359 O O . TYR B 1 72 ? 1.936 54.688 7.492 1 97.81 72 TYR B O 1
ATOM 5367 N N . ILE B 1 73 ? 1.951 53.031 5.953 1 96.62 73 ILE B N 1
ATOM 5368 C CA . ILE B 1 73 ? 3.264 52.5 6.297 1 96.62 73 ILE B CA 1
ATOM 5369 C C . ILE B 1 73 ? 4.355 53.344 5.652 1 96.62 73 ILE B C 1
ATOM 5371 O O . ILE B 1 73 ? 4.223 53.781 4.504 1 96.62 73 ILE B O 1
ATOM 5375 N N . ASN B 1 74 ? 5.449 53.5 6.348 1 95.75 74 ASN B N 1
ATOM 5376 C CA . ASN B 1 74 ? 6.52 54.344 5.859 1 95.75 74 ASN B CA 1
ATOM 5377 C C . ASN B 1 74 ? 7.598 53.562 5.129 1 95.75 74 ASN B C 1
ATOM 5379 O O . ASN B 1 74 ? 8.242 54.062 4.215 1 95.75 74 ASN B O 1
ATOM 5383 N N . HIS B 1 75 ? 7.793 52.375 5.559 1 94.12 75 HIS B N 1
ATOM 5384 C CA . HIS B 1 75 ? 8.773 51.5 4.918 1 94.12 75 HIS B CA 1
ATOM 5385 C C . HIS B 1 75 ? 8.109 50.25 4.336 1 94.12 75 HIS B C 1
ATOM 5387 O O . HIS B 1 75 ? 7.285 49.625 4.992 1 94.12 75 HIS B O 1
ATOM 5393 N N . SER B 1 76 ? 8.5 49.844 3.201 1 93.06 76 SER B N 1
ATOM 5394 C CA . SER B 1 76 ? 7.766 48.906 2.359 1 93.06 76 SER B CA 1
ATOM 5395 C C . SER B 1 76 ? 7.637 47.562 3.035 1 93.06 76 SER B C 1
ATOM 5397 O O . SER B 1 76 ? 6.73 46.781 2.717 1 93.06 76 SER B O 1
ATOM 5399 N N . ARG B 1 77 ? 8.492 47.188 4.004 1 95.19 77 ARG B N 1
ATOM 5400 C CA . ARG B 1 77 ? 8.469 45.844 4.566 1 95.19 77 ARG B CA 1
ATOM 5401 C C . ARG B 1 77 ? 7.863 45.844 5.965 1 95.19 77 ARG B C 1
ATOM 5403 O O . ARG B 1 77 ? 7.691 44.781 6.574 1 95.19 77 ARG B O 1
ATOM 5410 N N . ASP B 1 78 ? 7.574 47.062 6.43 1 96.81 78 ASP B N 1
ATOM 5411 C CA . ASP B 1 78 ? 6.871 47.125 7.707 1 96.81 78 ASP B CA 1
ATOM 5412 C C . ASP B 1 78 ? 5.449 46.562 7.586 1 96.81 78 ASP B C 1
ATOM 5414 O O . ASP B 1 78 ? 4.918 46.469 6.477 1 96.81 78 ASP B O 1
ATOM 5418 N N . VAL B 1 79 ? 4.922 46.125 8.766 1 97.81 79 VAL B N 1
ATOM 5419 C CA . VAL B 1 79 ? 3.58 45.562 8.797 1 97.81 79 VAL B CA 1
ATOM 5420 C C . VAL B 1 79 ? 2.736 46.281 9.844 1 97.81 79 VAL B C 1
ATOM 5422 O O . VAL B 1 79 ? 3.172 46.469 10.977 1 97.81 79 VAL B O 1
ATOM 5425 N N . ILE B 1 80 ? 1.593 46.719 9.461 1 97.62 80 ILE B N 1
ATOM 5426 C CA . ILE B 1 80 ? 0.638 47.219 10.461 1 97.62 80 ILE B CA 1
ATOM 5427 C C . ILE B 1 80 ? -0.473 46.188 10.641 1 97.62 80 ILE B C 1
ATOM 5429 O O . ILE B 1 80 ? -0.882 45.531 9.68 1 97.62 80 ILE B O 1
ATOM 5433 N N . ILE B 1 81 ? -0.926 46 11.859 1 98.19 81 ILE B N 1
ATOM 5434 C CA . ILE B 1 81 ? -1.94 45.031 12.227 1 98.19 81 ILE B CA 1
ATOM 5435 C C . ILE B 1 81 ? -3.07 45.719 12.992 1 98.19 81 ILE B C 1
ATOM 5437 O O . ILE B 1 81 ? -2.834 46.344 14.023 1 98.19 81 ILE B O 1
ATOM 5441 N N . PHE B 1 82 ? -4.23 45.625 12.461 1 98.44 82 PHE B N 1
ATOM 5442 C CA . PHE B 1 82 ? -5.406 46.156 13.148 1 98.44 82 PHE B CA 1
ATOM 5443 C C . PHE B 1 82 ? -6.227 45 13.742 1 98.44 82 PHE B C 1
ATOM 5445 O O . PHE B 1 82 ? -6.539 44.031 13.055 1 98.44 82 PHE B O 1
ATOM 5452 N N . LYS B 1 83 ? -6.531 45.125 15.008 1 98.19 83 LYS B N 1
ATOM 5453 C CA . LYS B 1 83 ? -7.289 44.125 15.758 1 98.19 83 LYS B CA 1
ATOM 5454 C C . LYS B 1 83 ? -8.641 44.688 16.203 1 98.19 83 LYS B C 1
ATOM 5456 O O . LYS B 1 83 ? -8.719 45.812 16.688 1 98.19 83 LYS B O 1
ATOM 5461 N N . SER B 1 84 ? -9.656 43.906 15.984 1 98.38 84 SER B N 1
ATOM 5462 C CA . SER B 1 84 ? -10.984 44.25 16.484 1 98.38 84 SER B CA 1
ATOM 5463 C C . SER B 1 84 ? -11.672 43.031 17.109 1 98.38 84 SER B C 1
ATOM 5465 O O . SER B 1 84 ? -11.797 41.969 16.469 1 98.38 84 SER B O 1
ATOM 5467 N N . LEU B 1 85 ? -12.133 43.188 18.312 1 98.12 85 LEU B N 1
ATOM 5468 C CA . LEU B 1 85 ? -12.922 42.125 18.938 1 98.12 85 LEU B CA 1
ATOM 5469 C C . LEU B 1 85 ? -14.273 42 18.25 1 98.12 85 LEU B C 1
ATOM 5471 O O . LEU B 1 85 ? -14.82 42.969 17.734 1 98.12 85 LEU B O 1
ATOM 5475 N N . VAL B 1 86 ? -14.719 40.844 18.172 1 98.06 86 VAL B N 1
ATOM 5476 C CA . VAL B 1 86 ? -16.062 40.531 17.688 1 98.06 86 VAL B CA 1
ATOM 5477 C C . VAL B 1 86 ? -16.844 39.75 18.75 1 98.06 86 VAL B C 1
ATOM 5479 O O . VAL B 1 86 ? -16.25 39.156 19.641 1 98.06 86 VAL B O 1
ATOM 5482 N N . PRO B 1 87 ? -18.125 39.781 18.688 1 96.75 87 PRO B N 1
ATOM 5483 C CA . PRO B 1 87 ? -18.922 39.25 19.797 1 96.75 87 PRO B CA 1
ATOM 5484 C C . PRO B 1 87 ? -18.969 37.75 19.859 1 96.75 87 PRO B C 1
ATOM 5486 O O . PRO B 1 87 ? -19.156 37.156 20.938 1 96.75 87 PRO B O 1
ATOM 5489 N N . ASP B 1 88 ? -18.859 37.031 18.703 1 96.88 88 ASP B N 1
ATOM 5490 C CA . ASP B 1 88 ? -19.031 35.562 18.656 1 96.88 88 ASP B CA 1
ATOM 5491 C C . ASP B 1 88 ? -18.031 34.938 17.703 1 96.88 88 ASP B C 1
ATOM 5493 O O . ASP B 1 88 ? -17.484 35.594 16.828 1 96.88 88 ASP B O 1
ATOM 5497 N N . PHE B 1 89 ? -17.812 33.625 18.016 1 96.88 89 PHE B N 1
ATOM 5498 C CA . PHE B 1 89 ? -17.188 32.844 16.969 1 96.88 89 PHE B CA 1
ATOM 5499 C C . PHE B 1 89 ? -18.094 32.75 15.742 1 96.88 89 PHE B C 1
ATOM 5501 O O . PHE B 1 89 ? -19.312 32.75 15.867 1 96.88 89 PHE B O 1
ATOM 5508 N N . GLY B 1 90 ? -17.469 32.688 14.555 1 96.44 90 GLY B N 1
ATOM 5509 C CA . GLY B 1 90 ? -18.25 32.625 13.336 1 96.44 90 GLY B CA 1
ATOM 5510 C C . GLY B 1 90 ? -17.562 33.281 12.148 1 96.44 90 GLY B C 1
ATOM 5511 O O . GLY B 1 90 ? -16.359 33.531 12.188 1 96.44 90 GLY B O 1
ATOM 5512 N N . THR B 1 91 ? -18.391 33.469 11.086 1 97.56 91 THR B N 1
ATOM 5513 C CA . THR B 1 91 ? -17.875 34.031 9.852 1 97.56 91 THR B CA 1
ATOM 5514 C C . THR B 1 91 ? -18.234 35.531 9.75 1 97.56 91 THR B C 1
ATOM 5516 O O . THR B 1 91 ? -19.359 35.938 10.055 1 97.56 91 THR B O 1
ATOM 5519 N N . TYR B 1 92 ? -17.281 36.281 9.328 1 98.56 92 TYR B N 1
ATOM 5520 C CA . TYR B 1 92 ? -17.453 37.75 9.188 1 98.56 92 TYR B CA 1
ATOM 5521 C C . TYR B 1 92 ? -17.031 38.219 7.801 1 98.56 92 TYR B C 1
ATOM 5523 O O . TYR B 1 92 ? -15.992 37.781 7.289 1 98.56 92 TYR B O 1
ATOM 5531 N N . LYS B 1 93 ? -17.812 39 7.199 1 98.56 93 LYS B N 1
ATOM 5532 C CA . LYS B 1 93 ? -17.438 39.719 5.969 1 98.56 93 LYS B CA 1
ATOM 5533 C C . LYS B 1 93 ? -16.672 41 6.27 1 98.56 93 LYS B C 1
ATOM 5535 O O . LYS B 1 93 ? -17.156 41.844 7.004 1 98.56 93 LYS B O 1
ATOM 5540 N N . ILE B 1 94 ? -15.539 41.125 5.77 1 98.62 94 ILE B N 1
ATOM 5541 C CA . ILE B 1 94 ? -14.68 42.281 5.934 1 98.62 94 ILE B CA 1
ATOM 5542 C C . ILE B 1 94 ? -14.68 43.094 4.641 1 98.62 94 ILE B C 1
ATOM 5544 O O . ILE B 1 94 ? -14.5 42.562 3.553 1 98.62 94 ILE B O 1
ATOM 5548 N N . THR B 1 95 ? -14.906 44.312 4.707 1 98.5 95 THR B N 1
ATOM 5549 C CA . THR B 1 95 ? -14.695 45.219 3.596 1 98.5 95 THR B CA 1
ATOM 5550 C C . THR B 1 95 ? -13.625 46.25 3.938 1 98.5 95 THR B C 1
ATOM 5552 O O . THR B 1 95 ? -13.789 47.062 4.863 1 98.5 95 THR B O 1
ATOM 5555 N N . LEU B 1 96 ? -12.555 46.219 3.213 1 98.38 96 LEU B N 1
ATOM 5556 C CA . LEU B 1 96 ? -11.406 47.094 3.432 1 98.38 96 LEU B CA 1
ATOM 5557 C C . LEU B 1 96 ? -11.258 48.094 2.285 1 98.38 96 LEU B C 1
ATOM 5559 O O . LEU B 1 96 ? -11.367 47.719 1.115 1 98.38 96 LEU B O 1
ATOM 5563 N N . ASN B 1 97 ? -11.047 49.344 2.643 1 98.19 97 ASN B N 1
ATOM 5564 C CA . ASN B 1 97 ? -10.766 50.406 1.673 1 98.19 97 ASN B CA 1
ATOM 5565 C C . ASN B 1 97 ? -9.469 51.125 1.995 1 98.19 97 ASN B C 1
ATOM 5567 O O . ASN B 1 97 ? -9.148 51.344 3.164 1 98.19 97 ASN B O 1
ATOM 5571 N N . VAL B 1 98 ? -8.781 51.5 0.954 1 98.06 98 VAL B N 1
ATOM 5572 C CA . VAL B 1 98 ? -7.594 52.344 1.138 1 98.06 98 VAL B CA 1
ATOM 5573 C C . VAL B 1 98 ? -7.512 53.375 0.024 1 98.06 98 VAL B C 1
ATOM 5575 O O . VAL B 1 98 ? -7.781 53.062 -1.14 1 98.06 98 VAL B O 1
ATOM 5578 N N . ASN B 1 99 ? -7.234 54.562 0.431 1 97.31 99 ASN B N 1
ATOM 5579 C CA . ASN B 1 99 ? -6.934 55.656 -0.489 1 97.31 99 ASN B CA 1
ATOM 5580 C C . ASN B 1 99 ? -5.43 55.906 -0.594 1 97.31 99 ASN B C 1
ATOM 5582 O O . ASN B 1 99 ? -4.734 55.938 0.421 1 97.31 99 ASN B O 1
ATOM 5586 N N . ALA B 1 100 ? -4.984 56.062 -1.863 1 97.25 100 ALA B N 1
ATOM 5587 C CA . ALA B 1 100 ? -3.576 56.406 -2.029 1 97.25 100 ALA B CA 1
ATOM 5588 C C . ALA B 1 100 ? -3.35 57.906 -1.803 1 97.25 100 ALA B C 1
ATOM 5590 O O . ALA B 1 100 ? -3.297 58.688 -2.758 1 97.25 100 ALA B O 1
ATOM 5591 N N . ASP B 1 101 ? -3.039 58.25 -0.653 1 94.81 101 ASP B N 1
ATOM 5592 C CA . ASP B 1 101 ? -2.955 59.656 -0.268 1 94.81 101 ASP B CA 1
ATOM 5593 C C . ASP B 1 101 ? -1.508 60.062 -0.027 1 94.81 101 ASP B C 1
ATOM 5595 O O . ASP B 1 101 ? -1.159 61.25 -0.19 1 94.81 101 ASP B O 1
ATOM 5599 N N . LYS B 1 102 ? -0.695 59.188 0.402 1 93.94 102 LYS B N 1
ATOM 5600 C CA . LYS B 1 102 ? 0.686 59.5 0.77 1 93.94 102 LYS B CA 1
ATOM 5601 C C . LYS B 1 102 ? 1.606 59.406 -0.445 1 93.94 102 LYS B C 1
ATOM 5603 O O . LYS B 1 102 ? 2.617 60.125 -0.509 1 93.94 102 LYS B O 1
ATOM 5608 N N . GLY B 1 103 ? 1.261 58.531 -1.37 1 95.88 103 GLY B N 1
ATOM 5609 C CA . GLY B 1 103 ? 1.99 58.219 -2.588 1 95.88 103 GLY B CA 1
ATOM 5610 C C . GLY B 1 103 ? 1.431 57.031 -3.322 1 95.88 103 GLY B C 1
ATOM 5611 O O . GLY B 1 103 ? 0.388 56.469 -2.941 1 95.88 103 GLY B O 1
ATOM 5612 N N . ASP B 1 104 ? 2.168 56.688 -4.355 1 97.5 104 ASP B N 1
ATOM 5613 C CA . ASP B 1 104 ? 1.774 55.469 -5.035 1 97.5 104 ASP B CA 1
ATOM 5614 C C . ASP B 1 104 ? 1.896 54.25 -4.102 1 97.5 104 ASP B C 1
ATOM 5616 O O . ASP B 1 104 ? 2.961 54.031 -3.527 1 97.5 104 ASP B O 1
ATOM 5620 N N . ILE B 1 105 ? 0.794 53.625 -3.955 1 97.44 105 ILE B N 1
ATOM 5621 C CA . ILE B 1 105 ? 0.866 52.344 -3.264 1 97.44 105 ILE B CA 1
ATOM 5622 C C . ILE B 1 105 ? 1.443 51.281 -4.199 1 97.44 105 ILE B C 1
ATOM 5624 O O . ILE B 1 105 ? 0.978 51.125 -5.328 1 97.44 105 ILE B O 1
ATOM 5628 N N . LYS B 1 106 ? 2.465 50.594 -3.771 1 94.44 106 LYS B N 1
ATOM 5629 C CA . LYS B 1 106 ? 3.096 49.531 -4.578 1 94.44 106 LYS B CA 1
ATOM 5630 C C . LYS B 1 106 ? 3.227 48.25 -3.795 1 94.44 106 LYS B C 1
ATOM 5632 O O . LYS B 1 106 ? 3.605 48.25 -2.621 1 94.44 106 LYS B O 1
ATOM 5637 N N . ASP B 1 107 ? 2.82 47.125 -4.441 1 92.44 107 ASP B N 1
ATOM 5638 C CA . ASP B 1 107 ? 3.004 45.781 -3.934 1 92.44 107 ASP B CA 1
ATOM 5639 C C . ASP B 1 107 ? 2.357 45.594 -2.559 1 92.44 107 ASP B C 1
ATOM 5641 O O . ASP B 1 107 ? 2.98 45.094 -1.633 1 92.44 107 ASP B O 1
ATOM 5645 N N . MET B 1 108 ? 1.18 46.25 -2.367 1 95.38 108 MET B N 1
ATOM 5646 C CA . MET B 1 108 ? 0.458 46.094 -1.106 1 95.38 108 MET B CA 1
ATOM 5647 C C . MET B 1 108 ? -0.121 44.688 -0.982 1 95.38 108 MET B C 1
ATOM 5649 O O . MET B 1 108 ? -0.604 44.125 -1.965 1 95.38 108 MET B O 1
ATOM 5653 N N . ARG B 1 109 ? 0.01 44.156 0.181 1 95.69 109 ARG B N 1
ATOM 5654 C CA . ARG B 1 109 ? -0.575 42.844 0.525 1 95.69 109 ARG B CA 1
ATOM 5655 C C . ARG B 1 109 ? -1.495 42.969 1.735 1 95.69 109 ARG B C 1
ATOM 5657 O O . ARG B 1 109 ? -1.208 43.719 2.668 1 95.69 109 ARG B O 1
ATOM 5664 N N . ILE B 1 110 ? -2.557 42.281 1.659 1 97.38 110 ILE B N 1
ATOM 5665 C CA . ILE B 1 110 ? -3.529 42.25 2.744 1 97.38 110 ILE B CA 1
ATOM 5666 C C . ILE B 1 110 ? -3.613 40.812 3.309 1 97.38 110 ILE B C 1
ATOM 5668 O O . ILE B 1 110 ? -3.791 39.875 2.561 1 97.38 110 ILE B O 1
ATOM 5672 N N . PHE B 1 111 ? -3.451 40.688 4.613 1 98 111 PHE B N 1
ATOM 5673 C CA . PHE B 1 111 ? -3.637 39.438 5.336 1 98 111 PHE B CA 1
ATOM 5674 C C . PHE B 1 111 ? -4.762 39.562 6.355 1 98 111 PHE B C 1
ATOM 5676 O O . PHE B 1 111 ? -5.109 40.688 6.777 1 98 111 PHE B O 1
ATOM 5683 N N . ALA B 1 112 ? -5.297 38.469 6.73 1 98.25 112 ALA B N 1
ATOM 5684 C CA . ALA B 1 112 ? -6.301 38.438 7.789 1 98.25 112 ALA B CA 1
ATOM 5685 C C . ALA B 1 112 ? -6.078 37.219 8.711 1 98.25 112 ALA B C 1
ATOM 5687 O O . ALA B 1 112 ? -5.363 36.281 8.352 1 98.25 112 ALA B O 1
ATOM 5688 N N . GLY B 1 113 ? -6.68 37.312 9.906 1 97.25 113 GLY B N 1
ATOM 5689 C CA . GLY B 1 113 ? -6.551 36.219 10.844 1 97.25 113 GLY B CA 1
ATOM 5690 C C . GLY B 1 113 ? -5.109 35.875 11.195 1 97.25 113 GLY B C 1
ATOM 5691 O O . GLY B 1 113 ? -4.359 36.781 11.617 1 97.25 113 GLY B O 1
ATOM 5692 N N . ARG B 1 114 ? -4.746 34.625 11 1 96.88 114 ARG B N 1
ATOM 5693 C CA . ARG B 1 114 ? -3.389 34.156 11.281 1 96.88 114 ARG B CA 1
ATOM 5694 C C . ARG B 1 114 ? -2.516 34.25 10.031 1 96.88 114 ARG B C 1
ATOM 5696 O O . ARG B 1 114 ? -1.904 33.25 9.625 1 96.88 114 ARG B O 1
ATOM 5703 N N . ARG B 1 115 ? -2.494 35.406 9.438 1 97.62 115 ARG B N 1
ATOM 5704 C CA . ARG B 1 115 ? -1.68 35.781 8.289 1 97.62 115 ARG B CA 1
ATOM 5705 C C . ARG B 1 115 ? -2.137 35.062 7.027 1 97.62 115 ARG B C 1
ATOM 5707 O O . ARG B 1 115 ? -1.311 34.594 6.238 1 97.62 115 ARG B O 1
ATOM 5714 N N . ASN B 1 116 ? -3.412 34.812 6.918 1 97.81 116 ASN B N 1
ATOM 5715 C CA . ASN B 1 116 ? -3.951 34.281 5.672 1 97.81 116 ASN B CA 1
ATOM 5716 C C . ASN B 1 116 ? -3.916 35.312 4.555 1 97.81 116 ASN B C 1
ATOM 5718 O O . ASN B 1 116 ? -4.477 36.406 4.695 1 97.81 116 ASN B O 1
ATOM 5722 N N . LEU B 1 117 ? -3.312 35 3.479 1 96.56 117 LEU B N 1
ATOM 5723 C CA . LEU B 1 117 ? -3.174 35.938 2.385 1 96.56 117 LEU B CA 1
ATOM 5724 C C . LEU B 1 117 ? -4.508 36.156 1.67 1 96.56 117 LEU B C 1
ATOM 5726 O O . LEU B 1 117 ? -5.102 35.188 1.169 1 96.56 117 LEU B O 1
ATOM 5730 N N . ILE B 1 118 ? -4.922 37.406 1.628 1 96.06 118 ILE B N 1
ATOM 5731 C CA . ILE B 1 118 ? -6.223 37.75 1.062 1 96.06 118 ILE B CA 1
ATOM 5732 C C . ILE B 1 118 ? -6.039 38.344 -0.332 1 96.06 118 ILE B C 1
ATOM 5734 O O . ILE B 1 118 ? -6.867 38.125 -1.221 1 96.06 118 ILE B O 1
ATOM 5738 N N . ALA B 1 119 ? -5.039 39.156 -0.455 1 93.75 119 ALA B N 1
ATOM 5739 C CA . ALA B 1 119 ? -4.738 39.844 -1.722 1 93.75 119 ALA B CA 1
ATOM 5740 C C . ALA B 1 119 ? -3.268 40.25 -1.792 1 93.75 119 ALA B C 1
ATOM 5742 O O . ALA B 1 119 ? -2.664 40.594 -0.775 1 93.75 119 ALA B O 1
ATOM 5743 N N . SER B 1 120 ? -2.744 40.188 -2.992 1 91.19 120 SER B N 1
ATOM 5744 C CA . SER B 1 120 ? -1.342 40.531 -3.172 1 91.19 120 SER B CA 1
ATOM 5745 C C . SER B 1 120 ? -1.139 41.344 -4.445 1 91.19 120 SER B C 1
ATOM 5747 O O . SER B 1 120 ? -2.039 41.438 -5.281 1 91.19 120 SER B O 1
ATOM 5749 N N . GLU B 1 121 ? -0.014 42.031 -4.465 1 88.31 121 GLU B N 1
ATOM 5750 C CA . GLU B 1 121 ? 0.422 42.781 -5.629 1 88.31 121 GLU B CA 1
ATOM 5751 C C . GLU B 1 121 ? -0.585 43.875 -5.977 1 88.31 121 GLU B C 1
ATOM 5753 O O . GLU B 1 121 ? -0.993 44 -7.133 1 88.31 121 GLU B O 1
ATOM 5758 N N . ILE B 1 122 ? -1.006 44.594 -4.988 1 92.75 122 ILE B N 1
ATOM 5759 C CA . ILE B 1 122 ? -1.94 45.688 -5.176 1 92.75 122 ILE B CA 1
ATOM 5760 C C . ILE B 1 122 ? -1.169 46.969 -5.445 1 92.75 122 ILE B C 1
ATOM 5762 O O . ILE B 1 122 ? -0.367 47.406 -4.617 1 92.75 122 ILE B O 1
ATOM 5766 N N . ASP B 1 123 ? -1.438 47.531 -6.562 1 94.81 123 ASP B N 1
ATOM 5767 C CA . ASP B 1 123 ? -0.871 48.812 -6.945 1 94.81 123 ASP B CA 1
ATOM 5768 C C . ASP B 1 123 ? -1.969 49.875 -7.152 1 94.81 123 ASP B C 1
ATOM 5770 O O . ASP B 1 123 ? -2.93 49.625 -7.887 1 94.81 123 ASP B O 1
ATOM 5774 N N . VAL B 1 124 ? -1.791 50.969 -6.422 1 97.25 124 VAL B N 1
ATOM 5775 C CA . VAL B 1 124 ? -2.756 52.062 -6.527 1 97.25 124 VAL B CA 1
ATOM 5776 C C . VAL B 1 124 ? -2.021 53.375 -6.754 1 97.25 124 VAL B C 1
ATOM 5778 O O . VAL B 1 124 ? -1.249 53.844 -5.898 1 97.25 124 VAL B O 1
ATOM 5781 N N . PRO B 1 125 ? -2.312 54.062 -7.844 1 97.69 125 PRO B N 1
ATOM 5782 C CA . PRO B 1 125 ? -1.67 55.375 -8.055 1 97.69 125 PRO B CA 1
ATOM 5783 C C . PRO B 1 125 ? -2.145 56.438 -7.062 1 97.69 125 PRO B C 1
ATOM 5785 O O . PRO B 1 125 ? -3.279 56.375 -6.586 1 97.69 125 PRO B O 1
ATOM 5788 N N . LEU B 1 126 ? -1.22 57.438 -6.852 1 97.25 126 LEU B N 1
ATOM 5789 C CA . LEU B 1 126 ? -1.584 58.562 -5.984 1 97.25 126 LEU B CA 1
ATOM 5790 C C . LEU B 1 126 ? -2.928 59.156 -6.395 1 97.25 126 LEU B C 1
ATOM 5792 O O . LEU B 1 126 ? -3.174 59.375 -7.578 1 97.25 126 LEU B O 1
ATOM 5796 N N . GLY B 1 127 ? -3.797 59.25 -5.469 1 96.5 127 GLY B N 1
ATOM 5797 C CA . GLY B 1 127 ? -5.121 59.781 -5.723 1 96.5 127 GLY B CA 1
ATOM 5798 C C . GLY B 1 127 ? -6.164 58.719 -6.004 1 96.5 127 GLY B C 1
ATOM 5799 O O . GLY B 1 127 ? -7.363 59 -5.965 1 96.5 127 GLY B O 1
ATOM 5800 N N . GLY B 1 128 ? -5.715 57.5 -6.238 1 97.75 128 GLY B N 1
ATOM 5801 C CA . GLY B 1 128 ? -6.625 56.406 -6.477 1 97.75 128 GLY B CA 1
ATOM 5802 C C . GLY B 1 128 ? -7.102 55.75 -5.195 1 97.75 128 GLY B C 1
ATOM 5803 O O . GLY B 1 128 ? -6.766 56.188 -4.098 1 97.75 128 GLY B O 1
ATOM 5804 N N . SER B 1 129 ? -7.922 54.656 -5.43 1 97.75 129 SER B N 1
ATOM 5805 C CA . SER B 1 129 ? -8.438 53.938 -4.285 1 97.75 129 SER B CA 1
ATOM 5806 C C . SER B 1 129 ? -8.562 52.438 -4.605 1 97.75 129 SER B C 1
ATOM 5808 O O . SER B 1 129 ? -8.586 52.062 -5.773 1 97.75 129 SER B O 1
ATOM 5810 N N . TYR B 1 130 ? -8.547 51.594 -3.621 1 97.12 130 TYR B N 1
ATOM 5811 C CA . TYR B 1 130 ? -8.719 50.156 -3.703 1 97.12 130 TYR B CA 1
ATOM 5812 C C . TYR B 1 130 ? -9.695 49.656 -2.639 1 97.12 130 TYR B C 1
ATOM 5814 O O . TYR B 1 130 ? -9.688 50.156 -1.509 1 97.12 130 TYR B O 1
ATOM 5822 N N . SER B 1 131 ? -10.586 48.781 -3.051 1 97.06 131 SER B N 1
ATOM 5823 C CA . SER B 1 131 ? -11.523 48.156 -2.125 1 97.06 131 SER B CA 1
ATOM 5824 C C . SER B 1 131 ? -11.578 46.656 -2.318 1 97.06 131 SER B C 1
ATOM 5826 O O . SER B 1 131 ? -11.523 46.156 -3.449 1 97.06 131 SER B O 1
ATOM 5828 N N . ARG B 1 132 ? -11.664 45.938 -1.223 1 95.12 132 ARG B N 1
ATOM 5829 C CA . ARG B 1 132 ? -11.742 44.469 -1.256 1 95.12 132 ARG B CA 1
ATOM 5830 C C . ARG B 1 132 ? -12.664 43.969 -0.159 1 95.12 132 ARG B C 1
ATOM 5832 O O . ARG B 1 132 ? -12.594 44.406 0.985 1 95.12 132 ARG B O 1
ATOM 5839 N N . SER B 1 133 ? -13.57 43.062 -0.571 1 96.56 133 SER B N 1
ATOM 5840 C CA . SER B 1 133 ? -14.375 42.344 0.398 1 96.56 133 SER B CA 1
ATOM 5841 C C . SER B 1 133 ? -13.961 40.875 0.478 1 96.56 133 SER B C 1
ATOM 5843 O O . SER B 1 133 ? -13.656 40.25 -0.544 1 96.56 133 SER B O 1
ATOM 5845 N N . PHE B 1 134 ? -13.883 40.406 1.618 1 96.81 134 PHE B N 1
ATOM 5846 C CA . PHE B 1 134 ? -13.5 39 1.845 1 96.81 134 PHE B CA 1
ATOM 5847 C C . PHE B 1 134 ? -14.062 38.5 3.168 1 96.81 134 PHE B C 1
ATOM 5849 O O . PHE B 1 134 ? -14.672 39.25 3.92 1 96.81 134 PHE B O 1
ATOM 5856 N N . TYR B 1 135 ? -13.906 37.219 3.41 1 97.81 135 TYR B N 1
ATOM 5857 C CA . TYR B 1 135 ? -14.484 36.625 4.602 1 97.81 135 TYR B CA 1
ATOM 5858 C C . TYR B 1 135 ? -13.398 36.062 5.52 1 97.81 135 TYR B C 1
ATOM 5860 O O . TYR B 1 135 ? -12.375 35.562 5.047 1 97.81 135 TYR B O 1
ATOM 5868 N N . VAL B 1 136 ? -13.641 36.219 6.812 1 97.19 136 VAL B N 1
ATOM 5869 C CA . VAL B 1 136 ? -12.773 35.688 7.852 1 97.19 136 VAL B CA 1
ATOM 5870 C C . VAL B 1 136 ? -13.586 34.812 8.805 1 97.19 136 VAL B C 1
ATOM 5872 O O . VAL B 1 136 ? -14.727 35.125 9.148 1 97.19 136 VAL B O 1
ATOM 5875 N N . ASN B 1 137 ? -13.016 33.719 9.07 1 95.94 137 ASN B N 1
ATOM 5876 C CA . ASN B 1 137 ? -13.625 32.812 10.055 1 95.94 137 ASN B CA 1
ATOM 5877 C C . ASN B 1 137 ? -12.922 32.906 11.406 1 95.94 137 ASN B C 1
ATOM 5879 O O . ASN B 1 137 ? -11.703 32.719 11.492 1 95.94 137 ASN B O 1
ATOM 5883 N N . VAL B 1 138 ? -13.633 33.281 12.445 1 96.94 138 VAL B N 1
ATOM 5884 C CA . VAL B 1 138 ? -13.141 33.344 13.82 1 96.94 138 VAL B CA 1
ATOM 5885 C C . VAL B 1 138 ? -13.594 32.125 14.594 1 96.94 138 VAL B C 1
ATOM 5887 O O . VAL B 1 138 ? -14.797 31.906 14.797 1 96.94 138 VAL B O 1
ATOM 5890 N N . THR B 1 139 ? -12.664 31.266 14.938 1 95 139 THR B N 1
ATOM 5891 C CA . THR B 1 139 ? -12.961 30 15.602 1 95 139 THR B CA 1
ATOM 5892 C C . THR B 1 139 ? -11.93 29.703 16.672 1 95 139 THR B C 1
ATOM 5894 O O . THR B 1 139 ? -10.828 30.266 16.672 1 95 139 THR B O 1
ATOM 5897 N N . PRO B 1 140 ? -12.352 28.828 17.688 1 95.69 140 PRO B N 1
ATOM 5898 C CA . PRO B 1 140 ? -11.297 28.328 18.578 1 95.69 140 PRO B CA 1
ATOM 5899 C C . PRO B 1 140 ? -10.203 27.578 17.828 1 95.69 140 PRO B C 1
ATOM 5901 O O . PRO B 1 140 ? -10.453 27.016 16.75 1 95.69 140 PRO B O 1
ATOM 5904 N N . TYR B 1 141 ? -9.086 27.609 18.344 1 94.12 141 TYR B N 1
ATOM 5905 C CA . TYR B 1 141 ? -7.934 27.016 17.672 1 94.12 141 TYR B CA 1
ATOM 5906 C C . TYR B 1 141 ? -6.93 26.469 18.688 1 94.12 141 TYR B C 1
ATOM 5908 O O . TYR B 1 141 ? -6.547 27.172 19.625 1 94.12 141 TYR B O 1
ATOM 5916 N N . ILE B 1 142 ? -6.582 25.188 18.547 1 93.38 142 ILE B N 1
ATOM 5917 C CA . ILE B 1 142 ? -5.48 24.641 19.344 1 93.38 142 ILE B CA 1
ATOM 5918 C C . ILE B 1 142 ? -4.164 24.828 18.578 1 93.38 142 ILE B C 1
ATOM 5920 O O . ILE B 1 142 ? -3.947 24.188 17.547 1 93.38 142 ILE B O 1
ATOM 5924 N N . PRO B 1 143 ? -3.305 25.656 19.094 1 91.62 143 PRO B N 1
ATOM 5925 C CA . PRO B 1 143 ? -2.033 25.859 18.391 1 91.62 143 PRO B CA 1
ATOM 5926 C C . PRO B 1 143 ? -1.016 24.766 18.688 1 91.62 143 PRO B C 1
ATOM 5928 O O . PRO B 1 143 ? -1.238 23.922 19.562 1 91.62 143 PRO B O 1
ATOM 5931 N N . ALA B 1 144 ? 0.064 24.75 17.875 1 90.5 144 ALA B N 1
ATOM 5932 C CA . ALA B 1 144 ? 1.199 23.891 18.203 1 90.5 144 ALA B CA 1
ATOM 5933 C C . ALA B 1 144 ? 1.863 24.312 19.5 1 90.5 144 ALA B C 1
ATOM 5935 O O . ALA B 1 144 ? 1.714 25.453 19.938 1 90.5 144 ALA B O 1
ATOM 5936 N N . LEU B 1 145 ? 2.561 23.484 20.234 1 90.75 145 LEU B N 1
ATOM 5937 C CA . LEU B 1 145 ? 3.457 23.719 21.375 1 90.75 145 LEU B CA 1
ATOM 5938 C C . LEU B 1 145 ? 2.666 23.938 22.656 1 90.75 145 LEU B C 1
ATOM 5940 O O . LEU B 1 145 ? 3.238 24.297 23.688 1 90.75 145 LEU B O 1
ATOM 5944 N N . THR B 1 146 ? 1.377 23.859 22.562 1 90.69 146 THR B N 1
ATOM 5945 C CA . THR B 1 146 ? 0.565 23.953 23.766 1 90.69 146 THR B CA 1
ATOM 5946 C C . THR B 1 146 ? -0.725 23.156 23.625 1 90.69 146 THR B C 1
ATOM 5948 O O . THR B 1 146 ? -1.154 22.859 22.516 1 90.69 146 THR B O 1
ATOM 5951 N N . SER B 1 147 ? -1.286 22.75 24.766 1 91.88 147 SER B N 1
ATOM 5952 C CA . SER B 1 147 ? -2.561 22.031 24.75 1 91.88 147 SER B CA 1
ATOM 5953 C C . SER B 1 147 ? -3.723 22.984 25.047 1 91.88 147 SER B C 1
ATOM 5955 O O . SER B 1 147 ? -4.879 22.562 25.094 1 91.88 147 SER B O 1
ATOM 5957 N N . VAL B 1 148 ? -3.436 24.234 25.188 1 91.12 148 VAL B N 1
ATOM 5958 C CA . VAL B 1 148 ? -4.457 25.219 25.547 1 91.12 148 VAL B CA 1
ATOM 5959 C C . VAL B 1 148 ? -5.031 25.859 24.281 1 91.12 148 VAL B C 1
ATOM 5961 O O . VAL B 1 148 ? -4.309 26.516 23.531 1 91.12 148 VAL B O 1
ATOM 5964 N N . PRO B 1 149 ? -6.277 25.75 24.078 1 93.38 149 PRO B N 1
ATOM 5965 C CA . PRO B 1 149 ? -6.879 26.375 22.891 1 93.38 149 PRO B CA 1
ATOM 5966 C C . PRO B 1 149 ? -6.918 27.891 22.984 1 93.38 149 PRO B C 1
ATOM 5968 O O . PRO B 1 149 ? -7.129 28.453 24.062 1 93.38 149 PRO B O 1
ATOM 5971 N N . CYS B 1 150 ? -6.656 28.547 21.922 1 94 150 CYS B N 1
ATOM 5972 C CA . CYS B 1 150 ? -6.922 29.984 21.797 1 94 150 CYS B CA 1
ATOM 5973 C C . CYS B 1 150 ? -8.414 30.25 21.594 1 94 150 CYS B C 1
ATOM 5975 O O . CYS B 1 150 ? -9 29.781 20.625 1 94 150 CYS B O 1
ATOM 5977 N N . MET B 1 151 ? -9 31.016 22.531 1 95.31 151 MET B N 1
ATOM 5978 C CA . MET B 1 151 ? -10.445 31.234 22.516 1 95.31 151 MET B CA 1
ATOM 5979 C C . MET B 1 151 ? -10.766 32.688 22.172 1 95.31 151 MET B C 1
ATOM 5981 O O . MET B 1 151 ? -11.891 33.125 22.391 1 95.31 151 MET B O 1
ATOM 5985 N N . GLU B 1 152 ? -9.805 33.406 21.719 1 95.12 152 GLU B N 1
ATOM 5986 C CA . GLU B 1 152 ? -10.031 34.812 21.453 1 95.12 152 GLU B CA 1
ATOM 5987 C C . GLU B 1 152 ? -10.977 35 20.266 1 95.12 152 GLU B C 1
ATOM 5989 O O . GLU B 1 152 ? -10.836 34.344 19.234 1 95.12 152 GLU B O 1
ATOM 5994 N N . LYS B 1 153 ? -11.93 35.938 20.438 1 97.69 153 LYS B N 1
ATOM 5995 C CA . LYS B 1 153 ? -12.852 36.344 19.391 1 97.69 153 LYS B CA 1
ATOM 5996 C C . LYS B 1 153 ? -12.445 37.656 18.781 1 97.69 153 LYS B C 1
ATOM 5998 O O . LYS B 1 153 ? -12.945 38.719 19.203 1 97.69 153 LYS B O 1
ATOM 6003 N N . ALA B 1 154 ? -11.625 37.562 17.781 1 97.88 154 ALA B N 1
ATOM 6004 C CA . ALA B 1 154 ? -11.117 38.812 17.188 1 97.88 154 ALA B CA 1
ATOM 6005 C C . ALA B 1 154 ? -10.836 38.625 15.695 1 97.88 154 ALA B C 1
ATOM 6007 O O . ALA B 1 154 ? -10.523 37.531 15.242 1 97.88 154 ALA B O 1
ATOM 6008 N N . VAL B 1 155 ? -10.961 39.719 15.008 1 98.19 155 VAL B N 1
ATOM 6009 C CA . VAL B 1 155 ? -10.516 39.812 13.617 1 98.19 155 VAL B CA 1
ATOM 6010 C C . VAL B 1 155 ? -9.188 40.562 13.562 1 98.19 155 VAL B C 1
ATOM 6012 O O . VAL B 1 155 ? -9.008 41.562 14.242 1 98.19 155 VAL B O 1
ATOM 6015 N N . TYR B 1 156 ? -8.281 40.062 12.828 1 98.56 156 TYR B N 1
ATOM 6016 C CA . TYR B 1 156 ? -6.996 40.688 12.562 1 98.56 156 TYR B CA 1
ATOM 6017 C C . TYR B 1 156 ? -6.855 41.031 11.086 1 98.56 156 TYR B C 1
ATOM 6019 O O . TYR B 1 156 ? -7.074 40.188 10.227 1 98.56 156 TYR B O 1
ATOM 6027 N N . ILE B 1 157 ? -6.512 42.219 10.766 1 98.69 157 ILE B N 1
ATOM 6028 C CA . ILE B 1 157 ? -6.176 42.656 9.414 1 98.69 157 ILE B CA 1
ATOM 6029 C C . ILE B 1 157 ? -4.738 43.188 9.383 1 98.69 157 ILE B C 1
ATOM 6031 O O . ILE B 1 157 ? -4.387 44.094 10.133 1 98.69 157 ILE B O 1
ATOM 6035 N N . SER B 1 158 ? -3.914 42.625 8.555 1 98.56 158 SER B N 1
ATOM 6036 C CA . SER B 1 158 ? -2.527 43.062 8.422 1 98.56 158 SER B CA 1
ATOM 6037 C C . SER B 1 158 ? -2.23 43.531 7.008 1 98.56 158 SER B C 1
ATOM 6039 O O . SER B 1 158 ? -2.734 42.969 6.035 1 98.56 158 SER B O 1
ATOM 6041 N N . ILE B 1 159 ? -1.41 44.562 6.934 1 98.19 159 ILE B N 1
ATOM 6042 C CA . ILE B 1 159 ? -1.105 45.188 5.656 1 98.19 159 ILE B CA 1
ATOM 6043 C C . ILE B 1 159 ? 0.391 45.5 5.566 1 98.19 159 ILE B C 1
ATOM 6045 O O . ILE B 1 159 ? 1.008 45.906 6.551 1 98.19 159 ILE B O 1
ATOM 6049 N N . THR B 1 160 ? 0.994 45.25 4.461 1 97.31 160 THR B N 1
ATOM 6050 C CA . THR B 1 160 ? 2.383 45.594 4.168 1 97.31 160 THR B CA 1
ATOM 6051 C C . THR B 1 160 ? 2.531 46.062 2.725 1 97.31 160 THR B C 1
ATOM 6053 O O . THR B 1 160 ? 1.627 45.875 1.909 1 97.31 160 THR B O 1
ATOM 6056 N N . GLY B 1 161 ? 3.645 46.719 2.428 1 96.12 161 GLY B N 1
ATOM 6057 C CA . GLY B 1 161 ? 3.916 47.281 1.108 1 96.12 161 GLY B CA 1
ATOM 6058 C C . GLY B 1 161 ? 4.355 48.719 1.144 1 96.12 161 GLY B C 1
ATOM 6059 O O . GLY B 1 161 ? 4.277 49.375 2.186 1 96.12 161 GLY B O 1
ATOM 6060 N N . LYS B 1 162 ? 4.734 49.25 -0 1 96.25 162 LYS B N 1
ATOM 6061 C CA . LYS B 1 162 ? 5.164 50.656 -0.084 1 96.25 162 LYS B CA 1
ATOM 6062 C C . LYS B 1 162 ? 3.969 51.594 -0.022 1 96.25 162 LYS B C 1
ATOM 6064 O O . LYS B 1 162 ? 3.039 51.469 -0.822 1 96.25 162 LYS B O 1
ATOM 6069 N N . ASN B 1 163 ? 3.955 52.469 0.888 1 97.38 163 ASN B N 1
ATOM 6070 C CA . ASN B 1 163 ? 2.898 53.438 1.103 1 97.38 163 ASN B CA 1
ATOM 6071 C C . ASN B 1 163 ? 1.542 52.781 1.308 1 97.38 163 ASN B C 1
ATOM 6073 O O . ASN B 1 163 ? 0.502 53.375 1.008 1 97.38 163 ASN B O 1
ATOM 6077 N N . ALA B 1 164 ? 1.617 51.531 1.698 1 97.62 164 ALA B N 1
ATOM 6078 C CA . ALA B 1 164 ? 0.379 50.781 1.959 1 97.62 164 ALA B CA 1
ATOM 6079 C C . ALA B 1 164 ? -0.303 51.312 3.225 1 97.62 164 ALA B C 1
ATOM 6081 O O . ALA B 1 164 ? 0.343 51.906 4.082 1 97.62 164 ALA B O 1
ATOM 6082 N N . GLY B 1 165 ? -1.598 51.062 3.285 1 97.44 165 GLY B N 1
ATOM 6083 C CA . GLY B 1 165 ? -2.311 51.531 4.461 1 97.44 165 GLY B CA 1
ATOM 6084 C C . GLY B 1 165 ? -3.77 51.125 4.48 1 97.44 165 GLY B C 1
ATOM 6085 O O . GLY B 1 165 ? -4.16 50.156 3.811 1 97.44 165 GLY B O 1
ATOM 6086 N N . ILE B 1 166 ? -4.516 51.812 5.312 1 98.31 166 ILE B N 1
ATOM 6087 C CA . ILE B 1 166 ? -5.93 51.5 5.512 1 98.31 166 ILE B CA 1
ATOM 6088 C C . ILE B 1 166 ? -6.695 52.812 5.738 1 98.31 166 ILE B C 1
ATOM 6090 O O . ILE B 1 166 ? -6.223 53.688 6.453 1 98.31 166 ILE B O 1
ATOM 6094 N N . SER B 1 167 ? -7.859 52.875 5.082 1 98.44 167 SER B N 1
ATOM 6095 C CA . SER B 1 167 ? -8.68 54.062 5.188 1 98.44 167 SER B CA 1
ATOM 6096 C C . SER B 1 167 ? -10.008 53.781 5.871 1 98.44 167 SER B C 1
ATOM 6098 O O . SER B 1 167 ? -10.531 54.625 6.613 1 98.44 167 SER B O 1
ATOM 6100 N N . LYS B 1 168 ? -10.516 52.656 5.516 1 98.31 168 LYS B N 1
ATOM 6101 C CA . LYS B 1 168 ? -11.789 52.25 6.094 1 98.31 168 LYS B CA 1
ATOM 6102 C C . LYS B 1 168 ? -11.867 50.719 6.254 1 98.31 168 LYS B C 1
ATOM 6104 O O . LYS B 1 168 ? -11.297 49.969 5.453 1 98.31 168 LYS B O 1
ATOM 6109 N N . LEU B 1 169 ? -12.57 50.25 7.285 1 98.56 169 LEU B N 1
ATOM 6110 C CA . LEU B 1 169 ? -12.766 48.844 7.562 1 98.56 169 LEU B CA 1
ATOM 6111 C C . LEU B 1 169 ? -14.164 48.594 8.133 1 98.56 169 LEU B C 1
ATOM 6113 O O . LEU B 1 169 ? -14.531 49.156 9.164 1 98.56 169 LEU B O 1
ATOM 6117 N N . ASP B 1 170 ? -14.922 47.781 7.43 1 98.69 170 ASP B N 1
ATOM 6118 C CA . ASP B 1 170 ? -16.219 47.344 7.918 1 98.69 170 ASP B CA 1
ATOM 6119 C C . ASP B 1 170 ? -16.203 45.844 8.273 1 98.69 170 ASP B C 1
ATOM 6121 O O . ASP B 1 170 ? -15.656 45.031 7.535 1 98.69 170 ASP B O 1
ATOM 6125 N N . ILE B 1 171 ? -16.781 45.469 9.406 1 98.75 171 ILE B N 1
ATOM 6126 C CA . ILE B 1 171 ? -16.906 44.094 9.875 1 98.75 171 ILE B CA 1
ATOM 6127 C C . ILE B 1 171 ? -18.391 43.75 10.047 1 98.75 171 ILE B C 1
ATOM 6129 O O . ILE B 1 171 ? -19.078 44.344 10.867 1 98.75 171 ILE B O 1
ATOM 6133 N N . VAL B 1 172 ? -18.812 42.781 9.273 1 98.56 172 VAL B N 1
ATOM 6134 C CA . VAL B 1 172 ? -20.203 42.375 9.281 1 98.56 172 VAL B CA 1
ATOM 6135 C C . VAL B 1 172 ? -20.312 40.875 9.57 1 98.56 172 VAL B C 1
ATOM 6137 O O . VAL B 1 172 ? -19.625 40.062 8.93 1 98.56 172 VAL B O 1
ATOM 6140 N N . GLN B 1 173 ? -21.078 40.469 10.562 1 97.88 173 GLN B N 1
ATOM 6141 C CA . GLN B 1 173 ? -21.359 39.062 10.75 1 97.88 173 GLN B CA 1
ATOM 6142 C C . GLN B 1 173 ? -22.188 38.5 9.594 1 97.88 173 GLN B C 1
ATOM 6144 O O . GLN B 1 173 ? -23.203 39.062 9.203 1 97.88 173 GLN B O 1
ATOM 6149 N N . ASP B 1 174 ? -21.703 37.438 8.992 1 96.69 174 ASP B N 1
ATOM 6150 C CA . ASP B 1 174 ? -22.328 36.844 7.801 1 96.69 174 ASP B CA 1
ATOM 6151 C C . ASP B 1 174 ? -22.156 35.344 7.758 1 96.69 174 ASP B C 1
ATOM 6153 O O . ASP B 1 174 ? -21.594 34.75 8.68 1 96.69 174 ASP B O 1
ATOM 6157 N N . GLN B 1 175 ? -22.891 34.75 6.809 1 94.94 175 GLN B N 1
ATOM 6158 C CA . GLN B 1 175 ? -22.797 33.281 6.641 1 94.94 175 GLN B CA 1
ATOM 6159 C C . GLN B 1 175 ? -22.516 32.938 5.184 1 94.94 175 GLN B C 1
ATOM 6161 O O . GLN B 1 175 ? -23.25 33.312 4.285 1 94.94 175 GLN B O 1
ATOM 6166 N N . VAL B 1 176 ? -21.406 32.188 4.934 1 96.88 176 VAL B N 1
ATOM 6167 C CA . VAL B 1 176 ? -21 31.609 3.66 1 96.88 176 VAL B CA 1
ATOM 6168 C C . VAL B 1 176 ? -20.422 30.203 3.895 1 96.88 176 VAL B C 1
ATOM 6170 O O . VAL B 1 176 ? -20.125 29.844 5.031 1 96.88 176 VAL B O 1
ATOM 6173 N N . PRO B 1 177 ? -20.406 29.375 2.824 1 97.44 177 PRO B N 1
ATOM 6174 C CA . PRO B 1 177 ? -19.703 28.109 3.014 1 97.44 177 PRO B CA 1
ATOM 6175 C C . PRO B 1 177 ? -18.266 28.297 3.486 1 97.44 177 PRO B C 1
ATOM 6177 O O . PRO B 1 177 ? -17.609 29.266 3.113 1 97.44 177 PRO B O 1
ATOM 6180 N N . VAL B 1 178 ? -17.844 27.406 4.285 1 98.06 178 VAL B N 1
ATOM 6181 C CA . VAL B 1 178 ? -16.484 27.453 4.824 1 98.06 178 VAL B CA 1
ATOM 6182 C C . VAL B 1 178 ? -15.664 26.297 4.266 1 98.06 178 VAL B C 1
ATOM 6184 O O . VAL B 1 178 ? -16.156 25.172 4.172 1 98.06 178 VAL B O 1
ATOM 6187 N N . LEU B 1 179 ? -14.516 26.578 3.762 1 98.25 179 LEU B N 1
ATOM 6188 C CA . LEU B 1 179 ? -13.516 25.562 3.471 1 98.25 179 LEU B CA 1
ATOM 6189 C C . LEU B 1 179 ? -12.641 25.297 4.691 1 98.25 179 LEU B C 1
ATOM 6191 O O . LEU B 1 179 ? -11.773 26.094 5.027 1 98.25 179 LEU B O 1
ATOM 6195 N N . TYR B 1 180 ? -12.922 24.188 5.34 1 97.94 180 TYR B N 1
ATOM 6196 C CA . TYR B 1 180 ? -12.055 23.719 6.418 1 97.94 180 TYR B CA 1
ATOM 6197 C C . TYR B 1 180 ? -10.859 22.953 5.863 1 97.94 180 TYR B C 1
ATOM 6199 O O . TYR B 1 180 ? -11.016 22.109 4.973 1 97.94 180 TYR B O 1
ATOM 6207 N N . VAL B 1 181 ? -9.664 23.266 6.383 1 97.69 181 VAL B N 1
ATOM 6208 C CA . VAL B 1 181 ? -8.461 22.562 5.957 1 97.69 181 VAL B CA 1
ATOM 6209 C C . VAL B 1 181 ? -7.812 21.875 7.156 1 97.69 181 VAL B C 1
ATOM 6211 O O . VAL B 1 181 ? -7.59 22.5 8.195 1 97.69 181 VAL B O 1
ATOM 6214 N N . ALA B 1 182 ? -7.582 20.594 7.055 1 97.88 182 ALA B N 1
ATOM 6215 C CA . ALA B 1 182 ? -6.941 19.781 8.078 1 97.88 182 ALA B CA 1
ATOM 6216 C C . ALA B 1 182 ? -5.648 19.156 7.559 1 97.88 182 ALA B C 1
ATOM 6218 O O . ALA B 1 182 ? -5.613 18.609 6.453 1 97.88 182 ALA B O 1
ATOM 6219 N N . GLY B 1 183 ? -4.617 19.297 8.297 1 97.75 183 GLY B N 1
ATOM 6220 C CA . GLY B 1 183 ? -3.336 18.75 7.867 1 97.75 183 GLY B CA 1
ATOM 6221 C C . GLY B 1 183 ? -2.203 19.078 8.82 1 97.75 183 GLY B C 1
ATOM 6222 O O . GLY B 1 183 ? -2.414 19.188 10.031 1 97.75 183 GLY B O 1
ATOM 6223 N N . ASP B 1 184 ? -1.012 19.141 8.258 1 96.5 184 ASP B N 1
ATOM 6224 C CA . ASP B 1 184 ? 0.182 19.266 9.086 1 96.5 184 ASP B CA 1
ATOM 6225 C C . ASP B 1 184 ? 0.93 20.562 8.797 1 96.5 184 ASP B C 1
ATOM 6227 O O . ASP B 1 184 ? 0.317 21.562 8.43 1 96.5 184 ASP B O 1
ATOM 6231 N N . SER B 1 185 ? 2.191 20.578 9.086 1 96.06 185 SER B N 1
ATOM 6232 C CA . SER B 1 185 ? 2.996 21.781 9.031 1 96.06 185 SER B CA 1
ATOM 6233 C C . SER B 1 185 ? 3.131 22.297 7.598 1 96.06 185 SER B C 1
ATOM 6235 O O . SER B 1 185 ? 3.455 23.453 7.371 1 96.06 185 SER B O 1
ATOM 6237 N N . THR B 1 186 ? 2.873 21.453 6.633 1 96.88 186 THR B N 1
ATOM 6238 C CA . THR B 1 186 ? 3.15 21.828 5.25 1 96.88 186 THR B CA 1
ATOM 6239 C C . THR B 1 186 ? 2.021 22.688 4.684 1 96.88 186 THR B C 1
ATOM 6241 O O . THR B 1 186 ? 2.164 23.281 3.613 1 96.88 186 THR B O 1
ATOM 6244 N N . LEU B 1 187 ? 0.927 22.797 5.379 1 97.94 187 LEU B N 1
ATOM 6245 C CA . LEU B 1 187 ? -0.171 23.625 4.891 1 97.94 187 LEU B CA 1
ATOM 6246 C C . LEU B 1 187 ? -0.67 24.562 5.984 1 97.94 187 LEU B C 1
ATOM 6248 O O . LEU B 1 187 ? -1.636 25.312 5.777 1 97.94 187 LEU B O 1
ATOM 6252 N N . THR B 1 188 ? -0.03 24.641 7.086 1 96.75 188 THR B N 1
ATOM 6253 C CA . THR B 1 188 ? -0.495 25.328 8.289 1 96.75 188 THR B CA 1
ATOM 6254 C C . THR B 1 188 ? -0.251 26.828 8.172 1 96.75 188 THR B C 1
ATOM 6256 O O . THR B 1 188 ? 0.454 27.281 7.273 1 96.75 188 THR B O 1
ATOM 6259 N N . ASP B 1 189 ? -0.934 27.594 9.055 1 96.62 189 ASP B N 1
ATOM 6260 C CA . ASP B 1 189 ? -0.647 29 9.258 1 96.62 189 ASP B CA 1
ATOM 6261 C C . ASP B 1 189 ? 0.63 29.188 10.078 1 96.62 189 ASP B C 1
ATOM 6263 O O . ASP B 1 189 ? 0.635 28.984 11.289 1 96.62 189 ASP B O 1
ATOM 6267 N N . GLN B 1 190 ? 1.639 29.656 9.375 1 95.62 190 GLN B N 1
ATOM 6268 C CA . GLN B 1 190 ? 2.902 29.906 10.062 1 95.62 190 GLN B CA 1
ATOM 6269 C C . GLN B 1 190 ? 3.033 31.375 10.453 1 95.62 190 GLN B C 1
ATOM 6271 O O . GLN B 1 190 ? 2.506 32.25 9.773 1 95.62 190 GLN B O 1
ATOM 6276 N N . ASN B 1 191 ? 3.709 31.625 11.531 1 94.19 191 ASN B N 1
ATOM 6277 C CA . ASN B 1 191 ? 3.988 33 11.898 1 94.19 191 ASN B CA 1
ATOM 6278 C C . ASN B 1 191 ? 5.156 33.594 11.102 1 94.19 191 ASN B C 1
ATOM 6280 O O . ASN B 1 191 ? 5.949 32.844 10.531 1 94.19 191 ASN B O 1
ATOM 6284 N N . ALA B 1 192 ? 5.234 34.875 10.977 1 95.38 192 ALA B N 1
ATOM 6285 C CA . ALA B 1 192 ? 6.316 35.562 10.289 1 95.38 192 ALA B CA 1
ATOM 6286 C C . ALA B 1 192 ? 6.77 36.781 11.078 1 95.38 192 ALA B C 1
ATOM 6288 O O . ALA B 1 192 ? 5.965 37.438 11.75 1 95.38 192 ALA B O 1
ATOM 6289 N N . PRO B 1 193 ? 8.023 37.125 10.977 1 93.88 193 PRO B N 1
ATOM 6290 C CA . PRO B 1 193 ? 8.508 38.312 11.648 1 93.88 193 PRO B CA 1
ATOM 6291 C C . PRO B 1 193 ? 8.383 39.562 10.781 1 93.88 193 PRO B C 1
ATOM 6293 O O . PRO B 1 193 ? 8.609 39.5 9.57 1 93.88 193 PRO B O 1
ATOM 6296 N N . ALA B 1 194 ? 7.914 40.656 11.352 1 95.62 194 ALA B N 1
ATOM 6297 C CA . ALA B 1 194 ? 7.977 41.969 10.742 1 95.62 194 ALA B CA 1
ATOM 6298 C C . ALA B 1 194 ? 9.312 42.656 11.039 1 95.62 194 ALA B C 1
ATOM 6300 O O . ALA B 1 194 ? 9.82 42.562 12.156 1 95.62 194 ALA B O 1
ATOM 6301 N N . PRO B 1 195 ? 9.984 43.438 10.133 1 96.25 195 PRO B N 1
ATOM 6302 C CA . PRO B 1 195 ? 9.594 43.656 8.742 1 96.25 195 PRO B CA 1
ATOM 6303 C C . PRO B 1 195 ? 9.508 42.375 7.934 1 96.25 195 PRO B C 1
ATOM 6305 O O . PRO B 1 195 ? 10.25 41.406 8.203 1 96.25 195 PRO B O 1
ATOM 6308 N N . TYR B 1 196 ? 8.688 42.406 6.98 1 96.12 196 TYR B N 1
ATOM 6309 C CA . TYR B 1 196 ? 8.273 41.188 6.266 1 96.12 196 TYR B CA 1
ATOM 6310 C C . TYR B 1 196 ? 9.25 40.844 5.148 1 96.12 196 TYR B C 1
ATOM 6312 O O . TYR B 1 196 ? 9.492 41.688 4.258 1 96.12 196 TYR B O 1
ATOM 6320 N N . TYR B 1 197 ? 9.867 39.656 5.172 1 95.31 197 TYR B N 1
ATOM 6321 C CA . TYR B 1 197 ? 10.672 39.062 4.125 1 95.31 197 TYR B CA 1
ATOM 6322 C C . TYR B 1 197 ? 10.109 37.688 3.74 1 95.31 197 TYR B C 1
ATOM 6324 O O . TYR B 1 197 ? 10.352 36.688 4.434 1 95.31 197 TYR B O 1
ATOM 6332 N N . PRO B 1 198 ? 9.469 37.562 2.617 1 94.75 198 PRO B N 1
ATOM 6333 C CA . PRO B 1 198 ? 8.836 36.312 2.25 1 94.75 198 PRO B CA 1
ATOM 6334 C C . PRO B 1 198 ? 9.836 35.125 2.201 1 94.75 198 PRO B C 1
ATOM 6336 O O . PRO B 1 198 ? 9.484 34 2.537 1 94.75 198 PRO B O 1
ATOM 6339 N N . TYR B 1 199 ? 11.047 35.375 1.835 1 95.19 199 TYR B N 1
ATOM 6340 C CA . TYR B 1 199 ? 12.086 34.344 1.73 1 95.19 199 TYR B CA 1
ATOM 6341 C C . TYR B 1 199 ? 12.367 33.719 3.086 1 95.19 199 TYR B C 1
ATOM 6343 O O . TYR B 1 199 ? 12.656 32.5 3.172 1 95.19 199 TYR B O 1
ATOM 6351 N N . GLY B 1 200 ? 12.266 34.531 4.102 1 93.12 200 GLY B N 1
ATOM 6352 C CA . GLY B 1 200 ? 12.562 34.062 5.445 1 93.12 200 GLY B CA 1
ATOM 6353 C C . GLY B 1 200 ? 11.328 33.875 6.297 1 93.12 200 GLY B C 1
ATOM 6354 O O . GLY B 1 200 ? 11.422 33.75 7.523 1 93.12 200 GLY B O 1
ATOM 6355 N N . SER B 1 201 ? 10.188 33.844 5.676 1 94.75 201 SER B N 1
ATOM 6356 C CA . SER B 1 201 ? 8.922 33.625 6.379 1 94.75 201 SER B CA 1
ATOM 6357 C C . SER B 1 201 ? 8.273 32.312 5.977 1 94.75 201 SER B C 1
ATOM 6359 O O . SER B 1 201 ? 7.926 32.125 4.809 1 94.75 201 SER B O 1
ATOM 6361 N N . GLY B 1 202 ? 8.172 31.391 6.992 1 94.25 202 GLY B N 1
ATOM 6362 C CA . GLY B 1 202 ? 7.492 30.125 6.711 1 94.25 202 GLY B CA 1
ATOM 6363 C C . GLY B 1 202 ? 6.027 30.312 6.352 1 94.25 202 GLY B C 1
ATOM 6364 O O . GLY B 1 202 ? 5.391 31.266 6.789 1 94.25 202 GLY B O 1
ATOM 6365 N N . GLY B 1 203 ? 5.52 29.375 5.574 1 95.44 203 GLY B N 1
ATOM 6366 C CA . GLY B 1 203 ? 4.113 29.422 5.203 1 95.44 203 GLY B CA 1
ATOM 6367 C C . GLY B 1 203 ? 3.605 28.094 4.66 1 95.44 203 GLY B C 1
ATOM 6368 O O . GLY B 1 203 ? 4.328 27.391 3.955 1 95.44 203 GLY B O 1
ATOM 6369 N N . GLY B 1 204 ? 2.389 27.781 5.012 1 97 204 GLY B N 1
ATOM 6370 C CA . GLY B 1 204 ? 1.679 26.656 4.402 1 97 204 GLY B CA 1
ATOM 6371 C C . GLY B 1 204 ? 0.792 27.078 3.244 1 97 204 GLY B C 1
ATOM 6372 O O . GLY B 1 204 ? 0.332 28.219 3.193 1 97 204 GLY B O 1
ATOM 6373 N N . TRP B 1 205 ? 0.556 26.172 2.346 1 97.88 205 TRP B N 1
ATOM 6374 C CA . TRP B 1 205 ? -0.191 26.562 1.15 1 97.88 205 TRP B CA 1
ATOM 6375 C C . TRP B 1 205 ? -1.617 26.969 1.506 1 97.88 205 TRP B C 1
ATOM 6377 O O . TRP B 1 205 ? -2.215 27.812 0.835 1 97.88 205 TRP B O 1
ATOM 6387 N N . ALA B 1 206 ? -2.215 26.375 2.547 1 98.38 206 ALA B N 1
ATOM 6388 C CA . ALA B 1 206 ? -3.582 26.719 2.93 1 98.38 206 ALA B CA 1
ATOM 6389 C C . ALA B 1 206 ? -3.65 28.125 3.51 1 98.38 206 ALA B C 1
ATOM 6391 O O . ALA B 1 206 ? -4.715 28.75 3.523 1 98.38 206 ALA B O 1
ATOM 6392 N N . GLN B 1 207 ? -2.527 28.578 3.971 1 97.56 207 GLN B N 1
ATOM 6393 C CA . GLN B 1 207 ? -2.42 29.938 4.465 1 97.56 207 GLN B CA 1
ATOM 6394 C C . GLN B 1 207 ? -2.516 30.953 3.324 1 97.56 207 GLN B C 1
ATOM 6396 O O . GLN B 1 207 ? -2.824 32.125 3.549 1 97.56 207 GLN B O 1
ATOM 6401 N N . ASN B 1 208 ? -2.33 30.5 2.119 1 96.25 208 ASN B N 1
ATOM 6402 C CA . ASN B 1 208 ? -2.23 31.375 0.959 1 96.25 208 ASN B CA 1
ATOM 6403 C C . ASN B 1 208 ? -3.373 31.141 -0.024 1 96.25 208 ASN B C 1
ATOM 6405 O O . ASN B 1 208 ? -3.373 31.688 -1.126 1 96.25 208 ASN B O 1
ATOM 6409 N N . ILE B 1 209 ? -4.336 30.391 0.314 1 96.56 209 ILE B N 1
ATOM 6410 C CA . ILE B 1 209 ? -5.273 29.938 -0.704 1 96.56 209 ILE B CA 1
ATOM 6411 C C . ILE B 1 209 ? -6.52 30.812 -0.697 1 96.56 209 ILE B C 1
ATOM 6413 O O . ILE B 1 209 ? -7.277 30.844 -1.668 1 96.56 209 ILE B O 1
ATOM 6417 N N . ALA B 1 210 ? -6.785 31.578 0.325 1 96.12 210 ALA B N 1
ATOM 6418 C CA . ALA B 1 210 ? -8.008 32.375 0.455 1 96.12 210 ALA B CA 1
ATOM 6419 C C . ALA B 1 210 ? -8.117 33.406 -0.674 1 96.12 210 ALA B C 1
ATOM 6421 O O . ALA B 1 210 ? -9.219 33.719 -1.116 1 96.12 210 ALA B O 1
ATOM 6422 N N . GLN B 1 211 ? -7.008 33.875 -1.173 1 94.75 211 GLN B N 1
ATOM 6423 C CA . GLN B 1 211 ? -6.98 34.938 -2.195 1 94.75 211 GLN B CA 1
ATOM 6424 C C . GLN B 1 211 ? -7.625 34.438 -3.49 1 94.75 211 GLN B C 1
ATOM 6426 O O . GLN B 1 211 ? -7.988 35.25 -4.348 1 94.75 211 GLN B O 1
ATOM 6431 N N . TYR B 1 212 ? -7.848 33.156 -3.625 1 95.31 212 TYR B N 1
ATOM 6432 C CA . TYR B 1 212 ? -8.359 32.594 -4.871 1 95.31 212 TYR B CA 1
ATOM 6433 C C . TYR B 1 212 ? -9.875 32.469 -4.82 1 95.31 212 TYR B C 1
ATOM 6435 O O . TYR B 1 212 ? -10.508 32.094 -5.82 1 95.31 212 TYR B O 1
ATOM 6443 N N . PHE B 1 213 ? -10.5 32.75 -3.686 1 95 213 PHE B N 1
ATOM 6444 C CA . PHE B 1 213 ? -11.922 32.469 -3.551 1 95 213 PHE B CA 1
ATOM 6445 C C . PHE B 1 213 ? -12.727 33.75 -3.359 1 95 213 PHE B C 1
ATOM 6447 O O . PHE B 1 213 ? -12.227 34.719 -2.789 1 95 213 PHE B O 1
ATOM 6454 N N . GLU B 1 214 ? -13.938 33.656 -3.836 1 93.5 214 GLU B N 1
ATOM 6455 C CA . GLU B 1 214 ? -14.992 34.625 -3.574 1 93.5 214 GLU B CA 1
ATOM 6456 C C . GLU B 1 214 ? -16.188 34 -2.873 1 93.5 214 GLU B C 1
ATOM 6458 O O . GLU B 1 214 ? -16.547 32.844 -3.172 1 93.5 214 GLU B O 1
ATOM 6463 N N . ASN B 1 215 ? -16.703 34.625 -1.906 1 95.31 215 ASN B N 1
ATOM 6464 C CA . ASN B 1 215 ? -17.906 34.219 -1.209 1 95.31 215 ASN B CA 1
ATOM 6465 C C . ASN B 1 215 ? -17.688 32.906 -0.455 1 95.31 215 ASN B C 1
ATOM 6467 O O . ASN B 1 215 ? -18.562 32.031 -0.436 1 95.31 215 ASN B O 1
ATOM 6471 N N . LEU B 1 216 ? -16.562 32.656 -0.026 1 96.81 216 LEU B N 1
ATOM 6472 C CA . LEU B 1 216 ? -16.141 31.5 0.752 1 96.81 216 LEU B CA 1
ATOM 6473 C C . LEU B 1 216 ? -15.125 31.922 1.818 1 96.81 216 LEU B C 1
ATOM 6475 O O . LEU B 1 216 ? -14.258 32.75 1.565 1 96.81 216 LEU B O 1
ATOM 6479 N N . SER B 1 217 ? -15.242 31.391 2.988 1 97.12 217 SER B N 1
ATOM 6480 C CA . SER B 1 217 ? -14.242 31.609 4.027 1 97.12 217 SER B CA 1
ATOM 6481 C C . SER B 1 217 ? -13.336 30.391 4.18 1 97.12 217 SER B C 1
ATOM 6483 O O . SER B 1 217 ? -13.789 29.25 4.094 1 97.12 217 SER B O 1
ATOM 6485 N N . VAL B 1 218 ? -12.086 30.578 4.344 1 97.5 218 VAL B N 1
ATOM 6486 C CA . VAL B 1 218 ? -11.133 29.5 4.57 1 97.5 218 VAL B CA 1
ATOM 6487 C C . VAL B 1 218 ? -10.766 29.438 6.051 1 97.5 218 VAL B C 1
ATOM 6489 O O . VAL B 1 218 ? -10.391 30.438 6.648 1 97.5 218 VAL B O 1
ATOM 6492 N N . CYS B 1 219 ? -10.898 28.312 6.637 1 97.06 219 CYS B N 1
ATOM 6493 C CA . CYS B 1 219 ? -10.555 28.062 8.031 1 97.06 219 CYS B CA 1
ATOM 6494 C C . CYS B 1 219 ? -9.523 26.953 8.148 1 97.06 219 CYS B C 1
ATOM 6496 O O . CYS B 1 219 ? -9.852 25.781 7.953 1 97.06 219 CYS B O 1
ATOM 6498 N N . ASN B 1 220 ? -8.305 27.281 8.531 1 97.38 220 ASN B N 1
ATOM 6499 C CA . ASN B 1 220 ? -7.176 26.359 8.57 1 97.38 220 ASN B CA 1
ATOM 6500 C C . ASN B 1 220 ? -6.941 25.828 9.977 1 97.38 220 ASN B C 1
ATOM 6502 O O . ASN B 1 220 ? -6.586 26.578 10.883 1 97.38 220 ASN B O 1
ATOM 6506 N N . TYR B 1 221 ? -7.078 24.516 10.172 1 96.62 221 TYR B N 1
ATOM 6507 C CA . TYR B 1 221 ? -6.891 23.906 11.484 1 96.62 221 TYR B CA 1
ATOM 6508 C C . TYR B 1 221 ? -5.586 23.109 11.531 1 96.62 221 TYR B C 1
ATOM 6510 O O . TYR B 1 221 ? -5.289 22.453 12.531 1 96.62 221 TYR B O 1
ATOM 6518 N N . ALA B 1 222 ? -4.836 23.203 10.469 1 96.56 222 ALA B N 1
ATOM 6519 C CA . ALA B 1 222 ? -3.566 22.484 10.438 1 96.56 222 ALA B CA 1
ATOM 6520 C C . ALA B 1 222 ? -2.549 23.125 11.375 1 96.56 222 ALA B C 1
ATOM 6522 O O . ALA B 1 222 ? -2.605 24.328 11.633 1 96.56 222 ALA B O 1
ATOM 6523 N N . HIS B 1 223 ? -1.647 22.328 11.914 1 93.94 223 HIS B N 1
ATOM 6524 C CA . HIS B 1 223 ? -0.442 22.875 12.531 1 93.94 223 HIS B CA 1
ATOM 6525 C C . HIS B 1 223 ? 0.671 21.828 12.562 1 93.94 223 HIS B C 1
ATOM 6527 O O . HIS B 1 223 ? 0.452 20.672 12.211 1 93.94 223 HIS B O 1
ATOM 6533 N N . SER B 1 224 ? 1.766 22.234 12.977 1 93.69 224 SER B N 1
ATOM 6534 C CA . SER B 1 224 ? 2.969 21.406 12.961 1 93.69 224 SER B CA 1
ATOM 6535 C C . SER B 1 224 ? 2.797 20.172 13.836 1 93.69 224 SER B C 1
ATOM 6537 O O . SER B 1 224 ? 2.205 20.234 14.914 1 93.69 224 SER B O 1
ATOM 6539 N N . GLY B 1 225 ? 3.205 19.031 13.305 1 94.5 225 GLY B N 1
ATOM 6540 C CA . GLY B 1 225 ? 3.291 17.812 14.086 1 94.5 225 GLY B CA 1
ATOM 6541 C C . GLY B 1 225 ? 2.066 16.922 13.945 1 94.5 225 GLY B C 1
ATOM 6542 O O . GLY B 1 225 ? 2.104 15.742 14.289 1 94.5 225 GLY B O 1
ATOM 6543 N N . LEU B 1 226 ? 1.002 17.422 13.367 1 96.88 226 LEU B N 1
ATOM 6544 C CA . LEU B 1 226 ? -0.266 16.688 13.375 1 96.88 226 LEU B CA 1
ATOM 6545 C C . LEU B 1 226 ? -0.217 15.5 12.422 1 96.88 226 LEU B C 1
ATOM 6547 O O . LEU B 1 226 ? 0.352 15.586 11.336 1 96.88 226 LEU B O 1
ATOM 6551 N N . THR B 1 227 ? -0.747 14.406 12.898 1 97.62 227 THR B N 1
ATOM 6552 C CA . THR B 1 227 ? -1.064 13.219 12.125 1 97.62 227 THR B CA 1
ATOM 6553 C C . THR B 1 227 ? -2.574 13.062 11.969 1 97.62 227 THR B C 1
ATOM 6555 O O . THR B 1 227 ? -3.348 13.805 12.57 1 97.62 227 THR B O 1
ATOM 6558 N N . THR B 1 228 ? -2.955 12.047 11.156 1 98.38 228 THR B N 1
ATOM 6559 C CA . THR B 1 228 ? -4.375 11.734 11.031 1 98.38 228 THR B CA 1
ATOM 6560 C C . THR B 1 228 ? -4.949 11.281 12.367 1 98.38 228 THR B C 1
ATOM 6562 O O . THR B 1 228 ? -6.145 11.43 12.625 1 98.38 228 THR B O 1
ATOM 6565 N N . ASN B 1 229 ? -4.141 10.727 13.289 1 97.38 229 ASN B N 1
ATOM 6566 C CA . ASN B 1 229 ? -4.605 10.336 14.609 1 97.38 229 ASN B CA 1
ATOM 6567 C C . ASN B 1 229 ? -4.746 11.539 15.531 1 97.38 229 ASN B C 1
ATOM 6569 O O . ASN B 1 229 ? -5.82 11.781 16.094 1 97.38 229 ASN B O 1
ATOM 6573 N N . CYS B 1 230 ? -3.711 12.305 15.695 1 95.44 230 CYS B N 1
ATOM 6574 C CA . CYS B 1 230 ? -3.703 13.336 16.734 1 95.44 230 CYS B CA 1
ATOM 6575 C C . CYS B 1 230 ? -4.617 14.492 16.359 1 95.44 230 CYS B C 1
ATOM 6577 O O . CYS B 1 230 ? -5.129 15.195 17.234 1 95.44 230 CYS B O 1
ATOM 6579 N N . PHE B 1 231 ? -4.828 14.727 15.031 1 97.75 231 PHE B N 1
ATOM 6580 C CA . PHE B 1 231 ? -5.832 15.719 14.664 1 97.75 231 PHE B CA 1
ATOM 6581 C C . PHE B 1 231 ? -7.176 15.391 15.297 1 97.75 231 PHE B C 1
ATOM 6583 O O . PHE B 1 231 ? -7.891 16.281 15.75 1 97.75 231 PHE B O 1
ATOM 6590 N N . ARG B 1 232 ? -7.535 14.141 15.305 1 95.88 232 ARG B N 1
ATOM 6591 C CA . ARG B 1 232 ? -8.781 13.664 15.898 1 95.88 232 ARG B CA 1
ATOM 6592 C C . ARG B 1 232 ? -8.68 13.617 17.422 1 95.88 232 ARG B C 1
ATOM 6594 O O . ARG B 1 232 ? -9.508 14.211 18.125 1 95.88 232 ARG B O 1
ATOM 6601 N N . ASP B 1 233 ? -7.617 13.07 17.953 1 94.88 233 ASP B N 1
ATOM 6602 C CA . ASP B 1 233 ? -7.531 12.68 19.359 1 94.88 233 ASP B CA 1
ATOM 6603 C C . ASP B 1 233 ? -7.16 13.867 20.25 1 94.88 233 ASP B C 1
ATOM 6605 O O . ASP B 1 233 ? -7.48 13.891 21.438 1 94.88 233 ASP B O 1
ATOM 6609 N N . ASP B 1 234 ? -6.469 14.883 19.625 1 96.06 234 ASP B N 1
ATOM 6610 C CA . ASP B 1 234 ? -6.008 16.016 20.422 1 96.06 234 ASP B CA 1
ATOM 6611 C C . ASP B 1 234 ? -7.094 17.078 20.547 1 96.06 234 ASP B C 1
ATOM 6613 O O . ASP B 1 234 ? -6.902 18.109 21.203 1 96.06 234 ASP B O 1
ATOM 6617 N N . GLY B 1 235 ? -8.195 16.875 19.859 1 95.62 235 GLY B N 1
ATOM 6618 C CA . GLY B 1 235 ? -9.336 17.75 20.078 1 95.62 235 GLY B CA 1
ATOM 6619 C C . GLY B 1 235 ? -9.602 18.703 18.922 1 95.62 235 GLY B C 1
ATOM 6620 O O . GLY B 1 235 ? -10.602 19.422 18.922 1 95.62 235 GLY B O 1
ATOM 6621 N N . HIS B 1 236 ? -8.758 18.734 17.891 1 96.62 236 HIS B N 1
ATOM 6622 C CA . HIS B 1 236 ? -8.961 19.625 16.75 1 96.62 236 HIS B CA 1
ATOM 6623 C C . HIS B 1 236 ? -10.258 19.281 16.016 1 96.62 236 HIS B C 1
ATOM 6625 O O . HIS B 1 236 ? -11.023 20.172 15.664 1 96.62 236 HIS B O 1
ATOM 6631 N N . TRP B 1 237 ? -10.453 17.984 15.797 1 96.88 237 TRP B N 1
ATOM 6632 C CA . TRP B 1 237 ? -11.672 17.516 15.156 1 96.88 237 TRP B CA 1
ATOM 6633 C C . TRP B 1 237 ? -12.906 17.906 15.977 1 96.88 237 TRP B C 1
ATOM 6635 O O . TRP B 1 237 ? -13.914 18.328 15.414 1 96.88 237 TRP B O 1
ATOM 6645 N N . ASP B 1 238 ? -12.836 17.844 17.266 1 95.5 238 ASP B N 1
ATOM 6646 C CA . ASP B 1 238 ? -13.961 18.156 18.141 1 95.5 238 ASP B CA 1
ATOM 6647 C C . ASP B 1 238 ? -14.344 19.625 18.016 1 95.5 238 ASP B C 1
ATOM 6649 O O . ASP B 1 238 ? -15.531 19.969 17.984 1 95.5 238 ASP B O 1
ATOM 6653 N N . ILE B 1 239 ? -13.367 20.453 17.938 1 95.06 239 ILE B N 1
ATOM 6654 C CA . ILE B 1 239 ? -13.617 21.875 17.812 1 95.06 239 ILE B CA 1
ATOM 6655 C C . ILE B 1 239 ? -14.273 22.172 16.469 1 95.06 239 ILE B C 1
ATOM 6657 O O . ILE B 1 239 ? -15.281 22.875 16.391 1 95.06 239 ILE B O 1
ATOM 6661 N N . LEU B 1 240 ? -13.727 21.609 15.492 1 93.31 240 LEU B N 1
ATOM 6662 C CA . LEU B 1 240 ? -14.195 21.812 14.125 1 93.31 240 LEU B CA 1
ATOM 6663 C C . LEU B 1 240 ? -15.633 21.344 13.969 1 93.31 240 LEU B C 1
ATOM 6665 O O . LEU B 1 240 ? -16.438 22.016 13.312 1 93.31 240 LEU B O 1
ATOM 6669 N N . THR B 1 241 ? -16 20.25 14.562 1 91.5 241 THR B N 1
ATOM 6670 C CA . THR B 1 241 ? -17.297 19.625 14.297 1 91.5 241 THR B CA 1
ATOM 6671 C C . THR B 1 241 ? -18.422 20.406 14.984 1 91.5 241 THR B C 1
ATOM 6673 O O . THR B 1 241 ? -19.594 20.25 14.641 1 91.5 241 THR B O 1
ATOM 6676 N N . LYS B 1 242 ? -18.047 21.266 15.867 1 92.69 242 LYS B N 1
ATOM 6677 C CA . LYS B 1 242 ? -19.047 22.141 16.5 1 92.69 242 LYS B CA 1
ATOM 6678 C C . LYS B 1 242 ? -19.469 23.266 15.555 1 92.69 242 LYS B C 1
ATOM 6680 O O . LYS B 1 242 ? -20.516 23.875 15.742 1 92.69 242 LYS B O 1
ATOM 6685 N N . SER B 1 243 ? -18.688 23.453 14.547 1 91.75 243 SER B N 1
ATOM 6686 C CA . SER B 1 243 ? -18.938 24.609 13.688 1 91.75 243 SER B CA 1
ATOM 6687 C C . SER B 1 243 ? -19.359 24.172 12.289 1 91.75 243 SER B C 1
ATOM 6689 O O . SER B 1 243 ? -19.812 25 11.492 1 91.75 243 SER B O 1
ATOM 6691 N N . ILE B 1 244 ? -19.312 22.906 11.984 1 93.56 244 ILE B N 1
ATOM 6692 C CA . ILE B 1 244 ? -19.547 22.406 10.625 1 93.56 244 ILE B CA 1
ATOM 6693 C C . ILE B 1 244 ? -21.031 22.531 10.273 1 93.56 244 ILE B C 1
ATOM 6695 O O . ILE B 1 244 ? -21.891 22.312 11.125 1 93.56 244 ILE B O 1
ATOM 6699 N N . ARG B 1 245 ? -21.375 22.984 9.047 1 93.94 245 ARG B N 1
ATOM 6700 C CA . ARG B 1 245 ? -22.719 23.078 8.5 1 93.94 245 ARG B CA 1
ATOM 6701 C C . ARG B 1 245 ? -22.812 22.344 7.172 1 93.94 245 ARG B C 1
ATOM 6703 O O . ARG B 1 245 ? -21.812 22.125 6.5 1 93.94 245 ARG B O 1
ATOM 6710 N N . LYS B 1 246 ? -24 21.953 6.887 1 97 246 LYS B N 1
ATOM 6711 C CA . LYS B 1 246 ? -24.266 21.375 5.566 1 97 246 LYS B CA 1
ATOM 6712 C C . LYS B 1 246 ? -23.766 22.312 4.461 1 97 246 LYS B C 1
ATOM 6714 O O . LYS B 1 246 ? -24 23.516 4.512 1 97 246 LYS B O 1
ATOM 6719 N N . GLY B 1 247 ? -23.047 21.734 3.525 1 97.19 247 GLY B N 1
ATOM 6720 C CA . GLY B 1 247 ? -22.578 22.531 2.4 1 97.19 247 GLY B CA 1
ATOM 6721 C C . GLY B 1 247 ? -21.141 22.984 2.557 1 97.19 247 GLY B C 1
ATOM 6722 O O . GLY B 1 247 ? -20.516 23.422 1.59 1 97.19 247 GLY B O 1
ATOM 6723 N N . ASP B 1 248 ? -20.594 22.906 3.779 1 98.19 248 ASP B N 1
ATOM 6724 C CA . ASP B 1 248 ? -19.188 23.219 3.979 1 98.19 248 ASP B CA 1
ATOM 6725 C C . ASP B 1 248 ? -18.297 22.219 3.262 1 98.19 248 ASP B C 1
ATOM 6727 O O . ASP B 1 248 ? -18.766 21.188 2.779 1 98.19 248 ASP B O 1
ATOM 6731 N N . ILE B 1 249 ? -17.047 22.578 3.08 1 98.31 249 ILE B N 1
ATOM 6732 C CA . ILE B 1 249 ? -16.078 21.766 2.361 1 98.31 249 ILE B CA 1
ATOM 6733 C C . ILE B 1 249 ? -14.891 21.469 3.27 1 98.31 249 ILE B C 1
ATOM 6735 O O . ILE B 1 249 ? -14.523 22.281 4.113 1 98.31 249 ILE B O 1
ATOM 6739 N N . PHE B 1 250 ? -14.344 20.234 3.152 1 97.81 250 PHE B N 1
ATOM 6740 C CA . PHE B 1 250 ? -13.18 19.828 3.924 1 97.81 250 PHE B CA 1
ATOM 6741 C C . PHE B 1 250 ? -12.055 19.359 3.004 1 97.81 250 PHE B C 1
ATOM 6743 O O . PHE B 1 250 ? -12.258 18.484 2.172 1 97.81 250 PHE B O 1
ATOM 6750 N N . MET B 1 251 ? -10.891 19.953 3.107 1 98.06 251 MET B N 1
ATOM 6751 C CA . MET B 1 251 ? -9.688 19.438 2.461 1 98.06 251 MET B CA 1
ATOM 6752 C C . MET B 1 251 ? -8.766 18.766 3.477 1 98.06 251 MET B C 1
ATOM 6754 O O . MET B 1 251 ? -8.422 19.375 4.496 1 98.06 251 MET B O 1
ATOM 6758 N N . LEU B 1 252 ? -8.406 17.547 3.201 1 98.62 252 LEU B N 1
ATOM 6759 C CA . LEU B 1 252 ? -7.547 16.75 4.082 1 98.62 252 LEU B CA 1
ATOM 6760 C C . LEU B 1 252 ? -6.18 16.531 3.449 1 98.62 252 LEU B C 1
ATOM 6762 O O . LEU B 1 252 ? -6.078 15.914 2.387 1 98.62 252 LEU B O 1
ATOM 6766 N N . GLN B 1 253 ? -5.125 17.078 4.02 1 98.81 253 GLN B N 1
ATOM 6767 C CA . GLN B 1 253 ? -3.77 16.766 3.574 1 98.81 253 GLN B CA 1
ATOM 6768 C C . GLN B 1 253 ? -2.875 16.406 4.754 1 98.81 253 GLN B C 1
ATOM 6770 O O . GLN B 1 253 ? -2.377 17.281 5.461 1 98.81 253 GLN B O 1
ATOM 6775 N N . PHE B 1 254 ? -2.658 15.117 4.957 1 98.62 254 PHE B N 1
ATOM 6776 C CA . PHE B 1 254 ? -1.762 14.555 5.961 1 98.62 254 PHE B CA 1
ATOM 6777 C C . PHE B 1 254 ? -0.686 13.695 5.305 1 98.62 254 PHE B C 1
ATOM 6779 O O . PHE B 1 254 ? -0.514 13.727 4.086 1 98.62 254 PHE B O 1
ATOM 6786 N N . GLY B 1 255 ? 0.151 13.062 6.086 1 98.06 255 GLY B N 1
ATOM 6787 C CA . GLY B 1 255 ? 1.122 12.133 5.539 1 98.06 255 GLY B CA 1
ATOM 6788 C C . GLY B 1 255 ? 2.516 12.32 6.105 1 98.06 255 GLY B C 1
ATOM 6789 O O . GLY B 1 255 ? 3.17 11.352 6.492 1 98.06 255 GLY B O 1
ATOM 6790 N N . HIS B 1 256 ? 3.025 13.539 6.199 1 97.25 256 HIS B N 1
ATOM 6791 C CA . HIS B 1 256 ? 4.402 13.82 6.586 1 97.25 256 HIS B CA 1
ATOM 6792 C C . HIS B 1 256 ? 4.707 13.273 7.977 1 97.25 256 HIS B C 1
ATOM 6794 O O . HIS B 1 256 ? 5.789 12.727 8.203 1 97.25 256 HIS B O 1
ATOM 6800 N N . ASN B 1 257 ? 3.803 13.516 8.875 1 96.88 257 ASN B N 1
ATOM 6801 C CA . ASN B 1 257 ? 4.023 13.047 10.242 1 96.88 257 ASN B CA 1
ATOM 6802 C C . ASN B 1 257 ? 3.494 11.633 10.445 1 96.88 257 ASN B C 1
ATOM 6804 O O . ASN B 1 257 ? 4.023 10.883 11.266 1 96.88 257 ASN B O 1
ATOM 6808 N N . ASP B 1 258 ? 2.475 11.289 9.641 1 97.81 258 ASP B N 1
ATOM 6809 C CA . ASP B 1 258 ? 1.959 9.93 9.703 1 97.81 258 ASP B CA 1
ATOM 6810 C C . ASP B 1 258 ? 3.051 8.914 9.367 1 97.81 258 ASP B C 1
ATOM 6812 O O . ASP B 1 258 ? 3.137 7.855 9.992 1 97.81 258 ASP B O 1
ATOM 6816 N N . GLN B 1 259 ? 3.836 9.234 8.414 1 96.69 259 GLN B N 1
ATOM 6817 C CA . GLN B 1 259 ? 4.848 8.305 7.934 1 96.69 259 GLN B CA 1
ATOM 6818 C C . GLN B 1 259 ? 5.809 7.906 9.055 1 96.69 259 GLN B C 1
ATOM 6820 O O . GLN B 1 259 ? 6.418 6.836 9 1 96.69 259 GLN B O 1
ATOM 6825 N N . LYS B 1 260 ? 5.859 8.703 10.102 1 94.56 260 LYS B N 1
ATOM 6826 C CA . LYS B 1 260 ? 6.836 8.477 11.164 1 94.56 260 LYS B CA 1
ATOM 6827 C C . LYS B 1 260 ? 6.234 7.645 12.297 1 94.56 260 LYS B C 1
ATOM 6829 O O . LYS B 1 260 ? 6.875 7.438 13.328 1 94.56 260 LYS B O 1
ATOM 6834 N N . ARG B 1 261 ? 5.066 7.289 12.117 1 95.94 261 ARG B N 1
ATOM 6835 C CA . ARG B 1 261 ? 4.355 6.438 13.062 1 95.94 261 ARG B CA 1
ATOM 6836 C C . ARG B 1 261 ? 4.027 5.082 12.445 1 95.94 261 ARG B C 1
ATOM 6838 O O . ARG B 1 261 ? 3.291 5.008 11.461 1 95.94 261 ARG B O 1
ATOM 6845 N N . ARG B 1 262 ? 4.48 4.039 13.062 1 96.25 262 ARG B N 1
ATOM 6846 C CA . ARG B 1 262 ? 4.328 2.713 12.477 1 96.25 262 ARG B CA 1
ATOM 6847 C C . ARG B 1 262 ? 2.865 2.283 12.461 1 96.25 262 ARG B C 1
ATOM 6849 O O . ARG B 1 262 ? 2.451 1.503 11.602 1 96.25 262 ARG B O 1
ATOM 6856 N N . ASN B 1 263 ? 2.055 2.775 13.414 1 95.38 263 ASN B N 1
ATOM 6857 C CA . ASN B 1 263 ? 0.631 2.457 13.406 1 95.38 263 ASN B CA 1
ATOM 6858 C C . ASN B 1 263 ? -0.109 3.221 12.312 1 95.38 263 ASN B C 1
ATOM 6860 O O . ASN B 1 263 ? -1.295 2.982 12.07 1 95.38 263 ASN B O 1
ATOM 6864 N N . LEU B 1 264 ? 0.536 4.129 11.633 1 98 264 LEU B N 1
ATOM 6865 C CA . LEU B 1 264 ? -0.069 4.941 10.578 1 98 264 LEU B CA 1
ATOM 6866 C C . LEU B 1 264 ? 0.628 4.711 9.242 1 98 264 LEU B C 1
ATOM 6868 O O . LEU B 1 264 ? 0.842 5.652 8.477 1 98 264 LEU B O 1
ATOM 6872 N N . THR B 1 265 ? 0.967 3.445 8.977 1 97.38 265 THR B N 1
ATOM 6873 C CA . THR B 1 265 ? 1.491 3.111 7.66 1 97.38 265 THR B CA 1
ATOM 6874 C C . THR B 1 265 ? 0.5 3.506 6.566 1 97.38 265 THR B C 1
ATOM 6876 O O . THR B 1 265 ? -0.701 3.617 6.824 1 97.38 265 THR B O 1
ATOM 6879 N N . ALA B 1 266 ? 0.965 3.768 5.344 1 98.38 266 ALA B N 1
ATOM 6880 C CA . ALA B 1 266 ? 0.178 4.32 4.246 1 98.38 26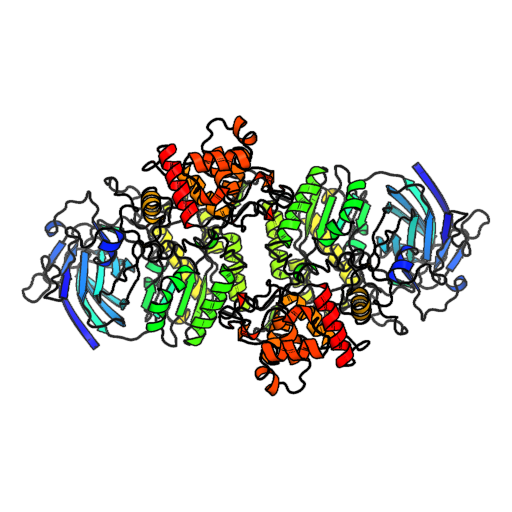6 ALA B CA 1
ATOM 6881 C C . ALA B 1 266 ? -1.094 3.506 4.02 1 98.38 266 ALA B C 1
ATOM 6883 O O . ALA B 1 266 ? -2.199 4.051 4.051 1 98.38 266 ALA B O 1
ATOM 6884 N N . PHE B 1 267 ? -0.954 2.162 3.799 1 97.69 267 PHE B N 1
ATOM 6885 C CA . PHE B 1 267 ? -2.088 1.291 3.51 1 97.69 267 PHE B CA 1
ATOM 6886 C C . PHE B 1 267 ? -2.529 0.544 4.762 1 97.69 267 PHE B C 1
ATOM 6888 O O . PHE B 1 267 ? -2.924 -0.621 4.691 1 97.69 267 PHE B O 1
ATOM 6895 N N . GLY B 1 268 ? -2.367 1.145 5.906 1 96.75 268 GLY B N 1
ATOM 6896 C CA . GLY B 1 268 ? -2.834 0.729 7.219 1 96.75 268 GLY B CA 1
ATOM 6897 C C . GLY B 1 268 ? -3.645 1.796 7.93 1 96.75 268 GLY B C 1
ATOM 6898 O O . GLY B 1 268 ? -4.703 2.201 7.449 1 96.75 268 GLY B O 1
ATOM 6899 N N . GLY B 1 269 ? -3.035 2.357 9 1 97.62 269 GLY B N 1
ATOM 6900 C CA . GLY B 1 269 ? -3.764 3.33 9.797 1 97.62 269 GLY B CA 1
ATOM 6901 C C . GLY B 1 269 ? -4.035 4.625 9.062 1 97.62 269 GLY B C 1
ATOM 6902 O O . GLY B 1 269 ? -5.078 5.254 9.258 1 97.62 269 GLY B O 1
ATOM 6903 N N . TYR B 1 270 ? -3.137 5.027 8.148 1 98.62 270 TYR B N 1
ATOM 6904 C CA . TYR B 1 270 ? -3.281 6.289 7.434 1 98.62 270 TYR B CA 1
ATOM 6905 C C . TYR B 1 270 ? -4.516 6.27 6.535 1 98.62 270 TYR B C 1
ATOM 6907 O O . TYR B 1 270 ? -5.383 7.137 6.648 1 98.62 270 TYR B O 1
ATOM 6915 N N . ILE B 1 271 ? -4.617 5.27 5.66 1 98.62 271 ILE B N 1
ATOM 6916 C CA . ILE B 1 271 ? -5.742 5.219 4.73 1 98.62 271 ILE B CA 1
ATOM 6917 C C . ILE B 1 271 ? -7.035 4.949 5.5 1 98.62 271 ILE B C 1
ATOM 6919 O O . ILE B 1 271 ? -8.102 5.457 5.137 1 98.62 271 ILE B O 1
ATOM 6923 N N . ASN B 1 272 ? -7.031 4.133 6.578 1 98.38 272 ASN B N 1
ATOM 6924 C CA . ASN B 1 272 ? -8.203 3.912 7.418 1 98.38 272 ASN B CA 1
ATOM 6925 C C . ASN B 1 272 ? -8.727 5.219 8 1 98.38 272 ASN B C 1
ATOM 6927 O O . ASN B 1 272 ? -9.938 5.445 8.039 1 98.38 272 ASN B O 1
ATOM 6931 N N . ASN B 1 273 ? -7.758 6.027 8.453 1 98.62 273 ASN B N 1
ATOM 6932 C CA . ASN B 1 273 ? -8.164 7.309 9.023 1 98.62 273 ASN B CA 1
ATOM 6933 C C . ASN B 1 273 ? -8.781 8.219 7.969 1 98.62 273 ASN B C 1
ATOM 6935 O O . ASN B 1 273 ? -9.734 8.945 8.25 1 98.62 273 ASN B O 1
ATOM 6939 N N . LEU B 1 274 ? -8.219 8.25 6.777 1 98.81 274 LEU B N 1
ATOM 6940 C CA . LEU B 1 274 ? -8.828 9.023 5.703 1 98.81 274 LEU B CA 1
ATOM 6941 C C . LEU B 1 274 ? -10.266 8.578 5.449 1 98.81 274 LEU B C 1
ATOM 6943 O O . LEU B 1 274 ? -11.156 9.414 5.273 1 98.81 274 LEU B O 1
ATOM 6947 N N . ARG B 1 275 ? -10.5 7.227 5.406 1 98.44 275 ARG B N 1
ATOM 6948 C CA . ARG B 1 275 ? -11.852 6.695 5.242 1 98.44 275 ARG B CA 1
ATOM 6949 C C . ARG B 1 275 ? -12.773 7.191 6.355 1 98.44 275 ARG B C 1
ATOM 6951 O O . ARG B 1 275 ? -13.914 7.566 6.094 1 98.44 275 ARG B O 1
ATOM 6958 N N . TRP B 1 276 ? -12.25 7.227 7.566 1 98.19 276 TRP B N 1
ATOM 6959 C CA . TRP B 1 276 ? -13.031 7.672 8.719 1 98.19 276 TRP B CA 1
ATOM 6960 C C . TRP B 1 276 ? -13.453 9.133 8.555 1 98.19 276 TRP B C 1
ATOM 6962 O O . TRP B 1 276 ? -14.625 9.461 8.734 1 98.19 276 TRP B O 1
ATOM 6972 N N . TYR B 1 277 ? -12.5 10.008 8.219 1 98.38 277 TYR B N 1
ATOM 6973 C CA . TYR B 1 277 ? -12.797 11.43 8.086 1 98.38 277 TYR B CA 1
ATOM 6974 C C . TYR B 1 277 ? -13.844 11.672 7 1 98.38 277 TYR B C 1
ATOM 6976 O O . TYR B 1 277 ? -14.773 12.453 7.188 1 98.38 277 TYR B O 1
ATOM 6984 N N . VAL B 1 278 ? -13.672 11.008 5.848 1 98.19 278 VAL B N 1
ATOM 6985 C CA . VAL B 1 278 ? -14.617 11.195 4.75 1 98.19 278 VAL B CA 1
ATOM 6986 C C . VAL B 1 278 ? -16.016 10.789 5.199 1 98.19 278 VAL B C 1
ATOM 6988 O O . VAL B 1 278 ? -17 11.5 4.949 1 98.19 278 VAL B O 1
ATOM 6991 N N . LYS B 1 279 ? -16.094 9.648 5.855 1 96.94 279 LYS B N 1
ATOM 6992 C CA . LYS B 1 279 ? -17.375 9.172 6.359 1 96.94 279 LYS B CA 1
ATOM 6993 C C . LYS B 1 279 ? -18.016 10.188 7.305 1 96.94 279 LYS B C 1
ATOM 6995 O O . LYS B 1 279 ? -19.188 10.531 7.168 1 96.94 279 LYS B O 1
ATOM 7000 N N . LYS B 1 280 ? -17.266 10.711 8.258 1 97.06 280 LYS B N 1
ATOM 7001 C CA . LYS B 1 280 ? -17.766 11.648 9.258 1 97.06 280 LYS B CA 1
ATOM 7002 C C . LYS B 1 280 ? -18.156 12.977 8.617 1 97.06 280 LYS B C 1
ATOM 7004 O O . LYS B 1 280 ? -19.188 13.562 8.969 1 97.06 280 LYS B O 1
ATOM 7009 N N . ILE B 1 281 ? -17.391 13.477 7.699 1 97.94 281 ILE B N 1
ATOM 7010 C CA . ILE B 1 281 ? -17.656 14.734 7.016 1 97.94 281 ILE B CA 1
ATOM 7011 C C . ILE B 1 281 ? -18.984 14.633 6.266 1 97.94 281 ILE B C 1
ATOM 7013 O O . ILE B 1 281 ? -19.812 15.547 6.324 1 97.94 281 ILE B O 1
ATOM 7017 N N . ARG B 1 282 ? -19.219 13.508 5.609 1 97.38 282 ARG B N 1
ATOM 7018 C CA . ARG B 1 282 ? -20.453 13.297 4.855 1 97.38 282 ARG B CA 1
ATOM 7019 C C . ARG B 1 282 ? -21.656 13.258 5.781 1 97.38 282 ARG B C 1
ATOM 7021 O O . ARG B 1 282 ? -22.75 13.703 5.418 1 97.38 282 ARG B O 1
ATOM 7028 N N . GLU B 1 283 ? -21.469 12.734 6.949 1 96.38 283 GLU B N 1
ATOM 7029 C CA . GLU B 1 283 ? -22.562 12.68 7.926 1 96.38 283 GLU B CA 1
ATOM 7030 C C . GLU B 1 283 ? -23.047 14.078 8.281 1 96.38 283 GLU B C 1
ATOM 7032 O O . GLU B 1 283 ? -24.219 14.266 8.625 1 96.38 283 GLU B O 1
ATOM 7037 N N . PHE B 1 284 ? -22.219 15.07 8.125 1 97 284 PHE B N 1
ATOM 7038 C CA . PHE B 1 284 ? -22.578 16.453 8.414 1 97 284 PHE B CA 1
ATOM 7039 C C . PHE B 1 284 ? -23.172 17.125 7.184 1 97 284 PHE B C 1
ATOM 7041 O O . PHE B 1 284 ? -23.609 18.266 7.242 1 97 284 PHE B O 1
ATOM 7048 N N . GLY B 1 285 ? -23.203 16.391 6.078 1 97.38 285 GLY B N 1
ATOM 7049 C CA . GLY B 1 285 ? -23.656 16.969 4.828 1 97.38 285 GLY B CA 1
ATOM 7050 C C . GLY B 1 285 ? -22.625 17.844 4.16 1 97.38 285 GLY B C 1
ATOM 7051 O O . GLY B 1 285 ? -22.953 18.672 3.303 1 97.38 285 GLY B O 1
ATOM 7052 N N . ALA B 1 286 ? -21.359 17.75 4.629 1 98 286 ALA B N 1
ATOM 7053 C CA . ALA B 1 286 ? -20.266 18.531 4.051 1 98 286 ALA B CA 1
ATOM 7054 C C . ALA B 1 286 ? -19.547 17.734 2.965 1 98 286 ALA B C 1
ATOM 7056 O O . ALA B 1 286 ? -19.812 16.547 2.766 1 98 286 ALA B O 1
ATOM 7057 N N . TYR B 1 287 ? -18.656 18.359 2.199 1 98.44 287 TYR B N 1
ATOM 7058 C CA . TYR B 1 287 ? -18 17.766 1.037 1 98.44 287 TYR B CA 1
ATOM 7059 C C . TYR B 1 287 ? -16.531 17.531 1.308 1 98.44 287 TYR B C 1
ATOM 7061 O O . TYR B 1 287 ? -15.75 18.484 1.419 1 98.44 287 TYR B O 1
ATOM 7069 N N . PRO B 1 288 ? -16.094 16.297 1.362 1 98.5 288 PRO B N 1
ATOM 7070 C CA . PRO B 1 288 ? -14.68 16 1.575 1 98.5 288 PRO B CA 1
ATOM 7071 C C . PRO B 1 288 ? -13.867 16.031 0.28 1 98.5 288 PRO B C 1
ATOM 7073 O O . PRO B 1 288 ? -14.367 15.633 -0.774 1 98.5 288 PRO B O 1
ATOM 7076 N N . ILE B 1 289 ? -12.664 16.516 0.309 1 98.81 289 ILE B N 1
ATOM 7077 C CA . ILE B 1 289 ? -11.633 16.469 -0.72 1 98.81 289 ILE B CA 1
ATOM 7078 C C . ILE B 1 289 ? -10.336 15.922 -0.126 1 98.81 289 ILE B C 1
ATOM 7080 O O . ILE B 1 289 ? -9.891 16.375 0.931 1 98.81 289 ILE B O 1
ATOM 7084 N N . ILE B 1 290 ? -9.734 14.898 -0.786 1 98.88 290 ILE B N 1
ATOM 7085 C CA . ILE B 1 290 ? -8.477 14.328 -0.311 1 98.88 290 ILE B CA 1
ATOM 7086 C C . ILE B 1 290 ? -7.316 14.875 -1.139 1 98.88 290 ILE B C 1
ATOM 7088 O O . ILE B 1 290 ? -7.383 14.906 -2.369 1 98.88 290 ILE B O 1
ATOM 7092 N N . CYS B 1 291 ? -6.312 15.383 -0.497 1 98.88 291 CYS B N 1
ATOM 7093 C CA . CYS B 1 291 ? -5.051 15.766 -1.115 1 98.88 291 CYS B CA 1
ATOM 7094 C C . CYS B 1 291 ? -3.92 14.852 -0.667 1 98.88 291 CYS B C 1
ATOM 7096 O O . CYS B 1 291 ? -3.855 14.461 0.501 1 98.88 291 CYS B O 1
ATOM 7098 N N . SER B 1 292 ? -3.1 14.422 -1.628 1 98.88 292 SER B N 1
ATOM 7099 C CA . SER B 1 292 ? -1.872 13.75 -1.203 1 98.88 292 SER B CA 1
ATOM 7100 C C . SER B 1 292 ? -0.923 14.727 -0.514 1 98.88 292 SER B C 1
ATOM 7102 O O . SER B 1 292 ? -1.055 15.945 -0.667 1 98.88 292 SER B O 1
ATOM 7104 N N . PRO B 1 293 ? 0.031 14.25 0.355 1 98.62 293 PRO B N 1
ATOM 7105 C CA . PRO B 1 293 ? 1.04 15.172 0.884 1 98.62 293 PRO B CA 1
ATOM 7106 C C . PRO B 1 293 ? 1.882 15.812 -0.214 1 98.62 293 PRO B C 1
ATOM 7108 O O . PRO B 1 293 ? 2.135 15.195 -1.25 1 98.62 293 PRO B O 1
ATOM 7111 N N . ILE B 1 294 ? 2.275 17.016 -0.002 1 98.69 294 ILE B N 1
ATOM 7112 C CA . ILE B 1 294 ? 3.217 17.609 -0.94 1 98.69 294 ILE B CA 1
ATOM 7113 C C . ILE B 1 294 ? 4.555 16.875 -0.874 1 98.69 294 ILE B C 1
ATOM 7115 O O . ILE B 1 294 ? 4.852 16.203 0.118 1 98.69 294 ILE B O 1
ATOM 7119 N N . SER B 1 295 ? 5.309 17.031 -1.936 1 98.25 295 SER B N 1
ATOM 7120 C CA . SER B 1 295 ? 6.648 16.453 -1.935 1 98.25 295 SER B CA 1
ATOM 7121 C C . SER B 1 295 ? 7.641 17.359 -1.223 1 98.25 295 SER B C 1
ATOM 7123 O O . SER B 1 295 ? 7.578 18.594 -1.359 1 98.25 295 SER B O 1
ATOM 7125 N N . ARG B 1 296 ? 8.508 16.734 -0.446 1 96.75 296 ARG B N 1
ATOM 7126 C CA . ARG B 1 296 ? 9.742 17.422 -0.075 1 96.75 296 ARG B CA 1
ATOM 7127 C C . ARG B 1 296 ? 10.617 17.672 -1.297 1 96.75 296 ARG B C 1
ATOM 7129 O O . ARG B 1 296 ? 10.305 17.203 -2.396 1 96.75 296 ARG B O 1
ATOM 7136 N N . ILE B 1 297 ? 11.68 18.453 -1.067 1 96.38 297 ILE B N 1
ATOM 7137 C CA . ILE B 1 297 ? 12.672 18.5 -2.137 1 96.38 297 ILE B CA 1
ATOM 7138 C C . ILE B 1 297 ? 13.203 17.094 -2.408 1 96.38 297 ILE B C 1
ATOM 7140 O O . ILE B 1 297 ? 13.75 16.453 -1.51 1 96.38 297 ILE B O 1
ATOM 7144 N N . PRO B 1 298 ? 13.023 16.609 -3.654 1 96.06 298 PRO B N 1
ATOM 7145 C CA . PRO B 1 298 ? 13.477 15.242 -3.941 1 96.06 298 PRO B CA 1
ATOM 7146 C C . PRO B 1 298 ? 14.977 15.062 -3.729 1 96.06 298 PRO B C 1
ATOM 7148 O O . PRO B 1 298 ? 15.766 15.953 -4.051 1 96.06 298 PRO B O 1
ATOM 7151 N N . PHE B 1 299 ? 15.398 14 -3.105 1 93.88 299 PHE B N 1
ATOM 7152 C CA . PHE B 1 299 ? 16.812 13.656 -3.043 1 93.88 299 PHE B CA 1
ATOM 7153 C C . PHE B 1 299 ? 17.188 12.672 -4.141 1 93.88 299 PHE B C 1
ATOM 7155 O O . PHE B 1 299 ? 16.312 12.016 -4.715 1 93.88 299 PHE B O 1
ATOM 7162 N N . THR B 1 300 ? 18.438 12.625 -4.477 1 94.75 300 THR B N 1
ATOM 7163 C CA . THR B 1 300 ? 18.922 11.695 -5.492 1 94.75 300 THR B CA 1
ATOM 7164 C C . THR B 1 300 ? 19.484 10.438 -4.844 1 94.75 300 THR B C 1
ATOM 7166 O O . THR B 1 300 ? 20.344 10.523 -3.965 1 94.75 300 THR B O 1
ATOM 7169 N N . ASP B 1 301 ? 18.953 9.305 -5.227 1 94.31 301 ASP B N 1
ATOM 7170 C CA . ASP B 1 301 ? 19.562 8.047 -4.805 1 94.31 301 ASP B CA 1
ATOM 7171 C C . ASP B 1 301 ? 20.938 7.867 -5.426 1 94.31 301 ASP B C 1
ATOM 7173 O O . ASP B 1 301 ? 21.078 7.773 -6.648 1 94.31 301 ASP B O 1
ATOM 7177 N N . GLU B 1 302 ? 21.922 7.746 -4.656 1 91.75 302 GLU B N 1
ATOM 7178 C CA . GLU B 1 302 ? 23.312 7.781 -5.129 1 91.75 302 GLU B CA 1
ATOM 7179 C C . GLU B 1 302 ? 23.641 6.547 -5.961 1 91.75 302 GLU B C 1
ATOM 7181 O O . GLU B 1 302 ? 24.531 6.59 -6.82 1 91.75 302 GLU B O 1
ATOM 7186 N N . GLU B 1 303 ? 22.969 5.539 -5.754 1 91.56 303 GLU B N 1
ATOM 7187 C CA . GLU B 1 303 ? 23.266 4.297 -6.461 1 91.56 303 GLU B CA 1
ATOM 7188 C C . GLU B 1 303 ? 22.484 4.207 -7.77 1 91.56 303 GLU B C 1
ATOM 7190 O O . GLU B 1 303 ? 23.016 3.715 -8.773 1 91.56 303 GLU B O 1
ATOM 7195 N N . THR B 1 304 ? 21.312 4.668 -7.727 1 89.25 304 THR B N 1
ATOM 7196 C CA . THR B 1 304 ? 20.484 4.492 -8.914 1 89.25 304 THR B CA 1
ATOM 7197 C C . THR B 1 304 ? 20.422 5.781 -9.727 1 89.25 304 THR B C 1
ATOM 7199 O O . THR B 1 304 ? 20.031 5.762 -10.898 1 89.25 304 THR B O 1
ATOM 7202 N N . GLY B 1 305 ? 20.672 6.895 -9.117 1 92.25 305 GLY B N 1
ATOM 7203 C CA . GLY B 1 305 ? 20.578 8.195 -9.766 1 92.25 305 GLY B CA 1
ATOM 7204 C C . GLY B 1 305 ? 19.156 8.711 -9.844 1 92.25 305 GLY B C 1
ATOM 7205 O O . GLY B 1 305 ? 18.922 9.82 -10.328 1 92.25 305 GLY B O 1
ATOM 7206 N N . GLN B 1 306 ? 18.266 8.055 -9.344 1 91.31 306 GLN B N 1
ATOM 7207 C CA . GLN B 1 306 ? 16.859 8.414 -9.43 1 91.31 306 GLN B CA 1
ATOM 7208 C C . GLN B 1 306 ? 16.484 9.461 -8.375 1 91.31 306 GLN B C 1
ATOM 7210 O O . GLN B 1 306 ? 17.016 9.43 -7.258 1 91.31 306 GLN B O 1
ATOM 7215 N N . LYS B 1 307 ? 15.523 10.461 -8.773 1 95.31 307 LYS B N 1
ATOM 7216 C CA . LYS B 1 307 ? 14.914 11.367 -7.805 1 95.31 307 LYS B CA 1
ATOM 7217 C C . LYS B 1 307 ? 13.859 10.648 -6.973 1 95.31 307 LYS B C 1
ATOM 7219 O O . LYS B 1 307 ? 13 9.945 -7.516 1 95.31 307 LYS B O 1
ATOM 7224 N N . CYS B 1 308 ? 14 10.797 -5.684 1 94.25 308 CYS B N 1
ATOM 7225 C CA . CYS B 1 308 ? 13.195 9.938 -4.828 1 94.25 308 CYS B CA 1
ATOM 7226 C C . CYS B 1 308 ? 12.414 10.758 -3.811 1 94.25 308 CYS B C 1
ATOM 7228 O O . CYS B 1 308 ? 12.805 11.883 -3.484 1 94.25 308 CYS B O 1
ATOM 7230 N N . SER B 1 309 ? 11.289 10.227 -3.381 1 95.62 309 SER B N 1
ATOM 7231 C CA . SER B 1 309 ? 10.453 10.734 -2.301 1 95.62 309 SER B CA 1
ATOM 7232 C C . SER B 1 309 ? 10.117 9.633 -1.298 1 95.62 309 SER B C 1
ATOM 7234 O O . SER B 1 309 ? 9.859 8.492 -1.685 1 95.62 309 SER B O 1
ATOM 7236 N N . LEU B 1 310 ? 10.133 9.953 -0.031 1 95.94 310 LEU B N 1
ATOM 7237 C CA . LEU B 1 310 ? 9.758 9.008 1.014 1 95.94 310 LEU B CA 1
ATOM 7238 C C . LEU B 1 310 ? 8.25 9.016 1.246 1 95.94 310 LEU B C 1
ATOM 7240 O O . LEU B 1 310 ? 7.734 8.227 2.033 1 95.94 310 LEU B O 1
ATOM 7244 N N . LEU B 1 311 ? 7.504 9.898 0.527 1 97.81 311 LEU B N 1
ATOM 7245 C CA . LEU B 1 311 ? 6.074 10.062 0.763 1 97.81 311 LEU B CA 1
ATOM 7246 C C . LEU B 1 311 ? 5.262 9.5 -0.398 1 97.81 311 LEU B C 1
ATOM 7248 O O . LEU B 1 311 ? 4.035 9.617 -0.416 1 97.81 311 LEU B O 1
ATOM 7252 N N . LYS B 1 312 ? 5.914 8.875 -1.373 1 97.38 312 LYS B N 1
ATOM 7253 C CA . LYS B 1 312 ? 5.238 8.375 -2.566 1 97.38 312 LYS B CA 1
ATOM 7254 C C . LYS B 1 312 ? 4.129 7.391 -2.199 1 97.38 312 LYS B C 1
ATOM 7256 O O . LYS B 1 312 ? 3.027 7.453 -2.748 1 97.38 312 LYS B O 1
ATOM 7261 N N . THR B 1 313 ? 4.41 6.457 -1.317 1 97.88 313 THR B N 1
ATOM 7262 C CA . THR B 1 313 ? 3.449 5.426 -0.948 1 97.88 313 THR B CA 1
ATOM 7263 C C . THR B 1 313 ? 2.232 6.043 -0.262 1 97.88 313 THR B C 1
ATOM 7265 O O . THR B 1 313 ? 1.112 5.551 -0.414 1 97.88 313 THR B O 1
ATOM 7268 N N . TYR B 1 314 ? 2.393 7.09 0.523 1 98.62 314 TYR B N 1
ATOM 7269 C CA . TYR B 1 314 ? 1.279 7.785 1.162 1 98.62 314 TYR B CA 1
ATOM 7270 C C . TYR B 1 314 ? 0.421 8.508 0.129 1 98.62 314 TYR B C 1
ATOM 7272 O O . TYR B 1 314 ? -0.799 8.602 0.283 1 98.62 314 TYR B O 1
ATOM 7280 N N . ALA B 1 315 ? 1.078 9.07 -0.906 1 98.75 315 ALA B N 1
ATOM 7281 C CA . ALA B 1 315 ? 0.321 9.656 -2.008 1 98.75 315 ALA B CA 1
ATOM 7282 C C . ALA B 1 315 ? -0.552 8.609 -2.693 1 98.75 315 ALA B C 1
ATOM 7284 O O . ALA B 1 315 ? -1.71 8.875 -3.025 1 98.75 315 ALA B O 1
ATOM 7285 N N . LEU B 1 316 ? -0.007 7.395 -2.889 1 98.38 316 LEU B N 1
ATOM 7286 C CA . LEU B 1 316 ? -0.755 6.297 -3.496 1 98.38 316 LEU B CA 1
ATOM 7287 C C . LEU B 1 316 ? -1.949 5.91 -2.633 1 98.38 316 LEU B C 1
ATOM 7289 O O . LEU B 1 316 ? -3.041 5.66 -3.15 1 98.38 316 LEU B O 1
ATOM 7293 N N . ALA B 1 317 ? -1.76 5.82 -1.335 1 98.69 317 ALA B N 1
ATOM 7294 C CA . ALA B 1 317 ? -2.836 5.469 -0.413 1 98.69 317 ALA B CA 1
ATOM 7295 C C . ALA B 1 317 ? -3.941 6.523 -0.43 1 98.69 317 ALA B C 1
ATOM 7297 O O . ALA B 1 317 ? -5.129 6.188 -0.393 1 98.69 317 ALA B O 1
ATOM 7298 N N . ALA B 1 318 ? -3.512 7.816 -0.424 1 98.88 318 ALA B N 1
ATOM 7299 C CA . ALA B 1 318 ? -4.492 8.891 -0.51 1 98.88 318 ALA B CA 1
ATOM 7300 C C . ALA B 1 318 ? -5.328 8.773 -1.78 1 98.88 318 ALA B C 1
ATOM 7302 O O . ALA B 1 318 ? -6.551 8.945 -1.744 1 98.88 318 ALA B O 1
ATOM 7303 N N . ARG B 1 319 ? -4.695 8.516 -2.895 1 98.62 319 ARG B N 1
ATOM 7304 C CA . ARG B 1 319 ? -5.402 8.336 -4.156 1 98.62 319 ARG B CA 1
ATOM 7305 C C . ARG B 1 319 ? -6.391 7.172 -4.07 1 98.62 319 ARG B C 1
ATOM 7307 O O . ARG B 1 319 ? -7.531 7.285 -4.52 1 98.62 319 ARG B O 1
ATOM 7314 N N . GLN B 1 320 ? -5.918 6.078 -3.529 1 97.69 320 GLN B N 1
ATOM 7315 C CA . GLN B 1 320 ? -6.785 4.914 -3.404 1 97.69 320 GLN B CA 1
ATOM 7316 C C . GLN B 1 320 ? -8.008 5.23 -2.551 1 97.69 320 GLN B C 1
ATOM 7318 O O . GLN B 1 320 ? -9.125 4.812 -2.875 1 97.69 320 GLN B O 1
ATOM 7323 N N . ALA B 1 321 ? -7.828 5.918 -1.414 1 98.25 321 ALA B N 1
ATOM 7324 C CA . ALA B 1 321 ? -8.953 6.309 -0.571 1 98.25 321 ALA B CA 1
ATOM 7325 C C . ALA B 1 321 ? -9.969 7.133 -1.359 1 98.25 321 ALA B C 1
ATOM 7327 O O . ALA B 1 321 ? -11.18 6.914 -1.247 1 98.25 321 ALA B O 1
ATOM 7328 N N . SER B 1 322 ? -9.43 8.102 -2.123 1 97.94 322 SER B N 1
ATOM 7329 C CA . SER B 1 322 ? -10.312 8.945 -2.922 1 97.94 322 SER B CA 1
ATOM 7330 C C . SER B 1 322 ? -11.117 8.125 -3.92 1 97.94 322 SER B C 1
ATOM 7332 O O . SER B 1 322 ? -12.312 8.367 -4.105 1 97.94 322 SER B O 1
ATOM 7334 N N . GLU B 1 323 ? -10.492 7.164 -4.582 1 95.62 323 GLU B N 1
ATOM 7335 C CA . GLU B 1 323 ? -11.156 6.309 -5.562 1 95.62 323 GLU B CA 1
ATOM 7336 C C . GLU B 1 323 ? -12.227 5.441 -4.91 1 95.62 323 GLU B C 1
ATOM 7338 O O . GLU B 1 323 ? -13.344 5.348 -5.41 1 95.62 323 GLU B O 1
ATOM 7343 N N . GLU B 1 324 ? -11.867 4.844 -3.801 1 95.38 324 GLU B N 1
ATOM 7344 C CA . GLU B 1 324 ? -12.781 3.965 -3.076 1 95.38 324 GLU B CA 1
ATOM 7345 C C . GLU B 1 324 ? -14.023 4.715 -2.619 1 95.38 324 GLU B C 1
ATOM 7347 O O . GLU B 1 324 ? -15.133 4.164 -2.633 1 95.38 324 GLU B O 1
ATOM 7352 N N . LEU B 1 325 ? -13.805 5.973 -2.189 1 96.5 325 LEU B N 1
ATOM 7353 C CA . LEU B 1 325 ? -14.859 6.723 -1.521 1 96.5 325 LEU B CA 1
ATOM 7354 C C . LEU B 1 325 ? -15.531 7.691 -2.486 1 96.5 325 LEU B C 1
ATOM 7356 O O . LEU B 1 325 ? -16.453 8.406 -2.109 1 96.5 325 LEU B O 1
ATOM 7360 N N . ASN B 1 326 ? -15.047 7.68 -3.713 1 94.56 326 ASN B N 1
ATOM 7361 C CA . ASN B 1 326 ? -15.594 8.555 -4.742 1 94.56 326 ASN B CA 1
ATOM 7362 C C . ASN B 1 326 ? -15.602 10.016 -4.297 1 94.56 326 ASN B C 1
ATOM 7364 O O . ASN B 1 326 ? -16.656 10.664 -4.297 1 94.56 326 ASN B O 1
ATOM 7368 N N . VAL B 1 327 ? -14.484 10.523 -3.879 1 97 327 VAL B N 1
ATOM 7369 C CA . VAL B 1 327 ? -14.312 11.93 -3.514 1 97 327 VAL B CA 1
ATOM 7370 C C . VAL B 1 327 ? -13.211 12.555 -4.371 1 97 327 VAL B C 1
ATOM 7372 O O . VAL B 1 327 ? -12.328 11.859 -4.863 1 97 327 VAL B O 1
ATOM 7375 N N . PRO B 1 328 ? -13.25 13.875 -4.617 1 98.38 328 PRO B N 1
ATOM 7376 C CA . PRO B 1 328 ? -12.195 14.523 -5.402 1 98.38 328 PRO B CA 1
ATOM 7377 C C . PRO B 1 328 ? -10.812 14.344 -4.793 1 98.38 328 PRO B C 1
ATOM 7379 O O . PRO B 1 328 ? -10.664 14.328 -3.568 1 98.38 328 PRO B O 1
ATOM 7382 N N . PHE B 1 329 ? -9.883 14.156 -5.723 1 98.56 329 PHE B N 1
ATOM 7383 C CA . PHE B 1 329 ? -8.484 13.953 -5.336 1 98.56 329 PHE B CA 1
ATOM 7384 C C . PHE B 1 329 ? -7.594 15.016 -5.973 1 98.56 329 PHE B C 1
ATOM 7386 O O . PHE B 1 329 ? -7.668 15.25 -7.18 1 98.56 329 PHE B O 1
ATOM 7393 N N . ILE B 1 330 ? -6.812 15.711 -5.164 1 98.88 330 ILE B N 1
ATOM 7394 C CA . ILE B 1 330 ? -5.75 16.562 -5.672 1 98.88 330 ILE B CA 1
ATOM 7395 C C . ILE B 1 330 ? -4.391 15.93 -5.406 1 98.88 330 ILE B C 1
ATOM 7397 O O . ILE B 1 330 ? -3.977 15.797 -4.254 1 98.88 330 ILE B O 1
ATOM 7401 N N . ASP B 1 331 ? -3.674 15.57 -6.422 1 98.75 331 ASP B N 1
ATOM 7402 C CA . ASP B 1 331 ? -2.393 14.875 -6.316 1 98.75 331 ASP B CA 1
ATOM 7403 C C . ASP B 1 331 ? -1.25 15.867 -6.102 1 98.75 331 ASP B C 1
ATOM 7405 O O . ASP B 1 331 ? -0.338 15.961 -6.926 1 98.75 331 ASP B O 1
ATOM 7409 N N . LEU B 1 332 ? -1.191 16.453 -4.965 1 98.81 332 LEU B N 1
ATOM 7410 C CA . LEU B 1 332 ? -0.195 17.484 -4.664 1 98.81 332 LEU B CA 1
ATOM 7411 C C . LEU B 1 332 ? 1.212 16.891 -4.691 1 98.81 332 LEU B C 1
ATOM 7413 O O . LEU B 1 332 ? 2.168 17.578 -5.07 1 98.81 332 LEU B O 1
ATOM 7417 N N . HIS B 1 333 ? 1.31 15.609 -4.281 1 98.81 333 HIS B N 1
ATOM 7418 C CA . HIS B 1 333 ? 2.629 14.992 -4.246 1 98.81 333 HIS B CA 1
ATOM 7419 C C . HIS B 1 333 ? 3.262 14.969 -5.637 1 98.81 333 HIS B C 1
ATOM 7421 O O . HIS B 1 333 ? 4.367 15.477 -5.828 1 98.81 333 HIS B O 1
ATOM 7427 N N . THR B 1 334 ? 2.535 14.375 -6.613 1 98.56 334 THR B N 1
ATOM 7428 C CA . THR B 1 334 ? 3.072 14.25 -7.961 1 98.56 334 THR B CA 1
ATOM 7429 C C . THR B 1 334 ? 3.322 15.625 -8.57 1 98.56 334 THR B C 1
ATOM 7431 O O . THR B 1 334 ? 4.363 15.859 -9.195 1 98.56 334 THR B O 1
ATOM 7434 N N . LEU B 1 335 ? 2.383 16.531 -8.375 1 98.69 335 LEU B N 1
ATOM 7435 C CA . LEU B 1 335 ? 2.479 17.875 -8.969 1 98.69 335 LEU B CA 1
ATOM 7436 C C . LEU B 1 335 ? 3.67 18.625 -8.398 1 98.69 335 LEU B C 1
ATOM 7438 O O . LEU B 1 335 ? 4.434 19.25 -9.141 1 98.69 335 LEU B O 1
ATOM 7442 N N . THR B 1 336 ? 3.885 18.625 -7.094 1 98.75 336 THR B N 1
ATOM 7443 C CA . THR B 1 336 ? 4.984 19.375 -6.48 1 98.75 336 THR B CA 1
ATOM 7444 C C . THR B 1 336 ? 6.309 18.656 -6.707 1 98.75 336 THR B C 1
ATOM 7446 O O . THR B 1 336 ? 7.344 19.297 -6.914 1 98.75 336 THR B O 1
ATOM 7449 N N . PHE B 1 337 ? 6.281 17.266 -6.645 1 98.56 337 PHE B N 1
ATOM 7450 C CA . PHE B 1 337 ? 7.48 16.484 -6.941 1 98.56 337 PHE B CA 1
ATOM 7451 C C . PHE B 1 337 ? 8.055 16.875 -8.297 1 98.56 337 PHE B C 1
ATOM 7453 O O . PHE B 1 337 ? 9.25 17.172 -8.414 1 98.56 337 PHE B O 1
ATOM 7460 N N . ASN B 1 338 ? 7.215 16.891 -9.289 1 98.5 338 ASN B N 1
ATOM 7461 C CA . ASN B 1 338 ? 7.633 17.25 -10.641 1 98.5 338 ASN B CA 1
ATOM 7462 C C . ASN B 1 338 ? 8.094 18.703 -10.727 1 98.5 338 ASN B C 1
ATOM 7464 O O . ASN B 1 338 ? 9.047 19.016 -11.438 1 98.5 338 ASN B O 1
ATOM 7468 N N . LYS B 1 339 ? 7.418 19.562 -10 1 98.19 339 LYS B N 1
ATOM 7469 C CA . LYS B 1 339 ? 7.777 20.984 -10 1 98.19 339 LYS B CA 1
ATOM 7470 C C . LYS B 1 339 ? 9.164 21.203 -9.406 1 98.19 339 LYS B C 1
ATOM 7472 O O . LYS B 1 339 ? 9.961 21.969 -9.945 1 98.19 339 LYS B O 1
ATOM 7477 N N . TRP B 1 340 ? 9.477 20.547 -8.312 1 98.31 340 TRP B N 1
ATOM 7478 C CA . TRP B 1 340 ? 10.781 20.703 -7.676 1 98.31 340 TRP B CA 1
ATOM 7479 C C . TRP B 1 340 ? 11.891 20.156 -8.57 1 98.31 340 TRP B C 1
ATOM 7481 O O . TRP B 1 340 ? 12.977 20.734 -8.648 1 98.31 340 TRP B O 1
ATOM 7491 N N . ILE B 1 341 ? 11.602 19.016 -9.242 1 97.94 341 ILE B N 1
ATOM 7492 C CA . ILE B 1 341 ? 12.57 18.469 -10.18 1 97.94 341 ILE B CA 1
ATOM 7493 C C . ILE B 1 341 ? 12.828 19.469 -11.305 1 97.94 341 ILE B C 1
ATOM 7495 O O . ILE B 1 341 ? 13.977 19.688 -11.695 1 97.94 341 ILE B O 1
ATOM 7499 N N . GLU B 1 342 ? 11.805 20.062 -11.812 1 97.75 342 GLU B N 1
ATOM 7500 C CA . GLU B 1 342 ? 11.914 21.062 -12.867 1 97.75 342 GLU B CA 1
ATOM 7501 C C . GLU B 1 342 ? 12.781 22.25 -12.43 1 97.75 342 GLU B C 1
ATOM 7503 O O . GLU B 1 342 ? 13.594 22.75 -13.211 1 97.75 342 GLU B O 1
ATOM 7508 N N . LEU B 1 343 ? 12.602 22.734 -11.188 1 96.69 343 LEU B N 1
ATOM 7509 C CA . LEU B 1 343 ? 13.305 23.906 -10.672 1 96.69 343 LEU B CA 1
ATOM 7510 C C . LEU B 1 343 ? 14.75 23.547 -10.328 1 96.69 343 LEU B C 1
ATOM 7512 O O . LEU B 1 343 ? 15.602 24.438 -10.234 1 96.69 343 LEU B O 1
ATOM 7516 N N . ASP B 1 344 ? 15.008 22.25 -10.102 1 94.88 344 ASP B N 1
ATOM 7517 C CA . ASP B 1 344 ? 16.344 21.75 -9.758 1 94.88 344 ASP B CA 1
ATOM 7518 C C . ASP B 1 344 ? 16.906 22.5 -8.555 1 94.88 344 ASP B C 1
ATOM 7520 O O . ASP B 1 344 ? 16.266 22.594 -7.516 1 94.88 344 ASP B O 1
ATOM 7524 N N . ASP B 1 345 ? 18.062 23.156 -8.672 1 93.31 345 ASP B N 1
ATOM 7525 C CA . ASP B 1 345 ? 18.719 23.828 -7.551 1 93.31 345 ASP B CA 1
ATOM 7526 C C . ASP B 1 345 ? 17.891 24.984 -7.039 1 93.31 345 ASP B C 1
ATOM 7528 O O . ASP B 1 345 ? 17.938 25.328 -5.852 1 93.31 345 ASP B O 1
ATOM 7532 N N . ARG B 1 346 ? 17.062 25.531 -7.773 1 95.75 346 ARG B N 1
ATOM 7533 C CA . ARG B 1 346 ? 16.234 26.672 -7.402 1 95.75 346 ARG B CA 1
ATOM 7534 C C . ARG B 1 346 ? 15.102 26.25 -6.473 1 95.75 346 ARG B C 1
ATOM 7536 O O . ARG B 1 346 ? 14.461 27.094 -5.844 1 95.75 346 ARG B O 1
ATOM 7543 N N . ALA B 1 347 ? 14.844 24.938 -6.41 1 96.75 347 ALA B N 1
ATOM 7544 C CA . ALA B 1 347 ? 13.805 24.469 -5.5 1 96.75 347 ALA B CA 1
ATOM 7545 C C . ALA B 1 347 ? 14.07 24.922 -4.07 1 96.75 347 ALA B C 1
ATOM 7547 O O . ALA B 1 347 ? 13.133 25.219 -3.324 1 96.75 347 ALA B O 1
ATOM 7548 N N . ASN B 1 348 ? 15.289 25.062 -3.709 1 95.56 348 ASN B N 1
ATOM 7549 C CA . ASN B 1 348 ? 15.672 25.453 -2.359 1 95.56 348 ASN B CA 1
ATOM 7550 C C . ASN B 1 348 ? 15.18 26.859 -2.025 1 95.56 348 ASN B C 1
ATOM 7552 O O . ASN B 1 348 ? 14.961 27.188 -0.858 1 95.56 348 ASN B O 1
ATOM 7556 N N . ASP B 1 349 ? 14.93 27.656 -3.01 1 96.62 349 ASP B N 1
ATOM 7557 C CA . ASP B 1 349 ? 14.492 29.031 -2.807 1 96.62 349 ASP B CA 1
ATOM 7558 C C . ASP B 1 349 ? 13.039 29.078 -2.324 1 96.62 349 ASP B C 1
ATOM 7560 O O . ASP B 1 349 ? 12.578 30.125 -1.861 1 96.62 349 ASP B O 1
ATOM 7564 N N . TYR B 1 350 ? 12.367 27.984 -2.357 1 96.75 350 TYR B N 1
ATOM 7565 C CA . TYR B 1 350 ? 10.945 27.953 -2.031 1 96.75 350 TYR B CA 1
ATOM 7566 C C . TYR B 1 350 ? 10.719 27.312 -0.664 1 96.75 350 TYR B C 1
ATOM 7568 O O . TYR B 1 350 ? 9.57 27.109 -0.253 1 96.75 350 TYR B O 1
ATOM 7576 N N . PHE B 1 351 ? 11.82 27.031 0.024 1 95.44 351 PHE B N 1
ATOM 7577 C CA . PHE B 1 351 ? 11.711 26.25 1.259 1 95.44 351 PHE B CA 1
ATOM 7578 C C . PHE B 1 351 ? 12.477 26.922 2.389 1 95.44 351 PHE B C 1
ATOM 7580 O O . PHE B 1 351 ? 13.438 27.672 2.143 1 95.44 351 PHE B O 1
ATOM 7587 N N . MET B 1 352 ? 11.961 26.75 3.631 1 93 352 MET B N 1
ATOM 7588 C CA . MET B 1 352 ? 12.727 27.078 4.832 1 93 352 MET B CA 1
ATOM 7589 C C . MET B 1 352 ? 13.766 26 5.121 1 93 352 MET B C 1
ATOM 7591 O O . MET B 1 352 ? 14.852 26.297 5.617 1 93 352 MET B O 1
ATOM 7595 N N . ASP B 1 353 ? 13.391 24.797 4.941 1 91.5 353 ASP B N 1
ATOM 7596 C CA . ASP B 1 353 ? 14.219 23.594 4.973 1 91.5 353 ASP B CA 1
ATOM 7597 C C . ASP B 1 353 ? 13.789 22.609 3.883 1 91.5 353 ASP B C 1
ATOM 7599 O O . ASP B 1 353 ? 13.195 23 2.879 1 91.5 353 ASP B O 1
ATOM 7603 N N . GLN B 1 354 ? 14.047 21.359 4.055 1 90.25 354 GLN B N 1
ATOM 7604 C CA . GLN B 1 354 ? 13.773 20.422 2.971 1 90.25 354 GLN B CA 1
ATOM 7605 C C . GLN B 1 354 ? 12.305 20.016 2.965 1 90.25 354 GLN B C 1
ATOM 7607 O O . GLN B 1 354 ? 11.844 19.344 2.033 1 90.25 354 GLN B O 1
ATOM 7612 N N . THR B 1 355 ? 11.516 20.391 3.947 1 93.62 355 THR B N 1
ATOM 7613 C CA . THR B 1 355 ? 10.148 19.922 4.121 1 93.62 355 THR B CA 1
ATOM 7614 C C . THR B 1 355 ? 9.172 21.094 4.141 1 93.62 355 THR B C 1
ATOM 7616 O O . THR B 1 355 ? 8.109 21.031 3.523 1 93.62 355 THR B O 1
ATOM 7619 N N . HIS B 1 356 ? 9.555 22.188 4.836 1 95.88 356 HIS B N 1
ATOM 7620 C CA . HIS B 1 356 ? 8.648 23.312 5.082 1 95.88 356 HIS B CA 1
ATOM 7621 C C . HIS B 1 356 ? 8.883 24.438 4.09 1 95.88 356 HIS B C 1
ATOM 7623 O O . HIS B 1 356 ? 9.992 24.953 3.979 1 95.88 356 HIS B O 1
ATOM 7629 N N . THR B 1 357 ? 7.844 24.906 3.504 1 96.75 357 THR B N 1
ATOM 7630 C CA . THR B 1 357 ? 7.949 25.953 2.502 1 96.75 357 THR B CA 1
ATOM 7631 C C . THR B 1 357 ? 8.023 27.328 3.164 1 96.75 357 THR B C 1
ATOM 7633 O O . THR B 1 357 ? 7.559 27.5 4.293 1 96.75 357 THR B O 1
ATOM 7636 N N . ASN B 1 358 ? 8.742 28.234 2.455 1 95.62 358 ASN B N 1
ATOM 7637 C CA . ASN B 1 358 ? 8.539 29.641 2.76 1 95.62 358 ASN B CA 1
ATOM 7638 C C . ASN B 1 358 ? 7.324 30.203 2.027 1 95.62 358 ASN B C 1
ATOM 7640 O O . ASN B 1 358 ? 6.547 29.453 1.431 1 95.62 358 ASN B O 1
ATOM 7644 N N . ASP B 1 359 ? 7.121 31.453 2.111 1 95.94 359 ASP B N 1
ATOM 7645 C CA . ASP B 1 359 ? 5.891 32.031 1.56 1 95.94 359 ASP B CA 1
ATOM 7646 C C . ASP B 1 359 ? 5.871 31.906 0.037 1 95.94 359 ASP B C 1
ATOM 7648 O O . ASP B 1 359 ? 4.801 31.875 -0.572 1 95.94 359 ASP B O 1
ATOM 7652 N N . TYR B 1 360 ? 7.086 31.891 -0.612 1 96.38 360 TYR B N 1
ATOM 7653 C CA . TYR B 1 360 ? 7.113 31.656 -2.053 1 96.38 360 TYR B CA 1
ATOM 7654 C C . TYR B 1 360 ? 6.602 30.266 -2.393 1 96.38 360 TYR B C 1
ATOM 7656 O O . TYR B 1 360 ? 5.781 30.094 -3.297 1 96.38 360 TYR B O 1
ATOM 7664 N N . GLY B 1 361 ? 7.125 29.297 -1.654 1 96.75 361 GLY B N 1
ATOM 7665 C CA . GLY B 1 361 ? 6.664 27.938 -1.868 1 96.75 361 GLY B CA 1
ATOM 7666 C C . GLY B 1 361 ? 5.195 27.734 -1.531 1 96.75 361 GLY B C 1
ATOM 7667 O O . GLY B 1 361 ? 4.477 27.047 -2.252 1 96.75 361 GLY B O 1
ATOM 7668 N N . ALA B 1 362 ? 4.809 28.328 -0.454 1 96.88 362 ALA B N 1
ATOM 7669 C CA . ALA B 1 362 ? 3.412 28.234 -0.034 1 96.88 362 ALA B CA 1
ATOM 7670 C C . ALA B 1 36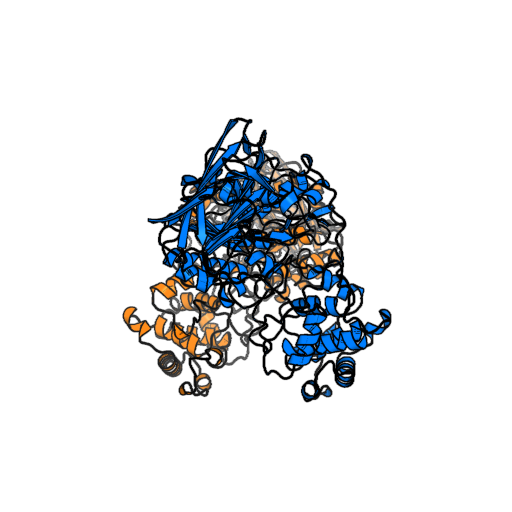2 ? 2.484 28.812 -1.1 1 96.88 362 ALA B C 1
ATOM 7672 O O . ALA B 1 362 ? 1.455 28.219 -1.425 1 96.88 362 ALA B O 1
ATOM 7673 N N . SER B 1 363 ? 2.848 29.953 -1.58 1 95.69 363 SER B N 1
ATOM 7674 C CA . SER B 1 363 ? 2.045 30.609 -2.604 1 95.69 363 SER B CA 1
ATOM 7675 C C . SER B 1 363 ? 2.012 29.797 -3.893 1 95.69 363 SER B C 1
ATOM 7677 O O . SER B 1 363 ? 0.984 29.734 -4.57 1 95.69 363 SER B O 1
ATOM 7679 N N . LEU B 1 364 ? 3.141 29.266 -4.258 1 96 364 LEU B N 1
ATOM 7680 C CA . LEU B 1 364 ? 3.215 28.422 -5.449 1 96 364 LEU B CA 1
ATOM 7681 C C . LEU B 1 364 ? 2.264 27.234 -5.332 1 96 364 LEU B C 1
ATOM 7683 O O . LEU B 1 364 ? 1.504 26.953 -6.262 1 96 364 LEU B O 1
ATOM 7687 N N . ILE B 1 365 ? 2.299 26.547 -4.258 1 97.75 365 ILE B N 1
ATOM 7688 C CA . ILE B 1 365 ? 1.471 25.359 -4.066 1 97.75 365 ILE B CA 1
ATOM 7689 C C . ILE B 1 365 ? 0.001 25.766 -3.982 1 97.75 365 ILE B C 1
ATOM 7691 O O . ILE B 1 365 ? -0.874 25.062 -4.492 1 97.75 365 ILE B O 1
ATOM 7695 N N . ALA B 1 366 ? -0.311 26.875 -3.316 1 96.88 366 ALA B N 1
ATOM 7696 C CA . ALA B 1 366 ? -1.683 27.391 -3.311 1 96.88 366 ALA B CA 1
ATOM 7697 C C . ALA B 1 366 ? -2.203 27.578 -4.734 1 96.88 366 ALA B C 1
ATOM 7699 O O . ALA B 1 366 ? -3.361 27.266 -5.023 1 96.88 366 ALA B O 1
ATOM 7700 N N . GLY B 1 367 ? -1.331 28.109 -5.539 1 95.81 367 GLY B N 1
ATOM 7701 C CA . GLY B 1 367 ? -1.694 28.25 -6.941 1 95.81 367 GLY B CA 1
ATOM 7702 C C . GLY B 1 367 ? -1.978 26.922 -7.617 1 95.81 367 GLY B C 1
ATOM 7703 O O . GLY B 1 367 ? -2.924 26.812 -8.398 1 95.81 367 GLY B O 1
ATOM 7704 N N . ILE B 1 368 ? -1.181 25.938 -7.344 1 96.69 368 ILE B N 1
ATOM 7705 C CA . ILE B 1 368 ? -1.384 24.594 -7.887 1 96.69 368 ILE B CA 1
ATOM 7706 C C . ILE B 1 368 ? -2.742 24.062 -7.445 1 96.69 368 ILE B C 1
ATOM 7708 O O . ILE B 1 368 ? -3.484 23.484 -8.25 1 96.69 368 ILE B O 1
ATOM 7712 N N . VAL B 1 369 ? -3.066 24.234 -6.184 1 97.56 369 VAL B N 1
ATOM 7713 C CA . VAL B 1 369 ? -4.348 23.781 -5.652 1 97.56 369 VAL B CA 1
ATOM 7714 C C . VAL B 1 369 ? -5.488 24.469 -6.395 1 97.56 369 VAL B C 1
ATOM 7716 O O . VAL B 1 369 ? -6.445 23.812 -6.82 1 97.56 369 VAL B O 1
ATOM 7719 N N . ALA B 1 370 ? -5.41 25.766 -6.543 1 96.5 370 ALA B N 1
ATOM 7720 C CA . ALA B 1 370 ? -6.441 26.547 -7.234 1 96.5 370 ALA B CA 1
ATOM 7721 C C . ALA B 1 370 ? -6.617 26.062 -8.672 1 96.5 370 ALA B C 1
ATOM 7723 O O . ALA B 1 370 ? -7.742 25.906 -9.148 1 96.5 370 ALA B O 1
ATOM 7724 N N . ASP B 1 371 ? -5.523 25.797 -9.344 1 96 371 ASP B N 1
ATOM 7725 C CA . ASP B 1 371 ? -5.562 25.297 -10.719 1 96 371 ASP B CA 1
ATOM 7726 C C . ASP B 1 371 ? -6.258 23.938 -10.797 1 96 371 ASP B C 1
ATOM 7728 O O . ASP B 1 371 ? -7.047 23.688 -11.711 1 96 371 ASP B O 1
ATOM 7732 N N . GLU B 1 372 ? -5.91 23.109 -9.859 1 97.44 372 GLU B N 1
ATOM 7733 C CA . GLU B 1 372 ? -6.523 21.781 -9.852 1 97.44 372 GLU B CA 1
ATOM 7734 C C . GLU B 1 372 ? -8.031 21.875 -9.641 1 97.44 372 GLU B C 1
ATOM 7736 O O . GLU B 1 372 ? -8.797 21.141 -10.258 1 97.44 372 GLU B O 1
ATOM 7741 N N . ILE B 1 373 ? -8.453 22.734 -8.758 1 97.31 373 ILE B N 1
ATOM 7742 C CA . ILE B 1 373 ? -9.875 22.938 -8.5 1 97.31 373 ILE B CA 1
ATOM 7743 C C . ILE B 1 373 ? -10.57 23.406 -9.773 1 97.31 373 ILE B C 1
ATOM 7745 O O . ILE B 1 373 ? -11.633 22.891 -10.141 1 97.31 373 ILE B O 1
ATOM 7749 N N . ARG B 1 374 ? -9.969 24.344 -10.461 1 95.19 374 ARG B N 1
ATOM 7750 C CA . ARG B 1 374 ? -10.531 24.906 -11.688 1 95.19 374 ARG B CA 1
ATOM 7751 C C . ARG B 1 374 ? -10.555 23.859 -12.805 1 95.19 374 ARG B C 1
ATOM 7753 O O . ARG B 1 374 ? -11.594 23.625 -13.414 1 95.19 374 ARG B O 1
ATOM 7760 N N . ASN B 1 375 ? -9.445 23.219 -13.039 1 95.69 375 ASN B N 1
ATOM 7761 C CA . ASN B 1 375 ? -9.25 22.328 -14.18 1 95.69 375 ASN B CA 1
ATOM 7762 C C . ASN B 1 375 ? -10.062 21.047 -14.031 1 95.69 375 ASN B C 1
ATOM 7764 O O . ASN B 1 375 ? -10.492 20.469 -15.031 1 95.69 375 ASN B O 1
ATOM 7768 N N . ASN B 1 376 ? -10.305 20.672 -12.82 1 96.88 376 ASN B N 1
ATOM 7769 C CA . ASN B 1 376 ? -11.023 19.422 -12.594 1 96.88 376 ASN B CA 1
ATOM 7770 C C . ASN B 1 376 ? -12.461 19.688 -12.141 1 96.88 376 ASN B C 1
ATOM 7772 O O . ASN B 1 376 ? -13.172 18.75 -11.773 1 96.88 376 ASN B O 1
ATOM 7776 N N . ASN B 1 377 ? -12.859 20.859 -12.133 1 97.12 377 ASN B N 1
ATOM 7777 C CA . ASN B 1 377 ? -14.203 21.25 -11.742 1 97.12 377 ASN B CA 1
ATOM 7778 C C . ASN B 1 377 ? -14.609 20.625 -10.414 1 97.12 377 ASN B C 1
ATOM 7780 O O . ASN B 1 377 ? -15.656 19.969 -10.32 1 97.12 377 ASN B O 1
ATOM 7784 N N . ILE B 1 378 ? -13.781 20.797 -9.422 1 97.94 378 ILE B N 1
ATOM 7785 C CA . ILE B 1 378 ? -14.039 20.188 -8.125 1 97.94 378 ILE B CA 1
ATOM 7786 C C . ILE B 1 378 ? -15.203 20.906 -7.438 1 97.94 378 ILE B C 1
ATOM 7788 O O . ILE B 1 378 ? -15.047 22.016 -6.941 1 97.94 378 ILE B O 1
ATOM 7792 N N . GLU B 1 379 ? -16.297 20.266 -7.375 1 95.94 379 GLU B N 1
ATOM 7793 C CA . GLU B 1 379 ? -17.5 20.812 -6.758 1 95.94 379 GLU B CA 1
ATOM 7794 C C . GLU B 1 379 ? -17.484 20.609 -5.246 1 95.94 379 GLU B C 1
ATOM 7796 O O . GLU B 1 379 ? -16.984 19.594 -4.754 1 95.94 379 GLU B O 1
ATOM 7801 N N . PRO B 1 380 ? -18.031 21.625 -4.531 1 96.88 380 PRO B N 1
ATOM 7802 C CA . PRO B 1 380 ? -18.578 22.875 -5.027 1 96.88 380 PRO B CA 1
ATOM 7803 C C . PRO B 1 380 ? -17.531 24 -5.105 1 96.88 380 PRO B C 1
ATOM 7805 O O . PRO B 1 380 ? -17.875 25.141 -5.438 1 96.88 380 PRO B O 1
ATOM 7808 N N . LEU B 1 381 ? -16.281 23.719 -4.824 1 96.94 381 LEU B N 1
ATOM 7809 C CA . LEU B 1 381 ? -15.227 24.734 -4.68 1 96.94 381 LEU B CA 1
ATOM 7810 C C . LEU B 1 381 ? -15.047 25.516 -5.973 1 96.94 381 LEU B C 1
ATOM 7812 O O . LEU B 1 381 ? -14.766 26.719 -5.941 1 96.94 381 LEU B O 1
ATOM 7816 N N . CYS B 1 382 ? -15.219 24.859 -7.102 1 96.19 382 CYS B N 1
ATOM 7817 C CA . CYS B 1 382 ? -14.984 25.5 -8.391 1 96.19 382 CYS B CA 1
ATOM 7818 C C . CYS B 1 382 ? -15.953 26.656 -8.609 1 96.19 382 CYS B C 1
ATOM 7820 O O . CYS B 1 382 ? -15.672 27.562 -9.391 1 96.19 382 CYS B O 1
ATOM 7822 N N . ASN B 1 383 ? -17.078 26.672 -7.895 1 95.81 383 ASN B N 1
ATOM 7823 C CA . ASN B 1 383 ? -18.078 27.719 -8.023 1 95.81 383 ASN B CA 1
ATOM 7824 C C . ASN B 1 383 ? -17.656 28.984 -7.273 1 95.81 383 ASN B C 1
ATOM 7826 O O . ASN B 1 383 ? -18.219 30.047 -7.492 1 95.81 383 ASN B O 1
ATOM 7830 N N . PHE B 1 384 ? -16.688 28.828 -6.426 1 95.81 384 PHE B N 1
ATOM 7831 C CA . PHE B 1 384 ? -16.297 29.953 -5.578 1 95.81 384 PHE B CA 1
ATOM 7832 C C . PHE B 1 384 ? -14.969 30.531 -6.027 1 95.81 384 PHE B C 1
ATOM 7834 O O . PHE B 1 384 ? -14.531 31.562 -5.508 1 95.81 384 PHE B O 1
ATOM 7841 N N . ILE B 1 385 ? -14.312 29.906 -6.934 1 93.19 385 ILE B N 1
ATOM 7842 C CA . ILE B 1 385 ? -12.977 30.344 -7.332 1 93.19 385 ILE B CA 1
ATOM 7843 C C . ILE B 1 385 ? -13.094 31.594 -8.203 1 93.19 385 ILE B C 1
ATOM 7845 O O . ILE B 1 385 ? -13.992 31.688 -9.047 1 93.19 385 ILE B O 1
ATOM 7849 N N . SER B 1 386 ? -12.219 32.531 -7.91 1 87.06 386 SER B N 1
ATOM 7850 C CA . SER B 1 386 ? -12.188 33.781 -8.664 1 87.06 386 SER B CA 1
ATOM 7851 C C . SER B 1 386 ? -11.664 33.562 -10.078 1 87.06 386 SER B C 1
ATOM 7853 O O . SER B 1 386 ? -10.742 32.75 -10.289 1 87.06 386 SER B O 1
ATOM 7855 N N . PRO B 1 387 ? -12.234 34.25 -11.031 1 75 387 PRO B N 1
ATOM 7856 C CA . PRO B 1 387 ? -11.75 34.125 -12.406 1 75 387 PRO B CA 1
ATOM 7857 C C . PRO B 1 387 ? -10.359 34.75 -12.594 1 75 387 PRO B C 1
ATOM 7859 O O . PRO B 1 387 ? -9.641 34.375 -13.531 1 75 387 PRO B O 1
ATOM 7862 N N . ALA B 1 388 ? -10.008 35.719 -11.781 1 71.62 388 ALA B N 1
ATOM 7863 C CA . ALA B 1 388 ? -8.711 36.375 -11.914 1 71.62 388 ALA B CA 1
ATOM 7864 C C . ALA B 1 388 ? -7.668 35.719 -11.016 1 71.62 388 ALA B C 1
ATOM 7866 O O . ALA B 1 388 ? -7.934 35.438 -9.844 1 71.62 388 ALA B O 1
ATOM 7867 N N . ASP B 1 389 ? -6.473 35.406 -11.672 1 69.88 389 ASP B N 1
ATOM 7868 C CA . ASP B 1 389 ? -5.391 34.812 -10.875 1 69.88 389 ASP B CA 1
ATOM 7869 C C . ASP B 1 389 ? -4.469 35.906 -10.344 1 69.88 389 ASP B C 1
ATOM 7871 O O . ASP B 1 389 ? -4.211 36.906 -11.031 1 69.88 389 ASP B O 1
ATOM 7875 N N . PRO B 1 390 ? -4.066 35.656 -9.062 1 72.75 390 PRO B N 1
ATOM 7876 C CA . PRO B 1 390 ? -3.055 36.594 -8.555 1 72.75 390 PRO B CA 1
ATOM 7877 C C . PRO B 1 390 ? -1.756 36.562 -9.359 1 72.75 390 PRO B C 1
ATOM 7879 O O . PRO B 1 390 ? -1.521 35.594 -10.109 1 72.75 390 PRO B O 1
ATOM 7882 N N . THR B 1 391 ? -1.064 37.594 -9.281 1 68.81 391 THR B N 1
ATOM 7883 C CA . THR B 1 391 ? 0.233 37.688 -9.938 1 68.81 391 THR B CA 1
ATOM 7884 C C . THR B 1 391 ? 1.237 36.719 -9.297 1 68.81 391 THR B C 1
ATOM 7886 O O . THR B 1 391 ? 1.18 36.469 -8.094 1 68.81 391 THR B O 1
ATOM 7889 N N . PRO B 1 392 ? 2.184 36.406 -10.102 1 68.38 392 PRO B N 1
ATOM 7890 C CA . PRO B 1 392 ? 3.184 35.469 -9.625 1 68.38 392 PRO B CA 1
ATOM 7891 C C . PRO B 1 392 ? 4.012 36 -8.461 1 68.38 392 PRO B C 1
ATOM 7893 O O . PRO B 1 392 ? 4.457 37.156 -8.5 1 68.38 392 PRO B O 1
ATOM 7896 N N . PHE B 1 393 ? 4.141 35.406 -7.461 1 79.88 393 PHE B N 1
ATOM 7897 C CA . PHE B 1 393 ? 4.922 35.625 -6.254 1 79.88 393 PHE B CA 1
ATOM 7898 C C . PHE B 1 393 ? 6.109 34.656 -6.184 1 79.88 393 PHE B C 1
ATOM 7900 O O . PHE B 1 393 ? 5.969 33.531 -5.73 1 79.88 393 PHE B O 1
ATOM 7907 N N . THR B 1 394 ? 7.355 35.156 -6.832 1 86.19 394 THR B N 1
ATOM 7908 C CA . THR B 1 394 ? 8.508 34.25 -6.941 1 86.19 394 THR B CA 1
ATOM 7909 C C . THR B 1 394 ? 9.734 34.875 -6.281 1 86.19 394 THR B C 1
ATOM 7911 O O . THR B 1 394 ? 9.82 36.125 -6.156 1 86.19 394 THR B O 1
ATOM 7914 N N . PRO B 1 395 ? 10.648 34.094 -5.867 1 86.62 395 PRO B N 1
ATOM 7915 C CA . PRO B 1 395 ? 11.836 34.562 -5.156 1 86.62 395 PRO B CA 1
ATOM 7916 C C . PRO B 1 395 ? 12.672 35.531 -5.996 1 86.62 395 PRO B C 1
ATOM 7918 O O . PRO B 1 395 ? 13.391 36.375 -5.445 1 86.62 395 PRO B O 1
ATOM 7921 N N . ASP B 1 396 ? 12.609 35.438 -7.273 1 81.69 396 ASP B N 1
ATOM 7922 C CA . ASP B 1 396 ? 13.445 36.25 -8.156 1 81.69 396 ASP B CA 1
ATOM 7923 C C . ASP B 1 396 ? 13.008 37.719 -8.148 1 81.69 396 ASP B C 1
ATOM 7925 O O . ASP B 1 396 ? 13.773 38.594 -8.547 1 81.69 396 ASP B O 1
ATOM 7929 N N . LEU B 1 397 ? 11.914 37.969 -7.559 1 75.94 397 LEU B N 1
ATOM 7930 C CA . LEU B 1 397 ? 11.344 39.312 -7.605 1 75.94 397 LEU B CA 1
ATOM 7931 C C . LEU B 1 397 ? 11.641 40.062 -6.316 1 75.94 397 LEU B C 1
ATOM 7933 O O . LEU B 1 397 ? 11.18 41.188 -6.137 1 75.94 397 LEU B O 1
ATOM 7937 N N . ASP B 1 398 ? 12.414 39.469 -5.453 1 84.56 398 ASP B N 1
ATOM 7938 C CA . ASP B 1 398 ? 12.68 40.062 -4.152 1 84.56 398 ASP B CA 1
ATOM 7939 C C . ASP B 1 398 ? 14.055 39.656 -3.629 1 84.56 398 ASP B C 1
ATOM 7941 O O . ASP B 1 398 ? 14.805 38.969 -4.309 1 84.56 398 ASP B O 1
ATOM 7945 N N . ILE B 1 399 ? 14.367 40.156 -2.496 1 83.88 399 ILE B N 1
ATOM 7946 C CA . ILE B 1 399 ? 15.688 39.906 -1.918 1 83.88 399 ILE B CA 1
ATOM 7947 C C . ILE B 1 399 ? 15.672 38.594 -1.157 1 83.88 399 ILE B C 1
ATOM 7949 O O . ILE B 1 399 ? 14.664 38.25 -0.533 1 83.88 399 ILE B O 1
ATOM 7953 N N . LYS B 1 400 ? 16.844 37.938 -1.263 1 90.69 400 LYS B N 1
ATOM 7954 C CA . LYS B 1 400 ? 17 36.656 -0.566 1 90.69 400 LYS B CA 1
ATOM 7955 C C . LYS B 1 400 ? 17.812 36.844 0.716 1 90.69 400 LYS B C 1
ATOM 7957 O O . LYS B 1 400 ? 17.797 35.969 1.594 1 90.69 400 LYS B O 1
ATOM 7962 N N . GLU B 1 401 ? 18.406 37.938 0.846 1 90.69 401 GLU B N 1
ATOM 7963 C CA . GLU B 1 401 ? 19.203 38.219 2.041 1 90.69 401 GLU B CA 1
ATOM 7964 C C . GLU B 1 401 ? 18.312 38.688 3.186 1 90.69 401 GLU B C 1
ATOM 7966 O O . GLU B 1 401 ? 17.531 39.625 3.021 1 90.69 401 GLU B O 1
ATOM 7971 N N . LEU B 1 402 ? 18.453 38.125 4.328 1 92.81 402 LEU B N 1
ATOM 7972 C CA . LEU B 1 402 ? 17.625 38.406 5.5 1 92.81 402 LEU B CA 1
ATOM 7973 C C . LEU B 1 402 ? 18.438 39.188 6.539 1 92.81 402 LEU B C 1
ATOM 7975 O O . LEU B 1 402 ? 19.656 39.031 6.617 1 92.81 402 LEU B O 1
ATOM 7979 N N . PRO B 1 403 ? 17.719 39.938 7.301 1 91.38 403 PRO B N 1
ATOM 7980 C CA . PRO B 1 403 ? 18.422 40.562 8.422 1 91.38 403 PRO B CA 1
ATOM 7981 C C . PRO B 1 403 ? 19 39.531 9.391 1 91.38 403 PRO B C 1
ATOM 7983 O O . PRO B 1 403 ? 18.391 38.5 9.625 1 91.38 403 PRO B O 1
ATOM 7986 N N . LYS B 1 404 ? 20.297 39.875 9.938 1 84.5 404 LYS B N 1
ATOM 7987 C CA . LYS B 1 404 ? 20.922 39 10.93 1 84.5 404 LYS B CA 1
ATOM 7988 C C . LYS B 1 404 ? 20.156 39.062 12.25 1 84.5 404 LYS B C 1
ATOM 7990 O O . LYS B 1 404 ? 19.844 40.125 12.758 1 84.5 404 LYS B O 1
ATOM 7995 N N . GLU B 1 405 ? 19.609 37.969 12.773 1 88.38 405 GLU B N 1
ATOM 7996 C CA . GLU B 1 405 ? 18.859 37.844 14.016 1 88.38 405 GLU B CA 1
ATOM 7997 C C . GLU B 1 405 ? 19.656 37.094 15.078 1 88.38 405 GLU B C 1
ATOM 7999 O O . GLU B 1 405 ? 20.422 36.188 14.758 1 88.38 405 GLU B O 1
ATOM 8004 N N . PRO B 1 406 ? 19.406 37.469 16.328 1 82.38 406 PRO B N 1
ATOM 8005 C CA . PRO B 1 406 ? 20.031 36.656 17.391 1 82.38 406 PRO B CA 1
ATOM 8006 C C . PRO B 1 406 ? 19.422 35.25 17.484 1 82.38 406 PRO B C 1
ATOM 8008 O O . PRO B 1 406 ? 18.328 35.031 16.984 1 82.38 406 PRO B O 1
ATOM 8011 N N . GLU B 1 407 ? 20.234 34.406 18.156 1 76 407 GLU B N 1
ATOM 8012 C CA . GLU B 1 407 ? 19.781 33.031 18.297 1 76 407 GLU B CA 1
ATOM 8013 C C . GLU B 1 407 ? 18.516 32.969 19.156 1 76 407 GLU B C 1
ATOM 8015 O O . GLU B 1 407 ? 18.406 33.656 20.156 1 76 407 GLU B O 1
ATOM 8020 N N . GLU B 1 408 ? 17.578 32.219 18.594 1 71.31 408 GLU B N 1
ATOM 8021 C CA . GLU B 1 408 ? 16.312 32.031 19.312 1 71.31 408 GLU B CA 1
ATOM 8022 C C . GLU B 1 408 ? 16.469 30.969 20.422 1 71.31 408 GLU B C 1
ATOM 8024 O O . GLU B 1 408 ? 17.375 30.141 20.375 1 71.31 408 GLU B O 1
ATOM 8029 N N . SER B 1 409 ? 15.594 31.188 21.453 1 72.5 409 SER B N 1
ATOM 8030 C CA . SER B 1 409 ? 15.539 30.156 22.484 1 72.5 409 SER B CA 1
ATOM 8031 C C . SER B 1 409 ? 15.094 28.812 21.922 1 72.5 409 SER B C 1
ATOM 8033 O O . SER B 1 409 ? 14.484 28.766 20.859 1 72.5 409 SER B O 1
ATOM 8035 N N . SER B 1 410 ? 15.391 27.781 22.641 1 77.31 410 SER B N 1
ATOM 8036 C CA . SER B 1 410 ? 15.016 26.422 22.234 1 77.31 410 SER B CA 1
ATOM 8037 C C . SER B 1 410 ? 13.5 26.266 22.188 1 77.31 410 SER B C 1
ATOM 8039 O O . SER B 1 410 ? 12.797 26.781 23.062 1 77.31 410 SER B O 1
ATOM 8041 N N . ILE B 1 411 ? 13 25.594 21.203 1 81.44 411 ILE B N 1
ATOM 8042 C CA . ILE B 1 411 ? 11.57 25.328 21.078 1 81.44 411 ILE B CA 1
ATOM 8043 C C . ILE B 1 411 ? 11.133 24.391 22.188 1 81.44 411 ILE B C 1
ATOM 8045 O O . ILE B 1 411 ? 9.938 24.203 22.422 1 81.44 411 ILE B O 1
ATOM 8049 N N . PHE B 1 412 ? 12.094 23.891 22.891 1 86.56 412 PHE B N 1
ATOM 8050 C CA . PHE B 1 412 ? 11.781 22.953 23.953 1 86.56 412 PHE B CA 1
ATOM 8051 C C . PHE B 1 412 ? 11.711 23.641 25.312 1 86.56 412 PHE B C 1
ATOM 8053 O O . PHE B 1 412 ? 11.383 23.031 26.328 1 86.56 412 PHE B O 1
ATOM 8060 N N . ASP B 1 413 ? 12.031 24.891 25.312 1 84.06 413 ASP B N 1
ATOM 8061 C CA . ASP B 1 413 ? 11.898 25.672 26.531 1 84.06 413 ASP B CA 1
ATOM 8062 C C . ASP B 1 413 ? 10.469 26.172 26.719 1 84.06 413 ASP B C 1
ATOM 8064 O O . ASP B 1 413 ? 10.234 27.391 26.75 1 84.06 413 ASP B O 1
ATOM 8068 N N . ILE B 1 414 ? 9.609 25.312 26.781 1 89.56 414 ILE B N 1
ATOM 8069 C CA . ILE B 1 414 ? 8.18 25.578 26.922 1 89.56 414 ILE B CA 1
ATOM 8070 C C . ILE B 1 414 ? 7.586 24.625 27.953 1 89.56 414 ILE B C 1
ATOM 8072 O O . ILE B 1 414 ? 8.242 23.672 28.391 1 89.56 414 ILE B O 1
ATOM 8076 N N . ASN B 1 415 ? 6.363 25 28.391 1 89.25 415 ASN B N 1
ATOM 8077 C CA . ASN B 1 415 ? 5.621 24.016 29.172 1 89.25 415 ASN B CA 1
ATOM 8078 C C . ASN B 1 415 ? 5.309 22.766 28.344 1 89.25 415 ASN B C 1
ATOM 8080 O O . ASN B 1 415 ? 4.91 22.875 27.172 1 89.25 415 ASN B O 1
ATOM 8084 N N . ILE B 1 416 ? 5.555 21.594 28.953 1 93.06 416 ILE B N 1
ATOM 8085 C CA . ILE B 1 416 ? 5.32 20.344 28.25 1 93.06 416 ILE B CA 1
ATOM 8086 C C . ILE B 1 416 ? 3.844 20.234 27.875 1 93.06 416 ILE B C 1
ATOM 8088 O O . ILE B 1 416 ? 2.971 20.328 28.734 1 93.06 416 ILE B O 1
ATOM 8092 N N . PRO B 1 417 ? 3.58 19.969 26.594 1 92.88 417 PRO B N 1
ATOM 8093 C CA . PRO B 1 417 ? 2.188 20 26.141 1 92.88 417 PRO B CA 1
ATOM 8094 C C . PRO B 1 417 ? 1.443 18.688 26.453 1 92.88 417 PRO B C 1
ATOM 8096 O O . PRO B 1 417 ? 0.221 18.625 26.297 1 92.88 417 PRO B O 1
ATOM 8099 N N . TYR B 1 418 ? 2.086 17.609 26.891 1 95.88 418 TYR B N 1
ATOM 8100 C CA . TYR B 1 418 ? 1.457 16.297 27.109 1 95.88 418 TYR B CA 1
ATOM 8101 C C . TYR B 1 418 ? 0.504 16.344 28.297 1 95.88 418 TYR B C 1
ATOM 8103 O O . TYR B 1 418 ? 0.9 16.719 29.406 1 95.88 418 TYR B O 1
ATOM 8111 N N . VAL B 1 419 ? -0.677 15.883 28.109 1 96.25 419 VAL B N 1
ATOM 8112 C CA . VAL B 1 419 ? -1.697 15.992 29.141 1 96.25 419 VAL B CA 1
ATOM 8113 C C . VAL B 1 419 ? -1.812 14.664 29.891 1 96.25 419 VAL B C 1
ATOM 8115 O O . VAL B 1 419 ? -2.551 14.562 30.875 1 96.25 419 VAL B O 1
ATOM 8118 N N . ASP B 1 420 ? -1.098 13.625 29.484 1 96.31 420 ASP B N 1
ATOM 8119 C CA . ASP B 1 420 ? -1.314 12.289 30.031 1 96.31 420 ASP B CA 1
ATOM 8120 C C . ASP B 1 420 ? -0.068 11.789 30.766 1 96.31 420 ASP B C 1
ATOM 8122 O O . ASP B 1 420 ? 0.1 10.578 30.953 1 96.31 420 ASP B O 1
ATOM 8126 N N . ILE B 1 421 ? 0.832 12.656 31.125 1 96.75 421 ILE B N 1
ATOM 8127 C CA . ILE B 1 421 ? 2.07 12.156 31.719 1 96.75 421 ILE B CA 1
ATOM 8128 C C . ILE B 1 421 ? 2.156 12.602 33.188 1 96.75 421 ILE B C 1
ATOM 8130 O O . ILE B 1 421 ? 3.102 12.242 33.875 1 96.75 421 ILE B O 1
ATOM 8134 N N . GLU B 1 422 ? 1.271 13.391 33.688 1 93.81 422 GLU B N 1
ATOM 8135 C CA . GLU B 1 422 ? 1.304 13.867 35.062 1 93.81 422 GLU B CA 1
ATOM 8136 C C . GLU B 1 422 ? 1.176 12.703 36.062 1 93.81 422 GLU B C 1
ATOM 8138 O O . GLU B 1 422 ? 0.33 11.828 35.875 1 93.81 422 GLU B O 1
ATOM 8143 N N . GLY B 1 423 ? 2.041 12.727 37.062 1 94.19 423 GLY B N 1
ATOM 8144 C CA . GLY B 1 423 ? 1.89 11.781 38.156 1 94.19 423 GLY B CA 1
ATOM 8145 C C . GLY B 1 423 ? 2.623 10.469 37.906 1 94.19 423 GLY B C 1
ATOM 8146 O O . GLY B 1 423 ? 2.771 9.664 38.844 1 94.19 423 GLY B O 1
ATOM 8147 N N . ILE B 1 424 ? 3.119 10.188 36.75 1 94.81 424 ILE B N 1
ATOM 8148 C CA . ILE B 1 424 ? 3.797 8.922 36.5 1 94.81 424 ILE B CA 1
ATOM 8149 C C . ILE B 1 424 ? 5.215 8.984 37.062 1 94.81 424 ILE B C 1
ATOM 8151 O O . ILE B 1 424 ? 5.824 10.055 37.125 1 94.81 424 ILE B O 1
ATOM 8155 N N . PRO B 1 425 ? 5.777 7.859 37.469 1 93.94 425 PRO B N 1
ATOM 8156 C CA . PRO B 1 425 ? 7.102 7.836 38.094 1 93.94 425 PRO B CA 1
ATOM 8157 C C . PRO B 1 425 ? 8.195 8.375 37.188 1 93.94 425 PRO B C 1
ATOM 8159 O O . PRO B 1 425 ? 9.195 8.922 37.656 1 93.94 425 PRO B O 1
ATOM 8162 N N . GLN B 1 426 ? 8.016 8.297 35.906 1 95.31 426 GLN B N 1
ATOM 8163 C CA . GLN B 1 426 ? 9.055 8.664 34.938 1 95.31 426 GLN B CA 1
ATOM 8164 C C . GLN B 1 426 ? 8.977 10.148 34.594 1 95.31 426 GLN B C 1
ATOM 8166 O O . GLN B 1 426 ? 9.75 10.633 33.75 1 95.31 426 GLN B O 1
ATOM 8171 N N . TYR B 1 427 ? 8.086 10.93 35.156 1 96.88 427 TYR B N 1
ATOM 8172 C CA . TYR B 1 427 ? 7.805 12.305 34.75 1 96.88 427 TYR B CA 1
ATOM 8173 C C . TYR B 1 427 ? 9.078 13.133 34.688 1 96.88 427 TYR B C 1
ATOM 8175 O O . TYR B 1 427 ? 9.328 13.852 33.719 1 96.88 427 TYR B O 1
ATOM 8183 N N . GLY B 1 428 ? 9.875 13.148 35.75 1 96.81 428 GLY B N 1
ATOM 8184 C CA . GLY B 1 428 ? 11.086 13.945 35.812 1 96.81 428 GLY B CA 1
ATOM 8185 C C . GLY B 1 428 ? 12.031 13.68 34.656 1 96.81 428 GLY B C 1
ATOM 8186 O O . GLY B 1 428 ? 12.555 14.617 34.031 1 96.81 428 GLY B O 1
ATOM 8187 N N . ARG B 1 429 ? 12.281 12.422 34.375 1 97.06 429 ARG B N 1
ATOM 8188 C CA . ARG B 1 429 ? 13.18 12.047 33.281 1 97.06 429 ARG B CA 1
ATOM 8189 C C . ARG B 1 429 ? 12.57 12.398 31.922 1 97.06 429 ARG B C 1
ATOM 8191 O O . ARG B 1 429 ? 13.289 12.789 31 1 97.06 429 ARG B O 1
ATOM 8198 N N . ILE B 1 430 ? 11.266 12.219 31.812 1 97.31 430 ILE B N 1
ATOM 8199 C CA . ILE B 1 430 ? 10.586 12.586 30.578 1 97.31 430 ILE B CA 1
ATOM 8200 C C . ILE B 1 430 ? 10.719 14.086 30.344 1 97.31 430 ILE B C 1
ATOM 8202 O O . ILE B 1 430 ? 10.969 14.516 29.219 1 97.31 430 ILE B O 1
ATOM 8206 N N . ALA B 1 431 ? 10.586 14.867 31.391 1 96.56 431 ALA B N 1
ATOM 8207 C CA . ALA B 1 431 ? 10.734 16.312 31.281 1 96.56 431 ALA B CA 1
ATOM 8208 C C . ALA B 1 431 ? 12.141 16.688 30.812 1 96.56 431 ALA B C 1
ATOM 8210 O O . ALA B 1 431 ? 12.305 17.578 29.984 1 96.56 431 ALA B O 1
ATOM 8211 N N . THR B 1 432 ? 13.109 16 31.344 1 96.81 432 THR B N 1
ATOM 8212 C CA . THR B 1 432 ? 14.492 16.25 30.953 1 96.81 432 THR B CA 1
ATOM 8213 C C . THR B 1 432 ? 14.719 15.82 29.5 1 96.81 432 THR B C 1
ATOM 8215 O O . THR B 1 432 ? 15.406 16.516 28.75 1 96.81 432 THR B O 1
ATOM 8218 N N . ALA B 1 433 ? 14.172 14.664 29.188 1 96.88 433 ALA B N 1
ATOM 8219 C CA . ALA B 1 433 ? 14.266 14.195 27.812 1 96.88 433 ALA B CA 1
ATOM 8220 C C . ALA B 1 433 ? 13.617 15.18 26.844 1 96.88 433 ALA B C 1
ATOM 8222 O O . ALA B 1 433 ? 14.086 15.352 25.719 1 96.88 433 ALA B O 1
ATOM 8223 N N . PHE B 1 434 ? 12.484 15.766 27.281 1 95.62 434 PHE B N 1
ATOM 8224 C CA . PHE B 1 434 ? 11.812 16.781 26.484 1 95.62 434 PHE B CA 1
ATOM 8225 C C . PHE B 1 434 ? 12.727 17.969 26.234 1 95.62 434 PHE B C 1
ATOM 8227 O O . PHE B 1 434 ? 12.875 18.422 25.094 1 95.62 434 PHE B O 1
ATOM 8234 N N . LYS B 1 435 ? 13.383 18.422 27.219 1 92.25 435 LYS B N 1
ATOM 8235 C CA . LYS B 1 435 ? 14.328 19.531 27.109 1 92.25 435 LYS B CA 1
ATOM 8236 C C . LYS B 1 435 ? 15.5 19.141 26.203 1 92.25 435 LYS B C 1
ATOM 8238 O O . LYS B 1 435 ? 16.094 20.016 25.547 1 92.25 435 LYS B O 1
ATOM 8243 N N . GLY B 1 436 ? 15.797 17.859 26.234 1 93.12 436 GLY B N 1
ATOM 8244 C CA . GLY B 1 436 ? 16.891 17.359 25.422 1 93.12 436 GLY B CA 1
ATOM 8245 C C . GLY B 1 436 ? 16.5 17.141 23.969 1 93.12 436 GLY B C 1
ATOM 8246 O O . GLY B 1 436 ? 17.344 16.797 23.141 1 93.12 436 GLY B O 1
ATOM 8247 N N . GLY B 1 437 ? 15.242 17.344 23.594 1 93.25 437 GLY B N 1
ATOM 8248 C CA . GLY B 1 437 ? 14.805 17.328 22.203 1 93.25 437 GLY B CA 1
ATOM 8249 C C . GLY B 1 437 ? 14.328 15.969 21.75 1 93.25 437 GLY B C 1
ATOM 8250 O O . GLY B 1 437 ? 14.227 15.711 20.547 1 93.25 437 GLY B O 1
ATOM 8251 N N . LEU B 1 438 ? 14.039 15.039 22.641 1 95.62 438 LEU B N 1
ATOM 8252 C CA . LEU B 1 438 ? 13.703 13.672 22.25 1 95.62 438 LEU B CA 1
ATOM 8253 C C . LEU B 1 438 ? 12.227 13.555 21.906 1 95.62 438 LEU B C 1
ATOM 8255 O O . LEU B 1 438 ? 11.836 12.688 21.109 1 95.62 438 LEU B O 1
ATOM 8259 N N . LEU B 1 439 ? 11.398 14.375 22.516 1 95.19 439 LEU B N 1
ATOM 8260 C CA . LEU B 1 439 ? 9.961 14.234 22.359 1 95.19 439 LEU B CA 1
ATOM 8261 C C . LEU B 1 439 ? 9.406 15.289 21.406 1 95.19 439 LEU B C 1
ATOM 8263 O O . LEU B 1 439 ? 10.016 16.344 21.219 1 95.19 439 LEU B O 1
ATOM 8267 N N . ASP B 1 440 ? 8.258 14.992 20.781 1 92.12 440 ASP B N 1
ATOM 8268 C CA . ASP B 1 440 ? 7.559 15.914 19.891 1 92.12 440 ASP B CA 1
ATOM 8269 C C . ASP B 1 440 ? 6.832 17 20.688 1 92.12 440 ASP B C 1
ATOM 8271 O O . ASP B 1 440 ? 5.914 16.688 21.453 1 92.12 440 ASP B O 1
ATOM 8275 N N . PRO B 1 441 ? 7.16 18.188 20.5 1 92.06 441 PRO B N 1
ATOM 8276 C CA . PRO B 1 441 ? 6.539 19.25 21.297 1 92.06 441 PRO B CA 1
ATOM 8277 C C . PRO B 1 441 ? 5.191 19.688 20.734 1 92.06 441 PRO B C 1
ATOM 8279 O O . PRO B 1 441 ? 4.539 20.562 21.312 1 92.06 441 PRO B O 1
ATOM 8282 N N . CYS B 1 442 ? 4.723 19.094 19.625 1 90.75 442 CYS B N 1
ATOM 8283 C CA . CYS B 1 442 ? 3.572 19.625 18.906 1 90.75 442 CYS B CA 1
ATOM 8284 C C . CYS B 1 442 ? 2.334 18.766 19.141 1 90.75 442 CYS B C 1
ATOM 8286 O O . CYS B 1 442 ? 1.262 19.062 18.609 1 90.75 442 CYS B O 1
ATOM 8288 N N . ILE B 1 443 ? 2.439 17.719 19.953 1 90.5 443 ILE B N 1
ATOM 8289 C CA . ILE B 1 443 ? 1.291 16.844 20.156 1 90.5 443 ILE B CA 1
ATOM 8290 C C . ILE B 1 443 ? 0.948 16.797 21.656 1 90.5 443 ILE B C 1
ATOM 8292 O O . ILE B 1 443 ? 1.755 17.188 22.5 1 90.5 443 ILE B O 1
ATOM 8296 N N . MET B 1 444 ? -0.254 16.281 21.953 1 95.31 444 MET B N 1
ATOM 8297 C CA . MET B 1 444 ? -0.791 16.484 23.297 1 95.31 444 MET B CA 1
ATOM 8298 C C . MET B 1 444 ? -0.785 15.18 24.094 1 95.31 444 MET B C 1
ATOM 8300 O O . MET B 1 444 ? -0.955 15.188 25.312 1 95.31 444 MET B O 1
ATOM 8304 N N . TYR B 1 445 ? -0.653 14.039 23.422 1 96.38 445 TYR B N 1
ATOM 8305 C CA . TYR B 1 445 ? -0.701 12.758 24.125 1 96.38 445 TYR B CA 1
ATOM 8306 C C . TYR B 1 445 ? 0.537 11.922 23.828 1 96.38 445 TYR B C 1
ATOM 8308 O O . TYR B 1 445 ? 0.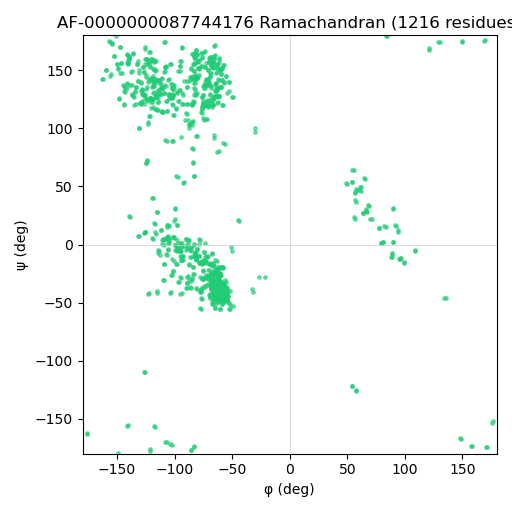864 11.688 22.656 1 96.38 445 TYR B O 1
ATOM 8316 N N . LEU B 1 446 ? 1.147 11.477 24.891 1 96.56 446 LEU B N 1
ATOM 8317 C CA . LEU B 1 446 ? 2.348 10.656 24.75 1 96.56 446 LEU B CA 1
ATOM 8318 C C . LEU B 1 446 ? 2 9.172 24.797 1 96.56 446 LEU B C 1
ATOM 8320 O O . LEU B 1 446 ? 2.719 8.352 24.219 1 96.56 446 LEU B O 1
ATOM 8324 N N . HIS B 1 447 ? 0.96 8.789 25.453 1 95.69 447 HIS B N 1
ATOM 8325 C CA . HIS B 1 447 ? 0.595 7.402 25.719 1 95.69 447 HIS B CA 1
ATOM 8326 C C . HIS B 1 447 ? 1.734 6.652 26.391 1 95.69 447 HIS B C 1
ATOM 8328 O O . HIS B 1 447 ? 2.18 5.613 25.906 1 95.69 447 HIS B O 1
ATOM 8334 N N . PRO B 1 448 ? 2.1 7.086 27.641 1 96.31 448 PRO B N 1
ATOM 8335 C CA . PRO B 1 448 ? 3.344 6.645 28.281 1 96.31 448 PRO B CA 1
ATOM 8336 C C . PRO B 1 448 ? 3.338 5.156 28.625 1 96.31 448 PRO B C 1
ATOM 8338 O O . PRO B 1 448 ? 4.398 4.523 28.656 1 96.31 448 PRO B O 1
ATOM 8341 N N . MET B 1 449 ? 2.189 4.52 28.812 1 94.44 449 MET B N 1
ATOM 8342 C CA . MET B 1 449 ? 2.133 3.133 29.281 1 94.44 449 MET B CA 1
ATOM 8343 C C . MET B 1 449 ? 2.01 2.174 28.094 1 94.44 449 MET B C 1
ATOM 8345 O O . MET B 1 449 ? 2.094 0.957 28.266 1 94.44 449 MET B O 1
ATOM 8349 N N . GLN B 1 450 ? 1.868 2.707 26.922 1 93.94 450 GLN B N 1
ATOM 8350 C CA . GLN B 1 450 ? 1.862 1.879 25.719 1 93.94 450 GLN B CA 1
ATOM 8351 C C . GLN B 1 450 ? 3.283 1.594 25.25 1 93.94 450 GLN B C 1
ATOM 8353 O O . GLN B 1 450 ? 4.242 2.189 25.734 1 93.94 450 GLN B O 1
ATOM 8358 N N . THR B 1 451 ? 3.402 0.584 24.375 1 95.31 451 THR B N 1
ATOM 8359 C CA . THR B 1 451 ? 4.703 0.256 23.797 1 95.31 451 THR B CA 1
ATOM 8360 C C . THR B 1 451 ? 5.02 1.156 22.609 1 95.31 451 THR B C 1
ATOM 8362 O O . THR B 1 451 ? 4.141 1.87 22.125 1 95.31 451 THR B O 1
ATOM 8365 N N . MET B 1 452 ? 6.238 1.199 22.281 1 95.38 452 MET B N 1
ATOM 8366 C CA . MET B 1 452 ? 6.727 1.913 21.109 1 95.38 452 MET B CA 1
ATOM 8367 C C . MET B 1 452 ? 7.34 0.947 20.109 1 95.38 452 MET B C 1
ATOM 8369 O O . MET B 1 452 ? 8.156 0.096 20.469 1 95.38 452 MET B O 1
ATOM 8373 N N . PRO B 1 453 ? 6.938 1.021 18.859 1 96.94 453 PRO B N 1
ATOM 8374 C CA . PRO B 1 453 ? 7.512 0.135 17.844 1 96.94 453 PRO B CA 1
ATOM 8375 C C . PRO B 1 453 ? 9.023 0.308 17.688 1 96.94 453 PRO B C 1
ATOM 8377 O O . PRO B 1 453 ? 9.539 1.422 17.828 1 96.94 453 PRO B O 1
ATOM 8380 N N . ARG B 1 454 ? 9.734 -0.753 17.297 1 97.38 454 ARG B N 1
ATOM 8381 C CA . ARG B 1 454 ? 11.188 -0.836 17.188 1 97.38 454 ARG B CA 1
ATOM 8382 C C . ARG B 1 454 ? 11.734 0.29 16.312 1 97.38 454 ARG B C 1
ATOM 8384 O O . ARG B 1 454 ? 12.719 0.943 16.688 1 97.38 454 ARG B O 1
ATOM 8391 N N . ALA B 1 455 ? 11.086 0.54 15.172 1 97.62 455 ALA B N 1
ATOM 8392 C CA . ALA B 1 455 ? 11.562 1.565 14.25 1 97.62 455 ALA B CA 1
ATOM 8393 C C . ALA B 1 455 ? 11.461 2.955 14.875 1 97.62 455 ALA B C 1
ATOM 8395 O O . ALA B 1 455 ? 12.32 3.811 14.648 1 97.62 455 ALA B O 1
ATOM 8396 N N . GLN B 1 456 ? 10.422 3.225 15.578 1 96.56 456 GLN B N 1
ATOM 8397 C CA . GLN B 1 456 ? 10.242 4.52 16.219 1 96.56 456 GLN B CA 1
ATOM 8398 C C . GLN B 1 456 ? 11.25 4.723 17.344 1 96.56 456 GLN B C 1
ATOM 8400 O O . GLN B 1 456 ? 11.688 5.848 17.609 1 96.56 456 GLN B O 1
ATOM 8405 N N . VAL B 1 457 ? 11.594 3.641 18.031 1 97.69 457 VAL B N 1
ATOM 8406 C CA . VAL B 1 457 ? 12.617 3.736 19.062 1 97.69 457 VAL B CA 1
ATOM 8407 C C . VAL B 1 457 ? 13.938 4.195 18.438 1 97.69 457 VAL B C 1
ATOM 8409 O O . VAL B 1 457 ? 14.664 4.996 19.031 1 97.69 457 VAL B O 1
ATOM 8412 N N . LEU B 1 458 ? 14.219 3.672 17.25 1 97.75 458 LEU B N 1
ATOM 8413 C CA . LEU B 1 458 ? 15.453 4.086 16.594 1 97.75 458 LEU B CA 1
ATOM 8414 C C . LEU B 1 458 ? 15.469 5.594 16.375 1 97.75 458 LEU B C 1
ATOM 8416 O O . LEU B 1 458 ? 16.5 6.238 16.531 1 97.75 458 LEU B O 1
ATOM 8420 N N . MET B 1 459 ? 14.352 6.125 15.977 1 95.94 459 MET B N 1
ATOM 8421 C CA . MET B 1 459 ? 14.25 7.559 15.719 1 95.94 459 MET B CA 1
ATOM 8422 C C . MET B 1 459 ? 14.633 8.359 16.953 1 95.94 459 MET B C 1
ATOM 8424 O O . MET B 1 459 ? 15.375 9.344 16.859 1 95.94 459 MET B O 1
ATOM 8428 N N . VAL B 1 460 ? 14.211 7.957 18.109 1 96.88 460 VAL B N 1
ATOM 8429 C CA . VAL B 1 460 ? 14.469 8.68 19.344 1 96.88 460 VAL B CA 1
ATOM 8430 C C . VAL B 1 460 ? 15.867 8.344 19.859 1 96.88 460 VAL B C 1
ATOM 8432 O O . VAL B 1 460 ? 16.562 9.211 20.406 1 96.88 460 VAL B O 1
ATOM 8435 N N . LEU B 1 461 ? 16.266 7.082 19.688 1 98 461 LEU B N 1
ATOM 8436 C CA . LEU B 1 461 ? 17.609 6.656 20.078 1 98 461 LEU B CA 1
ATOM 8437 C C . LEU B 1 461 ? 18.672 7.469 19.344 1 98 461 LEU B C 1
ATOM 8439 O O . LEU B 1 461 ? 19.656 7.891 19.938 1 98 461 LEU B O 1
ATOM 8443 N N . PHE B 1 462 ? 18.484 7.672 18.078 1 97.69 462 PHE B N 1
ATOM 8444 C CA . PHE B 1 462 ? 19.438 8.406 17.266 1 97.69 462 PHE B CA 1
ATOM 8445 C C . PHE B 1 462 ? 19.562 9.852 17.734 1 97.69 462 PHE B C 1
ATOM 8447 O O . PHE B 1 462 ? 20.656 10.422 17.734 1 97.69 462 PHE B O 1
ATOM 8454 N N . LYS B 1 463 ? 18.453 10.438 18.141 1 96.5 463 LYS B N 1
ATOM 8455 C CA . LYS B 1 463 ? 18.5 11.766 18.75 1 96.5 463 LYS B CA 1
ATOM 8456 C C . LYS B 1 463 ? 19.312 11.758 20.031 1 96.5 463 LYS B C 1
ATOM 8458 O O . LYS B 1 463 ? 20.125 12.664 20.266 1 96.5 463 LYS B O 1
ATOM 8463 N N . ALA B 1 464 ? 19.078 10.781 20.812 1 97.75 464 ALA B N 1
ATOM 8464 C CA . ALA B 1 464 ? 19.766 10.688 22.094 1 97.75 464 ALA B CA 1
ATOM 8465 C C . ALA B 1 464 ? 21.266 10.5 21.891 1 97.75 464 ALA B C 1
ATOM 8467 O O . ALA B 1 464 ? 22.078 11.117 22.594 1 97.75 464 ALA B O 1
ATOM 8468 N N . LEU B 1 465 ? 21.609 9.617 20.938 1 97.38 465 LEU B N 1
ATOM 8469 C CA . LEU B 1 465 ? 23.016 9.312 20.656 1 97.38 465 LEU B CA 1
ATOM 8470 C C . LEU B 1 465 ? 23.656 10.414 19.812 1 97.38 465 LEU B C 1
ATOM 8472 O O . LEU B 1 465 ? 24.875 10.438 19.641 1 97.38 465 LEU B O 1
ATOM 8476 N N . ARG B 1 466 ? 22.859 11.352 19.281 1 96.56 466 ARG B N 1
ATOM 8477 C CA . ARG B 1 466 ? 23.297 12.438 18.406 1 96.56 466 ARG B CA 1
ATOM 8478 C C . ARG B 1 466 ? 24.016 11.891 17.172 1 96.56 466 ARG B C 1
ATOM 8480 O O . ARG B 1 466 ? 25.078 12.391 16.797 1 96.56 466 ARG B O 1
ATOM 8487 N N . ILE B 1 467 ? 23.438 10.836 16.547 1 95.94 467 ILE B N 1
ATOM 8488 C CA . ILE B 1 467 ? 23.969 10.273 15.305 1 95.94 467 ILE B CA 1
ATOM 8489 C C . ILE B 1 467 ? 22.906 10.367 14.203 1 95.94 467 ILE B C 1
ATOM 8491 O O . ILE B 1 467 ? 21.719 10.523 14.484 1 95.94 467 ILE B O 1
ATOM 8495 N N . GLU B 1 468 ? 23.406 10.289 12.953 1 95.56 468 GLU B N 1
ATOM 8496 C CA . GLU B 1 468 ? 22.531 10.477 11.797 1 95.56 468 GLU B CA 1
ATOM 8497 C C . GLU B 1 468 ? 22.281 9.156 11.07 1 95.56 468 GLU B C 1
ATOM 8499 O O . GLU B 1 468 ? 23.078 8.219 11.195 1 95.56 468 GLU B O 1
ATOM 8504 N N . GLY B 1 469 ? 21.156 9.133 10.43 1 96.06 469 GLY B N 1
ATOM 8505 C CA . GLY B 1 469 ? 20.891 8.023 9.531 1 96.06 469 GLY B CA 1
ATOM 8506 C C . GLY B 1 469 ? 21.688 8.094 8.242 1 96.06 469 GLY B C 1
ATOM 8507 O O . GLY B 1 469 ? 22.062 9.18 7.805 1 96.06 469 GLY B O 1
ATOM 8508 N N . ARG B 1 470 ? 21.922 6.941 7.707 1 95.44 470 ARG B N 1
ATOM 8509 C CA . ARG B 1 470 ? 22.672 6.859 6.457 1 95.44 470 ARG B CA 1
ATOM 8510 C C . ARG B 1 470 ? 21.797 6.316 5.332 1 95.44 470 ARG B C 1
ATOM 8512 O O . ARG B 1 470 ? 20.984 5.418 5.551 1 95.44 470 ARG B O 1
ATOM 8519 N N . ARG B 1 471 ? 21.969 6.859 4.168 1 93.12 471 ARG B N 1
ATOM 8520 C CA . ARG B 1 471 ? 21.359 6.375 2.934 1 93.12 471 ARG B CA 1
ATOM 8521 C C . ARG B 1 471 ? 22.422 6.109 1.867 1 93.12 471 ARG B C 1
ATOM 8523 O O . ARG B 1 471 ? 23.484 6.742 1.865 1 93.12 471 ARG B O 1
ATOM 8530 N N . PRO B 1 472 ? 22.125 5.312 0.864 1 95.06 472 PRO B N 1
ATOM 8531 C CA . PRO B 1 472 ? 20.891 4.539 0.718 1 95.06 472 PRO B CA 1
ATOM 8532 C C . PRO B 1 472 ? 20.859 3.301 1.614 1 95.06 472 PRO B C 1
ATOM 8534 O O . PRO B 1 472 ? 21.891 2.895 2.146 1 95.06 472 PRO B O 1
ATOM 8537 N N . TYR B 1 473 ? 19.672 2.771 1.849 1 96.69 473 TYR B N 1
ATOM 8538 C CA . TYR B 1 473 ? 19.5 1.474 2.49 1 96.69 473 TYR B CA 1
ATOM 8539 C C . TYR B 1 473 ? 19.859 0.341 1.536 1 96.69 473 TYR B C 1
ATOM 8541 O O . TYR B 1 473 ? 19.406 0.319 0.39 1 96.69 473 TYR B O 1
ATOM 8549 N N . HIS B 1 474 ? 20.625 -0.657 2.014 1 95.31 474 HIS B N 1
ATOM 8550 C CA . HIS B 1 474 ? 21.172 -1.664 1.117 1 95.31 474 HIS B CA 1
ATOM 8551 C C . HIS B 1 474 ? 20.422 -2.988 1.245 1 95.31 474 HIS B C 1
ATOM 8553 O O . HIS B 1 474 ? 20.859 -4.004 0.702 1 95.31 474 HIS B O 1
ATOM 8559 N N . GLY B 1 475 ? 19.391 -3.043 2.012 1 95.12 475 GLY B N 1
ATOM 8560 C CA . GLY B 1 475 ? 18.469 -4.164 1.943 1 95.12 475 GLY B CA 1
ATOM 8561 C C . GLY B 1 475 ? 18.844 -5.309 2.859 1 95.12 475 GLY B C 1
ATOM 8562 O O . GLY B 1 475 ? 18.547 -6.473 2.568 1 95.12 475 GLY B O 1
ATOM 8563 N N . ARG B 1 476 ? 19.469 -5.078 4.004 1 96.69 476 ARG B N 1
ATOM 8564 C CA . ARG B 1 476 ? 19.812 -6.141 4.941 1 96.69 476 ARG B CA 1
ATOM 8565 C C . ARG B 1 476 ? 18.578 -6.887 5.406 1 96.69 476 ARG B C 1
ATOM 8567 O O . ARG B 1 476 ? 18.609 -8.102 5.609 1 96.69 476 ARG B O 1
ATOM 8574 N N . TYR B 1 477 ? 17.547 -6.223 5.676 1 97.94 477 TYR B N 1
ATOM 8575 C CA . TYR B 1 477 ? 16.312 -6.809 6.172 1 97.94 477 TYR B CA 1
ATOM 8576 C C . TYR B 1 477 ? 15.203 -6.703 5.133 1 97.94 477 TYR B C 1
ATOM 8578 O O . TYR B 1 477 ? 15.078 -5.684 4.449 1 97.94 477 TYR B O 1
ATOM 8586 N N . ILE B 1 478 ? 14.359 -7.746 5.047 1 97.25 478 ILE B N 1
ATOM 8587 C CA . ILE B 1 478 ? 13.391 -7.855 3.963 1 97.25 478 ILE B CA 1
ATOM 8588 C C . ILE B 1 478 ? 12.141 -7.051 4.305 1 97.25 478 ILE B C 1
ATOM 8590 O O . ILE B 1 478 ? 11.32 -6.766 3.434 1 97.25 478 ILE B O 1
ATOM 8594 N N . ASP B 1 479 ? 11.922 -6.742 5.555 1 97.69 479 ASP B N 1
ATOM 8595 C CA . ASP B 1 479 ? 10.695 -6.062 5.969 1 97.69 479 ASP B CA 1
ATOM 8596 C C . ASP B 1 479 ? 10.922 -4.559 6.102 1 97.69 479 ASP B C 1
ATOM 8598 O O . ASP B 1 479 ? 10.141 -3.861 6.758 1 97.69 479 ASP B O 1
ATOM 8602 N N . ILE B 1 480 ? 12.016 -3.998 5.527 1 97.81 480 ILE B N 1
ATOM 8603 C CA . ILE B 1 480 ? 12.297 -2.572 5.426 1 97.81 480 ILE B CA 1
ATOM 8604 C C . ILE B 1 480 ? 12.445 -2.18 3.957 1 97.81 480 ILE B C 1
ATOM 8606 O O . ILE B 1 480 ? 13.234 -2.781 3.225 1 97.81 480 ILE B O 1
ATOM 8610 N N . GLY B 1 481 ? 11.695 -1.195 3.514 1 96.69 481 GLY B N 1
ATOM 8611 C CA . GLY B 1 481 ? 11.828 -0.686 2.158 1 96.69 481 GLY B CA 1
ATOM 8612 C C . GLY B 1 481 ? 12.906 0.367 2.016 1 96.69 481 GLY B C 1
ATOM 8613 O O . GLY B 1 481 ? 13.141 1.155 2.936 1 96.69 481 GLY B O 1
ATOM 8614 N N . ARG B 1 482 ? 13.469 0.469 0.879 1 96.69 482 ARG B N 1
ATOM 8615 C CA . ARG B 1 482 ? 14.594 1.349 0.593 1 96.69 482 ARG B CA 1
ATOM 8616 C C . ARG B 1 482 ? 14.219 2.811 0.81 1 96.69 482 ARG B C 1
ATOM 8618 O O . ARG B 1 482 ? 15.047 3.611 1.249 1 96.69 482 ARG B O 1
ATOM 8625 N N . TYR B 1 483 ? 12.961 3.125 0.568 1 95.44 483 TYR B N 1
ATOM 8626 C CA . TYR B 1 483 ? 12.539 4.52 0.604 1 95.44 483 TYR B CA 1
ATOM 8627 C C . TYR B 1 483 ? 11.539 4.754 1.729 1 95.44 483 TYR B C 1
ATOM 8629 O O . TYR B 1 483 ? 10.648 5.598 1.608 1 95.44 483 TYR B O 1
ATOM 8637 N N . GLU B 1 484 ? 11.617 3.963 2.775 1 95.62 484 GLU B N 1
ATOM 8638 C CA . GLU B 1 484 ? 10.875 4.219 4.008 1 95.62 484 GLU B CA 1
ATOM 8639 C C . GLU B 1 484 ? 11.617 5.207 4.902 1 95.62 484 GLU B C 1
ATOM 8641 O O . GLU B 1 484 ? 12.836 5.344 4.809 1 95.62 484 GLU B O 1
ATOM 8646 N N . TRP B 1 485 ? 10.852 5.871 5.738 1 95.12 485 TRP B N 1
ATOM 8647 C CA . TRP B 1 485 ? 11.406 6.926 6.582 1 95.12 485 TRP B CA 1
ATOM 8648 C C . TRP B 1 485 ? 12.453 6.363 7.535 1 95.12 485 TRP B C 1
ATOM 8650 O O . TRP B 1 485 ? 13.406 7.051 7.895 1 95.12 485 TRP B O 1
ATOM 8660 N N . ASP B 1 486 ? 12.336 5.09 7.938 1 96.62 486 ASP B N 1
ATOM 8661 C CA . ASP B 1 486 ? 13.188 4.52 8.977 1 96.62 486 ASP B CA 1
ATOM 8662 C C . ASP B 1 486 ? 14.352 3.736 8.367 1 96.62 486 ASP B C 1
ATOM 8664 O O . ASP B 1 486 ? 15.203 3.211 9.086 1 96.62 486 ASP B O 1
ATOM 8668 N N . SER B 1 487 ? 14.422 3.633 7.02 1 97.38 487 SER B N 1
ATOM 8669 C CA . SER B 1 487 ? 15.43 2.807 6.371 1 97.38 487 SER B CA 1
ATOM 8670 C C . SER B 1 487 ? 16.828 3.352 6.621 1 97.38 487 SER B C 1
ATOM 8672 O O . SER B 1 487 ? 17.797 2.586 6.727 1 97.38 487 SER B O 1
ATOM 8674 N N . SER B 1 488 ? 17 4.707 6.734 1 96.88 488 SER B N 1
ATOM 8675 C CA . SER B 1 488 ? 18.312 5.301 6.996 1 96.88 488 SER B CA 1
ATOM 8676 C C . SER B 1 488 ? 18.828 4.922 8.383 1 96.88 488 SER B C 1
ATOM 8678 O O . SER B 1 488 ? 20.016 4.691 8.57 1 96.88 488 SER B O 1
ATOM 8680 N N . PHE B 1 489 ? 17.891 4.902 9.367 1 97.81 489 PHE B N 1
ATOM 8681 C CA . PHE B 1 489 ? 18.281 4.492 10.711 1 97.81 489 PHE B CA 1
ATOM 8682 C C . PHE B 1 489 ? 18.75 3.043 10.727 1 97.81 489 PHE B C 1
ATOM 8684 O O . PHE B 1 489 ? 19.766 2.719 11.336 1 97.81 489 PHE B O 1
ATOM 8691 N N . VAL B 1 490 ? 18 2.178 10.039 1 98.44 490 VAL B N 1
ATOM 8692 C CA . VAL B 1 490 ? 18.297 0.752 10 1 98.44 490 VAL B CA 1
ATOM 8693 C C . VAL B 1 490 ? 19.656 0.536 9.344 1 98.44 490 VAL B C 1
ATOM 8695 O O . VAL B 1 490 ? 20.484 -0.25 9.836 1 98.44 490 VAL B O 1
ATOM 8698 N N . GLU B 1 491 ? 19.906 1.253 8.234 1 98 491 GLU B N 1
ATOM 8699 C CA . GLU B 1 491 ? 21.203 1.142 7.555 1 98 491 GLU B CA 1
ATOM 8700 C C . GLU B 1 491 ? 22.344 1.534 8.484 1 98 491 GLU B C 1
ATOM 8702 O O . GLU B 1 491 ? 23.375 0.853 8.531 1 98 491 GLU B O 1
ATOM 8707 N N . THR B 1 492 ? 22.156 2.623 9.172 1 98.31 492 THR B N 1
ATOM 8708 C CA . THR B 1 492 ? 23.188 3.061 10.117 1 98.31 492 THR B CA 1
ATOM 8709 C C . THR B 1 492 ? 23.406 2.012 11.203 1 98.31 492 THR B C 1
ATOM 8711 O O . THR B 1 492 ? 24.547 1.743 11.594 1 98.31 492 THR B O 1
ATOM 8714 N N . CYS B 1 493 ? 22.328 1.428 11.734 1 98.38 493 CYS B N 1
ATOM 8715 C CA . CYS B 1 493 ? 22.453 0.391 12.75 1 98.38 493 CYS B CA 1
ATOM 8716 C C . CYS B 1 493 ? 23.266 -0.786 12.234 1 98.38 493 CYS B C 1
ATOM 8718 O O . CYS B 1 493 ? 24.094 -1.343 12.969 1 98.38 493 CYS B O 1
ATOM 8720 N N . VAL B 1 494 ? 23.016 -1.153 10.984 1 97.88 494 VAL B N 1
ATOM 8721 C CA . VAL B 1 494 ? 23.734 -2.264 10.383 1 97.88 494 VAL B CA 1
ATOM 8722 C C . VAL B 1 494 ? 25.219 -1.903 10.25 1 97.88 494 VAL B C 1
ATOM 8724 O O . VAL B 1 494 ? 26.094 -2.67 10.672 1 97.88 494 VAL B O 1
ATOM 8727 N N . GLN B 1 495 ? 25.531 -0.707 9.797 1 97.19 495 GLN B N 1
ATOM 8728 C CA . GLN B 1 495 ? 26.906 -0.289 9.531 1 97.19 495 GLN B CA 1
ATOM 8729 C C . GLN B 1 495 ? 27.672 -0.059 10.828 1 97.19 495 GLN B C 1
ATOM 8731 O O . GLN B 1 495 ? 28.875 -0.275 10.883 1 97.19 495 GLN B O 1
ATOM 8736 N N . GLU B 1 496 ? 26.984 0.318 11.875 1 97.56 496 GLU B N 1
ATOM 8737 C CA . GLU B 1 496 ? 27.641 0.671 13.141 1 97.56 496 GLU B CA 1
ATOM 8738 C C . GLU B 1 496 ? 27.547 -0.474 14.148 1 97.56 496 GLU B C 1
ATOM 8740 O O . GLU B 1 496 ? 27.891 -0.309 15.312 1 97.56 496 GLU B O 1
ATOM 8745 N N . ASN B 1 497 ? 27.047 -1.591 13.742 1 97.69 497 ASN B N 1
ATOM 8746 C CA . ASN B 1 497 ? 26.938 -2.779 14.578 1 97.69 497 ASN B CA 1
ATOM 8747 C C . ASN B 1 497 ? 26.109 -2.512 15.828 1 97.69 497 ASN B C 1
ATOM 8749 O O . ASN B 1 497 ? 26.516 -2.855 16.938 1 97.69 497 ASN B O 1
ATOM 8753 N N . LEU B 1 498 ? 25 -1.897 15.625 1 98.06 498 LEU B N 1
ATOM 8754 C CA . LEU B 1 498 ? 24.141 -1.561 16.766 1 98.06 498 LEU B CA 1
ATOM 8755 C C . LEU B 1 498 ? 23.109 -2.658 17.016 1 98.06 498 LEU B C 1
ATOM 8757 O O . LEU B 1 498 ? 22.484 -2.693 18.078 1 98.06 498 LEU B O 1
ATOM 8761 N N . ILE B 1 499 ? 22.922 -3.564 16.094 1 97.06 499 ILE B N 1
ATOM 8762 C CA . ILE B 1 499 ? 21.844 -4.547 16.172 1 97.06 499 ILE B CA 1
ATOM 8763 C C . ILE B 1 499 ? 22.406 -5.891 16.625 1 97.06 499 ILE B C 1
ATOM 8765 O O . ILE B 1 499 ? 23.391 -6.387 16.062 1 97.06 499 ILE B O 1
ATOM 8769 N N . ASP B 1 500 ? 21.844 -6.465 17.656 1 95.06 500 ASP B N 1
ATOM 8770 C CA . ASP B 1 500 ? 22.109 -7.855 18.016 1 95.06 500 ASP B CA 1
ATOM 8771 C C . ASP B 1 500 ? 21.406 -8.812 17.062 1 95.06 500 ASP B C 1
ATOM 8773 O O . ASP B 1 500 ? 20.172 -8.852 17.016 1 95.06 500 ASP B O 1
ATOM 8777 N N . GLU B 1 501 ? 22.078 -9.617 16.375 1 92.5 501 GLU B N 1
ATOM 8778 C CA . GLU B 1 501 ? 21.562 -10.469 15.312 1 92.5 501 GLU B CA 1
ATOM 8779 C C . GLU B 1 501 ? 20.516 -11.445 15.844 1 92.5 501 GLU B C 1
ATOM 8781 O O . GLU B 1 501 ? 19.594 -11.844 15.125 1 92.5 501 GLU B O 1
ATOM 8786 N N . ASN B 1 502 ? 20.578 -11.781 17.062 1 91.56 502 ASN B N 1
ATOM 8787 C CA . ASN B 1 502 ? 19.625 -12.703 17.672 1 91.56 502 ASN B CA 1
ATOM 8788 C C . ASN B 1 502 ? 18.234 -12.086 17.766 1 91.56 502 ASN B C 1
ATOM 8790 O O . ASN B 1 502 ? 17.25 -12.797 17.969 1 91.56 502 ASN B O 1
ATOM 8794 N N . THR B 1 503 ? 18.172 -10.805 17.641 1 94.12 503 THR B N 1
ATOM 8795 C CA . THR B 1 503 ? 16.906 -10.117 17.781 1 94.12 503 THR B CA 1
ATOM 8796 C C . THR B 1 503 ? 16.25 -9.914 16.406 1 94.12 503 THR B C 1
ATOM 8798 O O . THR B 1 503 ? 15.164 -9.32 16.312 1 94.12 503 THR B O 1
ATOM 8801 N N . THR B 1 504 ? 16.828 -10.289 15.312 1 95.5 504 THR B N 1
ATOM 8802 C CA . THR B 1 504 ? 16.312 -10.117 13.961 1 95.5 504 THR B CA 1
ATOM 8803 C C . THR B 1 504 ? 16.25 -11.461 13.234 1 95.5 504 THR B C 1
ATOM 8805 O O . THR B 1 504 ? 16.984 -11.672 12.258 1 95.5 504 THR B O 1
ATOM 8808 N N . PRO B 1 505 ? 15.344 -12.336 13.633 1 92.75 505 PRO B N 1
ATOM 8809 C CA . PRO B 1 505 ? 15.227 -13.648 12.984 1 92.75 505 PRO B CA 1
ATOM 8810 C C . PRO B 1 505 ? 14.703 -13.555 11.555 1 92.75 505 PRO B C 1
ATOM 8812 O O . PRO B 1 505 ? 13.961 -12.625 11.219 1 92.75 505 PRO B O 1
ATOM 8815 N N . ASN B 1 506 ? 15.148 -14.461 10.664 1 91.06 506 ASN B N 1
ATOM 8816 C CA . ASN B 1 506 ? 14.617 -14.664 9.32 1 91.06 506 ASN B CA 1
ATOM 8817 C C . ASN B 1 506 ? 14.828 -13.43 8.445 1 91.06 506 ASN B C 1
ATOM 8819 O O . ASN B 1 506 ? 13.961 -13.086 7.637 1 91.06 506 ASN B O 1
ATOM 8823 N N . ASP B 1 507 ? 15.859 -12.648 8.758 1 93.38 507 ASP B N 1
ATOM 8824 C CA . ASP B 1 507 ? 16.234 -11.461 8 1 93.38 507 ASP B CA 1
ATOM 8825 C C . ASP B 1 507 ? 15.164 -10.375 8.125 1 93.38 507 ASP B C 1
ATOM 8827 O O . ASP B 1 507 ? 14.906 -9.633 7.176 1 93.38 507 ASP B O 1
ATOM 8831 N N . MET B 1 508 ? 14.508 -10.453 9.258 1 97.06 508 MET B N 1
ATOM 8832 C CA . MET B 1 508 ? 13.484 -9.445 9.531 1 97.06 508 MET B CA 1
ATOM 8833 C C . MET B 1 508 ? 13.938 -8.492 10.633 1 97.06 508 MET B C 1
ATOM 8835 O O . MET B 1 508 ? 14.398 -8.93 11.688 1 97.06 508 MET B O 1
ATOM 8839 N N . PHE B 1 509 ? 13.828 -7.211 10.383 1 98.06 509 PHE B N 1
ATOM 8840 C CA . PHE B 1 509 ? 14.156 -6.191 11.375 1 98.06 509 PHE B CA 1
ATOM 8841 C C . PHE B 1 509 ? 13.062 -6.09 12.43 1 98.06 509 PHE B C 1
ATOM 8843 O O . PHE B 1 509 ? 13.336 -5.742 13.578 1 98.06 509 PHE B O 1
ATOM 8850 N N . ARG B 1 510 ? 11.828 -6.41 12.031 1 96.81 510 ARG B N 1
ATOM 8851 C CA . ARG B 1 510 ? 10.641 -6.352 12.875 1 96.81 510 ARG B CA 1
ATOM 8852 C C . ARG B 1 510 ? 10.336 -4.914 13.289 1 96.81 510 ARG B C 1
ATOM 8854 O O . ARG B 1 510 ? 10.211 -4.617 14.477 1 96.81 510 ARG B O 1
ATOM 8861 N N . PRO B 1 511 ? 10.148 -3.963 12.336 1 97.88 511 PRO B N 1
ATOM 8862 C CA . PRO B 1 511 ? 10.016 -2.533 12.633 1 97.88 511 PRO B CA 1
ATOM 8863 C C . PRO B 1 511 ? 8.766 -2.213 13.445 1 97.88 511 PRO B C 1
ATOM 8865 O O . PRO B 1 511 ? 8.727 -1.19 14.141 1 97.88 511 PRO B O 1
ATOM 8868 N N . ASP B 1 512 ? 7.715 -3.035 13.406 1 96.25 512 ASP B N 1
ATOM 8869 C CA . ASP B 1 512 ? 6.426 -2.748 14.031 1 96.25 512 ASP B CA 1
ATOM 8870 C C . ASP B 1 512 ? 6.355 -3.342 15.438 1 96.25 512 ASP B C 1
ATOM 8872 O O . ASP B 1 512 ? 5.461 -3.008 16.219 1 96.25 512 ASP B O 1
ATOM 8876 N N . ASP B 1 513 ? 7.301 -4.172 15.789 1 94.81 513 ASP B N 1
ATOM 8877 C CA . ASP B 1 513 ? 7.27 -4.863 17.078 1 94.81 513 ASP B CA 1
ATOM 8878 C C . ASP B 1 513 ? 7.77 -3.955 18.203 1 94.81 513 ASP B C 1
ATOM 8880 O O . ASP B 1 513 ? 8.695 -3.168 18 1 94.81 513 ASP B O 1
ATOM 8884 N N . PRO B 1 514 ? 7.145 -4.094 19.375 1 94.81 514 PRO B N 1
ATOM 8885 C CA . PRO B 1 514 ? 7.777 -3.449 20.516 1 94.81 514 PRO B CA 1
ATOM 8886 C C . PRO B 1 514 ? 9.109 -4.094 20.891 1 94.81 514 PRO B C 1
ATOM 8888 O O . PRO B 1 514 ? 9.336 -5.27 20.609 1 94.81 514 PRO B O 1
ATOM 8891 N N . LEU B 1 515 ? 9.953 -3.32 21.469 1 95.12 515 LEU B N 1
ATOM 8892 C CA . LEU B 1 515 ? 11.188 -3.879 22.016 1 95.12 515 LEU B CA 1
ATOM 8893 C C . LEU B 1 515 ? 10.945 -4.484 23.406 1 95.12 515 LEU B C 1
ATOM 8895 O O . LEU B 1 515 ? 10.117 -3.986 24.156 1 95.12 515 LEU B O 1
ATOM 8899 N N . THR B 1 516 ? 11.656 -5.539 23.656 1 91.62 516 THR B N 1
ATOM 8900 C CA . THR B 1 516 ? 11.789 -5.957 25.047 1 91.62 516 THR B CA 1
ATOM 8901 C C . THR B 1 516 ? 12.789 -5.066 25.781 1 91.62 516 THR B C 1
ATOM 8903 O O . THR B 1 516 ? 13.523 -4.305 25.156 1 91.62 516 THR B O 1
ATOM 8906 N N . TYR B 1 517 ? 12.773 -5.137 27.141 1 92.5 517 TYR B N 1
ATOM 8907 C CA . TYR B 1 517 ? 13.758 -4.398 27.938 1 92.5 517 TYR B CA 1
ATOM 8908 C C . TYR B 1 517 ? 15.18 -4.777 27.531 1 92.5 517 TYR B C 1
ATOM 8910 O O . TYR B 1 517 ? 16.062 -3.924 27.469 1 92.5 517 TYR B O 1
ATOM 8918 N N . ALA B 1 518 ? 15.391 -6.062 27.203 1 91.88 518 ALA B N 1
ATOM 8919 C CA . ALA B 1 518 ? 16.719 -6.547 26.828 1 91.88 518 ALA B CA 1
ATOM 8920 C C . ALA B 1 518 ? 17.141 -5.984 25.469 1 91.88 518 ALA B C 1
ATOM 8922 O O . ALA B 1 518 ? 18.297 -5.609 25.281 1 91.88 518 ALA B O 1
ATOM 8923 N N . GLU B 1 519 ? 16.25 -6.039 24.531 1 94.81 519 GLU B N 1
ATOM 8924 C CA . GLU B 1 519 ? 16.547 -5.488 23.203 1 94.81 519 GLU B CA 1
ATOM 8925 C C . GLU B 1 519 ? 16.875 -3.998 23.297 1 94.81 519 GLU B C 1
ATOM 8927 O O . GLU B 1 519 ? 17.797 -3.518 22.641 1 94.81 519 GLU B O 1
ATOM 8932 N N . PHE B 1 520 ? 16.047 -3.283 24.109 1 96.5 520 PHE B N 1
ATOM 8933 C CA . PHE B 1 520 ? 16.281 -1.858 24.312 1 96.5 520 PHE B CA 1
ATOM 8934 C C . PHE B 1 520 ? 17.641 -1.62 24.953 1 96.5 520 PHE B C 1
ATOM 8936 O O . PHE B 1 520 ? 18.406 -0.764 24.5 1 96.5 520 PHE B O 1
ATOM 8943 N N . ALA B 1 521 ? 17.938 -2.373 25.969 1 95.69 521 ALA B N 1
ATOM 8944 C CA . ALA B 1 521 ? 19.234 -2.283 26.641 1 95.69 521 ALA B CA 1
ATOM 8945 C C . ALA B 1 521 ? 20.375 -2.514 25.656 1 95.69 521 ALA B C 1
ATOM 8947 O O . ALA B 1 521 ? 21.391 -1.815 25.703 1 95.69 521 ALA B O 1
ATOM 8948 N N . SER B 1 522 ? 20.203 -3.479 24.812 1 96.56 522 SER B N 1
ATOM 8949 C CA . SER B 1 522 ? 21.234 -3.812 23.844 1 96.56 522 SER B CA 1
ATOM 8950 C C . SER B 1 522 ? 21.516 -2.639 22.906 1 96.56 522 SER B C 1
ATOM 8952 O O . SER B 1 522 ? 22.672 -2.307 22.641 1 96.56 522 SER B O 1
ATOM 8954 N N . LEU B 1 523 ? 20.484 -1.995 22.406 1 98.12 523 LEU B N 1
ATOM 8955 C CA . LEU B 1 523 ? 20.641 -0.841 21.531 1 98.12 523 LEU B CA 1
ATOM 8956 C C . LEU B 1 523 ? 21.359 0.294 22.25 1 98.12 523 LEU B C 1
ATOM 8958 O O . LEU B 1 523 ? 22.266 0.926 21.688 1 98.12 523 LEU B O 1
ATOM 8962 N N . CYS B 1 524 ? 21 0.551 23.484 1 98.38 524 CYS B N 1
ATOM 8963 C CA . CYS B 1 524 ? 21.578 1.646 24.25 1 98.38 524 CYS B CA 1
ATOM 8964 C C . CYS B 1 524 ? 23.047 1.387 24.547 1 98.38 524 CYS B C 1
ATOM 8966 O O . CYS B 1 524 ? 23.891 2.246 24.297 1 98.38 524 CYS B O 1
ATOM 8968 N N . GLU B 1 525 ? 23.359 0.196 25.062 1 97.94 525 GLU B N 1
ATOM 8969 C CA . GLU B 1 525 ? 24.719 -0.124 25.484 1 97.94 525 GLU B CA 1
ATOM 8970 C C . GLU B 1 525 ? 25.656 -0.182 24.281 1 97.94 525 GLU B C 1
ATOM 8972 O O . GLU B 1 525 ? 26.797 0.303 24.344 1 97.94 525 GLU B O 1
ATOM 8977 N N . ARG B 1 526 ? 25.203 -0.789 23.234 1 98.12 526 ARG B N 1
ATOM 8978 C CA . ARG B 1 526 ? 26.016 -0.795 22.016 1 98.12 526 ARG B CA 1
ATOM 8979 C C . ARG B 1 526 ? 26.203 0.619 21.469 1 98.12 526 ARG B C 1
ATOM 8981 O O . ARG B 1 526 ? 27.281 0.963 20.984 1 98.12 526 ARG B O 1
ATOM 8988 N N . GLY B 1 527 ? 25.156 1.413 21.547 1 98.19 527 GLY B N 1
ATOM 8989 C CA . GLY B 1 527 ? 25.234 2.791 21.094 1 98.19 527 GLY B CA 1
ATOM 8990 C C . GLY B 1 527 ? 26.219 3.627 21.875 1 98.19 527 GLY B C 1
ATOM 8991 O O . GLY B 1 527 ? 26.844 4.551 21.344 1 98.19 527 GLY B O 1
ATOM 8992 N N . MET B 1 528 ? 26.406 3.303 23.125 1 97.88 528 MET B N 1
ATOM 8993 C CA . MET B 1 528 ? 27.297 4.066 23.984 1 97.88 528 MET B CA 1
ATOM 8994 C C . MET B 1 528 ? 28.734 3.559 23.891 1 97.88 528 MET B C 1
ATOM 8996 O O . MET B 1 528 ? 29.672 4.242 24.312 1 97.88 528 MET B O 1
ATOM 9000 N N . GLU B 1 529 ? 28.891 2.357 23.359 1 96.81 529 GLU B N 1
ATOM 9001 C CA . GLU B 1 529 ? 30.219 1.8 23.172 1 96.81 529 GLU B CA 1
ATOM 9002 C C . GLU B 1 529 ? 30.953 2.508 22.031 1 96.81 529 GLU B C 1
ATOM 9004 O O . GLU B 1 529 ? 30.562 2.4 20.875 1 96.81 529 GLU B O 1
ATOM 9009 N N . LYS B 1 530 ? 32.062 3.1 22.312 1 94.56 530 LYS B N 1
ATOM 9010 C CA . LYS B 1 530 ? 32.781 3.953 21.375 1 94.56 530 LYS B CA 1
ATOM 9011 C C . LYS B 1 530 ? 33.469 3.123 20.312 1 94.56 530 LYS B C 1
ATOM 9013 O O . LYS B 1 530 ? 33.625 3.557 19.172 1 94.56 530 LYS B O 1
ATOM 9018 N N . GLU B 1 531 ? 33.938 2.002 20.703 1 95.81 531 GLU B N 1
ATOM 9019 C CA . GLU B 1 531 ? 34.594 1.123 19.75 1 95.81 531 GLU B CA 1
ATOM 9020 C C . GLU B 1 531 ? 33.594 0.258 18.984 1 95.81 531 GLU B C 1
ATOM 9022 O O . GLU B 1 531 ? 33.188 -0.802 19.469 1 95.81 531 GLU B O 1
ATOM 9027 N N . ILE B 1 532 ? 33.406 0.586 17.812 1 95.62 532 ILE B N 1
ATOM 9028 C CA . ILE B 1 532 ? 32.375 -0.019 16.969 1 95.62 532 ILE B CA 1
ATOM 9029 C C . ILE B 1 532 ? 32.656 -1.52 16.844 1 95.62 532 ILE B C 1
ATOM 9031 O O . ILE B 1 532 ? 31.703 -2.318 16.859 1 95.62 532 ILE B O 1
ATOM 9035 N N . LEU B 1 533 ? 33.875 -1.966 16.781 1 95.38 533 LEU B N 1
ATOM 9036 C CA . LEU B 1 533 ? 34.25 -3.354 16.531 1 95.38 533 LEU B CA 1
ATOM 9037 C C . LEU B 1 533 ? 34 -4.215 17.766 1 95.38 533 LEU B C 1
ATOM 9039 O O . LEU B 1 533 ? 33.969 -5.445 17.672 1 95.38 533 LEU B O 1
ATOM 9043 N N . LYS B 1 534 ? 33.781 -3.572 18.891 1 96.31 534 LYS B N 1
ATOM 9044 C CA . LYS B 1 534 ? 33.562 -4.312 20.125 1 96.31 534 LYS B CA 1
ATOM 9045 C C . LYS B 1 534 ? 32.062 -4.52 20.375 1 96.31 534 LYS B C 1
ATOM 9047 O O . LYS B 1 534 ? 31.672 -5.332 21.203 1 96.31 534 LYS B O 1
ATOM 9052 N N . ARG B 1 535 ? 31.234 -3.842 19.688 1 96.94 535 ARG B N 1
ATOM 9053 C CA . ARG B 1 535 ? 29.797 -3.84 19.922 1 96.94 535 ARG B CA 1
ATOM 9054 C C . ARG B 1 535 ? 29.203 -5.227 19.688 1 96.94 535 ARG B C 1
ATOM 9056 O O . ARG B 1 535 ? 28.344 -5.676 20.453 1 96.94 535 ARG B O 1
ATOM 9063 N N . PRO B 1 536 ? 29.688 -6.004 18.672 1 93.94 536 PRO B N 1
ATOM 9064 C CA . PRO B 1 536 ? 29.109 -7.336 18.453 1 93.94 536 PRO B CA 1
ATOM 9065 C C . PRO B 1 536 ? 29.406 -8.297 19.609 1 93.94 536 PRO B C 1
ATOM 9067 O O . PRO B 1 536 ? 28.703 -9.305 19.766 1 93.94 536 PRO B O 1
ATOM 9070 N N . ASP B 1 537 ? 30.359 -7.945 20.406 1 93.38 537 ASP B N 1
ATOM 9071 C CA . ASP B 1 537 ? 30.75 -8.812 21.516 1 93.38 537 ASP B CA 1
ATOM 9072 C C . ASP B 1 537 ? 29.828 -8.641 22.703 1 93.38 537 ASP B C 1
ATOM 9074 O O . ASP B 1 537 ? 29.828 -9.461 23.625 1 93.38 537 ASP B O 1
ATOM 9078 N N . LEU B 1 538 ? 29.031 -7.645 22.656 1 95.5 538 LEU B N 1
ATOM 9079 C CA . LEU B 1 538 ? 28.109 -7.375 23.75 1 95.5 538 LEU B CA 1
ATOM 9080 C C . LEU B 1 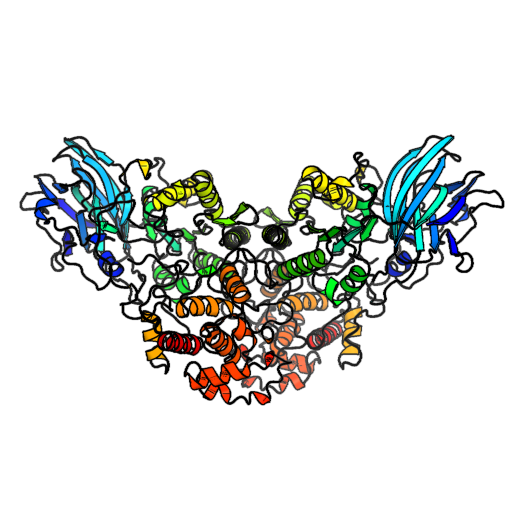538 ? 26.828 -8.188 23.594 1 95.5 538 LEU B C 1
ATOM 9082 O O . LEU B 1 538 ? 25.922 -7.785 22.859 1 95.5 538 LEU B O 1
ATOM 9086 N N . GLY B 1 539 ? 26.703 -9.242 24.359 1 91.62 539 GLY B N 1
ATOM 9087 C CA . GLY B 1 539 ? 25.516 -10.078 24.297 1 91.62 539 GLY B CA 1
ATOM 9088 C C . GLY B 1 539 ? 24.312 -9.445 24.953 1 91.62 539 GLY B C 1
ATOM 9089 O O . GLY B 1 539 ? 24.438 -8.492 25.719 1 91.62 539 GLY B O 1
ATOM 9090 N N . LEU B 1 540 ? 23.172 -9.938 24.734 1 90.56 540 LEU B N 1
ATOM 9091 C CA . LEU B 1 540 ? 21.906 -9.375 25.203 1 90.56 540 LEU B CA 1
ATOM 9092 C C . LEU B 1 540 ? 21.844 -9.352 26.719 1 90.56 540 LEU B C 1
ATOM 9094 O O . LEU B 1 540 ? 21.438 -8.344 27.312 1 90.56 540 LEU B O 1
ATOM 9098 N N . SER B 1 541 ? 22.219 -10.422 27.312 1 86.88 541 SER B N 1
ATOM 9099 C CA . SER B 1 541 ? 22.188 -10.516 28.766 1 86.88 541 SER B CA 1
ATOM 9100 C C . SER B 1 541 ? 23.156 -9.539 29.406 1 86.88 541 SER B C 1
ATOM 9102 O O . SER B 1 541 ? 22.828 -8.898 30.406 1 86.88 541 SER B O 1
ATOM 9104 N N . GLU B 1 542 ? 24.328 -9.477 28.859 1 91.56 542 GLU B N 1
ATOM 9105 C CA . GLU B 1 542 ? 25.328 -8.547 29.359 1 91.56 542 GLU B CA 1
ATOM 9106 C C . GLU B 1 542 ? 24.844 -7.102 29.266 1 91.56 542 GLU B C 1
ATOM 9108 O O . GLU B 1 542 ? 24.984 -6.324 30.203 1 91.56 542 GLU B O 1
ATOM 9113 N N . CYS B 1 543 ? 24.234 -6.797 28.156 1 94.56 543 CYS B N 1
ATOM 9114 C CA . CYS B 1 543 ? 23.719 -5.453 27.953 1 94.56 543 CYS B CA 1
ATOM 9115 C C . CYS B 1 543 ? 22.609 -5.129 28.953 1 94.56 543 CYS B C 1
ATOM 9117 O O . CYS B 1 543 ? 22.547 -4.012 29.453 1 94.56 543 CYS B O 1
ATOM 9119 N N . LEU B 1 544 ? 21.734 -6.074 29.203 1 91.94 544 LEU B N 1
ATOM 9120 C CA . LEU B 1 544 ? 20.656 -5.855 30.156 1 91.94 544 LEU B CA 1
ATOM 9121 C C . LEU B 1 544 ? 21.203 -5.578 31.547 1 91.94 544 LEU B C 1
ATOM 9123 O O . LEU B 1 544 ? 20.75 -4.645 32.219 1 91.94 544 LEU B O 1
ATOM 9127 N N . HIS B 1 545 ? 22.188 -6.32 31.953 1 90.5 545 HIS B N 1
ATOM 9128 C CA . HIS B 1 545 ? 22.797 -6.133 33.281 1 90.5 545 HIS B CA 1
ATOM 9129 C C . HIS B 1 545 ? 23.469 -4.773 33.375 1 90.5 545 HIS B C 1
ATOM 9131 O O . HIS B 1 545 ? 23.328 -4.078 34.375 1 90.5 545 HIS B O 1
ATOM 9137 N N . ARG B 1 546 ? 24.203 -4.414 32.375 1 94.69 546 ARG B N 1
ATOM 9138 C CA . ARG B 1 546 ? 24.875 -3.119 32.344 1 94.69 546 ARG B CA 1
ATOM 9139 C C . ARG B 1 546 ? 23.859 -1.976 32.406 1 94.69 546 ARG B C 1
ATOM 9141 O O . ARG B 1 546 ? 24.078 -0.996 33.125 1 94.69 546 ARG B O 1
ATOM 9148 N N . ALA B 1 547 ? 22.797 -2.152 31.641 1 96.38 547 ALA B N 1
ATOM 9149 C CA . ALA B 1 547 ? 21.781 -1.094 31.562 1 96.38 547 ALA B CA 1
ATOM 9150 C C . ALA B 1 547 ? 21.078 -0.898 32.906 1 96.38 547 ALA B C 1
ATOM 9152 O O . ALA B 1 547 ? 20.703 0.224 33.25 1 96.38 547 ALA B O 1
ATOM 9153 N N . VAL B 1 548 ? 20.828 -1.971 33.562 1 93.38 548 VAL B N 1
ATOM 9154 C CA . VAL B 1 548 ? 20.234 -1.875 34.906 1 93.38 548 VAL B CA 1
ATOM 9155 C C . VAL B 1 548 ? 21.203 -1.157 35.844 1 93.38 548 VAL B C 1
ATOM 9157 O O . VAL B 1 548 ? 20.797 -0.26 36.594 1 93.38 548 VAL B O 1
ATOM 9160 N N . ALA B 1 549 ? 22.438 -1.543 35.75 1 95.12 549 ALA B N 1
ATOM 9161 C CA . ALA B 1 549 ? 23.453 -0.922 36.594 1 95.12 549 ALA B CA 1
ATOM 9162 C C . ALA B 1 549 ? 23.594 0.566 36.281 1 95.12 549 ALA B C 1
ATOM 9164 O O . ALA B 1 549 ? 23.812 1.377 37.188 1 95.12 549 ALA B O 1
ATOM 9165 N N . ASP B 1 550 ? 23.438 0.92 35.062 1 96.94 550 ASP B N 1
ATOM 9166 C CA . ASP B 1 550 ? 23.594 2.297 34.594 1 96.94 550 ASP B CA 1
ATOM 9167 C C . ASP B 1 550 ? 22.312 3.107 34.844 1 96.94 550 ASP B C 1
ATOM 9169 O O . ASP B 1 550 ? 22.312 4.328 34.688 1 96.94 550 ASP B O 1
ATOM 9173 N N . GLY B 1 551 ? 21.203 2.457 35.219 1 95.69 551 GLY B N 1
ATOM 9174 C CA . GLY B 1 551 ? 19.938 3.141 35.469 1 95.69 551 GLY B CA 1
ATOM 9175 C C . GLY B 1 551 ? 19.156 3.428 34.188 1 95.69 551 GLY B C 1
ATOM 9176 O O . GLY B 1 551 ? 18.266 4.285 34.188 1 95.69 551 GLY B O 1
ATOM 9177 N N . ILE B 1 552 ? 19.531 2.779 33.156 1 97.44 552 ILE B N 1
ATOM 9178 C CA . ILE B 1 552 ? 18.844 2.951 31.859 1 97.44 552 ILE B CA 1
ATOM 9179 C C . ILE B 1 552 ? 17.531 2.166 31.859 1 97.44 552 ILE B C 1
ATOM 9181 O O . ILE B 1 552 ? 16.531 2.623 31.312 1 97.44 552 ILE B O 1
ATOM 9185 N N . VAL B 1 553 ? 17.609 0.977 32.469 1 94.12 553 VAL B N 1
ATOM 9186 C CA . VAL B 1 553 ? 16.453 0.111 32.625 1 94.12 553 VAL B CA 1
ATOM 9187 C C . VAL B 1 553 ? 16.203 -0.144 34.094 1 94.12 553 VAL B C 1
ATOM 9189 O O . VAL B 1 553 ? 17.141 -0.304 34.875 1 94.12 553 VAL B O 1
ATOM 9192 N N . PRO B 1 554 ? 14.891 -0.165 34.5 1 89.56 554 PRO B N 1
ATOM 9193 C CA . PRO B 1 554 ? 14.617 -0.416 35.906 1 89.56 554 PRO B CA 1
ATOM 9194 C C . PRO B 1 554 ? 14.977 -1.836 36.344 1 89.56 554 PRO B C 1
ATOM 9196 O O . PRO B 1 554 ? 14.93 -2.762 35.531 1 89.56 554 PRO B O 1
ATOM 9199 N N . PRO B 1 555 ? 15.281 -1.972 37.562 1 85.5 555 PRO B N 1
ATOM 9200 C CA . PRO B 1 555 ? 15.703 -3.287 38.062 1 85.5 555 PRO B CA 1
ATOM 9201 C C . PRO B 1 555 ? 14.609 -4.344 37.906 1 85.5 555 PRO B C 1
ATOM 9203 O O . PRO B 1 555 ? 14.906 -5.531 37.781 1 85.5 555 PRO B O 1
ATOM 9206 N N . GLU B 1 556 ? 13.312 -3.982 38 1 76.69 556 GLU B N 1
ATOM 9207 C CA . GLU B 1 556 ? 12.18 -4.902 37.906 1 76.69 556 GLU B CA 1
ATOM 9208 C C . GLU B 1 556 ? 12.164 -5.594 36.531 1 76.69 556 GLU B C 1
ATOM 9210 O O . GLU B 1 556 ? 11.5 -6.621 36.375 1 76.69 556 GLU B O 1
ATOM 9215 N N . ALA B 1 557 ? 12.883 -4.934 35.656 1 71.19 557 ALA B N 1
ATOM 9216 C CA . ALA B 1 557 ? 12.938 -5.492 34.281 1 71.19 557 ALA B CA 1
ATOM 9217 C C . ALA B 1 557 ? 13.68 -6.824 34.281 1 71.19 557 ALA B C 1
ATOM 9219 O O . ALA B 1 557 ? 13.461 -7.652 33.406 1 71.19 557 ALA B O 1
ATOM 9220 N N . VAL B 1 558 ? 14.742 -7.043 35.125 1 63.75 558 VAL B N 1
ATOM 9221 C CA . VAL B 1 558 ? 15.609 -8.219 35.156 1 63.75 558 VAL B CA 1
ATOM 9222 C C . VAL B 1 558 ? 14.867 -9.391 35.812 1 63.75 558 VAL B C 1
ATOM 9224 O O . VAL B 1 558 ? 15.25 -10.547 35.656 1 63.75 558 VAL B O 1
ATOM 9227 N N . TYR B 1 559 ? 13.914 -9.172 36.75 1 54.97 559 TYR B N 1
ATOM 9228 C CA . TYR B 1 559 ? 13.328 -10.328 37.438 1 54.97 559 TYR B CA 1
ATOM 9229 C C . TYR B 1 559 ? 12.859 -11.359 36.406 1 54.97 559 TYR B C 1
ATOM 9231 O O . TYR B 1 559 ? 12.344 -12.422 36.781 1 54.97 559 TYR B O 1
ATOM 9239 N N . ILE B 1 560 ? 12.969 -11.117 35.219 1 47.31 560 ILE B N 1
ATOM 9240 C CA . ILE B 1 560 ? 12.695 -12.258 34.375 1 47.31 560 ILE B CA 1
ATOM 9241 C C . ILE B 1 560 ? 14 -12.992 34.031 1 47.31 560 ILE B C 1
ATOM 9243 O O . ILE B 1 560 ? 14.945 -12.383 33.531 1 47.31 560 ILE B O 1
ATOM 9247 N N . ASP B 1 561 ? 14.375 -13.969 34.781 1 44.09 561 ASP B N 1
ATOM 9248 C CA . ASP B 1 561 ? 15.602 -14.75 34.625 1 44.09 561 ASP B CA 1
ATOM 9249 C C . ASP B 1 561 ? 16.016 -14.812 33.156 1 44.09 561 ASP B C 1
ATOM 9251 O O . ASP B 1 561 ? 15.328 -15.414 32.344 1 44.09 561 ASP B O 1
ATOM 9255 N N . PRO B 1 562 ? 16.953 -14.008 32.781 1 41.47 562 PRO B N 1
ATOM 9256 C CA . PRO B 1 562 ? 17.422 -14.023 31.391 1 41.47 562 PRO B CA 1
ATOM 9257 C C . PRO B 1 562 ? 17.859 -15.406 30.938 1 41.47 562 PRO B C 1
ATOM 9259 O O . PRO B 1 562 ? 17.844 -15.695 29.734 1 41.47 562 PRO B O 1
ATOM 9262 N N . SER B 1 563 ? 18.562 -16.109 31.859 1 40.09 563 SER B N 1
ATOM 9263 C CA . SER B 1 563 ? 19.078 -17.438 31.547 1 40.09 563 SER B CA 1
ATOM 9264 C C . SER B 1 563 ? 17.969 -18.359 31.047 1 40.09 563 SER B C 1
ATOM 9266 O O . SER B 1 563 ? 18.25 -19.391 30.422 1 40.09 563 SER B O 1
ATOM 9268 N N . SER B 1 564 ? 16.969 -18.266 31.562 1 39.12 564 SER B N 1
ATOM 9269 C CA . SER B 1 564 ? 15.82 -19.031 31.094 1 39.12 564 SER B CA 1
ATOM 9270 C C . SER B 1 564 ? 15.266 -18.469 29.781 1 39.12 564 SER B C 1
ATOM 9272 O O . SER B 1 564 ? 14.203 -18.891 29.328 1 39.12 564 SER B O 1
ATOM 9274 N N . PHE B 1 565 ? 15.977 -17.469 29.391 1 37.88 565 PHE B N 1
ATOM 9275 C CA . PHE B 1 565 ? 15.727 -16.938 28.047 1 37.88 565 PHE B CA 1
ATOM 9276 C C . PHE B 1 565 ? 16.047 -17.984 27 1 37.88 565 PHE B C 1
ATOM 9278 O O . PHE B 1 565 ? 17.188 -18.422 26.859 1 37.88 565 PHE B O 1
ATOM 9285 N N . ASP B 1 566 ? 15.188 -18.891 26.781 1 36 566 ASP B N 1
ATOM 9286 C CA . ASP B 1 566 ? 15.43 -19.672 25.578 1 36 566 ASP B CA 1
ATOM 9287 C C . ASP B 1 566 ? 15.523 -18.781 24.344 1 36 566 ASP B C 1
ATOM 9289 O O . ASP B 1 566 ? 14.539 -18.156 23.938 1 36 566 ASP B O 1
ATOM 9293 N N . SER B 1 567 ? 16.703 -18.281 24.094 1 37.16 567 SER B N 1
ATOM 9294 C CA . SER B 1 567 ? 17.031 -17.5 22.906 1 37.16 567 SER B CA 1
ATOM 9295 C C . SER B 1 567 ? 16.219 -17.953 21.703 1 37.16 567 SER B C 1
ATOM 9297 O O . SER B 1 567 ? 16.188 -17.281 20.672 1 37.16 567 SER B O 1
ATOM 9299 N N . SER B 1 568 ? 16.031 -19.219 21.531 1 38 568 SER B N 1
ATOM 9300 C CA . SER B 1 568 ? 15.375 -19.766 20.344 1 38 568 SER B CA 1
ATOM 9301 C C . SER B 1 568 ? 13.992 -19.156 20.156 1 38 568 SER B C 1
ATOM 9303 O O . SER B 1 568 ? 13.398 -19.266 19.078 1 38 568 SER B O 1
ATOM 9305 N N . ASP B 1 569 ? 13.203 -18.938 21.266 1 37.62 569 ASP B N 1
ATOM 9306 C CA . ASP B 1 569 ? 11.875 -18.359 21.172 1 37.62 569 ASP B CA 1
ATOM 9307 C C . ASP B 1 569 ? 11.906 -16.859 21.5 1 37.62 569 ASP B C 1
ATOM 9309 O O . ASP B 1 569 ? 11.859 -16.469 22.656 1 37.62 569 ASP B O 1
ATOM 9313 N N . ILE B 1 570 ? 12.609 -16.062 20.844 1 41.41 570 ILE B N 1
ATOM 9314 C CA . ILE B 1 570 ? 12.68 -14.602 20.859 1 41.41 570 ILE B CA 1
ATOM 9315 C C . ILE B 1 570 ? 11.383 -14.031 21.438 1 41.41 570 ILE B C 1
ATOM 9317 O O . ILE B 1 570 ? 11.273 -12.82 21.641 1 41.41 570 ILE B O 1
ATOM 9321 N N . THR B 1 571 ? 10.273 -14.672 21.344 1 39.62 571 THR B N 1
ATOM 9322 C CA . THR B 1 571 ? 9.062 -14.234 22.016 1 39.62 571 THR B CA 1
ATOM 9323 C C . THR B 1 571 ? 9.281 -14.133 23.516 1 39.62 571 THR B C 1
ATOM 9325 O O . THR B 1 571 ? 8.43 -13.617 24.234 1 39.62 571 THR B O 1
ATOM 9328 N N . ASP B 1 572 ? 10.281 -14.805 24.031 1 42.69 572 ASP B N 1
ATOM 9329 C CA . ASP B 1 572 ? 10.508 -14.773 25.484 1 42.69 572 ASP B CA 1
ATOM 9330 C C . ASP B 1 572 ? 11.305 -13.539 25.891 1 42.69 572 ASP B C 1
ATOM 9332 O O . ASP B 1 572 ? 11.852 -13.484 26.984 1 42.69 572 ASP B O 1
ATOM 9336 N N . GLY B 1 573 ? 11.867 -12.727 25.062 1 50.38 573 GLY B N 1
ATOM 9337 C CA . GLY B 1 573 ? 12.734 -11.578 25.281 1 50.38 573 GLY B CA 1
ATOM 9338 C C . GLY B 1 573 ? 12.242 -10.672 26.391 1 50.38 573 GLY B C 1
ATOM 9339 O O . GLY B 1 573 ? 12.734 -9.547 26.547 1 50.38 573 GLY B O 1
ATOM 9340 N N . GLY B 1 574 ? 11.516 -11.102 27.188 1 63.06 574 GLY B N 1
ATOM 9341 C CA . GLY B 1 574 ? 11.008 -10.383 28.344 1 63.06 574 GLY B CA 1
ATOM 9342 C C . GLY B 1 574 ? 9.797 -9.523 28.016 1 63.06 574 GLY B C 1
ATOM 9343 O O . GLY B 1 574 ? 9.203 -9.648 26.938 1 63.06 574 GLY B O 1
ATOM 9344 N N . CYS B 1 575 ? 9.273 -8.867 28.969 1 77.69 575 CYS B N 1
ATOM 9345 C CA . CYS B 1 575 ? 8.117 -7.988 28.891 1 77.69 575 CYS B CA 1
ATOM 9346 C C . CYS B 1 575 ? 8.406 -6.793 27.984 1 77.69 575 CYS B C 1
ATOM 9348 O O . CYS B 1 575 ? 9.516 -6.266 27.984 1 77.69 575 CYS B O 1
ATOM 9350 N N . PRO B 1 576 ? 7.613 -6.457 27.109 1 89.69 576 PRO B N 1
ATOM 9351 C CA . PRO B 1 576 ? 7.785 -5.246 26.297 1 89.69 576 PRO B CA 1
ATOM 9352 C C . PRO B 1 576 ? 8 -3.996 27.141 1 89.69 576 PRO B C 1
ATOM 9354 O O . PRO B 1 576 ? 7.398 -3.855 28.203 1 89.69 576 PRO B O 1
ATOM 9357 N N . ILE B 1 577 ? 8.898 -3.158 26.672 1 93.19 577 ILE B N 1
ATOM 9358 C CA . ILE B 1 577 ? 9.203 -1.914 27.375 1 93.19 577 ILE B CA 1
ATOM 9359 C C . ILE B 1 577 ? 8.148 -0.863 27.031 1 93.19 577 ILE B C 1
ATOM 9361 O O . ILE B 1 577 ? 7.695 -0.779 25.891 1 93.19 577 ILE B O 1
ATOM 9365 N N . THR B 1 578 ? 7.777 -0.054 28.031 1 93.81 578 THR B N 1
ATOM 9366 C CA . THR B 1 578 ? 6.793 1.002 27.812 1 93.81 578 THR B CA 1
ATOM 9367 C C . THR B 1 578 ? 7.453 2.236 27.219 1 93.81 578 THR B C 1
ATOM 9369 O O . THR B 1 578 ? 8.672 2.406 27.297 1 93.81 578 THR B O 1
ATOM 9372 N N . ARG B 1 579 ? 6.66 3.102 26.594 1 96.81 579 ARG B N 1
ATOM 9373 C CA . ARG B 1 579 ? 7.137 4.359 26.016 1 96.81 579 ARG B CA 1
ATOM 9374 C C . ARG B 1 579 ? 7.785 5.23 27.094 1 96.81 579 ARG B C 1
ATOM 9376 O O . ARG B 1 579 ? 8.82 5.852 26.859 1 96.81 579 ARG B O 1
ATOM 9383 N N . ALA B 1 580 ? 7.156 5.293 28.25 1 96.62 580 ALA B N 1
ATOM 9384 C CA . ALA B 1 580 ? 7.703 6.066 29.359 1 96.62 580 ALA B CA 1
ATOM 9385 C C . ALA B 1 580 ? 9.102 5.578 29.734 1 96.62 580 ALA B C 1
ATOM 9387 O O . ALA B 1 580 ? 10.008 6.387 29.953 1 96.62 580 ALA B O 1
ATOM 9388 N N . ASP B 1 581 ? 9.266 4.305 29.75 1 95.88 581 ASP B N 1
ATOM 9389 C CA . ASP B 1 581 ? 10.555 3.727 30.125 1 95.88 581 ASP B CA 1
ATOM 9390 C C . ASP B 1 581 ? 11.594 3.949 29.031 1 95.88 581 ASP B C 1
ATOM 9392 O O . ASP B 1 581 ? 12.781 4.098 29.312 1 95.88 581 ASP B O 1
ATOM 9396 N N . VAL B 1 582 ? 11.156 3.91 27.797 1 98 582 VAL B N 1
ATOM 9397 C CA . VAL B 1 582 ? 12.07 4.207 26.688 1 98 582 VAL B CA 1
ATOM 9398 C C . VAL B 1 582 ? 12.641 5.613 26.859 1 98 582 VAL B C 1
ATOM 9400 O O . VAL B 1 582 ? 13.859 5.805 26.828 1 98 582 VAL B O 1
ATOM 9403 N N . TYR B 1 583 ? 11.773 6.609 27.062 1 98.25 583 TYR B N 1
ATOM 9404 C CA . TYR B 1 583 ? 12.227 7.992 27.172 1 98.25 583 TYR B CA 1
ATOM 9405 C C . TYR B 1 583 ? 13.062 8.188 28.438 1 98.25 583 TYR B C 1
ATOM 9407 O O . TYR B 1 583 ? 14.055 8.914 28.422 1 98.25 583 TYR B O 1
ATOM 9415 N N . ALA B 1 584 ? 12.672 7.566 29.516 1 97.81 584 ALA B N 1
ATOM 9416 C CA . ALA B 1 584 ? 13.453 7.648 30.734 1 97.81 584 ALA B CA 1
ATOM 9417 C C . ALA B 1 584 ? 14.844 7.055 30.547 1 97.81 584 ALA B C 1
ATOM 9419 O O . ALA B 1 584 ? 15.836 7.617 31.031 1 97.81 584 ALA B O 1
ATOM 9420 N N . GLY B 1 585 ? 14.859 5.902 29.938 1 98.31 585 GLY B N 1
ATOM 9421 C CA . GLY B 1 585 ? 16.141 5.273 29.656 1 98.31 585 GLY B CA 1
ATOM 9422 C C . GLY B 1 585 ? 17.031 6.117 28.766 1 98.31 585 GLY B C 1
ATOM 9423 O O . GLY B 1 585 ? 18.234 6.238 29.031 1 98.31 585 GLY B O 1
ATOM 9424 N N . LEU B 1 586 ? 16.484 6.664 27.75 1 98.69 586 LEU B N 1
ATOM 9425 C CA . LEU B 1 586 ? 17.266 7.469 26.828 1 98.69 586 LEU B CA 1
ATOM 9426 C C . LEU B 1 586 ? 17.734 8.766 27.484 1 98.69 586 LEU B C 1
ATOM 9428 O O . LEU B 1 586 ? 18.797 9.281 27.156 1 98.69 586 LEU B O 1
ATOM 9432 N N . CYS B 1 587 ? 16.906 9.305 28.359 1 98.31 587 CYS B N 1
ATOM 9433 C CA . CYS B 1 587 ? 17.375 10.422 29.172 1 98.31 587 CYS B CA 1
ATOM 9434 C C . CYS B 1 587 ? 18.656 10.07 29.906 1 98.31 587 CYS B C 1
ATOM 9436 O O . CYS B 1 587 ? 19.609 10.852 29.906 1 98.31 587 CYS B O 1
ATOM 9438 N N . ARG B 1 588 ? 18.672 8.906 30.516 1 98.19 588 ARG B N 1
ATOM 9439 C CA . ARG B 1 588 ? 19.859 8.445 31.234 1 98.19 588 ARG B CA 1
ATOM 9440 C C . ARG B 1 588 ? 21.047 8.281 30.297 1 98.19 588 ARG B C 1
ATOM 9442 O O . ARG B 1 588 ? 22.172 8.609 30.656 1 98.19 588 ARG B O 1
ATOM 9449 N N . VAL B 1 589 ? 20.781 7.75 29.125 1 98.69 589 VAL B N 1
ATOM 9450 C CA . VAL B 1 589 ? 21.828 7.625 28.109 1 98.69 589 VAL B CA 1
ATOM 9451 C C . VAL B 1 589 ? 22.438 8.992 27.812 1 98.69 589 VAL B C 1
ATOM 9453 O O . VAL B 1 589 ? 23.672 9.133 27.781 1 98.69 589 VAL B O 1
ATOM 9456 N N . MET B 1 590 ? 21.609 9.992 27.609 1 98.31 590 MET B N 1
ATOM 9457 C CA . MET B 1 590 ? 22.094 11.336 27.328 1 98.31 590 MET B CA 1
ATOM 9458 C C . MET B 1 590 ? 22.922 11.875 28.5 1 98.31 590 MET B C 1
ATOM 9460 O O . MET B 1 590 ? 23.906 12.57 28.297 1 98.31 590 MET B O 1
ATOM 9464 N N . GLU B 1 591 ? 22.516 11.57 29.719 1 98 591 GLU B N 1
ATOM 9465 C CA . GLU B 1 591 ? 23.266 11.984 30.906 1 98 591 GLU B CA 1
ATOM 9466 C C . GLU B 1 591 ? 24.656 11.359 30.938 1 98 591 GLU B C 1
ATOM 9468 O O . GLU B 1 591 ? 25.641 12.047 31.203 1 98 591 GLU B O 1
ATOM 9473 N N . ILE B 1 592 ? 24.656 10.094 30.672 1 98 592 ILE B N 1
ATOM 9474 C CA . ILE B 1 592 ? 25.922 9.359 30.703 1 98 592 ILE B CA 1
ATOM 9475 C C . ILE B 1 592 ? 26.859 9.898 29.609 1 98 592 ILE B C 1
ATOM 9477 O O . ILE B 1 592 ? 28.047 10.086 29.859 1 98 592 ILE B O 1
ATOM 9481 N N . MET B 1 593 ? 26.281 10.164 28.5 1 97.25 593 MET B N 1
ATOM 9482 C CA . MET B 1 593 ? 27.078 10.594 27.359 1 97.25 593 MET B CA 1
ATOM 9483 C C . MET B 1 593 ? 27.312 12.102 27.375 1 97.25 593 MET B C 1
ATOM 9485 O O . MET B 1 593 ? 28.078 12.633 26.578 1 97.25 593 MET B O 1
ATOM 9489 N N . ASN B 1 594 ? 26.656 12.859 28.203 1 95.81 594 ASN B N 1
ATOM 9490 C CA . ASN B 1 594 ? 26.734 14.312 28.328 1 95.81 594 ASN B CA 1
ATOM 9491 C C . ASN B 1 594 ? 26.297 15.008 27.031 1 95.81 594 ASN B C 1
ATOM 9493 O O . ASN B 1 594 ? 27.031 15.852 26.5 1 95.81 594 ASN B O 1
ATOM 9497 N N . THR B 1 595 ? 25.141 14.57 26.562 1 93.44 595 THR B N 1
ATOM 9498 C CA . THR B 1 595 ? 24.688 15.117 25.297 1 93.44 595 THR B CA 1
ATOM 9499 C C . THR B 1 595 ? 23.469 16.016 25.484 1 93.44 595 THR B C 1
ATOM 9501 O O . THR B 1 595 ? 22.969 16.625 24.531 1 93.44 595 THR B O 1
ATOM 9504 N N . ILE B 1 596 ? 23 16.188 26.703 1 91.19 596 ILE B N 1
ATOM 9505 C CA . ILE B 1 596 ? 21.875 17.062 26.953 1 91.19 596 ILE B CA 1
ATOM 9506 C C . ILE B 1 596 ? 22.234 18.5 26.578 1 91.19 596 ILE B C 1
ATOM 9508 O O . ILE B 1 596 ? 23.266 19.016 27 1 91.19 596 ILE B O 1
ATOM 9512 N N . GLY B 1 597 ? 21.422 19.094 25.797 1 86.62 597 GLY B N 1
ATOM 9513 C CA . GLY B 1 597 ? 21.656 20.484 25.406 1 86.62 597 GLY B CA 1
ATOM 9514 C C . GLY B 1 597 ? 22.516 20.625 24.172 1 86.62 597 GLY B C 1
ATOM 9515 O O . GLY B 1 597 ? 22.688 21.719 23.641 1 86.62 597 GLY B O 1
ATOM 9516 N N . THR B 1 598 ? 23.078 19.469 23.719 1 91 598 THR B N 1
ATOM 9517 C CA . THR B 1 598 ? 23.875 19.531 22.5 1 91 598 THR B CA 1
ATOM 9518 C C . THR B 1 598 ? 22.984 19.484 21.266 1 91 598 THR B C 1
ATOM 9520 O O . THR B 1 598 ? 21.781 19.188 21.359 1 91 598 THR B O 1
ATOM 9523 N N . LYS B 1 599 ? 23.578 19.844 20.156 1 91 599 LYS B N 1
ATOM 9524 C CA . LYS B 1 599 ? 22.812 19.953 18.922 1 91 599 LYS B CA 1
ATOM 9525 C C . LYS B 1 599 ? 22.266 18.609 18.484 1 91 599 LYS B C 1
ATOM 9527 O O . LYS B 1 599 ? 22.953 17.594 18.547 1 91 599 LYS B O 1
ATOM 9532 N N . LEU B 1 600 ? 21.031 18.594 18.031 1 91.25 600 LEU B N 1
ATOM 9533 C CA . LEU B 1 600 ? 20.422 17.406 17.453 1 91.25 600 LEU B CA 1
ATOM 9534 C C . LEU B 1 600 ? 21.047 17.078 16.094 1 91.25 600 LEU B C 1
ATOM 9536 O O . LEU B 1 600 ? 21.672 17.938 15.469 1 91.25 600 LEU B O 1
ATOM 9540 N N . PRO B 1 601 ? 20.859 15.812 15.68 1 90.94 601 PRO B N 1
ATOM 9541 C CA . PRO B 1 601 ? 21.359 15.469 14.352 1 90.94 601 PRO B CA 1
ATOM 9542 C C . PRO B 1 601 ? 20.703 16.297 13.242 1 90.94 601 PRO B C 1
ATOM 9544 O O . PRO B 1 601 ? 19.531 16.641 13.336 1 90.94 601 PRO B O 1
ATOM 9547 N N . SER B 1 602 ? 21.422 16.531 12.18 1 84.38 602 SER B N 1
ATOM 9548 C CA . SER B 1 602 ? 20.984 17.422 11.109 1 84.38 602 SER B CA 1
ATOM 9549 C C . SER B 1 602 ? 19.781 16.859 10.367 1 84.38 602 SER B C 1
ATOM 9551 O O . SER B 1 602 ? 19.031 17.594 9.734 1 84.38 602 SER B O 1
ATOM 9553 N N . ASP B 1 603 ? 19.672 15.57 10.422 1 82.56 603 ASP B N 1
ATOM 9554 C CA . ASP B 1 603 ? 18.562 14.945 9.703 1 82.56 603 ASP B CA 1
ATOM 9555 C C . ASP B 1 603 ? 17.312 14.883 10.57 1 82.56 603 ASP B C 1
ATOM 9557 O O . ASP B 1 603 ? 16.297 14.305 10.164 1 82.56 603 ASP B O 1
ATOM 9561 N N . THR B 1 604 ? 17.438 15.453 11.742 1 79.81 604 THR B N 1
ATOM 9562 C CA . THR B 1 604 ? 16.25 15.539 12.586 1 79.81 604 THR B CA 1
ATOM 9563 C C . THR B 1 604 ? 15.25 16.547 12.016 1 79.81 604 THR B C 1
ATOM 9565 O O . THR B 1 604 ? 15.602 17.688 11.742 1 79.81 604 THR B O 1
ATOM 9568 N N . GLU B 1 605 ? 14.117 16.016 11.727 1 68.88 605 GLU B N 1
ATOM 9569 C CA . GLU B 1 605 ? 13.094 16.938 11.242 1 68.88 605 GLU B CA 1
ATOM 9570 C C . GLU B 1 605 ? 12.484 17.734 12.391 1 68.88 605 GLU B C 1
ATOM 9572 O O . GLU B 1 605 ? 11.961 17.156 13.344 1 68.88 605 GLU B O 1
ATOM 9577 N N . MET B 1 606 ? 12.742 19 12.328 1 66.44 606 MET B N 1
ATOM 9578 C CA . MET B 1 606 ? 12.164 19.891 13.328 1 66.44 606 MET B CA 1
ATOM 9579 C C . MET B 1 606 ? 10.969 20.641 12.758 1 66.44 606 MET B C 1
ATOM 9581 O O . MET B 1 606 ? 10.969 21.031 11.586 1 66.44 606 MET B O 1
ATOM 9585 N N . HIS B 1 607 ? 9.844 20.578 13.469 1 68.19 607 HIS B N 1
ATOM 9586 C CA . HIS B 1 607 ? 8.664 21.344 13.055 1 68.19 607 HIS B CA 1
ATOM 9587 C C . HIS B 1 607 ? 8.898 22.844 13.188 1 68.19 607 HIS B C 1
ATOM 9589 O O . HIS B 1 607 ? 9.414 23.297 14.203 1 68.19 607 HIS B O 1
ATOM 9595 N N . PRO B 1 608 ? 8.695 23.547 12.055 1 51.44 608 PRO B N 1
ATOM 9596 C CA . PRO B 1 608 ? 8.812 25 12.188 1 51.44 608 PRO B CA 1
ATOM 9597 C C . PRO B 1 608 ? 7.727 25.594 13.078 1 51.44 608 PRO B C 1
ATOM 9599 O O . PRO B 1 608 ? 6.539 25.5 12.75 1 51.44 608 PRO B O 1
ATOM 9602 N N . VAL B 1 609 ? 7.977 25.781 14.344 1 52.69 609 VAL B N 1
ATOM 9603 C CA . VAL B 1 609 ? 6.996 26.359 15.25 1 52.69 609 VAL B CA 1
ATOM 9604 C C . VAL B 1 609 ? 7.461 27.75 15.688 1 52.69 609 VAL B C 1
ATOM 9606 O O . VAL B 1 609 ? 6.828 28.391 16.531 1 52.69 609 VAL B O 1
ATOM 9609 N N . GLY B 1 610 ? 8.68 28.344 15.125 1 50.25 610 GLY B N 1
ATOM 9610 C CA . GLY B 1 610 ? 9.234 29.625 15.547 1 50.25 610 GLY B CA 1
ATOM 9611 C C . GLY B 1 610 ? 9.031 30.734 14.531 1 50.25 610 GLY B C 1
ATOM 9612 O O . GLY B 1 610 ? 8.75 30.453 13.359 1 50.25 610 GLY B O 1
#

Organism: Butyrivibrio fibrisolvens (NCBI:txid831)